Protein AF-A0A353QY64-F1 (afdb_monomer)

Solvent-accessible surface area (backbone atoms only — not comparable to full-atom values): 55752 Å² total; per-residue (Å²): 138,82,87,84,78,82,83,72,85,74,93,68,88,76,78,74,86,56,83,43,78,52,89,60,92,92,46,88,51,84,48,79,62,87,59,56,50,66,66,60,53,34,72,76,70,43,79,57,80,44,74,59,90,57,35,34,22,31,54,32,68,67,40,39,77,72,70,68,36,85,78,39,51,41,18,36,34,32,67,84,78,31,47,64,44,31,80,84,44,67,67,52,21,54,54,58,52,48,51,54,30,56,75,71,75,42,77,84,68,63,76,81,60,52,72,64,75,77,50,70,67,60,49,53,49,20,29,48,45,40,74,55,93,32,64,69,60,54,48,49,41,32,75,76,61,65,50,51,73,66,49,43,62,75,63,50,46,18,33,48,81,53,101,89,47,50,35,37,38,35,64,35,22,20,81,85,69,44,78,62,36,39,42,34,23,32,49,68,51,102,91,43,63,68,35,84,71,55,63,54,44,79,43,88,84,45,52,60,55,33,34,24,41,78,45,77,24,86,71,32,49,32,33,40,40,23,39,32,68,71,36,38,52,46,50,50,47,51,25,54,78,69,76,40,46,47,45,33,24,33,28,24,22,81,74,32,44,86,42,33,50,60,15,50,59,59,35,46,77,66,55,68,71,32,85,38,46,29,38,45,52,33,74,47,76,62,26,49,52,27,51,53,49,30,25,58,64,66,76,48,78,28,29,32,53,58,80,76,89,69,81,61,98,76,76,76,81,59,56,41,63,42,48,41,53,51,52,27,59,78,60,68,62,79,76,81,56,76,74,83,34,59,39,72,42,60,58,15,53,54,49,77,76,53,91,65,75,72,59,72,70,43,82,39,84,42,82,52,63,75,88,60,51,87,67,57,73,68,44,78,43,85,45,79,39,13,31,28,41,38,37,76,41,79,41,102,78,82,48,40,27,40,37,40,25,32,45,44,71,39,39,82,44,49,66,28,38,30,39,39,33,40,69,84,73,75,48,74,74,44,60,28,33,34,34,32,39,31,46,68,94,43,71,49,82,70,47,78,44,44,54,71,42,60,73,34,63,68,55,34,32,61,58,38,42,78,73,78,40,82,82,83,61,70,51,72,69,62,50,46,54,52,50,57,51,38,57,72,66,34,70,33,34,35,40,35,26,45,54,53,31,69,44,77,54,97,87,39,52,31,37,43,32,40,42,26,35,37,35,38,84,80,69,43,76,42,55,42,80,54,98,41,32,25,66,78,53,102,42,34,34,36,34,60,59,58,55,92,92,61,88,71,29,42,55,56,83,79,91,65,56,70,69,62,48,33,72,75,35,58,60,56,37,55,41,49,66,75,42,54,90,34,41,69,53,95,78,73,48,72,47,20,49,51,36,41,40,53,52,50,42,46,37,62,15,31,64,33,52,40,50,67,47,36,52,50,5,45,46,67,43,16,78,44,40,71,63,46,26,72,75,73,69,35,53,57,28,39,37,38,29,29,52,85,78,18,46,64,61,60,56,51,38,48,51,31,13,31,67,19,31,57,70,85,68,53,37,68,21,68,50,46,71,68,56,52,45,50,46,26,35,51,38,32,29,39,57,46,42,27,60,36,68,30,75,55,30,53,75,44,41,62,63,49,54,51,34,53,29,61,43,55,58,49,77,41,78,34,79,95,72,78,39,74,48,72,41,50,53,46,32,44,44,36,39,24,29,71,59,90,78,81,88,48,59,80,49,45,46,48,41,47,82,25,83,33,44,42,91,38,34,38,66,80,53,40,54,70,45,47,65,53,42,78,60,48,34,23,47,46,44,53,66,56,53,43,40,67,79,46,50,63,62,58,52,55,45,30,55,51,38,33,52,60,57,60,73,67,73,63,82,58,56,74,58,39,47,48,36,54,13,47,13,48,32,21,37,52,49,46,47,57,55,23,37,50,34,62,80,65,48,53,68,39,68,62,45,47,45,28,55,50,38,42,54,50,48,58,54,52,49,35,61,67,54,56,74,76,56,39,30,60,58,45,52,57,47,48,46,52,35,52,78,70,61,76,58,47,81,49,73,39,30,42,73,46,100,81,64,22,43,34,32,33,55,80,81,41,46,69,57,49,58,52,53,45,60,72,78,40,64,96,85,63,86,77,68,48,74,66,50,27,36,62,43,29,48,81,50,72,28,42,57,65,43,81,44,72,37,86,92,40,78,39,65,13,37,32,39,48,73,86,29,56,71,68,58,43,71,69,41,48,66,58,50,54,52,52,48,56,37,44,77,69,73,49,66,94,67,81,77,85,69,77,82,54,69,66,59,58,48,48,53,52,50,52,53,63,72,74,106

Radius of gyration: 41.6 Å; Cα contacts (8 Å, |Δi|>4): 1707; chains: 1; bounding box: 108×82×108 Å

pLDDT: mean 80.92, std 15.85, range [22.19, 98.19]

Structure (mmCIF, N/CA/C/O backbone):
data_AF-A0A353QY64-F1
#
_entry.id   AF-A0A353QY64-F1
#
loop_
_atom_site.group_PDB
_atom_site.id
_atom_site.type_symbol
_atom_site.label_atom_id
_atom_site.label_alt_id
_atom_site.label_comp_id
_atom_site.label_asym_id
_atom_site.label_entity_id
_atom_site.label_seq_id
_atom_site.pdbx_PDB_ins_code
_atom_site.Cartn_x
_atom_site.Cartn_y
_atom_site.Cartn_z
_atom_site.occupancy
_atom_site.B_iso_or_equiv
_atom_site.auth_seq_id
_atom_site.auth_comp_id
_atom_site.auth_asym_id
_atom_site.auth_atom_id
_atom_site.pdbx_PDB_model_num
ATOM 1 N N . MET A 1 1 ? 24.182 -14.076 32.925 1.00 23.61 1 MET A N 1
ATOM 2 C CA . MET A 1 1 ? 24.830 -12.828 33.378 1.00 23.61 1 MET A CA 1
ATOM 3 C C . MET A 1 1 ? 24.824 -11.885 32.187 1.00 23.61 1 MET A C 1
ATOM 5 O O . MET A 1 1 ? 25.570 -12.108 31.253 1.00 23.61 1 MET A O 1
ATOM 9 N N . GLU A 1 2 ? 23.695 -11.225 31.944 1.00 22.70 2 GLU A N 1
ATOM 10 C CA . GLU A 1 2 ? 23.252 -9.924 32.497 1.00 22.70 2 GLU A CA 1
ATOM 11 C C . GLU A 1 2 ? 23.595 -8.782 31.527 1.00 22.70 2 GLU A C 1
ATOM 13 O O . GLU A 1 2 ? 24.746 -8.446 31.307 1.00 22.70 2 GLU A O 1
ATOM 18 N N . ARG A 1 3 ? 22.579 -8.357 30.765 1.00 24.39 3 ARG A N 1
ATOM 19 C CA . ARG A 1 3 ? 21.923 -7.036 30.875 1.00 24.39 3 ARG A CA 1
ATOM 20 C C . ARG A 1 3 ? 22.715 -5.901 30.212 1.00 24.39 3 ARG A C 1
ATOM 22 O O . ARG A 1 3 ? 23.413 -5.146 30.867 1.00 24.39 3 ARG A O 1
ATOM 29 N N . ALA A 1 4 ? 22.442 -5.694 28.927 1.00 22.22 4 ALA A N 1
ATOM 30 C CA . ALA A 1 4 ? 22.497 -4.372 28.306 1.00 22.22 4 ALA A CA 1
ATOM 31 C C . ALA A 1 4 ? 21.216 -4.191 27.479 1.00 22.22 4 ALA A C 1
ATOM 33 O O . ALA A 1 4 ? 21.189 -4.364 26.264 1.00 22.22 4 ALA A O 1
ATOM 34 N N . GLY A 1 5 ? 20.112 -3.955 28.192 1.00 23.14 5 GLY A N 1
ATOM 35 C CA . GLY A 1 5 ? 18.845 -3.557 27.596 1.00 23.14 5 GLY A CA 1
ATOM 36 C C . GLY A 1 5 ? 18.969 -2.133 27.072 1.00 23.14 5 GLY A C 1
ATOM 37 O O . GLY A 1 5 ? 19.214 -1.204 27.838 1.00 23.14 5 GLY A O 1
ATOM 38 N N . ILE A 1 6 ? 18.808 -1.981 25.762 1.00 23.39 6 ILE A N 1
ATOM 39 C CA . ILE A 1 6 ? 18.611 -0.694 25.105 1.00 23.39 6 ILE A CA 1
ATOM 40 C C . ILE A 1 6 ? 17.250 -0.172 25.585 1.00 23.39 6 ILE A C 1
ATOM 42 O O . ILE A 1 6 ? 16.200 -0.642 25.154 1.00 23.39 6 ILE A O 1
ATOM 46 N N . TYR A 1 7 ? 17.276 0.750 26.546 1.00 22.19 7 TYR A N 1
ATOM 47 C CA . TYR A 1 7 ? 16.110 1.506 26.989 1.00 22.19 7 TYR A CA 1
ATOM 48 C C . TYR A 1 7 ? 15.723 2.512 25.896 1.00 22.19 7 TYR A C 1
ATOM 50 O O . TYR A 1 7 ? 16.225 3.633 25.857 1.00 22.19 7 TYR A O 1
ATOM 58 N N . THR A 1 8 ? 14.831 2.110 24.993 1.00 23.72 8 THR A N 1
ATOM 59 C CA . THR A 1 8 ? 14.014 3.032 24.190 1.00 23.72 8 THR A CA 1
ATOM 60 C C . THR A 1 8 ? 12.891 3.592 25.074 1.00 23.72 8 THR A C 1
ATOM 62 O O . THR A 1 8 ? 12.173 2.797 25.686 1.00 23.72 8 THR A O 1
ATOM 65 N N . PRO A 1 9 ? 12.720 4.924 25.185 1.00 25.86 9 PRO A N 1
ATOM 66 C CA . PRO A 1 9 ? 11.669 5.518 26.005 1.00 25.86 9 PRO A CA 1
ATOM 67 C C . PRO A 1 9 ? 10.285 5.103 25.502 1.00 25.86 9 PRO A C 1
ATOM 69 O O . PRO A 1 9 ? 9.979 5.192 24.314 1.00 25.86 9 PRO A O 1
ATOM 72 N N . PHE A 1 10 ? 9.459 4.632 26.430 1.00 23.78 10 PHE A N 1
ATOM 73 C CA . PHE A 1 10 ? 8.066 4.270 26.214 1.00 23.78 10 PHE A CA 1
ATOM 74 C C . PHE A 1 10 ? 7.241 5.458 25.698 1.00 23.78 10 PHE A C 1
ATOM 76 O O . PHE A 1 10 ? 7.383 6.582 26.175 1.00 23.78 10 PHE A O 1
ATOM 83 N N . LEU A 1 11 ? 6.306 5.169 24.786 1.00 23.94 11 LEU A N 1
ATOM 84 C CA . LEU A 1 11 ? 5.192 6.044 24.419 1.00 23.94 11 LEU A CA 1
ATOM 85 C C . LEU A 1 11 ? 4.490 6.614 25.667 1.00 23.94 11 LEU A C 1
ATOM 87 O O . LEU A 1 11 ? 3.808 5.897 26.408 1.00 23.94 11 LEU A O 1
ATOM 91 N N . ILE A 1 12 ? 4.566 7.931 25.843 1.00 25.56 12 ILE A N 1
ATOM 92 C CA . ILE A 1 12 ? 3.687 8.696 26.726 1.00 25.56 12 ILE A CA 1
ATOM 93 C C . ILE A 1 12 ? 2.808 9.571 25.829 1.00 25.56 12 ILE A C 1
ATOM 95 O O . ILE A 1 12 ? 3.312 10.302 24.983 1.00 25.56 12 ILE A O 1
ATOM 99 N N . GLN A 1 13 ? 1.485 9.439 25.991 1.00 24.08 13 GLN A N 1
ATOM 100 C CA . GLN A 1 13 ? 0.478 10.327 25.409 1.00 24.08 13 GLN A CA 1
ATOM 101 C C . GLN A 1 13 ? 0.916 11.782 25.582 1.00 24.08 13 GLN A C 1
ATOM 103 O O . GLN A 1 13 ? 1.056 12.268 26.702 1.00 24.08 13 GLN A O 1
ATOM 108 N N . ILE A 1 14 ? 1.134 12.439 24.452 1.00 27.98 14 ILE A N 1
ATOM 109 C CA . ILE A 1 14 ? 1.484 13.847 24.352 1.00 27.98 14 ILE A CA 1
ATOM 110 C C . ILE A 1 14 ? 0.303 14.647 24.915 1.00 27.98 14 ILE A C 1
ATOM 112 O O . ILE A 1 14 ? -0.800 14.581 24.370 1.00 27.98 14 ILE A O 1
ATOM 116 N N . LEU A 1 15 ? 0.510 15.391 26.005 1.00 27.17 15 LEU A N 1
ATOM 117 C CA . LEU A 1 15 ? -0.389 16.497 26.336 1.00 27.17 15 LEU A CA 1
ATOM 118 C C . LEU A 1 15 ? -0.279 17.510 25.183 1.00 27.17 15 LEU A C 1
ATOM 120 O O . LEU A 1 15 ? 0.837 17.935 24.874 1.00 27.17 15 LEU A O 1
ATOM 124 N N . PRO A 1 16 ? -1.377 17.873 24.498 1.00 24.55 16 PRO A N 1
ATOM 125 C CA . PRO A 1 16 ? -1.306 18.861 23.433 1.00 24.55 16 PRO A CA 1
ATOM 126 C C . PRO A 1 16 ? -0.834 20.208 24.007 1.00 24.55 16 PRO A C 1
ATOM 128 O O . PRO A 1 16 ? -1.214 20.557 25.128 1.00 24.55 16 PRO A O 1
ATOM 131 N N . PRO A 1 17 ? -0.036 20.992 23.260 1.00 28.47 17 PRO A N 1
ATOM 132 C CA . PRO A 1 17 ? 0.297 22.351 23.664 1.00 28.47 17 PRO A CA 1
ATOM 133 C C . PRO A 1 17 ? -0.987 23.179 23.779 1.00 28.47 17 PRO A C 1
ATOM 135 O O . PRO A 1 17 ? -1.775 23.258 22.831 1.00 28.47 17 PRO A O 1
ATOM 138 N N . LEU A 1 18 ? -1.195 23.772 24.953 1.00 32.03 18 LEU A N 1
ATOM 139 C CA . LEU A 1 18 ? -2.377 24.564 25.282 1.00 32.03 18 LEU A CA 1
ATOM 140 C C . LEU A 1 18 ? -2.396 25.865 24.462 1.00 32.03 18 LEU A C 1
ATOM 142 O O . LEU A 1 18 ? -1.377 26.542 24.342 1.00 32.03 18 LEU A O 1
ATOM 146 N N . LYS A 1 19 ? -3.551 26.196 23.868 1.00 29.16 19 LYS A N 1
ATOM 147 C CA . LYS A 1 19 ? -3.792 27.484 23.196 1.00 29.16 19 LYS A CA 1
ATOM 148 C C . LYS A 1 19 ? -4.112 28.556 24.248 1.00 29.16 19 LYS A C 1
ATOM 150 O O . LYS A 1 19 ? -4.885 28.284 25.170 1.00 29.16 19 LYS A O 1
ATOM 155 N N . ASN A 1 20 ? -3.546 29.752 24.084 1.00 29.27 20 ASN A N 1
ATOM 156 C CA . ASN A 1 20 ? -3.871 30.933 24.881 1.00 29.27 20 ASN A CA 1
ATOM 157 C C . ASN A 1 20 ? -4.871 31.822 24.125 1.00 29.27 20 ASN A C 1
ATOM 159 O O . ASN A 1 20 ? -4.786 31.974 22.905 1.00 29.27 20 ASN A O 1
ATOM 163 N N . TYR A 1 21 ? -5.803 32.413 24.870 1.00 32.12 21 TYR A N 1
ATOM 164 C CA . TYR A 1 21 ? -6.725 33.449 24.413 1.00 32.12 21 TYR A CA 1
ATOM 165 C C . TYR A 1 21 ? -6.574 34.642 25.361 1.00 32.12 21 TYR A C 1
ATOM 167 O O . TYR A 1 21 ? -6.599 34.449 26.577 1.00 32.12 21 TYR A O 1
ATOM 175 N N . SER A 1 22 ? -6.418 35.854 24.830 1.00 26.77 22 SER A N 1
ATOM 176 C CA . SER A 1 22 ? -6.457 37.089 25.624 1.00 26.77 22 SER A CA 1
ATOM 177 C C . SER A 1 22 ? -7.625 37.961 25.179 1.00 26.77 22 SER A C 1
ATOM 179 O O . SER A 1 22 ? -7.769 38.214 23.984 1.00 26.77 22 SER A O 1
ATOM 181 N N . LEU A 1 23 ? -8.416 38.445 26.139 1.00 25.20 23 LEU A N 1
ATOM 182 C CA . LEU A 1 23 ? -9.429 39.474 25.916 1.00 25.20 23 LEU A CA 1
ATOM 183 C C . LEU A 1 23 ? -8.749 40.840 25.782 1.00 25.20 23 LEU A C 1
ATOM 185 O O . LEU A 1 23 ? -8.156 41.325 26.739 1.00 25.20 23 LEU A O 1
ATOM 189 N N . ASN A 1 24 ? -8.888 41.469 24.620 1.00 27.77 24 ASN A N 1
ATOM 190 C CA . ASN A 1 24 ? -8.770 42.917 24.475 1.00 27.77 24 ASN A CA 1
ATOM 191 C C . ASN A 1 24 ? -9.960 43.377 23.628 1.00 27.77 24 ASN A C 1
ATOM 193 O O . ASN A 1 24 ? -10.096 42.958 22.484 1.00 27.77 24 ASN A O 1
ATOM 197 N N . ASN A 1 25 ? -10.825 44.216 24.201 1.00 28.62 25 ASN A N 1
ATOM 198 C CA . ASN A 1 25 ? -11.959 44.858 23.522 1.00 28.62 25 ASN A CA 1
ATOM 199 C C . ASN A 1 25 ? -12.979 43.918 22.841 1.00 28.62 25 ASN A C 1
ATOM 201 O O . ASN A 1 25 ? -13.506 44.251 21.787 1.00 28.62 25 ASN A O 1
ATOM 205 N N . GLY A 1 26 ? -13.297 42.768 23.445 1.00 31.59 26 GLY A N 1
ATOM 206 C CA . GLY A 1 26 ? -14.442 41.948 23.015 1.00 31.59 26 GLY A CA 1
ATOM 207 C C . GLY A 1 26 ? -14.228 41.064 21.778 1.00 31.59 26 GLY A C 1
ATOM 208 O O . GLY A 1 26 ? -15.143 40.335 21.415 1.00 31.59 26 GLY A O 1
ATOM 209 N N . GLU A 1 27 ? -13.030 41.037 21.186 1.00 24.86 27 GLU A N 1
ATOM 210 C CA . GLU A 1 27 ? -12.662 40.100 20.111 1.00 24.86 27 GLU A CA 1
ATOM 211 C C . GLU A 1 27 ? -11.549 39.133 20.553 1.00 24.86 27 GLU A C 1
ATOM 213 O O . GLU A 1 27 ? -10.572 39.520 21.202 1.00 24.86 27 GLU A O 1
ATOM 218 N N . TYR A 1 28 ? -11.667 37.855 20.179 1.00 30.48 28 TYR A N 1
ATOM 219 C CA . TYR A 1 28 ? -10.633 36.848 20.425 1.00 30.48 28 TYR A CA 1
ATOM 220 C C . TYR A 1 28 ? -9.536 36.913 19.353 1.00 30.48 28 TYR A C 1
ATOM 222 O O . TYR A 1 28 ? -9.736 36.465 18.227 1.00 30.48 28 TYR A O 1
ATOM 230 N N . LYS A 1 29 ? -8.327 37.356 19.721 1.00 28.67 29 LYS A N 1
ATOM 231 C CA . LYS A 1 29 ? -7.102 37.064 18.950 1.00 28.67 29 LYS A CA 1
ATOM 232 C C . LYS A 1 29 ? -6.308 35.940 19.614 1.00 28.67 29 LYS A C 1
ATOM 234 O O . LYS A 1 29 ? -6.060 35.965 20.819 1.00 28.67 29 LYS A O 1
ATOM 239 N N . MET A 1 30 ? -5.898 34.947 18.820 1.00 27.95 30 MET A N 1
ATOM 240 C CA . MET A 1 30 ? -4.969 33.902 19.258 1.00 27.95 30 MET A CA 1
ATOM 241 C C . MET A 1 30 ? -3.600 34.512 19.590 1.00 27.95 30 MET A C 1
ATOM 243 O O . MET A 1 30 ? -3.003 35.168 18.739 1.00 27.95 30 MET A O 1
ATOM 247 N N . THR A 1 31 ? -3.074 34.242 20.785 1.00 34.56 31 THR A N 1
ATOM 248 C CA . THR A 1 31 ? -1.691 34.574 21.168 1.00 34.56 31 THR A CA 1
ATOM 249 C C . THR A 1 31 ? -0.875 33.299 21.426 1.00 34.56 31 THR A C 1
ATOM 251 O O . THR A 1 31 ? -1.424 32.228 21.696 1.00 34.56 31 THR A O 1
ATOM 254 N N . GLU A 1 32 ? 0.444 33.387 21.228 1.00 38.22 32 GLU A N 1
ATOM 255 C CA . GLU A 1 32 ? 1.383 32.259 21.113 1.00 38.22 32 GLU A CA 1
ATOM 256 C C . GLU A 1 32 ? 1.359 31.252 22.289 1.00 38.22 32 GLU A C 1
ATOM 258 O O . GLU A 1 32 ? 1.069 31.577 23.444 1.00 38.22 32 GLU A O 1
ATOM 263 N N . LYS A 1 33 ? 1.679 29.985 21.975 1.00 52.47 33 LYS A N 1
ATOM 264 C CA . LYS A 1 33 ? 1.750 28.848 22.915 1.00 52.47 33 LYS A CA 1
ATOM 265 C C . LYS A 1 33 ? 2.865 29.059 23.948 1.00 52.47 33 LYS A C 1
ATOM 267 O O . LYS A 1 33 ? 4.018 29.231 23.562 1.00 52.47 33 LYS A O 1
ATOM 272 N N . PHE A 1 34 ? 2.560 28.936 25.245 1.00 58.25 34 PHE A N 1
ATOM 273 C CA . PHE A 1 34 ? 3.597 28.926 26.285 1.00 58.25 34 PHE A CA 1
ATOM 274 C C . PHE A 1 34 ? 4.484 27.680 26.157 1.00 58.25 34 PHE A C 1
ATOM 276 O O . PHE A 1 34 ? 3.990 26.549 26.145 1.00 58.25 34 PHE A O 1
ATOM 283 N N . LYS A 1 35 ? 5.797 27.894 26.067 1.00 67.69 35 LYS A N 1
ATOM 284 C CA . LYS A 1 35 ? 6.817 26.858 25.897 1.00 67.69 35 LYS A CA 1
ATOM 285 C C . LYS A 1 35 ? 7.879 27.052 26.975 1.00 67.69 35 LYS A C 1
ATOM 287 O O . LYS A 1 35 ? 8.391 28.159 27.114 1.00 67.69 35 LYS A O 1
ATOM 292 N N . LEU A 1 36 ? 8.215 25.994 27.719 1.00 74.81 36 LEU A N 1
ATOM 293 C CA . LEU A 1 36 ? 9.355 26.044 28.639 1.00 74.81 36 LEU A CA 1
ATOM 294 C C . LEU A 1 36 ? 10.616 26.349 27.836 1.00 74.81 36 LEU A C 1
ATOM 296 O O . LEU A 1 36 ? 10.848 25.711 26.806 1.00 74.81 36 LEU A O 1
ATOM 300 N N . THR A 1 37 ? 11.413 27.311 28.294 1.00 82.44 37 THR A N 1
ATOM 301 C CA . THR A 1 37 ? 12.740 27.562 27.733 1.00 82.44 37 THR A CA 1
ATOM 302 C C . THR A 1 37 ? 13.801 26.830 28.543 1.00 82.44 37 THR A C 1
ATOM 304 O O . THR A 1 37 ? 13.586 26.406 29.681 1.00 82.44 37 THR A O 1
ATOM 307 N N . LYS A 1 38 ? 14.976 26.652 27.937 1.00 83.50 38 LYS A N 1
ATOM 308 C CA . LYS A 1 38 ? 16.109 25.988 28.586 1.00 83.50 38 LYS A CA 1
ATOM 309 C C . LYS A 1 38 ? 16.546 26.733 29.849 1.00 83.50 38 LYS A C 1
ATOM 311 O O . LYS A 1 38 ? 16.889 26.099 30.840 1.00 83.50 38 LYS A O 1
ATOM 316 N N . GLU A 1 39 ? 16.501 28.057 29.814 1.00 86.06 39 GLU A N 1
ATOM 317 C CA . GLU A 1 39 ? 16.908 28.943 30.901 1.00 86.06 39 GLU A CA 1
ATOM 318 C C . GLU A 1 39 ? 16.009 28.745 32.124 1.00 86.06 39 GLU A C 1
ATOM 320 O O . GLU A 1 39 ? 16.523 28.576 33.223 1.00 86.06 39 GLU A O 1
ATOM 325 N N . MET A 1 40 ? 14.690 28.643 31.920 1.00 83.06 40 MET A N 1
ATOM 326 C CA . MET A 1 40 ? 13.716 28.403 32.996 1.00 83.06 40 MET A CA 1
ATOM 327 C C . MET A 1 40 ? 13.978 27.067 33.700 1.00 83.06 40 MET A C 1
ATOM 329 O O . MET A 1 40 ? 13.959 26.979 34.924 1.00 83.06 40 MET A O 1
ATOM 333 N N . VAL A 1 41 ? 14.258 26.012 32.929 1.00 85.56 41 VAL A N 1
ATOM 334 C CA . VAL A 1 41 ? 14.528 24.673 33.477 1.00 85.56 41 VAL A CA 1
ATOM 335 C C . VAL A 1 41 ? 15.865 24.635 34.226 1.00 85.56 41 VAL A C 1
ATOM 337 O O . VAL A 1 41 ? 15.965 23.967 35.255 1.00 85.56 41 VAL A O 1
ATOM 340 N N . ILE A 1 42 ? 16.878 25.367 33.749 1.00 85.62 42 ILE A N 1
ATOM 341 C CA . ILE A 1 42 ? 18.163 25.511 34.450 1.00 85.62 42 ILE A CA 1
ATOM 342 C C . ILE A 1 42 ? 18.007 26.317 35.742 1.00 85.62 42 ILE A C 1
ATOM 344 O O . ILE A 1 42 ? 18.644 25.988 36.737 1.00 85.62 42 ILE A O 1
ATOM 348 N N . GLU A 1 43 ? 17.162 27.346 35.751 1.00 87.31 43 GLU A N 1
ATOM 349 C CA . GLU A 1 43 ? 16.880 28.141 36.948 1.00 87.31 43 GLU A CA 1
ATOM 350 C C . GLU A 1 43 ? 16.266 27.285 38.068 1.00 87.31 43 GLU A C 1
ATOM 352 O O . GLU A 1 43 ? 16.619 27.445 39.233 1.00 87.31 43 GLU A O 1
ATOM 357 N N . GLU A 1 44 ? 15.378 26.351 37.718 1.00 86.81 44 GLU A N 1
ATOM 358 C CA . GLU A 1 44 ? 14.665 25.517 38.693 1.00 86.81 44 GLU A CA 1
ATOM 359 C C . GLU A 1 44 ? 15.464 24.286 39.152 1.00 86.81 44 GLU A C 1
ATOM 361 O O . GLU A 1 44 ? 15.458 23.947 40.333 1.00 86.81 44 GLU A O 1
ATOM 366 N N . TYR A 1 45 ? 16.155 23.602 38.233 1.00 85.56 45 TYR A N 1
ATOM 367 C CA . TYR A 1 45 ? 16.826 22.324 38.524 1.00 85.56 45 TYR A CA 1
ATOM 368 C C . TYR A 1 45 ? 18.359 22.380 38.438 1.00 85.56 45 TYR A C 1
ATOM 370 O O . TYR A 1 45 ? 19.022 21.360 38.638 1.00 85.56 45 TYR A O 1
ATOM 378 N N . GLY A 1 46 ? 18.944 23.542 38.136 1.00 84.19 46 GLY A N 1
ATOM 379 C CA . GLY A 1 46 ? 20.383 23.717 37.940 1.00 84.19 46 GLY A CA 1
ATOM 380 C C . GLY A 1 46 ? 20.889 23.213 36.583 1.00 84.19 46 GLY A C 1
ATOM 381 O O . GLY A 1 46 ? 20.142 23.042 35.619 1.00 84.19 46 GLY A O 1
ATOM 382 N N . LEU A 1 47 ? 22.199 22.976 36.472 1.00 85.00 47 LEU A N 1
ATOM 383 C CA . LEU A 1 47 ? 22.783 22.381 35.265 1.00 85.00 47 LEU A CA 1
ATOM 384 C C . LEU A 1 47 ? 22.386 20.904 35.153 1.00 85.00 47 LEU A C 1
ATOM 386 O O . LEU A 1 47 ? 22.454 20.154 36.125 1.00 85.00 47 LEU A O 1
ATOM 390 N N . SER A 1 48 ? 22.006 20.469 33.948 1.00 84.25 48 SER A N 1
ATOM 391 C CA . SER A 1 48 ? 21.635 19.070 33.718 1.00 84.25 48 SER A CA 1
ATOM 392 C C . SER A 1 48 ? 22.787 18.128 34.034 1.00 84.25 48 SER A C 1
ATOM 394 O O . SER A 1 48 ? 23.923 18.378 33.626 1.00 84.25 48 SER A O 1
ATOM 396 N N . ARG A 1 49 ? 22.475 16.979 34.632 1.00 78.81 49 ARG A N 1
ATOM 397 C CA . ARG A 1 49 ? 23.464 15.936 34.925 1.00 78.81 49 ARG A CA 1
ATOM 398 C C . ARG A 1 49 ? 24.051 15.330 33.650 1.00 78.81 49 ARG A C 1
ATOM 400 O O . ARG A 1 49 ? 25.214 14.935 33.616 1.00 78.81 49 ARG A O 1
ATOM 407 N N . LYS A 1 50 ? 23.231 15.234 32.602 1.00 79.75 50 LYS A N 1
ATOM 408 C CA . LYS A 1 50 ? 23.621 14.706 31.294 1.00 79.75 50 LYS A CA 1
ATOM 409 C C . LYS A 1 50 ? 22.816 15.383 30.195 1.00 79.75 50 LYS A C 1
ATOM 411 O O . LYS A 1 50 ? 21.590 15.434 30.275 1.00 79.75 50 LYS A O 1
ATOM 416 N N . GLN A 1 51 ? 23.503 15.839 29.153 1.00 83.31 51 GLN A N 1
ATOM 417 C CA . GLN A 1 51 ? 22.884 16.332 27.928 1.00 83.31 51 GLN A CA 1
ATOM 418 C C . GLN A 1 51 ? 23.184 15.360 26.781 1.00 83.31 51 GLN A C 1
ATOM 420 O O . GLN A 1 51 ? 24.307 14.879 26.632 1.00 83.31 51 GLN A O 1
ATOM 425 N N . THR A 1 52 ? 22.178 15.004 25.987 1.00 74.69 52 THR A N 1
ATOM 426 C CA . THR A 1 52 ? 22.330 14.123 24.820 1.00 74.69 52 THR A CA 1
ATOM 427 C C . THR A 1 52 ? 21.435 14.636 23.698 1.00 74.69 52 THR A C 1
ATOM 429 O O . THR A 1 52 ? 20.213 14.505 23.755 1.00 74.69 52 THR A O 1
ATOM 432 N N . GLY A 1 53 ? 22.043 15.268 22.691 1.00 80.44 53 GLY A N 1
ATOM 433 C CA . GLY A 1 53 ? 21.308 15.982 21.646 1.00 80.44 53 GLY A CA 1
ATOM 434 C C . GLY A 1 53 ? 20.445 17.102 22.237 1.00 80.44 53 GLY A C 1
ATOM 435 O O . GLY A 1 53 ? 20.945 17.946 22.984 1.00 80.44 53 GLY A O 1
ATOM 436 N N . TYR A 1 54 ? 19.146 17.074 21.930 1.00 77.62 54 TYR A N 1
ATOM 437 C CA . TYR A 1 54 ? 18.167 18.036 22.442 1.00 77.62 54 TYR A CA 1
ATOM 438 C C . TYR A 1 54 ? 17.667 17.716 23.862 1.00 77.62 54 TYR A C 1
ATOM 440 O O . TYR A 1 54 ? 16.935 18.526 24.425 1.00 77.62 54 TYR A O 1
ATOM 448 N N . TYR A 1 55 ? 18.064 16.587 24.460 1.00 80.12 55 TYR A N 1
ATOM 449 C CA . TYR A 1 55 ? 17.580 16.142 25.769 1.00 80.12 55 TYR A CA 1
ATOM 450 C C . TYR A 1 55 ? 18.533 16.510 26.909 1.00 80.12 55 TYR A C 1
ATOM 452 O O . TYR A 1 55 ? 19.731 16.230 26.841 1.00 80.12 55 TYR A O 1
ATOM 460 N N . MET A 1 56 ? 17.989 17.067 27.989 1.00 87.31 56 MET A N 1
ATOM 461 C CA . MET A 1 56 ? 18.683 17.398 29.237 1.00 87.31 56 MET A CA 1
ATOM 462 C C . MET A 1 56 ? 18.083 16.584 30.389 1.00 87.31 56 MET A C 1
ATOM 464 O O . MET A 1 56 ? 16.869 16.602 30.575 1.00 87.31 56 MET A O 1
ATOM 468 N N . ARG A 1 57 ? 18.907 15.849 31.146 1.00 88.25 57 ARG A N 1
ATOM 469 C CA . ARG A 1 57 ? 18.457 14.997 32.263 1.00 88.25 57 ARG A CA 1
ATOM 470 C C . ARG A 1 57 ? 18.685 15.630 33.632 1.00 88.25 57 ARG A C 1
ATOM 472 O O . ARG A 1 57 ? 19.753 16.190 33.890 1.00 88.25 57 ARG A O 1
ATOM 479 N N . TYR A 1 58 ? 17.701 15.443 34.502 1.00 89.00 58 TYR A N 1
ATOM 480 C CA . TYR A 1 58 ? 17.605 15.951 35.866 1.00 89.00 58 TYR A CA 1
ATOM 481 C C . TYR A 1 58 ? 17.047 14.869 36.798 1.00 89.00 58 TYR A C 1
ATOM 483 O O . TYR A 1 58 ? 16.385 13.928 36.349 1.00 89.00 58 TYR A O 1
ATOM 491 N N . GLY A 1 59 ? 17.261 15.034 38.103 1.00 87.81 59 GLY A N 1
ATOM 492 C CA . GLY A 1 59 ? 16.559 14.235 39.103 1.00 87.81 59 GLY A CA 1
ATOM 493 C C . GLY A 1 59 ? 15.098 14.663 39.192 1.00 87.81 59 GLY A C 1
ATOM 494 O O . GLY A 1 59 ? 14.802 15.855 39.228 1.00 87.81 59 GLY A O 1
ATOM 495 N N . CYS A 1 60 ? 14.172 13.708 39.217 1.00 88.94 60 CYS A N 1
ATOM 496 C CA . CYS A 1 60 ? 12.762 13.978 39.460 1.00 88.94 60 CYS A CA 1
ATOM 497 C C . CYS A 1 60 ? 12.521 14.125 40.972 1.00 88.94 60 CYS A C 1
ATOM 499 O O . CYS A 1 60 ? 12.644 13.127 41.689 1.00 88.94 60 CYS A O 1
ATOM 501 N N . PRO A 1 61 ? 12.095 15.303 41.472 1.00 85.06 61 PRO A N 1
ATOM 502 C CA . PRO A 1 61 ? 11.888 15.516 42.908 1.00 85.06 61 PRO A CA 1
ATOM 503 C C . PRO A 1 61 ? 10.883 14.536 43.526 1.00 85.06 61 PRO A C 1
ATOM 505 O O . PRO A 1 61 ? 11.088 14.053 44.637 1.00 85.06 61 PRO A O 1
ATOM 508 N N . GLN A 1 62 ? 9.829 14.188 42.779 1.00 86.44 62 GLN A N 1
ATOM 509 C CA . GLN A 1 62 ? 8.794 13.253 43.230 1.00 86.44 62 GLN A CA 1
ATOM 510 C C . GLN A 1 62 ? 9.331 11.822 43.360 1.00 86.44 62 GLN A C 1
ATOM 512 O O . GLN A 1 62 ? 9.113 11.165 44.373 1.00 86.44 62 GLN A O 1
ATOM 517 N N . CYS A 1 63 ? 10.083 11.344 42.362 1.00 82.19 63 CYS A N 1
ATOM 518 C CA . CYS A 1 63 ? 10.695 10.015 42.407 1.00 82.19 63 CYS A CA 1
ATOM 519 C C . CYS A 1 63 ? 11.798 9.923 43.465 1.00 82.19 63 CYS A C 1
ATOM 521 O O . CYS A 1 63 ? 11.978 8.866 44.070 1.00 82.19 63 CYS A O 1
ATOM 523 N N . HIS A 1 64 ? 12.533 11.012 43.691 1.00 84.31 64 HIS A N 1
ATOM 524 C CA . HIS A 1 64 ? 13.566 11.073 44.717 1.00 84.31 64 HIS A CA 1
ATOM 525 C C . HIS A 1 64 ? 12.954 10.998 46.125 1.00 84.31 64 HIS A C 1
ATOM 527 O O . HIS A 1 64 ? 13.430 10.229 46.956 1.00 84.31 64 HIS A O 1
ATOM 533 N N . ALA A 1 65 ? 11.831 11.692 46.361 1.00 80.50 65 ALA A N 1
ATOM 534 C CA . ALA A 1 65 ? 11.110 11.671 47.638 1.00 80.50 65 ALA A CA 1
ATOM 535 C C . ALA A 1 65 ? 10.605 10.271 48.044 1.00 80.50 65 ALA A C 1
ATOM 537 O O . ALA A 1 65 ? 10.527 9.968 49.232 1.00 80.50 65 ALA A O 1
ATOM 538 N N . ILE A 1 66 ? 10.306 9.402 47.072 1.00 77.00 66 ILE A N 1
ATOM 539 C CA . ILE A 1 66 ? 9.893 8.003 47.303 1.00 77.00 66 ILE A CA 1
ATOM 540 C C . ILE A 1 66 ? 11.043 6.992 47.139 1.00 77.00 66 ILE A C 1
ATOM 542 O O . ILE A 1 66 ? 10.807 5.786 47.071 1.00 77.00 66 ILE A O 1
ATOM 546 N N . GLY A 1 67 ? 12.293 7.463 47.044 1.00 78.56 67 GLY A N 1
ATOM 547 C CA . GLY A 1 67 ? 13.493 6.622 46.948 1.00 78.56 67 GLY A CA 1
ATOM 548 C C . GLY A 1 67 ? 13.648 5.848 45.632 1.00 78.56 67 GLY A C 1
ATOM 549 O O . GLY A 1 67 ? 14.432 4.896 45.568 1.00 78.56 67 GLY A O 1
ATOM 550 N N . MET A 1 68 ? 12.904 6.226 44.588 1.00 75.31 68 MET A N 1
ATOM 551 C CA . MET A 1 68 ? 12.921 5.563 43.281 1.00 75.31 68 MET A CA 1
ATOM 552 C C . MET A 1 68 ? 13.933 6.157 42.299 1.00 75.31 68 MET A C 1
ATOM 554 O O . MET A 1 68 ? 14.382 5.431 41.422 1.00 75.31 68 MET A O 1
ATOM 558 N N . ASP A 1 69 ? 14.324 7.426 42.445 1.00 80.94 69 ASP A N 1
ATOM 559 C CA . ASP A 1 69 ? 15.326 8.082 41.585 1.00 80.94 69 ASP A CA 1
ATOM 560 C C . ASP A 1 69 ? 16.693 8.152 42.275 1.00 80.94 69 ASP A C 1
ATOM 562 O O . ASP A 1 69 ? 17.084 9.177 42.836 1.00 80.94 69 ASP A O 1
ATOM 566 N N . LYS A 1 70 ? 17.395 7.013 42.287 1.00 76.75 70 LYS A N 1
ATOM 567 C CA . LYS A 1 70 ? 18.741 6.890 42.876 1.00 76.75 70 LYS A CA 1
ATOM 568 C C . LYS A 1 70 ? 19.822 7.505 41.985 1.00 76.75 70 LYS A C 1
ATOM 570 O O . LYS A 1 70 ? 20.836 7.984 42.487 1.00 76.75 70 LYS A O 1
ATOM 575 N N . ASP A 1 71 ? 19.576 7.518 40.677 1.00 78.88 71 ASP A N 1
ATOM 576 C CA . ASP A 1 71 ? 20.512 7.971 39.651 1.00 78.88 71 ASP A CA 1
ATOM 577 C C . ASP A 1 71 ? 20.236 9.413 39.186 1.00 78.88 71 ASP A C 1
ATOM 579 O O . ASP A 1 71 ? 20.893 9.892 38.260 1.00 78.88 71 ASP A O 1
ATOM 583 N N . ASN A 1 72 ? 19.340 10.149 39.859 1.00 79.31 72 ASN A N 1
ATOM 584 C CA . ASN A 1 72 ? 18.967 11.545 39.581 1.00 79.31 72 ASN A CA 1
ATOM 585 C C . ASN A 1 72 ? 18.843 11.854 38.076 1.00 79.31 72 ASN A C 1
ATOM 587 O O . ASN A 1 72 ? 19.400 12.845 37.590 1.00 79.31 72 ASN A O 1
ATOM 591 N N . ASP A 1 73 ? 18.173 10.982 37.327 1.00 83.06 73 ASP A N 1
ATOM 592 C CA . ASP A 1 73 ? 18.037 11.109 35.871 1.00 83.06 73 ASP A CA 1
ATOM 593 C C . ASP A 1 73 ? 16.635 10.768 35.345 1.00 83.06 73 ASP A C 1
ATOM 595 O O . ASP A 1 73 ? 16.409 10.728 34.130 1.00 83.06 73 ASP A O 1
ATOM 599 N N . HIS A 1 74 ? 15.672 10.577 36.252 1.00 86.25 74 HIS A N 1
ATOM 600 C CA . HIS A 1 74 ? 14.308 10.206 35.894 1.00 86.25 74 HIS A CA 1
ATOM 601 C C . HIS A 1 74 ? 13.525 11.328 35.210 1.00 86.25 74 HIS A C 1
ATOM 603 O O . HIS A 1 74 ? 12.486 11.035 34.619 1.00 86.25 74 HIS A O 1
ATOM 609 N N . LEU A 1 75 ? 13.971 12.586 35.278 1.00 87.56 75 LEU A N 1
ATOM 610 C CA . LEU A 1 75 ? 13.326 13.733 34.641 1.00 87.56 75 LEU A CA 1
ATOM 611 C C . LEU A 1 75 ? 14.127 14.171 33.411 1.00 87.56 75 LEU A C 1
ATOM 613 O O . LEU A 1 75 ? 15.334 14.374 33.474 1.00 87.56 75 LEU A O 1
ATOM 617 N N . THR A 1 76 ? 13.476 14.316 32.264 1.00 88.06 76 THR A N 1
ATOM 618 C CA . THR A 1 76 ? 14.113 14.748 31.016 1.00 88.06 76 THR A CA 1
ATOM 619 C C . THR A 1 76 ? 13.382 15.934 30.422 1.00 88.06 76 THR A C 1
ATOM 621 O O . THR A 1 76 ? 12.162 15.917 30.292 1.00 88.06 76 THR A O 1
ATOM 624 N N . TYR A 1 77 ? 14.146 16.942 30.025 1.00 86.12 77 TYR A N 1
ATOM 625 C CA . TYR A 1 77 ? 13.683 18.111 29.303 1.00 86.12 77 TYR A CA 1
ATOM 626 C C . TYR A 1 77 ? 14.132 18.048 27.841 1.00 86.12 77 TYR A C 1
ATOM 628 O O . TYR A 1 77 ? 15.311 17.826 27.566 1.00 86.12 77 TYR A O 1
ATOM 636 N N . ASP A 1 78 ? 13.209 18.248 26.904 1.00 80.56 78 ASP A N 1
ATOM 637 C CA . ASP A 1 78 ? 13.508 18.376 25.476 1.00 80.56 78 ASP A CA 1
ATOM 638 C C . ASP A 1 78 ? 13.593 19.860 25.089 1.00 80.56 78 ASP A C 1
ATOM 640 O O . ASP A 1 78 ? 12.589 20.573 25.060 1.00 80.56 78 ASP A O 1
ATOM 644 N N . THR A 1 79 ? 14.800 20.319 24.758 1.00 78.00 79 THR A N 1
ATOM 645 C CA . THR A 1 79 ? 15.096 21.714 24.396 1.00 78.00 79 THR A CA 1
ATOM 646 C C . THR A 1 79 ? 14.481 22.140 23.056 1.00 78.00 79 THR A C 1
ATOM 648 O O . THR A 1 79 ? 14.291 23.334 22.833 1.00 78.00 79 THR A O 1
ATOM 651 N N . LYS A 1 80 ? 14.126 21.200 22.164 1.00 70.31 80 LYS A N 1
ATOM 652 C CA . LYS A 1 80 ? 13.528 21.494 20.850 1.00 70.31 80 LYS A CA 1
ATOM 653 C C . LYS A 1 80 ? 12.039 21.802 20.970 1.00 70.31 80 LYS A C 1
ATOM 655 O O . LYS A 1 80 ? 11.551 22.726 20.315 1.00 70.31 80 LYS A O 1
ATOM 660 N N . ILE A 1 81 ? 11.314 21.060 21.805 1.00 61.38 81 ILE A N 1
ATOM 661 C CA . ILE A 1 81 ? 9.849 21.180 21.946 1.00 61.38 81 ILE A CA 1
ATOM 662 C C . ILE A 1 81 ? 9.395 21.786 23.280 1.00 61.38 81 ILE A C 1
ATOM 664 O O . ILE A 1 81 ? 8.239 22.184 23.377 1.00 61.38 81 ILE A O 1
ATOM 668 N N . GLY A 1 82 ? 10.289 21.957 24.257 1.00 70.38 82 GLY A N 1
ATOM 669 C CA . GLY A 1 82 ? 9.998 22.634 25.524 1.00 70.38 82 GLY A CA 1
ATOM 670 C C . GLY A 1 82 ? 9.156 21.796 26.490 1.00 70.38 82 GLY A C 1
ATOM 671 O O . GLY A 1 82 ? 8.254 22.329 27.132 1.00 70.38 82 GLY A O 1
ATOM 672 N N . ILE A 1 83 ? 9.398 20.480 26.558 1.00 74.25 83 ILE A N 1
ATOM 673 C CA . ILE A 1 83 ? 8.600 19.532 27.358 1.00 74.25 83 ILE A CA 1
ATOM 674 C C . ILE A 1 83 ? 9.456 18.877 28.441 1.00 74.25 83 ILE A C 1
ATOM 676 O O . ILE A 1 83 ? 10.570 18.433 28.167 1.00 74.25 83 ILE A O 1
ATOM 680 N N . LEU A 1 84 ? 8.893 18.778 29.649 1.00 79.75 84 LEU A N 1
ATOM 681 C CA . LEU A 1 84 ? 9.444 18.054 30.794 1.00 79.75 84 LEU A CA 1
ATOM 682 C C . LEU A 1 84 ? 8.739 16.694 30.939 1.00 79.75 84 LEU A C 1
ATOM 684 O O . LEU A 1 84 ? 7.510 16.632 30.964 1.00 79.75 84 LEU A O 1
ATOM 688 N N . CYS A 1 85 ? 9.496 15.606 31.049 1.00 79.75 85 CYS A N 1
ATOM 689 C CA . CYS A 1 85 ? 8.963 14.249 31.118 1.00 79.75 85 CYS A CA 1
ATOM 690 C C . CYS A 1 85 ? 9.685 13.426 32.184 1.00 79.75 85 CYS A C 1
ATOM 692 O O . CYS A 1 85 ? 10.904 13.273 32.140 1.00 79.75 85 CYS A O 1
ATOM 694 N N . CYS A 1 86 ? 8.930 12.860 33.122 1.00 82.44 86 CYS A N 1
ATOM 695 C CA . CYS A 1 86 ? 9.416 11.837 34.031 1.00 82.44 86 CYS A CA 1
ATOM 696 C C . CYS A 1 86 ? 9.226 10.450 33.405 1.00 82.44 86 CYS A C 1
ATOM 698 O O . CYS A 1 86 ? 8.112 10.078 33.038 1.00 82.44 86 CYS A O 1
ATOM 700 N N . HIS A 1 87 ? 10.301 9.668 33.307 1.00 77.62 87 HIS A N 1
ATOM 701 C CA . HIS A 1 87 ? 10.262 8.322 32.713 1.00 77.62 87 HIS A CA 1
ATOM 702 C C . HIS A 1 87 ? 9.692 7.252 33.650 1.00 77.62 87 HIS A C 1
ATOM 704 O O . HIS A 1 87 ? 9.382 6.154 33.195 1.00 77.62 87 HIS A O 1
ATOM 710 N N . ALA A 1 88 ? 9.564 7.557 34.945 1.00 73.12 88 ALA A N 1
ATOM 711 C CA . ALA A 1 88 ? 9.089 6.615 35.956 1.00 73.12 88 ALA A CA 1
ATOM 712 C C . ALA A 1 88 ? 7.570 6.696 36.203 1.00 73.12 88 ALA A C 1
ATOM 714 O O . ALA A 1 88 ? 6.932 5.657 36.337 1.00 73.12 88 ALA A O 1
ATOM 715 N N . GLU A 1 89 ? 6.979 7.899 36.241 1.00 75.50 89 GLU A N 1
ATOM 716 C CA . GLU A 1 89 ? 5.536 8.100 36.458 1.00 75.50 89 GLU A CA 1
ATOM 717 C C . GLU A 1 89 ? 5.042 9.360 35.726 1.00 75.50 89 GLU A C 1
ATOM 719 O O . GLU A 1 89 ? 5.624 10.444 35.830 1.00 75.50 89 GLU A O 1
ATOM 724 N N . LYS A 1 90 ? 3.939 9.232 34.982 1.00 69.19 90 LYS A N 1
ATOM 725 C CA . LYS A 1 90 ? 3.392 10.297 34.127 1.00 69.19 90 LYS A CA 1
ATOM 726 C C . LYS A 1 90 ? 2.884 11.477 34.941 1.00 69.19 90 LYS A C 1
ATOM 728 O O . LYS A 1 90 ? 3.116 12.621 34.548 1.00 69.19 90 LYS A O 1
ATOM 733 N N . GLU A 1 91 ? 2.243 11.214 36.078 1.00 68.50 91 GLU A N 1
ATOM 734 C CA . GLU A 1 91 ? 1.730 12.273 36.955 1.00 68.50 91 GLU A CA 1
ATOM 735 C C . GLU A 1 91 ? 2.843 13.186 37.478 1.00 68.50 91 GLU A C 1
ATOM 737 O O . GLU A 1 91 ? 2.625 14.386 37.631 1.00 68.50 91 GLU A O 1
ATOM 742 N N . HIS A 1 92 ? 4.066 12.677 37.647 1.00 78.06 92 HIS A N 1
ATOM 743 C CA . HIS A 1 92 ? 5.199 13.507 38.060 1.00 78.06 92 HIS A CA 1
ATOM 744 C C . HIS A 1 92 ? 5.557 14.549 36.995 1.00 78.06 92 HIS A C 1
ATOM 746 O O . HIS A 1 92 ? 5.849 15.690 37.338 1.00 78.06 92 HIS A O 1
ATOM 752 N N . SER A 1 93 ? 5.456 14.202 35.707 1.00 76.25 93 SER A N 1
ATOM 753 C CA . SER A 1 93 ? 5.650 15.162 34.606 1.00 76.25 93 SER A CA 1
ATOM 754 C C . SER A 1 93 ? 4.654 16.318 34.700 1.00 76.25 93 SER A C 1
ATOM 756 O O . SER A 1 93 ? 5.025 17.477 34.537 1.00 76.25 93 SER A O 1
ATOM 758 N N . ARG A 1 94 ? 3.388 16.005 35.013 1.00 68.88 94 ARG A N 1
ATOM 759 C CA . ARG A 1 94 ? 2.319 16.997 35.174 1.00 68.88 94 ARG A CA 1
ATOM 760 C C . ARG A 1 94 ? 2.548 17.883 36.398 1.00 68.88 94 ARG A C 1
ATOM 762 O O . ARG A 1 94 ? 2.394 19.095 36.298 1.00 68.88 94 ARG A O 1
ATOM 769 N N . ILE A 1 95 ? 2.923 17.294 37.534 1.00 75.38 95 ILE A N 1
ATOM 770 C CA . ILE A 1 95 ? 3.218 18.024 38.778 1.00 75.38 95 ILE A CA 1
ATOM 771 C C . ILE A 1 95 ? 4.383 18.993 38.568 1.00 75.38 95 ILE A C 1
ATOM 773 O O . ILE A 1 95 ? 4.260 20.169 38.899 1.00 75.38 95 ILE A O 1
ATOM 777 N N . GLU A 1 96 ? 5.485 18.524 37.981 1.00 81.62 96 GLU A N 1
ATOM 778 C CA . GLU A 1 96 ? 6.663 19.358 37.741 1.00 81.62 96 GLU A CA 1
ATOM 779 C C . GLU A 1 96 ? 6.380 20.460 36.708 1.00 81.62 96 GLU A C 1
ATOM 781 O O . GLU A 1 96 ? 6.731 21.611 36.941 1.00 81.62 96 GLU A O 1
ATOM 786 N N . PHE A 1 97 ? 5.642 20.175 35.629 1.00 74.94 97 PHE A N 1
ATOM 787 C CA . PHE A 1 97 ? 5.220 21.206 34.670 1.00 74.94 97 PHE A CA 1
ATOM 788 C C . PHE A 1 97 ? 4.291 22.261 35.303 1.00 74.94 97 PHE A C 1
ATOM 790 O O . PHE A 1 97 ? 4.429 23.456 35.039 1.00 74.94 97 PHE A O 1
ATOM 797 N N . ASN A 1 98 ? 3.379 21.848 36.191 1.00 69.25 98 ASN A N 1
ATOM 798 C CA . ASN A 1 98 ? 2.479 22.762 36.900 1.00 69.25 98 ASN A CA 1
ATOM 799 C C . ASN A 1 98 ? 3.218 23.733 37.832 1.00 69.25 98 ASN A C 1
ATOM 801 O O . ASN A 1 98 ? 2.731 24.846 38.026 1.00 69.25 98 ASN A O 1
ATOM 805 N N . LYS A 1 99 ? 4.381 23.352 38.380 1.00 78.38 99 LYS A N 1
ATOM 806 C CA . LYS A 1 99 ? 5.212 24.264 39.185 1.00 78.38 99 LYS A CA 1
ATOM 807 C C . LYS A 1 99 ? 5.695 25.452 38.363 1.00 78.38 99 LYS A C 1
ATOM 809 O O . LYS A 1 99 ? 5.584 26.583 38.821 1.00 78.38 99 LYS A O 1
ATOM 814 N N . PHE A 1 100 ? 6.153 25.213 37.132 1.00 76.31 100 PHE A N 1
ATOM 815 C CA . PHE A 1 100 ? 6.536 26.295 36.224 1.00 76.31 100 PHE A CA 1
ATOM 816 C C . PHE A 1 100 ? 5.344 27.187 35.900 1.00 76.31 100 PHE A C 1
ATOM 818 O O . PHE A 1 100 ? 5.444 28.405 35.985 1.00 76.31 100 PHE A O 1
ATOM 825 N N . LEU A 1 101 ? 4.187 26.599 35.601 1.00 67.75 101 LEU A N 1
ATOM 826 C CA . LEU A 1 101 ? 2.988 27.385 35.328 1.00 67.75 101 LEU A CA 1
ATOM 827 C C . LEU A 1 101 ? 2.614 28.285 36.517 1.00 67.75 101 LEU A C 1
ATOM 829 O O . LEU A 1 101 ? 2.421 29.481 36.326 1.00 67.75 101 LEU A O 1
ATOM 833 N N . GLN A 1 102 ? 2.632 27.763 37.748 1.00 71.00 102 GLN A N 1
ATOM 834 C CA . GLN A 1 102 ? 2.405 28.570 38.953 1.00 71.00 102 GLN A CA 1
ATOM 835 C C . GLN A 1 102 ? 3.464 29.665 39.148 1.00 71.00 102 GLN A C 1
ATOM 837 O O . GLN A 1 102 ? 3.101 30.807 39.423 1.00 71.00 102 GLN A O 1
ATOM 842 N N . LYS A 1 103 ? 4.753 29.345 38.968 1.00 76.31 103 LYS A N 1
ATOM 843 C CA . LYS A 1 103 ? 5.876 30.285 39.133 1.00 76.31 103 LYS A CA 1
ATOM 844 C C . LYS A 1 103 ? 5.798 31.469 38.165 1.00 76.31 103 LYS A C 1
ATOM 846 O O . LYS A 1 103 ? 6.114 32.588 38.553 1.00 76.31 103 LYS A O 1
ATOM 851 N N . TYR A 1 104 ? 5.329 31.240 36.938 1.00 71.06 104 TYR A N 1
ATOM 852 C CA . TYR A 1 104 ? 5.181 32.280 35.910 1.00 71.06 104 TYR A CA 1
ATOM 853 C C . TYR A 1 104 ? 3.752 32.844 35.804 1.00 71.06 104 TYR A C 1
ATOM 855 O O . TYR A 1 104 ? 3.428 33.517 34.829 1.00 71.06 104 TYR A O 1
ATOM 863 N N . GLY A 1 105 ? 2.885 32.590 36.795 1.00 55.12 105 GLY A N 1
ATOM 864 C CA . GLY A 1 105 ? 1.529 33.154 36.847 1.00 55.12 105 GLY A CA 1
ATOM 865 C C . GLY A 1 105 ? 0.566 32.624 35.775 1.00 55.12 105 GLY A C 1
ATOM 866 O O . GLY A 1 105 ? -0.472 33.232 35.517 1.00 55.12 105 GLY A O 1
ATOM 867 N N . LEU A 1 106 ? 0.889 31.492 35.150 1.00 58.12 106 LEU A N 1
ATOM 868 C CA . LEU A 1 106 ? 0.104 30.853 34.100 1.00 58.12 106 LEU A CA 1
ATOM 869 C C . LEU A 1 106 ? -0.799 29.775 34.700 1.00 58.12 106 LEU A C 1
ATOM 871 O O . LEU A 1 106 ? -0.376 28.936 35.494 1.00 58.12 106 LEU A O 1
ATOM 875 N N . LYS A 1 107 ? -2.071 29.763 34.306 1.00 49.91 107 LYS A N 1
ATOM 876 C CA . LYS A 1 107 ? -3.009 28.705 34.698 1.00 49.91 107 LYS A CA 1
ATOM 877 C C . LYS A 1 107 ? -3.000 27.606 33.635 1.00 49.91 107 LYS A C 1
ATOM 879 O O . LYS A 1 107 ? -2.995 27.895 32.441 1.00 49.91 107 LYS A O 1
ATOM 884 N N . THR A 1 108 ? -3.009 26.337 34.047 1.00 40.66 108 THR A N 1
ATOM 885 C CA . THR A 1 108 ? -3.273 25.223 33.130 1.00 40.66 108 THR A CA 1
ATOM 886 C C . THR A 1 108 ? -4.669 25.381 32.541 1.00 40.66 108 THR A C 1
ATOM 888 O O . THR A 1 108 ? -5.670 25.203 33.233 1.00 40.66 108 THR A O 1
ATOM 891 N N . ASN A 1 109 ? -4.756 25.650 31.240 1.00 36.25 109 ASN A N 1
ATOM 892 C CA . ASN A 1 109 ? -5.991 25.414 30.511 1.00 36.25 109 ASN A CA 1
ATOM 893 C C . ASN A 1 109 ? -6.227 23.892 30.422 1.00 36.25 109 ASN A C 1
ATOM 895 O O . ASN A 1 109 ? -5.907 23.245 29.433 1.00 36.25 109 ASN A O 1
ATOM 899 N N . ASN A 1 110 ? -6.923 23.314 31.406 1.00 34.38 110 ASN A N 1
ATOM 900 C CA . ASN A 1 110 ? -8.083 22.507 31.010 1.00 34.38 110 ASN A CA 1
ATOM 901 C C . ASN A 1 110 ? -8.830 23.347 29.965 1.00 34.38 110 ASN A C 1
ATOM 903 O O . ASN A 1 110 ? -8.939 24.549 30.212 1.00 34.38 110 ASN A O 1
ATOM 907 N N . LYS A 1 111 ? -9.246 22.773 28.813 1.00 31.08 111 LYS A N 1
ATOM 908 C CA . LYS A 1 111 ? -10.060 23.466 27.780 1.00 31.08 111 LYS A CA 1
ATOM 909 C C . LYS A 1 111 ? -10.833 24.596 28.455 1.00 31.08 111 LYS A C 1
ATOM 911 O O . LYS A 1 111 ? -11.524 24.228 29.411 1.00 31.08 111 LYS A O 1
ATOM 916 N N . PRO A 1 112 ? -10.663 25.881 28.069 1.00 31.73 112 PRO A N 1
ATOM 917 C CA . PRO A 1 112 ? -11.260 26.983 28.804 1.00 31.73 112 PRO A CA 1
ATOM 918 C C . PRO A 1 112 ? -12.707 26.605 29.040 1.00 31.73 112 PRO A C 1
ATOM 920 O O . PRO A 1 112 ? -13.490 26.400 28.112 1.00 31.73 112 PRO A O 1
ATOM 923 N N . LYS A 1 113 ? -12.979 26.330 30.310 1.00 37.28 113 LYS A N 1
ATOM 924 C CA . LYS A 1 113 ? -14.291 26.016 30.801 1.00 37.28 113 LYS A CA 1
ATOM 925 C C . LYS A 1 113 ? -14.988 27.360 30.699 1.00 37.28 113 LYS A C 1
ATOM 927 O O . LYS A 1 113 ? -14.864 28.169 31.610 1.00 37.28 113 LYS A O 1
ATOM 932 N N . ILE A 1 114 ? -15.583 27.656 29.542 1.00 37.91 114 ILE A N 1
ATOM 933 C CA . ILE A 1 114 ? -16.435 28.830 29.413 1.00 37.91 114 ILE A CA 1
ATOM 934 C C . ILE A 1 114 ? -17.529 28.576 30.441 1.00 37.91 114 ILE A C 1
ATOM 936 O O . ILE A 1 114 ? -18.321 27.636 30.281 1.00 37.91 114 ILE A O 1
ATOM 940 N N . GLN A 1 115 ? -17.494 29.297 31.561 1.00 39.97 115 GLN A N 1
ATOM 941 C CA . GLN A 1 115 ? -18.670 29.456 32.401 1.00 39.97 115 GLN A CA 1
ATOM 942 C C . GLN A 1 115 ? -19.659 30.202 31.514 1.00 39.97 115 GLN A C 1
ATOM 944 O O . GLN A 1 115 ? -19.688 31.422 31.488 1.00 39.97 115 GLN A O 1
ATOM 949 N N . ILE A 1 116 ? -20.351 29.447 30.664 1.00 48.78 116 ILE A N 1
ATOM 950 C CA . ILE A 1 116 ? -21.539 29.929 29.992 1.00 48.78 116 ILE A CA 1
ATOM 951 C C . ILE A 1 116 ? -22.538 29.969 31.128 1.00 48.78 116 ILE A C 1
ATOM 953 O O . ILE A 1 116 ? -22.904 28.915 31.663 1.00 48.78 116 ILE A O 1
ATOM 957 N N . GLU A 1 117 ? -22.829 31.180 31.586 1.00 54.50 117 GLU A N 1
ATOM 958 C CA . GLU A 1 117 ? -23.966 31.412 32.455 1.00 54.50 117 GLU A CA 1
ATOM 959 C C . GLU A 1 117 ? -25.176 30.850 31.713 1.00 54.50 117 GLU A C 1
ATOM 961 O O . GLU A 1 117 ? -25.375 31.100 30.526 1.00 54.50 117 GLU A O 1
ATOM 966 N N . VAL A 1 118 ? -25.880 29.934 32.363 1.00 66.62 118 VAL A N 1
ATOM 967 C CA . VAL A 1 118 ? -27.029 29.286 31.752 1.00 66.62 118 VAL A CA 1
ATOM 968 C C . VAL A 1 118 ? -28.130 30.334 31.673 1.00 66.62 118 VAL A C 1
ATOM 970 O O . VAL A 1 118 ? -28.712 30.677 32.697 1.00 66.62 118 VAL A O 1
ATOM 973 N N . ASP A 1 119 ? -28.380 30.849 30.473 1.00 75.56 119 ASP A N 1
ATOM 974 C CA . ASP A 1 119 ? -29.426 31.837 30.225 1.00 75.56 119 ASP A CA 1
ATOM 975 C C . ASP A 1 119 ? -30.637 31.195 29.526 1.00 75.56 119 ASP A C 1
ATOM 977 O O . ASP A 1 119 ? -30.559 30.723 28.388 1.00 75.56 119 ASP A O 1
ATOM 981 N N . GLU A 1 120 ? -31.775 31.163 30.224 1.00 77.50 120 GLU A N 1
ATOM 982 C CA . GLU A 1 120 ? -33.036 30.661 29.674 1.00 77.50 120 GLU A CA 1
ATOM 983 C C . GLU A 1 120 ? -33.603 31.557 28.561 1.00 77.50 120 GLU A C 1
ATOM 985 O O . GLU A 1 120 ? -34.324 31.059 27.690 1.00 77.50 120 GLU A O 1
ATOM 990 N N . GLU A 1 121 ? -33.313 32.861 28.567 1.00 79.81 121 GLU A N 1
ATOM 991 C CA . GLU A 1 121 ? -33.741 33.775 27.503 1.00 79.81 121 GLU A CA 1
ATOM 992 C C . GLU A 1 121 ? -32.948 33.522 26.218 1.00 79.81 121 GLU A C 1
ATOM 994 O O . GLU A 1 121 ? -33.544 33.420 25.142 1.00 79.81 121 GLU A O 1
ATOM 999 N N . GLU A 1 122 ? -31.635 33.309 26.328 1.00 78.81 122 GLU A N 1
ATOM 1000 C CA . GLU A 1 122 ? -30.779 32.903 25.206 1.00 78.81 122 GLU A CA 1
ATOM 1001 C C . GLU A 1 122 ? -31.220 31.550 24.620 1.00 78.81 122 GLU A C 1
ATOM 1003 O O . GLU A 1 122 ? -31.314 31.383 23.397 1.00 78.81 122 GLU A O 1
ATOM 1008 N N . LEU A 1 123 ? -31.576 30.583 25.472 1.00 83.31 123 LEU A N 1
ATOM 1009 C CA . LEU A 1 123 ? -32.115 29.300 25.016 1.00 83.31 123 LEU A CA 1
ATOM 1010 C C . LEU A 1 123 ? -33.422 29.487 24.227 1.00 83.31 123 LEU A C 1
ATOM 1012 O O . LEU A 1 123 ? -33.553 28.953 23.125 1.00 83.31 123 LEU A O 1
ATOM 1016 N N . LYS A 1 124 ? -34.370 30.285 24.732 1.00 86.62 124 LYS A N 1
ATOM 1017 C CA . LYS A 1 124 ? -35.621 30.589 24.010 1.00 86.62 124 LYS A CA 1
ATOM 1018 C C . LYS A 1 124 ? -35.357 31.295 22.683 1.00 86.62 124 LYS A C 1
ATOM 1020 O O . LYS A 1 124 ? -36.008 30.992 21.682 1.00 86.62 124 LYS A O 1
ATOM 1025 N N . PHE A 1 125 ? -34.396 32.217 22.650 1.00 84.75 125 PHE A N 1
ATOM 1026 C CA . PHE A 1 125 ? -33.996 32.895 21.422 1.00 84.75 125 PHE A CA 1
ATOM 1027 C C . PHE A 1 125 ? -33.472 31.898 20.381 1.00 84.75 125 PHE A C 1
ATOM 1029 O O . PHE A 1 125 ? -33.967 31.869 19.256 1.00 84.75 125 PHE A O 1
ATOM 1036 N N . THR A 1 126 ? -32.537 31.026 20.757 1.00 88.38 126 THR A N 1
ATOM 1037 C CA . THR A 1 126 ? -31.952 30.034 19.835 1.00 88.38 126 THR A CA 1
ATOM 1038 C C . THR A 1 126 ? -32.968 28.981 19.375 1.00 88.38 126 THR A C 1
ATOM 1040 O O . THR A 1 126 ? -32.918 28.535 18.226 1.00 88.38 126 THR A O 1
ATOM 1043 N N . GLN A 1 127 ? -33.941 28.617 20.213 1.00 88.62 127 GLN A N 1
ATOM 1044 C CA . GLN A 1 127 ? -35.090 27.789 19.818 1.00 88.62 127 GLN A CA 1
ATOM 1045 C C . GLN A 1 127 ? -35.956 28.493 18.763 1.00 88.62 127 GLN A C 1
ATOM 1047 O O . GLN A 1 127 ? -36.291 27.902 17.734 1.00 88.62 127 GLN A O 1
ATOM 1052 N N . ASN A 1 128 ? -36.262 29.778 18.961 1.00 86.31 128 ASN A N 1
ATOM 1053 C CA . ASN A 1 128 ? -37.009 30.569 17.980 1.00 86.31 128 ASN A CA 1
ATOM 1054 C C . ASN A 1 128 ? -36.255 30.704 16.651 1.00 86.31 128 ASN A C 1
ATOM 1056 O O . ASN A 1 128 ? -36.880 30.615 15.593 1.00 86.31 128 ASN A O 1
ATOM 1060 N N . VAL A 1 129 ? -34.927 30.865 16.687 1.00 86.56 129 VAL A N 1
ATOM 1061 C CA . VAL A 1 129 ? -34.077 30.897 15.484 1.00 86.56 129 VAL A CA 1
ATOM 1062 C C . VAL A 1 129 ? -34.219 29.602 14.686 1.00 86.56 129 VAL A C 1
ATOM 1064 O O . VAL A 1 129 ? -34.430 29.663 13.476 1.00 86.56 129 VAL A O 1
ATOM 1067 N N . LEU A 1 130 ? -34.179 28.432 15.335 1.00 87.56 130 LEU A N 1
ATOM 1068 C CA . LEU A 1 130 ? -34.351 27.150 14.642 1.00 87.56 130 LEU A CA 1
ATOM 1069 C C . LEU A 1 130 ? -35.725 27.037 13.958 1.00 87.56 130 LEU A C 1
ATOM 1071 O O . LEU A 1 130 ? -35.821 26.512 12.849 1.00 87.56 130 LEU A O 1
ATOM 1075 N N . HIS A 1 131 ? -36.782 27.539 14.601 1.00 83.62 131 HIS A N 1
ATOM 1076 C CA . HIS A 1 131 ? -38.158 27.419 14.110 1.00 83.62 131 HIS A CA 1
ATOM 1077 C C . HIS A 1 131 ? -38.599 28.525 13.137 1.00 83.62 131 HIS A C 1
ATOM 1079 O O . HIS A 1 131 ? -39.621 28.359 12.472 1.00 83.62 131 HIS A O 1
ATOM 1085 N N . THR A 1 132 ? -37.846 29.622 13.006 1.00 81.56 132 THR A N 1
ATOM 1086 C CA . THR A 1 132 ? -38.221 30.774 12.165 1.00 81.56 132 THR A CA 1
ATOM 1087 C C . THR A 1 132 ? -37.292 30.885 10.956 1.00 81.56 132 THR A C 1
ATOM 1089 O O . THR A 1 132 ? -36.165 31.354 11.074 1.00 81.56 132 THR A O 1
ATOM 1092 N N . GLY A 1 133 ? -37.760 30.470 9.773 1.00 68.06 133 GLY A N 1
ATOM 1093 C CA . GLY A 1 133 ? -37.046 30.681 8.501 1.00 68.06 133 GLY A CA 1
ATOM 1094 C C . GLY A 1 133 ? -35.823 29.784 8.249 1.00 68.06 133 GLY A C 1
ATOM 1095 O O . GLY A 1 133 ? -35.109 30.004 7.277 1.00 68.06 133 GLY A O 1
ATOM 1096 N N . ASN A 1 134 ? -35.591 28.763 9.083 1.00 83.25 134 ASN A N 1
ATOM 1097 C CA . ASN A 1 134 ? -34.406 27.892 9.052 1.00 83.25 134 ASN A CA 1
ATOM 1098 C C . ASN A 1 134 ? -34.743 26.408 8.781 1.00 83.25 134 ASN A C 1
ATOM 1100 O O . ASN A 1 134 ? -34.113 25.499 9.325 1.00 83.25 134 ASN A O 1
ATOM 1104 N N . GLU A 1 135 ? -35.718 26.141 7.901 1.00 85.56 135 GLU A N 1
ATOM 1105 C CA . GLU A 1 135 ? -36.226 24.786 7.598 1.00 85.56 135 GLU A CA 1
ATOM 1106 C C . GLU A 1 135 ? -35.137 23.790 7.168 1.00 85.56 135 GLU A C 1
ATOM 1108 O O . GLU A 1 135 ? -35.215 22.610 7.515 1.00 85.56 135 GLU A O 1
ATOM 1113 N N . LYS A 1 136 ? -34.074 24.258 6.491 1.00 87.56 136 LYS A N 1
ATOM 1114 C CA . LYS A 1 136 ? -32.912 23.425 6.128 1.00 87.56 136 LYS A CA 1
ATOM 1115 C C . LYS A 1 136 ? -32.333 22.704 7.353 1.00 87.56 136 LYS A C 1
ATOM 1117 O O . LYS A 1 136 ? -32.023 21.518 7.277 1.00 87.56 136 LYS A O 1
ATOM 1122 N N . PHE A 1 137 ? -32.204 23.388 8.491 1.00 87.12 137 PHE A N 1
ATOM 1123 C CA . PHE A 1 137 ? -31.606 22.821 9.704 1.00 87.12 137 PHE A CA 1
ATOM 1124 C C . PHE A 1 137 ? -32.527 21.814 10.397 1.00 87.12 137 PHE A C 1
ATOM 1126 O O . PHE A 1 137 ? -32.052 20.811 10.931 1.00 87.12 137 PHE A O 1
ATOM 1133 N N . ILE A 1 138 ? -33.843 22.013 10.315 1.00 87.88 138 ILE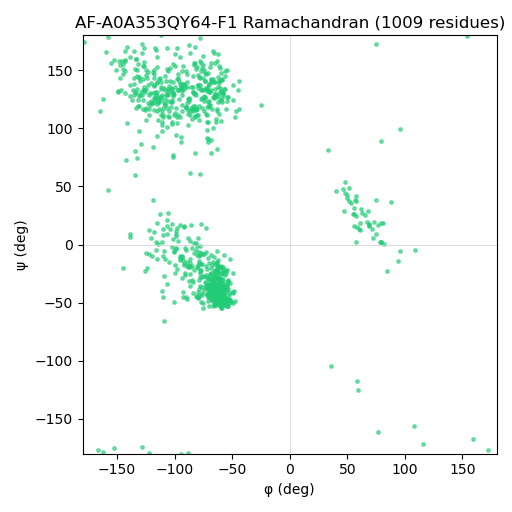 A N 1
ATOM 1134 C CA . ILE A 1 138 ? -34.825 20.997 10.714 1.00 87.88 138 ILE A CA 1
ATOM 1135 C C . ILE A 1 138 ? -34.702 19.764 9.802 1.00 87.88 138 ILE A C 1
ATOM 1137 O O . ILE A 1 138 ? -34.720 18.634 10.293 1.00 87.88 138 ILE A O 1
ATOM 1141 N N . GLY A 1 139 ? -34.501 19.968 8.495 1.00 87.69 139 GLY A N 1
ATOM 1142 C CA . GLY A 1 139 ? -34.179 18.909 7.533 1.00 87.69 139 GLY A CA 1
ATOM 1143 C C . GLY A 1 139 ? -32.940 18.103 7.936 1.00 87.69 139 GLY A C 1
ATOM 1144 O O . GLY A 1 139 ? -33.002 16.877 7.992 1.00 87.69 139 GLY A O 1
ATOM 1145 N N . ILE A 1 140 ? -31.857 18.777 8.347 1.00 87.88 140 ILE A N 1
ATOM 1146 C CA . ILE A 1 140 ? -30.638 18.120 8.852 1.00 87.88 140 ILE A CA 1
ATOM 1147 C C . ILE A 1 140 ? -30.955 17.211 10.048 1.00 87.88 140 ILE A C 1
ATOM 1149 O O . ILE A 1 140 ? -30.471 16.079 10.076 1.00 87.88 140 ILE A O 1
ATOM 1153 N N . LEU A 1 141 ? -31.765 17.660 11.016 1.00 89.31 141 LEU A N 1
ATOM 1154 C CA . LEU A 1 141 ? -32.152 16.853 12.186 1.00 89.31 141 LEU A CA 1
ATOM 1155 C C . LEU A 1 141 ? -32.996 15.629 11.796 1.00 89.31 141 LEU A C 1
ATOM 1157 O O . LEU A 1 141 ? -32.734 14.524 12.289 1.00 89.31 141 LEU A O 1
ATOM 1161 N N . LYS A 1 142 ? -33.960 15.804 10.882 1.00 88.88 142 LYS A N 1
ATOM 1162 C CA . LYS A 1 142 ? -34.795 14.722 10.334 1.00 88.88 142 LYS A CA 1
ATOM 1163 C C . LYS A 1 142 ? -33.938 13.664 9.639 1.00 88.88 142 LYS A C 1
ATOM 1165 O O . LYS A 1 142 ? -33.969 12.496 10.019 1.00 88.88 142 LYS A O 1
ATOM 1170 N N . GLU A 1 143 ? -33.106 14.074 8.687 1.00 83.94 143 GLU A N 1
ATOM 1171 C CA . GLU A 1 143 ? -32.287 13.163 7.883 1.00 83.94 143 GLU A CA 1
ATOM 1172 C C . GLU A 1 143 ? -31.178 12.492 8.710 1.00 83.94 143 GLU A C 1
ATOM 1174 O O . GLU A 1 143 ? -30.972 11.279 8.623 1.00 83.94 143 GLU A O 1
ATOM 1179 N N . ASN A 1 144 ? -30.479 13.231 9.580 1.00 79.38 144 ASN A N 1
ATOM 1180 C CA . ASN A 1 144 ? -29.300 12.712 10.290 1.00 79.38 144 ASN A CA 1
ATOM 1181 C C . ASN A 1 144 ? -29.604 11.990 11.593 1.00 79.38 144 ASN A C 1
ATOM 1183 O O . ASN A 1 144 ? -28.889 11.044 11.941 1.00 79.38 144 ASN A O 1
ATOM 1187 N N . ALA A 1 145 ? -30.654 12.378 12.305 1.00 73.25 145 ALA A N 1
ATOM 1188 C CA . ALA A 1 145 ? -30.967 11.797 13.603 1.00 73.25 145 ALA A CA 1
ATOM 1189 C C . ALA A 1 145 ? -32.386 11.222 13.703 1.00 73.25 145 ALA A C 1
ATOM 1191 O O . ALA A 1 145 ? -32.633 10.484 14.643 1.00 73.25 145 ALA A O 1
ATOM 1192 N N . GLY A 1 146 ? -33.256 11.419 12.705 1.00 85.44 146 GLY A N 1
ATOM 1193 C CA . GLY A 1 146 ? -34.590 10.804 12.679 1.00 85.44 146 GLY A CA 1
ATOM 1194 C C . GLY A 1 146 ? -35.621 11.521 13.551 1.00 85.44 146 GLY A C 1
ATOM 1195 O O . GLY A 1 146 ? -36.634 10.923 13.909 1.00 85.44 146 GLY A O 1
ATOM 1196 N N . TYR A 1 147 ? -35.361 12.780 13.913 1.00 91.50 147 TYR A N 1
ATOM 1197 C CA . TYR A 1 147 ? -36.282 13.582 14.716 1.00 91.50 147 TYR A CA 1
ATOM 1198 C C . TYR A 1 147 ? -37.562 13.926 13.950 1.00 91.50 147 TYR A C 1
ATOM 1200 O O . TYR A 1 147 ? -37.509 14.299 12.779 1.00 91.50 147 TYR A O 1
ATOM 1208 N N . THR A 1 148 ? -38.698 13.916 14.639 1.00 91.50 148 THR A N 1
ATOM 1209 C CA . THR A 1 148 ? -39.912 14.623 14.213 1.00 91.50 148 THR A CA 1
ATOM 1210 C C . THR A 1 148 ? -39.844 16.092 14.630 1.00 91.50 148 THR A C 1
ATOM 1212 O O . THR A 1 148 ? -39.156 16.447 15.586 1.00 91.50 148 THR A O 1
ATOM 1215 N N . GLU A 1 149 ? -40.580 16.970 13.942 1.00 89.06 149 GLU A N 1
ATOM 1216 C CA . GLU A 1 149 ? -40.659 18.389 14.334 1.00 89.06 149 GLU A CA 1
ATOM 1217 C C . GLU A 1 149 ? -41.209 18.584 15.746 1.00 89.06 149 GLU A C 1
ATOM 1219 O O . GLU A 1 149 ? -40.769 19.482 16.461 1.00 89.06 149 GLU A O 1
ATOM 1224 N N . GLU A 1 150 ? -42.152 17.735 16.149 1.00 90.81 150 GLU A N 1
ATOM 1225 C CA . GLU A 1 150 ? -42.714 17.741 17.494 1.00 90.81 150 GLU A CA 1
ATOM 1226 C C . GLU A 1 150 ? -41.639 17.413 18.535 1.00 90.81 150 GLU A C 1
ATOM 1228 O O . GLU A 1 150 ? -41.461 18.164 19.489 1.00 90.81 150 GLU A O 1
ATOM 1233 N N . THR A 1 151 ? -40.836 16.370 18.305 1.00 91.62 151 THR A N 1
ATOM 1234 C CA . THR A 1 151 ? -39.722 16.024 19.198 1.00 91.62 151 THR A CA 1
ATOM 1235 C C . THR A 1 151 ? -38.667 17.127 19.255 1.00 91.62 151 THR A C 1
ATOM 1237 O O . THR A 1 151 ? -38.155 17.404 20.337 1.00 91.62 151 THR A O 1
ATOM 1240 N N . VAL A 1 152 ? -38.350 17.801 18.142 1.00 90.88 152 VAL A N 1
ATOM 1241 C CA . VAL A 1 152 ? -37.422 18.954 18.155 1.00 90.88 152 VAL A CA 1
ATOM 1242 C C . VAL A 1 152 ? -37.938 20.061 19.079 1.00 90.88 152 VAL A C 1
ATOM 1244 O O . VAL A 1 152 ? -37.168 20.568 19.894 1.00 90.88 152 VAL A O 1
ATOM 1247 N N . LYS A 1 153 ? -39.235 20.389 18.993 1.00 89.31 153 LYS A N 1
ATOM 1248 C CA . LYS A 1 153 ? -39.873 21.405 19.846 1.00 89.31 153 LYS A CA 1
ATOM 1249 C C . LYS A 1 153 ? -39.858 21.004 21.319 1.00 89.31 153 LYS A C 1
ATOM 1251 O O . LYS A 1 153 ? -39.478 21.802 22.167 1.00 89.31 153 LYS A O 1
ATOM 1256 N N . GLU A 1 154 ? -40.245 19.770 21.626 1.00 90.00 154 GLU A N 1
ATOM 1257 C CA . GLU A 1 154 ? -40.363 19.287 23.008 1.00 90.00 154 GLU A CA 1
ATOM 1258 C C . GLU A 1 154 ? -39.015 19.088 23.702 1.00 90.00 154 GLU A C 1
ATOM 1260 O O . GLU A 1 154 ? -38.891 19.347 24.894 1.00 90.00 154 GLU A O 1
ATOM 1265 N N . THR A 1 155 ? -37.992 18.656 22.962 1.00 89.56 155 THR A N 1
ATOM 1266 C CA . THR A 1 155 ? -36.628 18.499 23.502 1.00 89.56 155 THR A CA 1
ATOM 1267 C C . THR A 1 155 ? -35.880 19.828 23.612 1.00 89.56 155 THR A C 1
ATOM 1269 O O . THR A 1 155 ? -34.783 19.877 24.169 1.00 89.56 155 THR A O 1
ATOM 1272 N N . GLY A 1 156 ? -36.466 20.915 23.099 1.00 89.94 156 GLY A N 1
ATOM 1273 C CA . GLY A 1 156 ? -35.951 22.270 23.254 1.00 89.94 156 GLY A CA 1
ATOM 1274 C C . GLY A 1 156 ? -34.641 22.529 22.511 1.00 89.94 156 GLY A C 1
ATOM 1275 O O . GLY A 1 156 ? -33.844 23.348 22.970 1.00 89.94 156 GLY A O 1
ATOM 1276 N N . ILE A 1 157 ? -34.390 21.837 21.394 1.00 92.81 157 ILE A N 1
ATOM 1277 C CA . ILE A 1 157 ? -33.176 22.044 20.592 1.00 92.81 157 ILE A CA 1
ATOM 1278 C C . ILE A 1 157 ? -33.196 23.460 19.999 1.00 92.81 157 ILE A C 1
ATOM 1280 O O . ILE A 1 157 ? -34.167 23.862 19.364 1.00 92.81 157 ILE A O 1
ATOM 1284 N N . GLY A 1 158 ? -32.102 24.198 20.180 1.00 91.50 158 GLY A N 1
ATOM 1285 C CA . GLY A 1 158 ? -31.883 25.521 19.597 1.00 91.50 158 GLY A CA 1
ATOM 1286 C C . GLY A 1 158 ? -30.868 25.514 18.455 1.00 91.50 158 GLY A C 1
ATOM 1287 O O . GLY A 1 158 ? -30.146 24.536 18.236 1.00 91.50 158 GLY A O 1
ATOM 1288 N N . LEU A 1 159 ? -30.791 26.635 17.740 1.00 89.88 159 LEU A N 1
ATOM 1289 C CA . LEU A 1 159 ? -29.811 26.902 16.691 1.00 89.88 159 LEU A CA 1
ATOM 1290 C C . LEU A 1 159 ? -29.136 28.252 16.936 1.00 89.88 159 LEU A C 1
ATOM 1292 O O . LEU A 1 159 ? -29.805 29.263 17.140 1.00 89.88 159 LEU A O 1
ATOM 1296 N N . SER A 1 160 ? -27.809 28.259 16.867 1.00 84.69 160 SER A N 1
ATOM 1297 C CA . SER A 1 160 ? -26.992 29.468 16.828 1.00 84.69 160 SER A CA 1
ATOM 1298 C C . SER A 1 160 ? -26.270 29.557 15.486 1.00 84.69 160 SER A C 1
ATOM 1300 O O . SER A 1 160 ? -25.685 28.576 15.012 1.00 84.69 160 SER A O 1
ATOM 1302 N N . LEU A 1 161 ? -26.357 30.733 14.863 1.00 80.50 161 LEU A N 1
ATOM 1303 C CA . LEU A 1 161 ? -25.777 31.046 13.562 1.00 80.50 161 LEU A CA 1
ATOM 1304 C C . LEU A 1 161 ? -24.755 32.173 13.733 1.00 80.50 161 LEU A C 1
ATOM 1306 O O . LEU A 1 161 ? -25.107 33.262 14.184 1.00 80.50 161 LEU A O 1
ATOM 1310 N N . SER A 1 162 ? -23.508 31.927 13.340 1.00 70.62 162 SER A N 1
ATOM 1311 C CA . SER A 1 162 ? -22.491 32.959 13.130 1.00 70.62 162 SER A CA 1
ATOM 1312 C C . SER A 1 162 ? -21.845 32.800 11.752 1.00 70.62 162 SER A C 1
ATOM 1314 O O . SER A 1 162 ? -22.000 31.756 11.116 1.00 70.62 162 SER A O 1
ATOM 1316 N N . GLU A 1 163 ? -21.131 33.831 11.281 1.00 52.50 163 GLU A N 1
ATOM 1317 C CA . GLU A 1 163 ? -20.477 33.840 9.957 1.00 52.50 163 GLU A CA 1
ATOM 1318 C C . GLU A 1 163 ? -19.557 32.625 9.738 1.00 52.50 163 GLU A C 1
ATOM 1320 O O . GLU A 1 163 ? -19.477 32.112 8.624 1.00 52.50 163 GLU A O 1
ATOM 1325 N N . ASP A 1 164 ? -18.959 32.106 10.817 1.00 53.91 164 ASP A N 1
ATOM 1326 C CA . ASP A 1 164 ? -18.007 30.993 10.779 1.00 53.91 164 ASP A CA 1
ATOM 1327 C C . ASP A 1 164 ? -18.547 29.666 11.342 1.00 53.91 164 ASP A C 1
ATOM 1329 O O . ASP A 1 164 ? -17.897 28.636 11.168 1.00 53.91 164 ASP A O 1
ATOM 1333 N N . ASN A 1 165 ? -19.693 29.644 12.043 1.00 67.25 165 ASN A N 1
ATOM 1334 C CA . ASN A 1 165 ? -20.179 28.440 12.733 1.00 67.25 165 ASN A CA 1
ATOM 1335 C C . ASN A 1 165 ? -21.712 28.314 12.754 1.00 67.25 165 ASN A C 1
ATOM 1337 O O . ASN A 1 165 ? -22.438 29.223 13.148 1.00 67.25 165 ASN A O 1
ATOM 1341 N N . GLN A 1 166 ? -22.202 27.118 12.418 1.00 85.62 166 GLN A N 1
ATOM 1342 C CA . GLN A 1 166 ? -23.615 26.733 12.504 1.00 85.62 166 GLN A CA 1
ATOM 1343 C C . GLN A 1 166 ? -23.758 25.631 13.558 1.00 85.62 166 GLN A C 1
ATOM 1345 O O . GLN A 1 166 ? -23.312 24.499 13.339 1.00 85.62 166 GLN A O 1
ATOM 1350 N N . ILE A 1 167 ? -24.332 25.956 14.719 1.00 88.31 167 ILE A N 1
ATOM 1351 C CA . ILE A 1 167 ? -24.292 25.085 15.901 1.00 88.31 167 ILE A CA 1
ATOM 1352 C C . ILE A 1 167 ? -25.698 24.844 16.449 1.00 88.31 167 ILE A C 1
ATOM 1354 O O . ILE A 1 167 ? -26.413 25.771 16.818 1.00 88.31 167 ILE A O 1
ATOM 1358 N N . PHE A 1 168 ? -26.064 23.572 16.573 1.00 91.38 168 PHE A N 1
ATOM 1359 C CA . PHE A 1 168 ? -27.206 23.126 17.357 1.00 91.38 168 PHE A CA 1
ATOM 1360 C C . PHE A 1 168 ? -26.866 23.106 18.845 1.00 91.38 168 PHE A C 1
ATOM 1362 O O . PHE A 1 168 ? -25.803 22.619 19.246 1.00 91.38 168 PHE A O 1
ATOM 1369 N N . ILE A 1 169 ? -27.805 23.581 19.656 1.00 90.25 169 ILE A N 1
ATOM 1370 C CA . ILE A 1 169 ? -27.687 23.682 21.109 1.00 90.25 169 ILE A CA 1
ATOM 1371 C C . ILE A 1 169 ? -28.727 22.758 21.733 1.00 90.25 169 ILE A C 1
ATOM 1373 O O . ILE A 1 169 ? -29.921 22.896 21.485 1.00 90.25 169 ILE A O 1
ATOM 1377 N N . ILE A 1 170 ? -28.274 21.795 22.530 1.00 92.06 170 ILE A N 1
ATOM 1378 C CA . ILE A 1 170 ? -29.132 20.851 23.246 1.00 92.06 170 ILE A CA 1
ATOM 1379 C C . ILE A 1 170 ? -29.131 21.231 24.730 1.00 92.06 170 ILE A C 1
ATOM 1381 O O . ILE A 1 170 ? -28.063 21.164 25.349 1.00 92.06 170 ILE A O 1
ATOM 1385 N N . PRO A 1 171 ? -30.276 21.606 25.323 1.00 91.25 171 PRO A N 1
ATOM 1386 C CA . PRO A 1 171 ? -30.349 21.919 26.744 1.00 91.25 171 PRO A CA 1
ATOM 1387 C C . PRO A 1 171 ? -30.154 20.669 27.610 1.00 91.25 171 PRO A C 1
ATOM 1389 O O . PRO A 1 171 ? -30.599 19.571 27.279 1.00 91.25 171 PRO A O 1
ATOM 1392 N N . MET A 1 172 ? -29.466 20.833 28.738 1.00 89.56 172 MET A N 1
ATOM 1393 C CA . MET A 1 172 ? -29.194 19.770 29.703 1.00 89.56 172 MET A CA 1
ATOM 1394 C C . MET A 1 172 ? -29.900 20.081 31.021 1.00 89.56 172 MET A C 1
ATOM 1396 O O . MET A 1 172 ? -29.522 21.027 31.712 1.00 89.56 172 MET A O 1
ATOM 1400 N N . TYR A 1 173 ? -30.868 19.253 31.405 1.00 90.00 173 TYR A N 1
ATOM 1401 C CA . TYR A 1 173 ? -31.579 19.379 32.679 1.00 90.00 173 TYR A CA 1
ATOM 1402 C C . TYR A 1 173 ? -31.090 18.335 33.682 1.00 90.00 173 TYR A C 1
ATOM 1404 O O . TYR A 1 173 ? -30.799 17.205 33.292 1.00 90.00 173 TYR A O 1
ATOM 1412 N N . ASN A 1 174 ? -30.946 18.681 34.964 1.00 89.69 174 ASN A N 1
ATOM 1413 C CA . ASN A 1 174 ? -30.636 17.694 36.008 1.00 89.69 174 ASN A CA 1
ATOM 1414 C C . ASN A 1 174 ? -31.904 16.909 36.393 1.00 89.69 174 ASN A C 1
ATOM 1416 O O . ASN A 1 174 ? -32.999 17.172 35.899 1.00 89.69 174 ASN A O 1
ATOM 1420 N N . ILE A 1 175 ? -31.776 15.945 37.306 1.00 90.31 175 ILE A N 1
ATOM 1421 C CA . ILE A 1 175 ? -32.921 15.161 37.804 1.00 90.31 175 ILE A CA 1
ATOM 1422 C C . ILE A 1 175 ? -33.984 15.992 38.549 1.00 90.31 175 ILE A C 1
ATOM 1424 O O . ILE A 1 175 ? -35.116 15.536 38.702 1.00 90.31 175 ILE A O 1
ATOM 1428 N N . GLU A 1 176 ? -33.638 17.202 38.996 1.00 87.56 176 GLU A N 1
ATOM 1429 C CA . GLU A 1 176 ? -34.557 18.174 39.607 1.00 87.56 176 GLU A CA 1
ATOM 1430 C C . GLU A 1 176 ? -35.221 19.082 38.557 1.00 87.56 176 GLU A C 1
ATOM 1432 O O . GLU A 1 176 ? -35.968 19.991 38.911 1.00 87.56 176 GLU A O 1
ATOM 1437 N N . ASN A 1 177 ? -34.989 18.809 37.267 1.00 88.62 177 ASN A N 1
ATOM 1438 C CA . ASN A 1 177 ? -35.483 19.570 36.122 1.00 88.62 177 ASN A CA 1
ATOM 1439 C C . ASN A 1 177 ? -34.964 21.019 36.055 1.00 88.62 177 ASN A C 1
ATOM 1441 O O . ASN A 1 177 ? -35.621 21.897 35.502 1.00 88.62 177 ASN A O 1
ATOM 1445 N N . GLN A 1 178 ? -33.782 21.278 36.612 1.00 88.12 178 GLN A N 1
ATOM 1446 C CA . GLN A 1 178 ? -33.091 22.562 36.497 1.00 88.12 178 GLN A CA 1
ATOM 1447 C C . GLN A 1 178 ? -32.170 22.536 35.280 1.00 88.12 178 GLN A C 1
ATOM 1449 O O . GLN A 1 178 ? -31.457 21.549 35.077 1.00 88.12 178 GLN A O 1
ATOM 1454 N N . LEU A 1 179 ? -32.161 23.608 34.486 1.00 87.06 179 LEU A N 1
ATOM 1455 C CA . LEU A 1 179 ? -31.232 23.760 33.369 1.00 87.06 179 LEU A CA 1
ATOM 1456 C C . LEU A 1 179 ? -29.815 23.966 33.923 1.00 87.06 179 LEU A C 1
ATOM 1458 O O . LEU A 1 179 ? -29.560 24.907 34.668 1.00 87.06 179 LEU A O 1
ATOM 1462 N N . ILE A 1 180 ? -28.887 23.072 33.579 1.00 82.81 180 ILE A N 1
ATOM 1463 C CA . ILE A 1 180 ? -27.511 23.085 34.111 1.00 82.81 180 ILE A CA 1
ATOM 1464 C C . ILE A 1 180 ? -26.447 23.331 33.040 1.00 82.81 180 ILE A C 1
ATOM 1466 O O . ILE A 1 180 ? -25.255 23.392 33.352 1.00 82.81 180 ILE A O 1
ATOM 1470 N N . GLY A 1 181 ? -26.841 23.399 31.768 1.00 86.00 181 GLY A N 1
ATOM 1471 C CA . GLY A 1 181 ? -25.904 23.596 30.674 1.00 86.00 181 GLY A CA 1
ATOM 1472 C C . GLY A 1 181 ? -26.412 23.162 29.308 1.00 86.00 181 GLY A C 1
ATOM 1473 O O . GLY A 1 181 ? -27.590 22.867 29.131 1.00 86.00 181 GLY A O 1
ATOM 1474 N N . TYR A 1 182 ? -25.476 23.090 28.361 1.00 87.00 182 TYR A N 1
ATOM 1475 C CA . TYR A 1 182 ? -25.736 22.813 26.953 1.00 87.00 182 TYR A CA 1
ATOM 1476 C C . TYR A 1 182 ? -24.754 21.784 26.363 1.00 87.00 182 TYR A C 1
ATOM 1478 O O . TYR A 1 182 ? -23.560 21.794 26.687 1.00 87.00 182 TYR A O 1
ATOM 1486 N N . GLU A 1 183 ? -25.237 20.920 25.465 1.00 89.12 183 GLU A N 1
ATOM 1487 C CA . GLU A 1 183 ? -24.425 20.149 24.513 1.00 89.12 183 GLU A CA 1
ATOM 1488 C C . GLU A 1 183 ? -24.485 20.810 23.130 1.00 89.12 183 GLU A C 1
ATOM 1490 O O . GLU A 1 183 ? -25.561 21.077 22.604 1.00 89.12 183 GLU A O 1
ATOM 1495 N N . TYR A 1 184 ? -23.319 21.037 22.528 1.00 87.75 184 TYR A N 1
ATOM 1496 C CA . TYR A 1 184 ? -23.179 21.712 21.243 1.00 87.75 184 TYR A CA 1
ATOM 1497 C C . TYR A 1 184 ? -22.847 20.720 20.133 1.00 87.75 184 TYR A C 1
ATOM 1499 O O . TYR A 1 184 ? -21.937 19.888 20.275 1.00 87.75 184 TYR A O 1
ATOM 1507 N N . ARG A 1 185 ? -23.550 20.834 19.003 1.00 90.06 185 ARG A N 1
ATOM 1508 C CA . ARG A 1 185 ? -23.317 20.020 17.805 1.00 90.06 185 ARG A CA 1
ATOM 1509 C C . ARG A 1 185 ? -23.219 20.880 16.554 1.00 90.06 185 ARG A C 1
ATOM 1511 O O . ARG A 1 185 ? -24.116 21.657 16.269 1.00 90.06 185 ARG A O 1
ATOM 1518 N N . GLU A 1 186 ? -22.157 20.706 15.784 1.00 88.81 186 GLU A N 1
ATOM 1519 C CA . GLU A 1 186 ? -21.957 21.395 14.508 1.00 88.81 186 GLU A CA 1
ATOM 1520 C C . GLU A 1 186 ? -22.890 20.820 13.438 1.00 88.81 186 GLU A C 1
ATOM 1522 O O . GLU A 1 186 ? -23.037 19.596 13.317 1.00 88.81 186 GLU A O 1
ATOM 1527 N N . ALA A 1 187 ? -23.536 21.701 12.673 1.00 85.25 187 ALA A N 1
ATOM 1528 C CA . ALA A 1 187 ? -24.497 21.313 11.648 1.00 85.25 187 ALA A CA 1
ATOM 1529 C C . ALA A 1 187 ? -23.829 20.565 10.487 1.00 85.25 187 ALA A C 1
ATOM 1531 O O . ALA A 1 187 ? -24.315 19.500 10.108 1.00 85.25 187 ALA A O 1
ATOM 1532 N N . GLU A 1 188 ? -22.693 21.066 9.995 1.00 82.06 188 GLU A N 1
ATOM 1533 C CA . GLU A 1 188 ? -21.885 20.493 8.911 1.00 82.06 188 GLU A CA 1
ATOM 1534 C C . GLU A 1 188 ? -20.387 20.601 9.254 1.00 82.06 188 GLU A C 1
ATOM 1536 O O . GLU A 1 188 ? -19.925 21.625 9.747 1.00 82.06 188 GLU A O 1
ATOM 1541 N N . THR A 1 189 ? -19.625 19.534 8.999 1.00 69.56 189 THR A N 1
ATOM 1542 C CA . THR A 1 189 ? -18.162 19.461 9.174 1.00 69.56 189 THR A CA 1
ATOM 1543 C C . THR A 1 189 ? -17.554 18.615 8.052 1.00 69.56 189 THR A C 1
ATOM 1545 O O . THR A 1 189 ? -18.265 17.821 7.434 1.00 69.56 189 THR A O 1
ATOM 1548 N N . GLU A 1 190 ? -16.228 18.645 7.863 1.00 67.12 190 GLU A N 1
ATOM 1549 C CA . GLU A 1 190 ? -15.521 17.704 6.963 1.00 67.12 190 GLU A CA 1
ATOM 1550 C C . GLU A 1 190 ? -15.791 16.221 7.295 1.00 67.12 190 GLU A C 1
ATOM 1552 O O . GLU A 1 190 ? -15.618 15.337 6.460 1.00 67.12 190 GLU A O 1
ATOM 1557 N N . LYS A 1 191 ? -16.214 15.929 8.532 1.00 57.69 191 LYS A N 1
ATOM 1558 C CA . LYS A 1 191 ? -16.495 14.574 9.032 1.00 57.69 191 LYS A CA 1
ATOM 1559 C C . LYS A 1 191 ? -17.981 14.205 8.963 1.00 57.69 191 LYS A C 1
ATOM 1561 O O . LYS A 1 191 ? -18.357 13.125 9.431 1.00 57.69 191 LYS A O 1
ATOM 1566 N N . GLY A 1 192 ? -18.820 15.090 8.427 1.00 75.31 192 GLY A N 1
ATOM 1567 C CA . GLY A 1 192 ? -20.261 14.918 8.255 1.00 75.31 192 GLY A CA 1
ATOM 1568 C C . GLY A 1 192 ? -21.106 15.902 9.065 1.00 75.31 192 GLY A C 1
ATOM 1569 O O . GLY A 1 192 ? -20.601 16.836 9.686 1.00 75.31 192 GLY A O 1
ATOM 1570 N N . THR A 1 193 ? -22.408 15.653 9.063 1.00 84.62 193 THR A N 1
ATOM 1571 C CA . THR A 1 193 ? -23.473 16.498 9.618 1.00 84.62 193 THR A CA 1
ATOM 1572 C C . THR A 1 193 ? -23.833 16.145 11.068 1.00 84.62 193 THR A C 1
ATOM 1574 O O . THR A 1 193 ? -23.656 15.004 11.507 1.00 84.62 193 THR A O 1
ATOM 1577 N N . TYR A 1 194 ? -24.344 17.127 11.819 1.00 87.25 194 TYR A N 1
ATOM 1578 C CA . TYR A 1 194 ? -24.825 17.002 13.208 1.00 87.25 194 TYR A CA 1
ATOM 1579 C C . TYR A 1 194 ? -23.816 16.338 14.172 1.00 87.25 194 TYR A C 1
ATOM 1581 O O . TYR A 1 194 ? -24.128 15.396 14.917 1.00 87.25 194 TYR A O 1
ATOM 1589 N N . LYS A 1 195 ? -22.563 16.806 14.139 1.00 85.44 195 LYS A N 1
ATOM 1590 C CA . LYS A 1 195 ? -21.443 16.223 14.894 1.00 85.44 195 LYS A CA 1
ATOM 1591 C C . LYS A 1 195 ? -21.258 16.891 16.247 1.00 85.44 195 LYS A C 1
ATOM 1593 O O . LYS A 1 195 ? -21.316 18.105 16.365 1.00 85.44 195 LYS A O 1
ATOM 1598 N N . PHE A 1 196 ? -20.993 16.088 17.276 1.00 85.50 196 PHE A N 1
ATOM 1599 C CA . PHE A 1 196 ? -20.656 16.599 18.605 1.00 85.50 196 PHE A CA 1
ATOM 1600 C C . PHE A 1 196 ? -19.424 17.514 18.560 1.00 85.50 196 PHE A C 1
ATOM 1602 O O . PHE A 1 196 ? -18.388 17.112 18.030 1.00 85.50 196 PHE A O 1
ATOM 1609 N N . SER A 1 197 ? -19.536 18.695 19.171 1.00 81.88 197 SER A N 1
ATOM 1610 C CA . SER A 1 197 ? -18.460 19.684 19.264 1.00 81.88 197 SER A CA 1
ATOM 1611 C C . SER A 1 197 ? -17.922 19.774 20.697 1.00 81.88 197 SER A C 1
ATOM 1613 O O . SER A 1 197 ? -16.780 19.392 20.983 1.00 81.88 197 SER A O 1
ATOM 1615 N N . HIS A 1 198 ? -18.751 20.236 21.637 1.00 80.56 198 HIS A N 1
ATOM 1616 C CA . HIS A 1 198 ? -18.364 20.457 23.033 1.00 80.56 198 HIS A CA 1
ATOM 1617 C C . HIS A 1 198 ? -19.588 20.564 23.965 1.00 80.56 198 HIS A C 1
ATOM 1619 O O . HIS A 1 198 ? -20.725 20.404 23.532 1.00 80.56 198 HIS A O 1
ATOM 1625 N N . LYS A 1 199 ? -19.356 20.796 25.265 1.00 80.06 199 LYS A N 1
ATOM 1626 C CA . LYS A 1 199 ? -20.394 21.035 26.287 1.00 80.06 199 LYS A CA 1
ATOM 1627 C C . LYS A 1 199 ? -20.035 22.254 27.130 1.00 80.06 199 LYS A C 1
ATOM 1629 O O . LYS A 1 199 ? -18.846 22.567 27.253 1.00 80.06 199 LYS A O 1
ATOM 1634 N N . SER A 1 200 ? -21.031 22.907 27.725 1.00 74.81 200 SER A N 1
ATOM 1635 C CA . SER A 1 200 ? -20.790 23.964 28.713 1.00 74.81 200 SER A CA 1
ATOM 1636 C C . SER A 1 200 ? -20.116 23.398 29.973 1.00 74.81 200 SER A C 1
ATOM 1638 O O . SER A 1 200 ? -20.146 22.197 30.252 1.00 74.81 200 SER A O 1
ATOM 1640 N N . SER A 1 201 ? -19.416 24.258 30.712 1.00 52.72 201 SER A N 1
ATOM 1641 C CA . SER A 1 201 ? -18.368 23.811 31.632 1.00 52.72 201 SER A CA 1
ATOM 1642 C C . SER A 1 201 ? -18.726 23.736 33.120 1.00 52.72 201 SER A C 1
ATOM 1644 O O . SER A 1 201 ? -17.922 23.245 33.919 1.00 52.72 201 SER A O 1
ATOM 1646 N N . GLY A 1 202 ? -19.922 24.184 33.499 1.00 50.81 202 GLY A N 1
ATOM 1647 C CA . GLY A 1 202 ? -20.314 24.459 34.886 1.00 50.81 202 GLY A CA 1
ATOM 1648 C C . GLY A 1 202 ? -20.549 23.248 35.795 1.00 50.81 202 GLY A C 1
ATOM 1649 O O . GLY A 1 202 ? -21.150 23.399 36.848 1.00 50.81 202 GLY A O 1
ATOM 1650 N N . TYR A 1 203 ? -20.129 22.043 35.409 1.00 56.88 203 TYR A N 1
ATOM 1651 C CA . TYR A 1 203 ? -20.801 20.846 35.912 1.00 56.88 203 TYR A CA 1
ATOM 1652 C C . TYR A 1 203 ? -19.918 19.621 36.176 1.00 56.88 203 TYR A C 1
ATOM 1654 O O . TYR A 1 203 ? -20.293 18.736 36.942 1.00 56.88 203 TYR A O 1
ATOM 1662 N N . THR A 1 204 ? -18.719 19.534 35.594 1.00 51.69 204 THR A N 1
ATOM 1663 C CA . THR A 1 204 ? -17.844 18.360 35.806 1.00 51.69 204 THR A CA 1
ATOM 1664 C C . THR A 1 204 ? -17.423 18.171 37.268 1.00 51.69 204 THR A C 1
ATOM 1666 O O . THR A 1 204 ? -16.896 17.112 37.615 1.00 51.69 204 THR A O 1
ATOM 1669 N N . ASP A 1 205 ? -17.640 19.189 38.101 1.00 52.56 205 ASP A N 1
ATOM 1670 C CA . ASP A 1 205 ? -17.136 19.265 39.466 1.00 52.56 205 ASP A CA 1
ATOM 1671 C C . ASP A 1 205 ? -18.207 18.871 40.504 1.00 52.56 205 ASP A C 1
ATOM 1673 O O . ASP A 1 205 ? -17.826 18.457 41.597 1.00 52.56 205 ASP A O 1
ATOM 1677 N N . ASP A 1 206 ? -19.507 18.867 40.147 1.00 69.12 206 ASP A N 1
ATOM 1678 C CA . ASP A 1 206 ? -20.576 18.271 40.968 1.00 69.12 206 ASP A CA 1
ATOM 1679 C C . ASP A 1 206 ? -21.158 17.001 40.313 1.00 69.12 206 ASP A C 1
ATOM 1681 O O . ASP A 1 206 ? -22.052 17.059 39.461 1.00 69.12 206 ASP A O 1
ATOM 1685 N N . PRO A 1 207 ? -20.691 15.813 40.737 1.00 67.25 207 PRO A N 1
ATOM 1686 C CA . PRO A 1 207 ? -21.206 14.533 40.282 1.00 67.25 207 PRO A CA 1
ATOM 1687 C C . PRO A 1 207 ? -22.719 14.335 40.444 1.00 67.25 207 PRO A C 1
ATOM 1689 O O . PRO A 1 207 ? -23.271 13.487 39.744 1.00 67.25 207 PRO A O 1
ATOM 1692 N N . LYS A 1 208 ? -23.411 15.066 41.327 1.00 73.44 208 LYS A N 1
ATOM 1693 C CA . LYS A 1 208 ? -24.871 14.930 41.487 1.00 73.44 208 LYS A CA 1
ATOM 1694 C C . LYS A 1 208 ? -25.617 15.402 40.260 1.00 73.44 208 LYS A C 1
ATOM 1696 O O . LYS A 1 208 ? -26.546 14.738 39.815 1.00 73.44 208 LYS A O 1
ATOM 1701 N N . ASN A 1 209 ? -25.138 16.473 39.644 1.00 80.81 209 ASN A N 1
ATOM 1702 C CA . ASN A 1 209 ? -25.803 16.993 38.474 1.00 80.81 209 ASN A CA 1
ATOM 1703 C C . ASN A 1 209 ? -25.577 16.061 37.264 1.00 80.81 209 ASN A C 1
ATOM 1705 O O . ASN A 1 209 ? -26.434 16.085 36.389 1.00 80.81 209 ASN A O 1
ATOM 1709 N N . THR A 1 210 ? -24.530 15.190 37.254 1.00 82.38 210 THR A N 1
ATOM 1710 C CA . THR A 1 210 ? -24.039 14.303 36.140 1.00 82.38 210 THR A CA 1
ATOM 1711 C C . THR A 1 210 ? -25.034 13.378 35.435 1.00 82.38 210 THR A C 1
ATOM 1713 O O . THR A 1 210 ? -24.719 12.851 34.360 1.00 82.38 210 THR A O 1
ATOM 1716 N N . LEU A 1 211 ? -26.226 13.203 36.001 1.00 91.00 211 LEU A N 1
ATOM 1717 C CA . LEU A 1 211 ? -27.326 12.455 35.406 1.00 91.00 211 LEU A CA 1
ATOM 1718 C C . LEU A 1 211 ? -28.377 13.444 34.895 1.00 91.00 211 LEU A C 1
ATOM 1720 O O . LEU A 1 211 ? -29.046 14.101 35.691 1.00 91.00 211 LEU A O 1
ATOM 1724 N N . CYS A 1 212 ? -28.496 13.561 33.576 1.00 92.25 212 CYS A N 1
ATOM 1725 C CA . CYS A 1 212 ? -29.404 14.508 32.949 1.00 92.25 212 CYS A CA 1
ATOM 1726 C C . CYS A 1 212 ? -30.763 13.877 32.670 1.00 92.25 212 CYS A C 1
ATOM 1728 O O . CYS A 1 212 ? -30.829 12.776 32.122 1.00 92.25 212 CYS A O 1
ATOM 1730 N N . LEU A 1 213 ? -31.823 14.600 33.019 1.00 94.56 213 LEU A N 1
ATOM 1731 C CA . LEU A 1 213 ? -33.205 14.274 32.708 1.00 94.56 213 LEU A CA 1
ATOM 1732 C C . LEU A 1 213 ? -33.533 14.744 31.291 1.00 94.56 213 LEU A C 1
ATOM 1734 O O . LEU A 1 213 ? -33.254 15.884 30.931 1.00 94.56 213 LEU A O 1
ATOM 1738 N N . VAL A 1 214 ? -34.118 13.849 30.501 1.00 94.81 214 VAL A N 1
ATOM 1739 C CA . VAL A 1 214 ? -34.634 14.153 29.159 1.00 94.81 214 VAL A CA 1
ATOM 1740 C C . VAL A 1 214 ? -36.152 14.091 29.148 1.00 94.81 214 VAL A C 1
ATOM 1742 O O . VAL A 1 214 ? -36.798 14.934 28.542 1.00 94.81 214 VAL A O 1
ATOM 1745 N N . HIS A 1 215 ? -36.723 13.112 29.849 1.00 94.81 215 HIS A N 1
ATOM 1746 C CA . HIS A 1 215 ? -38.166 12.972 29.993 1.00 94.81 215 HIS A CA 1
ATOM 1747 C C . HIS A 1 215 ? -38.519 12.385 31.357 1.00 94.81 215 HIS A C 1
ATOM 1749 O O . HIS A 1 215 ? -37.824 11.489 31.843 1.00 94.81 215 HIS A O 1
ATOM 1755 N N . LYS A 1 216 ? -39.617 12.854 31.952 1.00 93.69 216 LYS A N 1
ATOM 1756 C CA . LYS A 1 216 ? -40.157 12.367 33.224 1.00 93.69 216 LYS A CA 1
ATOM 1757 C C . LYS A 1 216 ? -41.612 11.944 33.034 1.00 93.69 216 LYS A C 1
ATOM 1759 O O . LYS A 1 216 ? -42.481 12.802 32.922 1.00 93.69 216 LYS A O 1
ATOM 1764 N N . GLY A 1 217 ? -41.869 10.637 33.034 1.00 90.38 217 GLY A N 1
ATOM 1765 C CA . GLY A 1 217 ? -43.235 10.106 33.085 1.00 90.38 217 GLY A CA 1
ATOM 1766 C C . GLY A 1 217 ? -43.952 10.479 34.389 1.00 90.38 217 GLY A C 1
ATOM 1767 O O . GLY A 1 217 ? -43.303 10.780 35.398 1.00 90.38 217 GLY A O 1
ATOM 1768 N N . GLN A 1 218 ? -45.287 10.457 34.386 1.00 86.75 218 GLN A N 1
ATOM 1769 C CA . GLN A 1 218 ? -46.090 10.778 35.572 1.00 86.75 218 GLN A CA 1
ATOM 1770 C C . GLN A 1 218 ? -45.997 9.711 36.671 1.00 86.75 218 GLN A C 1
ATOM 1772 O O . GLN A 1 218 ? -45.848 10.067 37.838 1.00 86.75 218 GLN A O 1
ATOM 1777 N N . ASN A 1 219 ? -46.048 8.422 36.312 1.00 84.25 219 ASN A N 1
ATOM 1778 C CA . ASN A 1 219 ? -45.963 7.293 37.253 1.00 84.25 219 ASN A CA 1
ATOM 1779 C C . ASN A 1 219 ? -44.997 6.203 36.750 1.00 84.25 219 ASN A C 1
ATOM 1781 O O . ASN A 1 219 ? -45.400 5.057 36.536 1.00 84.25 219 ASN A O 1
ATOM 1785 N N . PRO A 1 220 ? -43.718 6.545 36.537 1.00 89.38 220 PRO A N 1
ATOM 1786 C CA . PRO A 1 220 ? -42.794 5.671 35.844 1.00 89.38 220 PRO A CA 1
ATOM 1787 C C . PRO A 1 220 ? -42.377 4.500 36.734 1.00 89.38 220 PRO A C 1
ATOM 1789 O O . PRO A 1 220 ? -41.848 4.698 37.829 1.00 89.38 220 PRO A O 1
ATOM 1792 N N . LYS A 1 221 ? -42.547 3.271 36.239 1.00 88.12 221 LYS A N 1
ATOM 1793 C CA . LYS A 1 221 ? -41.972 2.082 36.893 1.00 88.12 221 LYS A CA 1
ATOM 1794 C C . LYS A 1 221 ? -40.489 1.933 36.583 1.00 88.12 221 LYS A C 1
ATOM 1796 O O . LYS A 1 221 ? -39.720 1.455 37.420 1.00 88.12 221 LYS A O 1
ATOM 1801 N N . ASP A 1 222 ? -40.084 2.392 35.404 1.00 94.31 222 ASP A N 1
ATOM 1802 C CA . ASP A 1 222 ? -38.755 2.163 34.863 1.00 94.31 222 ASP A CA 1
ATOM 1803 C C . ASP A 1 222 ? -38.034 3.465 34.533 1.00 94.31 222 ASP A C 1
ATOM 1805 O O . ASP A 1 222 ? -38.626 4.453 34.085 1.00 94.31 222 ASP A O 1
ATOM 1809 N N . ILE A 1 223 ? -36.713 3.425 34.680 1.00 96.81 223 ILE A N 1
ATOM 1810 C CA . ILE A 1 223 ? -35.816 4.467 34.195 1.00 96.81 223 ILE A CA 1
ATOM 1811 C C . ILE A 1 223 ? -34.916 3.918 33.086 1.00 96.81 223 ILE A C 1
ATOM 1813 O O . ILE A 1 223 ? -34.195 2.937 33.279 1.00 96.81 223 ILE A O 1
ATOM 1817 N N . LEU A 1 224 ? -34.947 4.572 31.926 1.00 97.75 224 LEU A N 1
ATOM 1818 C CA . LEU A 1 224 ? -34.114 4.294 30.760 1.00 97.75 224 LEU A CA 1
ATOM 1819 C C . LEU A 1 224 ? -32.868 5.183 30.793 1.00 97.75 224 LEU A C 1
ATOM 1821 O O . LEU A 1 224 ? -32.967 6.408 30.780 1.00 97.75 224 LEU A O 1
ATOM 1825 N N . VAL A 1 225 ? -31.692 4.561 30.820 1.00 97.12 225 VAL A N 1
ATOM 1826 C CA . VAL A 1 225 ? -30.385 5.227 30.800 1.00 97.12 225 VAL A CA 1
ATOM 1827 C C . VAL A 1 225 ? -29.755 5.048 29.421 1.00 97.12 225 VAL A C 1
ATOM 1829 O O . VAL A 1 225 ? -29.346 3.941 29.056 1.00 97.12 225 VAL A O 1
ATOM 1832 N N . MET A 1 226 ? -29.666 6.143 28.672 1.00 96.12 226 MET A N 1
ATOM 1833 C CA . MET A 1 226 ? -29.238 6.165 27.270 1.00 96.12 226 MET A CA 1
ATOM 1834 C C . MET A 1 226 ? -27.783 6.630 27.117 1.00 96.12 226 MET A C 1
ATOM 1836 O O . MET A 1 226 ? -27.277 7.376 27.961 1.00 96.12 226 MET A O 1
ATOM 1840 N N . ALA A 1 227 ? -27.121 6.237 26.022 1.00 91.62 227 ALA A N 1
ATOM 1841 C CA . ALA A 1 227 ? -25.708 6.547 25.756 1.00 91.62 227 ALA A CA 1
ATOM 1842 C C . ALA A 1 227 ? -25.401 8.055 25.663 1.00 91.62 227 ALA A C 1
ATOM 1844 O O . ALA A 1 227 ? -24.367 8.521 26.152 1.00 91.62 227 ALA A O 1
ATOM 1845 N N . GLY A 1 228 ? -26.316 8.827 25.071 1.00 92.44 228 GLY A N 1
ATOM 1846 C CA . GLY A 1 228 ? -26.188 10.269 24.867 1.00 92.44 228 GLY A CA 1
ATOM 1847 C C . GLY A 1 228 ? -27.541 10.959 24.683 1.00 92.44 228 GLY A C 1
ATOM 1848 O O . GLY A 1 228 ? -28.583 10.305 24.657 1.00 92.44 228 GLY A O 1
ATOM 1849 N N . PHE A 1 229 ? -27.527 12.287 24.522 1.00 92.75 229 PHE A N 1
ATOM 1850 C CA . PHE A 1 229 ? -28.753 13.076 24.334 1.00 92.75 229 PHE A CA 1
ATOM 1851 C C . PHE A 1 229 ? -29.496 12.718 23.047 1.00 92.75 229 PHE A C 1
ATOM 1853 O O . PHE A 1 229 ? -30.713 12.592 23.064 1.00 92.75 229 PHE A O 1
ATOM 1860 N N . LYS A 1 230 ? -28.764 12.477 21.951 1.00 92.38 230 LYS A N 1
ATOM 1861 C CA . LYS A 1 230 ? -29.348 12.036 20.676 1.00 92.38 230 LYS A CA 1
ATOM 1862 C C . LYS A 1 230 ? -30.204 10.774 20.869 1.00 92.38 230 LYS A C 1
ATOM 1864 O O . LYS A 1 230 ? -31.377 10.789 20.522 1.00 92.38 230 LYS A O 1
ATOM 1869 N N . ASP A 1 231 ? -29.661 9.728 21.491 1.00 94.25 231 ASP A N 1
ATOM 1870 C CA . ASP A 1 231 ? -30.410 8.489 21.746 1.00 94.25 231 ASP A CA 1
ATOM 1871 C C . ASP A 1 231 ? -31.555 8.686 22.737 1.00 94.25 231 ASP A C 1
ATOM 1873 O O . ASP A 1 231 ? -32.620 8.098 22.568 1.00 94.25 231 ASP A O 1
ATOM 1877 N N . ALA A 1 232 ? -31.355 9.536 23.747 1.00 95.38 232 ALA A N 1
ATOM 1878 C CA . ALA A 1 232 ? -32.378 9.876 24.728 1.00 95.38 232 ALA A CA 1
ATOM 1879 C C . ALA A 1 232 ? -33.587 10.593 24.114 1.00 95.38 232 ALA A C 1
ATOM 1881 O O . ALA A 1 232 ? -34.727 10.307 24.476 1.00 95.38 232 ALA A O 1
ATOM 1882 N N . HIS A 1 233 ? -33.366 11.482 23.150 1.00 95.81 233 HIS A N 1
ATOM 1883 C CA . HIS A 1 233 ? -34.464 12.131 22.445 1.00 95.81 233 HIS A CA 1
ATOM 1884 C C . HIS A 1 233 ? -35.210 11.160 21.527 1.00 95.81 233 HIS A C 1
ATOM 1886 O O . HIS A 1 233 ? -36.437 11.175 21.476 1.00 95.81 233 HIS A O 1
ATOM 1892 N N . ILE A 1 234 ? -34.483 10.287 20.824 1.00 95.88 234 ILE A N 1
ATOM 1893 C CA . ILE A 1 234 ? -35.097 9.335 19.893 1.00 95.88 234 ILE A CA 1
ATOM 1894 C C . ILE A 1 234 ? -35.861 8.231 20.634 1.00 95.88 234 ILE A C 1
ATOM 1896 O O . ILE A 1 234 ? -36.935 7.842 20.181 1.00 95.88 234 ILE A O 1
ATOM 1900 N N . ILE A 1 235 ? -35.398 7.767 21.804 1.00 95.88 235 ILE A N 1
ATOM 1901 C CA . ILE A 1 235 ? -36.212 6.858 22.631 1.00 95.88 235 ILE A CA 1
ATOM 1902 C C . ILE A 1 235 ? -37.456 7.564 23.174 1.00 95.88 235 ILE A C 1
ATOM 1904 O O . ILE A 1 235 ? -38.514 6.953 23.205 1.00 95.88 235 ILE A O 1
ATOM 1908 N N . TYR A 1 236 ? -37.378 8.847 23.538 1.00 96.00 236 TYR A N 1
ATOM 1909 C CA . TYR A 1 236 ? -38.556 9.611 23.954 1.00 96.00 236 TYR A CA 1
ATOM 1910 C C . TYR A 1 236 ? -39.590 9.725 22.821 1.00 96.00 236 TYR A C 1
ATOM 1912 O O . TYR A 1 236 ? -40.767 9.431 23.031 1.00 96.00 236 TYR A O 1
ATOM 1920 N N . GLN A 1 237 ? -39.146 10.034 21.599 1.00 95.62 237 GLN A N 1
ATOM 1921 C CA . GLN A 1 237 ? -39.998 9.998 20.407 1.00 95.62 237 GLN A CA 1
ATOM 1922 C C . GLN A 1 237 ? -40.635 8.615 20.208 1.00 95.62 237 GLN A C 1
ATOM 1924 O O . GLN A 1 237 ? -41.843 8.508 20.013 1.00 95.62 237 GLN A O 1
ATOM 1929 N N . TYR A 1 238 ? -39.843 7.547 20.326 1.00 95.19 238 TYR A N 1
ATOM 1930 C CA . TYR A 1 238 ? -40.335 6.174 20.223 1.00 95.19 238 TYR A CA 1
ATOM 1931 C C . TYR A 1 238 ? -41.384 5.839 21.295 1.00 95.19 238 TYR A C 1
ATOM 1933 O O . TYR A 1 238 ? -42.381 5.184 20.990 1.00 95.19 238 TYR A O 1
ATOM 1941 N N . LEU A 1 239 ? -41.195 6.295 22.538 1.00 94.69 239 LEU A N 1
ATOM 1942 C CA . LEU A 1 239 ? -42.171 6.109 23.613 1.00 94.69 239 LEU A CA 1
ATOM 1943 C C . LEU A 1 239 ? -43.499 6.786 23.268 1.00 94.69 239 LEU A C 1
ATOM 1945 O O . LEU A 1 239 ? -44.540 6.154 23.424 1.00 94.69 239 LEU A O 1
ATOM 1949 N N . LYS A 1 240 ? -43.475 8.015 22.738 1.00 93.31 240 LYS A N 1
ATOM 1950 C CA . LYS A 1 240 ? -44.691 8.715 22.293 1.00 93.31 240 LYS A CA 1
ATOM 1951 C C . LYS A 1 240 ? -45.408 7.985 21.165 1.00 93.31 240 LYS A C 1
ATOM 1953 O O . LYS A 1 240 ? -46.613 7.779 21.242 1.00 93.31 240 LYS A O 1
ATOM 1958 N N . GLU A 1 241 ? -44.667 7.541 20.152 1.00 92.94 241 GLU A N 1
ATOM 1959 C CA . GLU A 1 241 ? -45.225 6.782 19.024 1.00 92.94 241 GLU A CA 1
ATOM 1960 C C . GLU A 1 241 ? -45.939 5.492 19.461 1.00 92.94 241 GLU A C 1
ATOM 1962 O O . GLU A 1 241 ? -46.821 5.012 18.752 1.00 92.94 241 GLU A O 1
ATOM 1967 N N . ASN A 1 242 ? -45.575 4.944 20.624 1.00 93.19 242 ASN A N 1
ATOM 1968 C CA . ASN A 1 242 ? -46.146 3.718 21.181 1.00 93.19 242 ASN A CA 1
ATOM 1969 C C . ASN A 1 242 ? -47.029 3.955 22.424 1.00 93.19 242 ASN A C 1
ATOM 1971 O O . ASN A 1 242 ? -47.463 2.984 23.037 1.00 93.19 242 ASN A O 1
ATOM 1975 N N . ASN A 1 243 ? -47.331 5.210 22.786 1.00 92.94 243 ASN A N 1
ATOM 1976 C CA . ASN A 1 243 ? -48.104 5.594 23.980 1.00 92.94 243 ASN A CA 1
ATOM 1977 C C . ASN A 1 243 ? -47.518 5.097 25.321 1.00 92.94 243 ASN A C 1
ATOM 1979 O O . ASN A 1 243 ? -48.261 4.713 26.220 1.00 92.94 243 ASN A O 1
ATOM 1983 N N . LEU A 1 244 ? -46.190 5.097 25.456 1.00 93.50 244 LEU A N 1
ATOM 1984 C CA . LEU A 1 244 ? -45.455 4.621 26.638 1.00 93.50 244 LEU A CA 1
ATOM 1985 C C . LEU A 1 244 ? -44.761 5.745 27.422 1.00 93.50 244 LEU A C 1
ATOM 1987 O O . LEU A 1 244 ? -44.049 5.484 28.388 1.00 93.50 244 LEU A O 1
ATOM 1991 N N . GLN A 1 245 ? -44.911 7.008 27.024 1.00 91.81 245 GLN A N 1
ATOM 1992 C CA . GLN A 1 245 ? -44.192 8.123 27.647 1.00 91.81 245 GLN A CA 1
ATOM 1993 C C . GLN A 1 245 ? -44.503 8.282 29.145 1.00 91.81 245 GLN A C 1
ATOM 1995 O O . GLN A 1 245 ? -43.642 8.715 29.900 1.00 91.81 245 GLN A O 1
ATOM 2000 N N . GLU A 1 246 ? -45.688 7.894 29.614 1.00 92.50 246 GLU A N 1
ATOM 2001 C CA . GLU A 1 246 ? -46.042 8.025 31.035 1.00 92.50 246 GLU A CA 1
ATOM 2002 C C . GLU A 1 246 ? -45.404 6.954 31.934 1.00 92.50 246 GLU A C 1
ATOM 2004 O O . GLU A 1 246 ? -45.221 7.180 33.135 1.00 92.50 246 GLU A O 1
ATOM 2009 N N . ASP A 1 247 ? -45.003 5.822 31.348 1.00 91.56 247 ASP A N 1
ATOM 2010 C CA . ASP A 1 247 ? -44.504 4.643 32.066 1.00 91.56 247 ASP A CA 1
ATOM 2011 C C . ASP A 1 247 ? -42.986 4.673 32.308 1.00 91.56 247 ASP A C 1
ATOM 2013 O O . ASP A 1 247 ? -42.464 3.914 33.135 1.00 91.56 247 ASP A O 1
ATOM 2017 N N . PHE A 1 248 ? -42.267 5.554 31.604 1.00 95.81 248 PHE A N 1
ATOM 2018 C CA . PHE A 1 248 ? -40.807 5.602 31.602 1.00 95.81 248 PHE A CA 1
ATOM 2019 C C . PHE A 1 248 ? -40.265 6.995 31.932 1.00 95.81 248 PHE A C 1
ATOM 2021 O O . PHE A 1 248 ? -40.761 8.025 31.482 1.00 95.81 248 PHE A O 1
ATOM 2028 N N . THR A 1 249 ? -39.168 7.025 32.684 1.00 97.00 249 THR A N 1
ATOM 2029 C CA . THR A 1 249 ? -38.292 8.201 32.798 1.00 97.00 249 THR A CA 1
ATOM 2030 C C . THR A 1 249 ? -37.048 7.981 31.950 1.00 97.00 249 THR A C 1
ATOM 2032 O O . THR A 1 249 ? -36.452 6.909 32.009 1.00 97.00 249 THR A O 1
ATOM 2035 N N . VAL A 1 250 ? -36.625 8.982 31.178 1.00 97.56 250 VAL A N 1
ATOM 2036 C CA . VAL A 1 250 ? -35.453 8.894 30.295 1.00 97.56 250 VAL A CA 1
ATOM 2037 C C . VAL A 1 250 ? -34.352 9.813 30.806 1.00 97.56 250 VAL A C 1
ATOM 2039 O O . VAL A 1 250 ? -34.565 11.011 31.006 1.00 97.56 250 VAL A O 1
ATOM 2042 N N . VAL A 1 251 ? -33.159 9.249 30.988 1.00 96.25 251 VAL A N 1
ATOM 2043 C CA . VAL A 1 251 ? -31.963 9.968 31.431 1.00 96.25 251 VAL A CA 1
ATOM 2044 C C . VAL A 1 251 ? -30.737 9.612 30.592 1.00 96.25 251 VAL A C 1
ATOM 2046 O O . VAL A 1 251 ? -30.661 8.559 29.957 1.00 96.25 251 VAL A O 1
ATOM 2049 N N . THR A 1 252 ? -29.729 10.476 30.623 1.00 94.44 252 THR A N 1
ATOM 2050 C CA . THR A 1 252 ? -28.424 10.249 29.983 1.00 94.44 252 THR A CA 1
ATOM 2051 C C . THR A 1 252 ? -27.299 10.857 30.822 1.00 94.44 252 THR A C 1
ATOM 2053 O O . THR A 1 252 ? -27.525 11.773 31.614 1.00 94.44 252 THR A O 1
ATOM 2056 N N . CYS A 1 253 ? -26.072 10.347 30.696 1.00 90.31 253 CYS A N 1
ATOM 2057 C CA . CYS A 1 253 ? -24.920 10.943 31.372 1.00 90.31 253 CYS A CA 1
ATOM 2058 C C . CYS A 1 253 ? -24.268 11.999 30.479 1.00 90.31 253 CYS A C 1
ATOM 2060 O O . CYS A 1 253 ? -23.705 11.699 29.425 1.00 90.31 253 CYS A O 1
ATOM 2062 N N . SER A 1 254 ? -24.245 13.244 30.939 1.00 85.00 254 SER A N 1
ATOM 2063 C CA . SER A 1 254 ? -23.626 14.350 30.198 1.00 85.00 254 SER A CA 1
ATOM 2064 C C . SER A 1 254 ? -22.109 14.195 30.022 1.00 85.00 254 SER A C 1
ATOM 2066 O O . SER A 1 254 ? -21.557 14.702 29.051 1.00 85.00 254 SER A O 1
ATOM 2068 N N . ASN A 1 255 ? -21.420 13.429 30.871 1.00 81.62 255 ASN A N 1
ATOM 2069 C CA . ASN A 1 255 ? -19.984 13.147 30.728 1.00 81.62 255 ASN A CA 1
ATOM 2070 C C . ASN A 1 255 ? -19.685 11.865 29.925 1.00 81.62 255 ASN A C 1
ATOM 2072 O O . ASN A 1 255 ? -18.567 11.340 29.986 1.00 81.62 255 ASN A O 1
ATOM 2076 N N . GLY A 1 256 ? -20.679 11.361 29.190 1.00 80.56 256 GLY A N 1
ATOM 2077 C CA . GLY A 1 256 ? -20.582 10.174 28.350 1.00 80.56 256 GLY A CA 1
ATOM 2078 C C . GLY A 1 256 ? -20.578 8.858 29.129 1.00 80.56 256 GLY A C 1
ATOM 2079 O O . GLY A 1 256 ? -20.474 8.804 30.360 1.00 80.56 256 GLY A O 1
ATOM 2080 N N . GLU A 1 257 ? -20.650 7.761 28.380 1.00 84.12 257 GLU A N 1
ATOM 2081 C CA . GLU A 1 257 ? -20.807 6.402 28.908 1.00 84.12 257 GLU A CA 1
ATOM 2082 C C . GLU A 1 257 ? -19.772 6.004 29.981 1.00 84.12 257 GLU A C 1
ATOM 2084 O O . GLU A 1 257 ? -20.179 5.458 31.013 1.00 84.12 257 GLU A O 1
ATOM 2089 N N . PRO A 1 258 ? -18.461 6.326 29.859 1.00 81.44 258 PRO A N 1
ATOM 2090 C CA . PRO A 1 258 ? -17.469 5.934 30.865 1.00 81.44 258 PRO A CA 1
ATOM 2091 C C . PRO A 1 258 ? -17.744 6.480 32.274 1.00 81.44 258 PRO A C 1
ATOM 2093 O O . PRO A 1 258 ? -17.292 5.885 33.255 1.00 81.44 258 PRO A O 1
ATOM 2096 N N . ASN A 1 259 ? -18.480 7.592 32.379 1.00 85.56 259 ASN A N 1
ATOM 2097 C CA . ASN A 1 259 ? -18.808 8.260 33.639 1.00 85.56 259 ASN A CA 1
ATOM 2098 C C . ASN A 1 259 ? -20.209 7.921 34.167 1.00 85.56 259 ASN A C 1
ATOM 2100 O O . ASN A 1 259 ? -20.550 8.312 35.284 1.00 85.56 259 ASN A O 1
ATOM 2104 N N . THR A 1 260 ? -21.000 7.149 33.419 1.00 90.31 260 THR A N 1
ATOM 2105 C CA . THR A 1 260 ? -22.409 6.875 33.746 1.00 90.31 260 THR A CA 1
ATOM 2106 C C . THR A 1 260 ? -22.567 6.169 35.094 1.00 90.31 260 THR A C 1
ATOM 2108 O O . THR A 1 260 ? -23.435 6.537 35.879 1.00 90.31 260 THR A O 1
ATOM 2111 N N . LEU A 1 261 ? -21.679 5.227 35.443 1.00 91.25 261 LEU A N 1
ATOM 2112 C CA . LEU A 1 261 ? -21.704 4.590 36.768 1.00 91.25 261 LEU A CA 1
ATOM 2113 C C . LEU A 1 261 ? -21.573 5.620 37.902 1.00 91.25 261 LEU A C 1
ATOM 2115 O O . LEU A 1 261 ? -22.308 5.540 38.884 1.00 91.25 261 LEU A O 1
ATOM 2119 N N . LYS A 1 262 ? -20.651 6.582 37.770 1.00 88.69 262 LYS A N 1
ATOM 2120 C CA . LYS A 1 262 ? -20.436 7.621 38.786 1.00 88.69 262 LYS A CA 1
ATOM 2121 C C . LYS A 1 262 ? -21.691 8.485 38.929 1.00 88.69 262 LYS A C 1
ATOM 2123 O O . LYS A 1 262 ? -22.113 8.730 40.054 1.00 88.69 262 LYS A O 1
ATOM 2128 N N . ALA A 1 263 ? -22.312 8.870 37.814 1.00 89.25 263 ALA A N 1
ATOM 2129 C CA . ALA A 1 263 ? -23.553 9.644 37.804 1.00 89.25 263 ALA A CA 1
ATOM 2130 C C . ALA A 1 263 ? -24.712 8.916 38.499 1.00 89.25 263 ALA A C 1
ATOM 2132 O O . ALA A 1 263 ? -25.382 9.482 39.364 1.00 89.25 263 ALA A O 1
ATOM 2133 N N . LEU A 1 264 ? -24.903 7.633 38.185 1.00 92.38 264 LEU A N 1
ATOM 2134 C CA . LEU A 1 264 ? -25.933 6.798 38.806 1.00 92.38 264 LEU A CA 1
ATOM 2135 C C . LEU A 1 264 ? -25.678 6.586 40.307 1.00 92.38 264 LEU A C 1
ATOM 2137 O O . LEU A 1 264 ? -26.602 6.651 41.113 1.00 92.38 264 LEU A O 1
ATOM 2141 N N . GLN A 1 265 ? -24.422 6.371 40.714 1.00 91.06 265 GLN A N 1
ATOM 2142 C CA . GLN A 1 265 ? -24.065 6.184 42.125 1.00 91.06 265 GLN A CA 1
ATOM 2143 C C . GLN A 1 265 ? -24.331 7.423 42.987 1.00 91.06 265 GLN A C 1
ATOM 2145 O O . GLN A 1 265 ? -24.682 7.281 44.158 1.00 91.06 265 GLN A O 1
ATOM 2150 N N . GLN A 1 266 ? -24.167 8.616 42.422 1.00 89.56 266 GLN A N 1
ATOM 2151 C CA . GLN A 1 266 ? -24.383 9.887 43.120 1.00 89.56 266 GLN A CA 1
ATOM 2152 C C . GLN A 1 266 ? -25.871 10.232 43.238 1.00 89.56 266 GLN A C 1
ATOM 2154 O O . GLN A 1 266 ? -26.272 10.901 44.184 1.00 89.56 266 GLN A O 1
ATOM 2159 N N . ASN A 1 267 ? -26.695 9.670 42.350 1.00 90.12 267 ASN A N 1
ATOM 2160 C CA . ASN A 1 267 ? -28.146 9.842 42.312 1.00 90.12 267 ASN A CA 1
ATOM 2161 C C . ASN A 1 267 ? -28.909 8.597 42.803 1.00 90.12 267 ASN A C 1
ATOM 2163 O O . ASN A 1 267 ? -30.052 8.358 42.421 1.00 90.12 267 ASN A O 1
ATOM 2167 N N . LYS A 1 268 ? -28.306 7.784 43.683 1.00 89.62 268 LYS A N 1
ATOM 2168 C CA . LYS A 1 268 ? -28.926 6.544 44.192 1.00 89.62 268 LYS A CA 1
ATOM 2169 C C . LYS A 1 268 ? -30.280 6.750 44.866 1.00 89.62 268 LYS A C 1
ATOM 2171 O O . LYS A 1 268 ? -31.118 5.862 44.775 1.00 89.62 268 LYS A O 1
ATOM 2176 N N . SER A 1 269 ? -30.486 7.862 45.573 1.00 88.88 269 SER A N 1
ATOM 2177 C CA . SER A 1 269 ? -31.774 8.181 46.207 1.00 88.88 269 SER A CA 1
ATOM 2178 C C . SER A 1 269 ? -32.886 8.318 45.172 1.00 88.88 269 SER A C 1
ATOM 2180 O O . SER A 1 269 ? -33.951 7.748 45.364 1.00 88.88 269 SER A O 1
ATOM 2182 N N . PHE A 1 270 ? -32.607 8.995 44.058 1.00 91.38 270 PHE A N 1
ATOM 2183 C CA . PHE A 1 270 ? -33.526 9.129 42.932 1.00 91.38 270 PHE A CA 1
ATOM 2184 C C . PHE A 1 270 ? -33.816 7.777 42.270 1.00 91.38 270 PHE A C 1
ATOM 2186 O O . PHE A 1 270 ? -34.972 7.443 42.029 1.00 91.38 270 PHE A O 1
ATOM 2193 N N . LEU A 1 271 ? -32.786 6.949 42.063 1.00 91.75 271 LEU A N 1
ATOM 2194 C CA . LEU A 1 271 ? -32.946 5.626 41.447 1.00 91.75 271 LEU A CA 1
ATOM 2195 C C . LEU A 1 271 ? -33.819 4.658 42.265 1.00 91.75 271 LEU A C 1
ATOM 2197 O O . LEU A 1 271 ? -34.390 3.741 41.688 1.00 91.75 271 LEU A O 1
ATOM 2201 N N . LYS A 1 272 ? -33.948 4.849 43.587 1.00 89.00 272 LYS A N 1
ATOM 2202 C CA . LYS A 1 272 ? -34.807 4.008 44.446 1.00 89.00 272 LYS A CA 1
ATOM 2203 C C . LYS A 1 272 ? -36.301 4.156 44.156 1.00 89.00 272 LYS A C 1
ATOM 2205 O O . LYS A 1 272 ? -37.068 3.316 44.612 1.00 89.00 272 LYS A O 1
ATOM 2210 N N . ASN A 1 273 ? -36.699 5.200 43.432 1.00 90.00 273 ASN A N 1
ATOM 2211 C CA . ASN A 1 273 ? -38.093 5.428 43.061 1.00 90.00 273 ASN A CA 1
ATOM 2212 C C . ASN A 1 273 ? -38.552 4.538 41.895 1.00 90.00 273 ASN A C 1
ATOM 2214 O O . ASN A 1 273 ? -39.739 4.513 41.600 1.00 90.00 273 ASN A O 1
ATOM 2218 N N . PHE A 1 274 ? -37.629 3.824 41.242 1.00 92.94 274 PHE A N 1
ATOM 2219 C CA . PHE A 1 274 ? -37.907 2.986 40.078 1.00 92.94 274 PHE A CA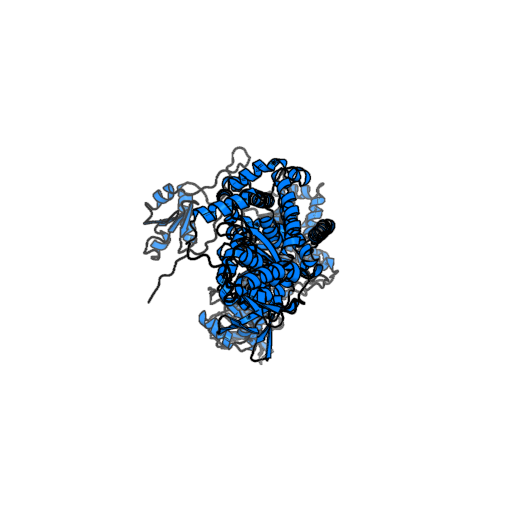 1
ATOM 2220 C C . PHE A 1 274 ? -37.714 1.507 40.419 1.00 92.94 274 PHE A C 1
ATOM 2222 O O . PHE A 1 274 ? -36.780 1.135 41.133 1.00 92.94 274 PHE A O 1
ATOM 2229 N N . GLU A 1 275 ? -38.564 0.646 39.862 1.00 89.31 275 GLU A N 1
ATOM 2230 C CA . GLU A 1 275 ? -38.446 -0.810 39.987 1.00 89.31 275 GLU A CA 1
ATOM 2231 C C . GLU A 1 275 ? -37.277 -1.345 39.148 1.00 89.31 275 GLU A C 1
ATOM 2233 O O . GLU A 1 275 ? -36.557 -2.260 39.572 1.00 89.31 275 GLU A O 1
ATOM 2238 N N . ARG A 1 276 ? -37.061 -0.766 37.955 1.00 91.38 276 ARG A N 1
ATOM 2239 C CA . ARG A 1 276 ? -36.010 -1.190 37.021 1.00 91.38 276 ARG A CA 1
ATOM 2240 C C . ARG A 1 276 ? -35.167 -0.017 36.534 1.00 91.38 276 ARG A C 1
ATOM 2242 O O . ARG A 1 276 ? -35.673 0.958 35.990 1.00 91.38 276 ARG A O 1
ATOM 2249 N N . VAL A 1 277 ? -33.847 -0.174 36.656 1.00 95.31 277 VAL A N 1
ATOM 2250 C CA . VAL A 1 277 ? -32.854 0.657 35.961 1.00 95.31 277 VAL A CA 1
ATOM 2251 C C . VAL A 1 277 ? -32.445 -0.065 34.681 1.00 95.31 277 VAL A C 1
ATOM 2253 O O . VAL A 1 277 ? -31.782 -1.103 34.747 1.00 95.31 277 VAL A O 1
ATOM 2256 N N . VAL A 1 278 ? -32.852 0.465 33.531 1.00 96.75 278 VAL A N 1
ATOM 2257 C CA . VAL A 1 278 ? -32.712 -0.161 32.211 1.00 96.75 278 VAL A CA 1
ATOM 2258 C C . VAL A 1 278 ? -31.663 0.588 31.394 1.00 96.75 278 VAL A C 1
ATOM 2260 O O . VAL A 1 278 ? -31.786 1.783 31.155 1.00 96.75 278 VAL A O 1
ATOM 2263 N N . LEU A 1 279 ? -30.616 -0.107 30.954 1.00 96.50 279 LEU A N 1
ATOM 2264 C CA . LEU A 1 279 ? -29.537 0.462 30.148 1.00 96.50 279 LEU A CA 1
ATOM 2265 C C . LEU A 1 279 ? -29.791 0.244 28.652 1.00 96.50 279 LEU A C 1
ATOM 2267 O O . LEU A 1 279 ? -30.094 -0.874 28.235 1.00 96.50 279 LEU A O 1
ATOM 2271 N N . CYS A 1 280 ? -29.568 1.280 27.846 1.00 95.25 280 CYS A N 1
ATOM 2272 C CA . CYS A 1 280 ? -29.460 1.193 26.390 1.00 95.25 280 CYS A CA 1
ATOM 2273 C C . CYS A 1 280 ? -28.245 2.022 25.938 1.00 95.25 280 CYS A C 1
ATOM 2275 O O . CYS A 1 280 ? -28.360 3.188 25.561 1.00 95.25 280 CYS A O 1
ATOM 2277 N N . LEU A 1 281 ? -27.066 1.409 26.069 1.00 93.44 281 LEU A N 1
ATOM 2278 C CA . LEU A 1 281 ? -25.758 1.990 25.750 1.00 93.44 281 LEU A CA 1
ATOM 2279 C C . LEU A 1 281 ? -25.276 1.553 24.356 1.00 93.44 281 LEU A C 1
ATOM 2281 O O . LEU A 1 281 ? -25.841 0.623 23.772 1.00 93.44 281 LEU A O 1
ATOM 2285 N N . ASP A 1 282 ? -24.217 2.180 23.845 1.00 89.25 282 ASP A N 1
ATOM 2286 C CA . ASP A 1 282 ? -23.651 1.872 22.531 1.00 89.25 282 ASP A CA 1
ATOM 2287 C C . ASP A 1 282 ? -23.204 0.405 22.449 1.00 89.25 282 ASP A C 1
ATOM 2289 O O . ASP A 1 282 ? -22.592 -0.155 23.367 1.00 89.25 282 ASP A O 1
ATOM 2293 N N . LYS A 1 283 ? -23.425 -0.225 21.290 1.00 81.56 283 LYS A N 1
ATOM 2294 C CA . LYS A 1 283 ? -22.956 -1.591 20.993 1.00 81.56 283 LYS A CA 1
ATOM 2295 C C . LYS A 1 283 ? -21.461 -1.659 20.651 1.00 81.56 283 LYS A C 1
ATOM 2297 O O . LYS A 1 283 ? -21.001 -2.644 20.071 1.00 81.56 283 LYS A O 1
ATOM 2302 N N . ASP A 1 284 ? -20.692 -0.630 21.000 1.00 77.44 284 ASP A N 1
ATOM 2303 C CA . ASP A 1 284 ? -19.244 -0.596 20.821 1.00 77.44 284 ASP A CA 1
ATOM 2304 C C . ASP A 1 284 ? -18.483 -1.039 22.087 1.00 77.44 284 ASP A C 1
ATOM 2306 O O . ASP A 1 284 ? -19.053 -1.426 23.112 1.00 77.44 284 ASP A O 1
ATOM 2310 N N . ALA A 1 285 ? -17.150 -1.035 22.012 1.00 68.69 285 ALA A N 1
ATOM 2311 C CA . ALA A 1 285 ? -16.307 -1.464 23.124 1.00 68.69 285 ALA A CA 1
ATOM 2312 C C . ALA A 1 285 ? -16.446 -0.566 24.371 1.00 68.69 285 ALA A C 1
ATOM 2314 O O . ALA A 1 285 ? -16.286 -1.057 25.496 1.00 68.69 285 ALA A O 1
ATOM 2315 N N . ALA A 1 286 ? -16.725 0.730 24.193 1.00 72.62 286 ALA A N 1
ATOM 2316 C CA . ALA A 1 286 ? -16.861 1.686 25.284 1.00 72.62 286 ALA A CA 1
ATOM 2317 C C . ALA A 1 286 ? -18.205 1.502 26.000 1.00 72.62 286 ALA A C 1
ATOM 2319 O O . ALA A 1 286 ? -18.197 1.298 27.220 1.00 72.62 286 ALA A O 1
ATOM 2320 N N . GLY A 1 287 ? -19.312 1.453 25.254 1.00 81.25 287 GLY A N 1
ATOM 2321 C CA . GLY A 1 287 ? -20.655 1.236 25.796 1.00 81.25 287 GLY A CA 1
ATOM 2322 C C . GLY A 1 287 ? -20.784 -0.114 26.496 1.00 81.25 287 GLY A C 1
ATOM 2323 O O . GLY A 1 287 ? -21.245 -0.194 27.640 1.00 81.25 287 GLY A O 1
ATOM 2324 N N . LYS A 1 288 ? -20.216 -1.181 25.916 1.00 79.50 288 LYS A N 1
ATOM 2325 C CA . LYS A 1 288 ? -20.146 -2.497 26.575 1.00 79.50 288 LYS A CA 1
ATOM 2326 C C . LYS A 1 288 ? -19.365 -2.458 27.893 1.00 79.50 288 LYS A C 1
ATOM 2328 O O . LYS A 1 288 ? -19.825 -3.004 28.899 1.00 79.50 288 LYS A O 1
ATOM 2333 N N . THR A 1 289 ? -18.201 -1.807 27.904 1.00 77.88 289 THR A N 1
ATOM 2334 C CA . THR A 1 289 ? -17.382 -1.662 29.120 1.00 77.88 289 THR A CA 1
ATOM 2335 C C . THR A 1 289 ? -18.126 -0.861 30.190 1.00 77.88 289 THR A C 1
ATOM 2337 O O . THR A 1 289 ? -18.064 -1.201 31.373 1.00 77.88 289 THR A O 1
ATOM 2340 N N . ALA A 1 290 ? -18.833 0.200 29.796 1.00 84.69 290 ALA A N 1
ATOM 2341 C CA . ALA A 1 290 ? -19.654 1.001 30.695 1.00 84.69 290 ALA A CA 1
ATOM 2342 C C . ALA A 1 290 ? -20.806 0.172 31.281 1.00 84.69 290 ALA A C 1
ATOM 2344 O O . ALA A 1 290 ? -20.961 0.140 32.501 1.00 84.69 290 ALA A O 1
ATOM 2345 N N . ARG A 1 291 ? -21.536 -0.581 30.450 1.00 89.56 291 ARG A N 1
ATOM 2346 C CA . ARG A 1 291 ? -22.615 -1.491 30.868 1.00 89.56 291 ARG A CA 1
ATOM 2347 C C . ARG A 1 291 ? -22.148 -2.493 31.923 1.00 89.56 291 ARG A C 1
ATOM 2349 O O . ARG A 1 291 ? -22.784 -2.631 32.965 1.00 89.56 291 ARG A O 1
ATOM 2356 N N . GLU A 1 292 ? -21.022 -3.165 31.688 1.00 83.69 292 GLU A N 1
ATOM 2357 C CA . GLU A 1 292 ? -20.451 -4.126 32.644 1.00 83.69 292 GLU A CA 1
ATOM 2358 C C . GLU A 1 292 ? -20.037 -3.452 33.956 1.00 83.69 292 GLU A C 1
ATOM 2360 O O . GLU A 1 292 ? -20.353 -3.951 35.037 1.00 83.69 292 GLU A O 1
ATOM 2365 N N . LYS A 1 293 ? -19.388 -2.282 33.884 1.00 85.00 293 LYS A N 1
ATOM 2366 C CA . LYS A 1 293 ? -19.045 -1.493 35.075 1.00 85.00 293 LYS A CA 1
ATOM 2367 C C . LYS A 1 293 ? -20.284 -1.085 35.867 1.00 85.00 293 LYS A C 1
ATOM 2369 O O . LYS A 1 293 ? -20.253 -1.167 37.091 1.00 85.00 293 LYS A O 1
ATOM 2374 N N . ILE A 1 294 ? -21.358 -0.662 35.198 1.00 90.31 294 ILE A N 1
ATOM 2375 C CA . ILE A 1 294 ? -22.615 -0.275 35.851 1.00 90.31 294 ILE A CA 1
ATOM 2376 C C . ILE A 1 294 ? -23.243 -1.481 36.541 1.00 90.31 294 ILE A C 1
ATOM 2378 O O . ILE A 1 294 ? -23.540 -1.398 37.733 1.00 90.31 294 ILE A O 1
ATOM 2382 N N . ALA A 1 295 ? -23.368 -2.608 35.834 1.00 87.19 295 ALA A N 1
ATOM 2383 C CA . ALA A 1 295 ? -23.900 -3.844 36.398 1.00 87.19 295 ALA A CA 1
ATOM 2384 C C . ALA A 1 295 ? -23.133 -4.251 37.667 1.00 87.19 295 ALA A C 1
ATOM 2386 O O . ALA A 1 295 ? -23.742 -4.516 38.696 1.00 87.19 295 ALA A O 1
ATOM 2387 N N . LEU A 1 296 ? -21.798 -4.221 37.640 1.00 82.81 296 LEU A N 1
ATOM 2388 C CA . LEU A 1 296 ? -20.978 -4.578 38.802 1.00 82.81 296 LEU A CA 1
ATOM 2389 C C . LEU A 1 296 ? -21.009 -3.516 39.920 1.00 82.81 296 LEU A C 1
ATOM 2391 O O . LEU A 1 296 ? -20.940 -3.863 41.098 1.00 82.81 296 LEU A O 1
ATOM 2395 N N . GLY A 1 297 ? -21.065 -2.228 39.575 1.00 84.44 297 GLY A N 1
ATOM 2396 C CA . GLY A 1 297 ? -20.793 -1.125 40.501 1.00 84.44 297 GLY A CA 1
ATOM 2397 C C . GLY A 1 297 ? -22.016 -0.452 41.127 1.00 84.44 297 GLY A C 1
ATOM 2398 O O . GLY A 1 297 ? -21.870 0.212 42.157 1.00 84.44 297 GLY A O 1
ATOM 2399 N N . LEU A 1 298 ? -23.211 -0.572 40.539 1.00 87.62 298 LEU A N 1
ATOM 2400 C CA . LEU A 1 298 ? -24.379 0.186 41.006 1.00 87.62 298 LEU A CA 1
ATOM 2401 C C . LEU A 1 298 ? -24.882 -0.304 42.376 1.00 87.62 298 LEU A C 1
ATOM 2403 O O . LEU A 1 298 ? -25.206 0.514 43.244 1.00 87.62 298 LEU A O 1
ATOM 2407 N N . GLY A 1 299 ? -24.850 -1.622 42.601 1.00 76.56 299 GLY A N 1
ATOM 2408 C CA . GLY A 1 299 ? -25.260 -2.259 43.858 1.00 76.56 299 GLY A CA 1
ATOM 2409 C C . GLY A 1 299 ? -26.751 -2.610 43.935 1.00 76.56 299 GLY A C 1
ATOM 2410 O O . GLY A 1 299 ? -27.341 -2.483 45.003 1.00 76.56 299 GLY A O 1
ATOM 2411 N N . GLY A 1 300 ? -27.354 -3.029 42.818 1.00 80.50 300 GLY A N 1
ATOM 2412 C CA . GLY A 1 300 ? -28.755 -3.452 42.703 1.00 80.50 300 GLY A CA 1
ATOM 2413 C C . GLY A 1 300 ? -29.014 -4.182 41.378 1.00 80.50 300 GLY A C 1
ATOM 2414 O O . GLY A 1 300 ? -28.079 -4.383 40.603 1.00 80.50 300 GLY A O 1
ATOM 2415 N N . LYS A 1 301 ? -30.270 -4.574 41.113 1.00 85.94 301 LYS A N 1
ATOM 2416 C CA . LYS A 1 301 ? -30.663 -5.185 39.830 1.00 85.94 301 LYS A CA 1
ATOM 2417 C C . LYS A 1 301 ? -30.544 -4.149 38.709 1.00 85.94 301 LYS A C 1
ATOM 2419 O O . LYS A 1 301 ? -31.111 -3.065 38.813 1.00 85.94 301 LYS A O 1
ATOM 2424 N N . VAL A 1 302 ? -29.821 -4.493 37.648 1.00 91.00 302 VAL A N 1
ATOM 2425 C CA . VAL A 1 302 ? -29.683 -3.664 36.443 1.00 91.00 302 VAL A CA 1
ATOM 2426 C C . VAL A 1 302 ? -30.206 -4.453 35.254 1.00 91.00 302 VAL A C 1
ATOM 2428 O O . VAL A 1 302 ? -29.934 -5.649 35.142 1.00 91.00 302 VAL A O 1
ATOM 2431 N N . TYR A 1 303 ? -30.933 -3.788 34.370 1.00 92.50 303 TYR A N 1
ATOM 2432 C CA . TYR A 1 303 ? -31.537 -4.369 33.180 1.00 92.50 303 TYR A CA 1
ATOM 2433 C C . TYR A 1 303 ? -30.921 -3.754 31.919 1.00 92.50 303 TYR A C 1
ATOM 2435 O O . TYR A 1 303 ? -30.296 -2.697 31.968 1.00 92.50 303 TYR A O 1
ATOM 2443 N N . GLU A 1 304 ? -31.082 -4.418 30.786 1.00 92.56 304 GLU A N 1
ATOM 2444 C CA . GLU A 1 304 ? -30.653 -3.971 29.465 1.00 92.56 304 GLU A CA 1
ATOM 2445 C C . GLU A 1 304 ? -31.836 -4.055 28.502 1.00 92.56 304 GLU A C 1
ATOM 2447 O O . GLU A 1 304 ? -32.521 -5.079 28.446 1.00 92.56 304 GLU A O 1
ATOM 2452 N N . LEU A 1 305 ? -32.047 -2.993 27.728 1.00 94.12 305 LEU A N 1
ATOM 2453 C CA . LEU A 1 305 ? -32.946 -3.021 26.582 1.00 94.12 305 LEU A CA 1
ATOM 2454 C C . LEU A 1 305 ? -32.225 -3.699 25.413 1.00 94.12 305 LEU A C 1
ATOM 2456 O O . LEU A 1 305 ? -31.312 -3.129 24.812 1.00 94.12 305 LEU A O 1
ATOM 2460 N N . LYS A 1 306 ? -32.618 -4.930 25.075 1.00 87.12 306 LYS A N 1
ATOM 2461 C CA . LYS A 1 306 ? -32.025 -5.645 23.939 1.00 87.12 306 LYS A CA 1
ATOM 2462 C C . LYS A 1 306 ? -32.718 -5.261 22.638 1.00 87.12 306 LYS A C 1
ATOM 2464 O O . LYS A 1 306 ? -33.827 -5.703 22.343 1.00 87.12 306 LYS A O 1
ATOM 2469 N N . LEU A 1 307 ? -32.003 -4.495 21.822 1.00 89.06 307 LEU A N 1
ATOM 2470 C CA . LEU A 1 307 ? -32.458 -4.107 20.488 1.00 89.06 307 LEU A CA 1
ATOM 2471 C C . LEU A 1 307 ? -32.457 -5.321 19.539 1.00 89.06 307 LEU A C 1
ATOM 2473 O O . LEU A 1 307 ? -31.381 -5.911 19.345 1.00 89.06 307 LEU A O 1
ATOM 2477 N N . PRO A 1 308 ? -33.618 -5.698 18.965 1.00 85.62 308 PRO A N 1
ATOM 2478 C CA . PRO A 1 308 ? -33.740 -6.851 18.080 1.00 85.62 308 PRO A CA 1
ATOM 2479 C C . PRO A 1 308 ? -33.003 -6.626 16.757 1.00 85.62 308 PRO A C 1
ATOM 2481 O O . PRO A 1 308 ? -32.771 -5.492 16.334 1.00 85.62 308 PRO A O 1
ATOM 2484 N N . ILE A 1 309 ? -32.628 -7.724 16.101 1.00 81.12 309 ILE A N 1
ATOM 2485 C CA . ILE A 1 309 ? -32.057 -7.676 14.753 1.00 81.12 309 ILE A CA 1
ATOM 2486 C C . ILE A 1 309 ? -33.166 -7.262 13.783 1.00 81.12 309 ILE A C 1
ATOM 2488 O O . ILE A 1 309 ? -34.260 -7.819 13.824 1.00 81.12 309 ILE A O 1
ATOM 2492 N N . VAL A 1 310 ? -32.868 -6.284 12.929 1.00 77.69 310 VAL A N 1
ATOM 2493 C CA . VAL A 1 310 ? -33.737 -5.867 11.827 1.00 77.69 310 VAL A CA 1
ATOM 2494 C C . VAL A 1 310 ? -33.193 -6.519 10.560 1.00 77.69 310 VAL A C 1
ATOM 2496 O O . VAL A 1 310 ? -32.068 -6.216 10.150 1.00 77.69 310 VAL A O 1
ATOM 2499 N N . GLU A 1 311 ? -33.953 -7.450 9.982 1.00 72.56 311 GLU A N 1
ATOM 2500 C CA . GLU A 1 311 ? -33.618 -8.046 8.685 1.00 72.56 311 GLU A CA 1
ATOM 2501 C C . GLU A 1 311 ? -33.553 -6.943 7.625 1.00 72.56 311 GLU A C 1
ATOM 2503 O O . GLU A 1 311 ? -34.426 -6.081 7.561 1.00 72.56 311 GLU A O 1
ATOM 2508 N N . ASN A 1 312 ? -32.474 -6.930 6.844 1.00 72.31 312 ASN A N 1
ATOM 2509 C CA . ASN A 1 312 ? -32.258 -5.945 5.794 1.00 72.31 312 ASN A CA 1
ATOM 2510 C C . ASN A 1 312 ? -31.402 -6.546 4.671 1.00 72.31 312 ASN A C 1
ATOM 2512 O O . ASN A 1 312 ? -30.550 -7.397 4.923 1.00 72.31 312 ASN A O 1
ATOM 2516 N N . GLU A 1 313 ? -31.605 -6.084 3.437 1.00 52.62 313 GLU A N 1
ATOM 2517 C CA . GLU A 1 313 ? -30.958 -6.637 2.234 1.00 52.62 313 GLU A CA 1
ATOM 2518 C C . GLU A 1 313 ? -29.452 -6.321 2.124 1.00 52.62 313 GLU A C 1
ATOM 2520 O O . GLU A 1 313 ? -28.764 -6.885 1.277 1.00 52.62 313 GLU A O 1
ATOM 2525 N N . GLN A 1 314 ? -28.922 -5.418 2.959 1.00 53.62 314 GLN A N 1
ATOM 2526 C CA . GLN A 1 314 ? -27.568 -4.854 2.827 1.00 53.62 314 GLN A CA 1
ATOM 2527 C C . GLN A 1 314 ? -26.636 -5.173 4.012 1.00 53.62 314 GLN A C 1
ATOM 2529 O O . GLN A 1 314 ? -25.577 -4.560 4.134 1.00 53.62 314 GLN A O 1
ATOM 2534 N N . GLU A 1 315 ? -27.028 -6.082 4.913 1.00 59.19 315 GLU A N 1
ATOM 2535 C CA . GLU A 1 315 ? -26.325 -6.385 6.176 1.00 59.19 315 GLU A CA 1
ATOM 2536 C C . GLU A 1 315 ? -25.910 -5.139 6.999 1.00 59.19 315 GLU A C 1
ATOM 2538 O O . GLU A 1 315 ? -24.926 -5.160 7.751 1.00 59.19 315 GLU A O 1
ATOM 2543 N N . LYS A 1 316 ? -26.656 -4.028 6.895 1.00 68.69 316 LYS A N 1
ATOM 2544 C CA . LYS A 1 316 ? -26.391 -2.802 7.659 1.00 68.69 316 LYS A CA 1
ATOM 2545 C C . LYS A 1 316 ? -26.443 -3.116 9.155 1.00 68.69 316 LYS A C 1
ATOM 2547 O O . LYS A 1 316 ? -27.453 -3.590 9.678 1.00 68.69 316 LYS A O 1
ATOM 2552 N N . LYS A 1 317 ? -25.342 -2.831 9.853 1.00 76.19 317 LYS A N 1
ATOM 2553 C CA . LYS A 1 317 ? -25.238 -2.927 11.317 1.00 76.19 317 LYS A CA 1
ATOM 2554 C C . LYS A 1 317 ? -25.624 -1.593 11.948 1.00 76.19 317 LYS A C 1
ATOM 2556 O O . LYS A 1 317 ? -25.360 -0.542 11.376 1.00 76.19 317 LYS A O 1
ATOM 2561 N N . PHE A 1 318 ? -26.189 -1.643 13.148 1.00 83.69 318 PHE A N 1
ATOM 2562 C CA . PHE A 1 318 ? -26.531 -0.463 13.941 1.00 83.69 318 PHE A CA 1
ATOM 2563 C C . PHE A 1 318 ? -25.638 -0.375 15.182 1.00 83.69 318 PHE A C 1
ATOM 2565 O O . PHE A 1 318 ? -25.330 -1.403 15.801 1.00 83.69 318 PHE A O 1
ATOM 2572 N N . LYS A 1 319 ? -25.198 0.840 15.529 1.00 85.06 319 LYS A N 1
ATOM 2573 C CA . LYS A 1 319 ? -24.293 1.075 16.660 1.00 85.06 319 LYS A CA 1
ATOM 2574 C C . LYS A 1 319 ? -25.048 1.402 17.947 1.00 85.06 319 LYS A C 1
ATOM 2576 O O . LYS A 1 319 ? -24.715 0.854 18.996 1.00 85.06 319 LYS A O 1
ATOM 2581 N N . ASP A 1 320 ? -26.037 2.280 17.855 1.00 89.44 320 ASP A N 1
ATOM 2582 C CA . ASP A 1 320 ? -26.772 2.862 18.979 1.00 89.44 320 ASP A CA 1
ATOM 2583 C C . ASP A 1 320 ? -28.299 2.708 18.795 1.00 89.44 320 ASP A C 1
ATOM 2585 O O . ASP A 1 320 ? -28.765 1.998 17.892 1.00 89.44 320 ASP A O 1
ATOM 2589 N N . PHE A 1 321 ? -29.092 3.309 19.691 1.00 93.62 321 PHE A N 1
ATOM 2590 C CA . PHE A 1 321 ? -30.555 3.259 19.594 1.00 93.62 321 PHE A CA 1
ATOM 2591 C C . PHE A 1 321 ? -31.060 4.032 18.376 1.00 93.62 321 PHE A C 1
ATOM 2593 O O . PHE A 1 321 ? -31.991 3.586 17.705 1.00 93.62 321 PHE A O 1
ATOM 2600 N N . THR A 1 322 ? -30.442 5.172 18.071 1.00 92.75 322 THR A N 1
ATOM 2601 C CA . THR A 1 322 ? -30.865 6.009 16.948 1.00 92.75 322 THR A CA 1
ATOM 2602 C C . THR A 1 322 ? -30.682 5.299 15.605 1.00 92.75 322 THR A C 1
ATOM 2604 O O . THR A 1 322 ? -31.581 5.322 14.762 1.00 92.75 322 THR A O 1
ATOM 2607 N N . ASP A 1 323 ? -29.540 4.641 15.404 1.00 90.94 323 ASP A N 1
ATOM 2608 C CA . ASP A 1 323 ? -29.254 3.841 14.212 1.00 90.94 323 ASP A CA 1
ATOM 2609 C C . ASP A 1 323 ? -30.254 2.687 14.073 1.00 90.94 323 ASP A C 1
ATOM 2611 O O . ASP A 1 323 ? -30.760 2.427 12.979 1.00 90.94 323 ASP A O 1
ATOM 2615 N N . TRP A 1 324 ? -30.569 2.013 15.186 1.00 91.94 324 TRP A N 1
ATOM 2616 C CA . TRP A 1 324 ? -31.569 0.948 15.206 1.00 91.94 324 TRP A CA 1
ATOM 2617 C C . TRP A 1 324 ? -32.957 1.470 14.834 1.00 91.94 324 TRP A C 1
ATOM 2619 O O . TRP A 1 324 ? -33.619 0.878 13.985 1.00 91.94 324 TRP A O 1
ATOM 2629 N N . TYR A 1 325 ? -33.382 2.592 15.420 1.00 91.94 325 TYR A N 1
ATOM 2630 C CA . TYR A 1 325 ? -34.683 3.201 15.151 1.00 91.94 325 TYR A CA 1
ATOM 2631 C C . TYR A 1 325 ? -34.836 3.544 13.664 1.00 91.94 325 TYR A C 1
ATOM 2633 O O . TYR A 1 325 ? -35.829 3.167 13.043 1.00 91.94 325 TYR A O 1
ATOM 2641 N N . LYS A 1 326 ? -33.819 4.154 13.047 1.00 90.06 326 LYS A N 1
ATOM 2642 C CA . LYS A 1 326 ? -33.819 4.443 11.605 1.00 90.06 326 LYS A CA 1
ATOM 2643 C C . LYS A 1 326 ? -33.925 3.187 10.753 1.00 90.06 326 LYS A C 1
ATOM 2645 O O . LYS A 1 326 ? -34.807 3.101 9.903 1.00 90.06 326 LYS A O 1
ATOM 2650 N N . LEU A 1 327 ? -33.075 2.197 11.024 1.00 89.38 327 LEU A N 1
ATOM 2651 C CA . LEU A 1 327 ? -33.086 0.932 10.295 1.00 89.38 327 LEU A CA 1
ATOM 2652 C C . LEU A 1 327 ? -34.440 0.220 10.437 1.00 89.38 327 LEU A C 1
ATOM 2654 O O . LEU A 1 327 ? -34.947 -0.340 9.467 1.00 89.38 327 LEU A O 1
ATOM 2658 N N . SER A 1 328 ? -35.047 0.283 11.626 1.00 88.69 328 SER A N 1
ATOM 2659 C CA . SER A 1 328 ? -36.369 -0.283 11.901 1.00 88.69 328 SER A CA 1
ATOM 2660 C C . SER A 1 328 ? -37.459 0.373 11.045 1.00 88.69 328 SER A C 1
ATOM 2662 O O . SER A 1 328 ? -38.275 -0.335 10.459 1.00 88.69 328 SER A O 1
ATOM 2664 N N . LYS A 1 329 ? -37.428 1.705 10.883 1.00 88.25 329 LYS A N 1
ATOM 2665 C CA . LYS A 1 329 ? -38.372 2.448 10.033 1.00 88.25 329 LYS A CA 1
ATOM 2666 C C . LYS A 1 329 ? -38.151 2.164 8.547 1.00 88.25 329 LYS A C 1
ATOM 2668 O O . LYS A 1 329 ? -39.123 1.910 7.845 1.00 88.25 329 LYS A O 1
ATOM 2673 N N . GLU A 1 330 ? -36.898 2.153 8.088 1.00 88.00 330 GLU A N 1
ATOM 2674 C CA . GLU A 1 330 ? -36.536 1.853 6.690 1.00 88.00 330 GLU A CA 1
ATOM 2675 C C . GLU A 1 330 ? -37.031 0.469 6.238 1.00 88.00 330 GLU A C 1
ATOM 2677 O O . GLU A 1 330 ? -37.412 0.305 5.084 1.00 88.00 330 GLU A O 1
ATOM 2682 N N . ASN A 1 331 ? -37.059 -0.513 7.147 1.00 86.00 331 ASN A N 1
ATOM 2683 C CA . ASN A 1 331 ? -37.426 -1.903 6.847 1.00 86.00 331 ASN A CA 1
ATOM 2684 C C . ASN A 1 331 ? -38.819 -2.295 7.382 1.00 86.00 331 ASN A C 1
ATOM 2686 O O . ASN A 1 331 ? -39.132 -3.479 7.485 1.00 86.00 331 ASN A O 1
ATOM 2690 N N . GLY A 1 332 ? -39.663 -1.324 7.751 1.00 83.56 332 GLY A N 1
ATOM 2691 C CA . GLY A 1 332 ? -41.055 -1.580 8.143 1.00 83.56 332 GLY A CA 1
ATOM 2692 C C . GLY A 1 332 ? -41.241 -2.393 9.434 1.00 83.56 332 GLY A C 1
ATOM 2693 O O . GLY A 1 332 ? -42.275 -3.037 9.610 1.00 83.56 332 GLY A O 1
ATOM 2694 N N . PHE A 1 333 ? -40.272 -2.378 10.352 1.00 84.94 333 PHE A N 1
ATOM 2695 C CA . PHE A 1 333 ? -40.379 -3.061 11.642 1.00 84.94 333 PHE A CA 1
ATOM 2696 C C . PHE A 1 333 ? -41.371 -2.324 12.559 1.00 84.94 333 PHE A C 1
ATOM 2698 O O . PHE A 1 333 ? -41.107 -1.212 13.016 1.00 84.94 333 PHE A O 1
ATOM 2705 N N . SER A 1 334 ? -42.519 -2.947 12.837 1.00 78.06 334 SER A N 1
ATOM 2706 C CA . SER A 1 334 ? -43.655 -2.315 13.534 1.00 78.06 334 SER A CA 1
ATOM 2707 C C . SER A 1 334 ? -43.901 -2.810 14.963 1.00 78.06 334 SER A C 1
ATOM 2709 O O . SER A 1 334 ? -44.759 -2.272 15.660 1.00 78.06 334 SER A O 1
ATOM 2711 N N . LYS A 1 335 ? -43.172 -3.831 15.430 1.00 85.19 335 LYS A N 1
ATOM 2712 C CA . LYS A 1 335 ? -43.379 -4.405 16.766 1.00 85.19 335 LYS A CA 1
ATOM 2713 C C . LYS A 1 335 ? -42.816 -3.481 17.854 1.00 85.19 335 LYS A C 1
ATOM 2715 O O . LYS A 1 335 ? -41.634 -3.139 17.819 1.00 85.19 335 LYS A O 1
ATOM 2720 N N . CYS A 1 336 ? -43.628 -3.140 18.860 1.00 89.06 336 CYS A N 1
ATOM 2721 C CA . CYS A 1 336 ? -43.126 -2.455 20.052 1.00 89.06 336 CYS A CA 1
ATOM 2722 C C . CYS A 1 336 ? -42.155 -3.370 20.820 1.00 89.06 336 CYS A C 1
ATOM 2724 O O . CYS A 1 336 ? -42.477 -4.529 21.087 1.00 89.06 336 CYS A O 1
ATOM 2726 N N . ILE A 1 337 ? -40.961 -2.870 21.153 1.00 92.25 337 ILE A N 1
ATOM 2727 C CA . ILE A 1 337 ? -39.934 -3.636 21.885 1.00 92.25 337 ILE A CA 1
ATOM 2728 C C . ILE A 1 337 ? -40.002 -3.418 23.401 1.00 92.25 337 ILE A C 1
ATOM 2730 O O . ILE A 1 337 ? -39.326 -4.108 24.157 1.00 92.25 337 ILE A O 1
ATOM 2734 N N . LEU A 1 338 ? -40.794 -2.452 23.864 1.00 91.69 338 LEU A N 1
ATOM 2735 C CA . LEU A 1 338 ? -40.980 -2.159 25.281 1.00 91.69 338 LEU A CA 1
ATOM 2736 C C . LEU A 1 338 ? -42.373 -2.616 25.740 1.00 91.69 338 LEU A C 1
ATOM 2738 O O . LEU A 1 338 ? -43.336 -2.423 24.998 1.00 91.69 338 LEU A O 1
ATOM 2742 N N . PRO A 1 339 ? -42.497 -3.189 26.952 1.00 85.00 339 PRO A N 1
ATOM 2743 C CA . PRO A 1 339 ? -41.428 -3.515 27.908 1.00 85.00 339 PRO A CA 1
ATOM 2744 C C . PRO A 1 339 ? -40.749 -4.881 27.658 1.00 85.00 339 PRO A C 1
ATOM 2746 O O . PRO A 1 339 ? -39.812 -5.232 28.378 1.00 85.00 339 PRO A O 1
ATOM 2749 N N . ASP A 1 340 ? -41.209 -5.650 26.668 1.00 84.62 340 ASP A N 1
ATOM 2750 C CA . ASP A 1 340 ? -40.899 -7.080 26.502 1.00 84.62 340 ASP A CA 1
ATOM 2751 C C . ASP A 1 340 ? -39.415 -7.405 26.251 1.00 84.62 340 ASP A C 1
ATOM 2753 O O . ASP A 1 340 ? -38.945 -8.480 26.623 1.00 84.62 340 ASP A O 1
ATOM 2757 N N . ASN A 1 341 ? -38.647 -6.485 25.660 1.00 87.81 341 ASN A N 1
ATOM 2758 C CA . ASN A 1 341 ? -37.219 -6.676 25.379 1.00 87.81 341 ASN A CA 1
ATOM 2759 C C . ASN A 1 341 ? -36.297 -6.162 26.502 1.00 87.81 341 ASN A C 1
ATOM 2761 O O . ASN A 1 341 ? -35.092 -5.972 26.288 1.00 87.81 341 ASN A O 1
ATOM 2765 N N . ILE A 1 342 ? -36.831 -5.903 27.697 1.00 89.62 342 ILE A N 1
ATOM 2766 C CA . ILE A 1 342 ? -36.034 -5.552 28.875 1.00 89.62 342 ILE A CA 1
ATOM 2767 C C . ILE A 1 342 ? -35.574 -6.839 29.563 1.00 89.62 342 ILE A C 1
ATOM 2769 O O . ILE A 1 342 ? -36.377 -7.607 30.088 1.00 89.62 342 ILE A O 1
ATOM 2773 N N . HIS A 1 343 ? -34.260 -7.052 29.628 1.00 85.56 343 HIS A N 1
ATOM 2774 C CA . HIS A 1 343 ? -33.672 -8.244 30.238 1.00 85.56 343 HIS A CA 1
ATOM 2775 C C . HIS A 1 343 ? -32.793 -7.888 31.429 1.00 85.56 343 HIS A C 1
ATOM 2777 O O . HIS A 1 343 ? -31.980 -6.970 31.360 1.00 85.56 343 HIS A O 1
ATOM 2783 N N . LEU A 1 344 ? -32.900 -8.649 32.516 1.00 84.56 344 LEU A N 1
ATOM 2784 C CA . LEU A 1 344 ? -31.986 -8.527 33.648 1.00 84.56 344 LEU A CA 1
ATOM 2785 C C . LEU A 1 344 ? -30.547 -8.828 33.198 1.00 84.56 344 LEU A C 1
ATOM 2787 O O . LEU A 1 344 ? -30.306 -9.829 32.527 1.00 84.56 344 LEU A O 1
ATOM 2791 N N . LEU A 1 345 ? -29.580 -8.005 33.610 1.00 84.88 345 LEU A N 1
ATOM 2792 C CA . LEU A 1 345 ? -28.155 -8.295 33.457 1.00 84.88 345 LEU A CA 1
ATOM 2793 C C . LEU A 1 345 ? -27.701 -9.207 34.608 1.00 84.88 345 LEU A C 1
ATOM 2795 O O . LEU A 1 345 ? -27.566 -8.713 35.735 1.00 84.88 345 LEU A O 1
ATOM 2799 N N . PRO A 1 346 ? -27.382 -10.499 34.371 1.00 79.19 346 PRO A N 1
ATOM 2800 C CA . PRO A 1 346 ? -27.065 -11.440 35.454 1.00 79.19 346 PRO A CA 1
ATOM 2801 C C . PRO A 1 346 ? -25.871 -10.993 36.307 1.00 79.19 346 PRO A C 1
ATOM 2803 O O . PRO A 1 346 ? -25.857 -11.170 37.526 1.00 79.19 346 PRO A O 1
ATOM 2806 N N . LEU A 1 347 ? -24.895 -10.327 35.677 1.00 80.31 347 LEU A N 1
ATOM 2807 C CA . LEU A 1 347 ? -23.715 -9.741 36.327 1.00 80.31 347 LEU A CA 1
ATOM 2808 C C . LEU A 1 347 ? -24.066 -8.797 37.487 1.00 80.31 347 LEU A C 1
ATOM 2810 O O . LEU A 1 347 ? -23.309 -8.734 38.456 1.00 80.31 347 LEU A O 1
ATOM 2814 N N . SER A 1 348 ? -25.207 -8.101 37.409 1.00 83.38 348 SER A N 1
ATOM 2815 C CA . SER A 1 348 ? -25.640 -7.154 38.444 1.00 83.38 348 SER A CA 1
ATOM 2816 C C . SER A 1 348 ? -26.016 -7.824 39.763 1.00 83.38 348 SER A C 1
ATOM 2818 O O . SER A 1 348 ? -25.786 -7.271 40.837 1.00 83.38 348 SER A O 1
ATOM 2820 N N . ILE A 1 349 ? -26.509 -9.060 39.690 1.00 81.19 349 ILE A N 1
ATOM 2821 C CA . ILE A 1 349 ? -26.860 -9.864 40.859 1.00 81.19 349 ILE A CA 1
ATOM 2822 C C . ILE A 1 349 ? -25.651 -10.679 41.330 1.00 81.19 349 ILE A C 1
ATOM 2824 O O . ILE A 1 349 ? -25.318 -10.683 42.517 1.00 81.19 349 ILE A O 1
ATOM 2828 N N . LEU A 1 350 ? -24.954 -11.337 40.398 1.00 80.44 350 LEU A N 1
ATOM 2829 C CA . LEU A 1 350 ? -23.869 -12.270 40.716 1.00 80.44 350 LEU A CA 1
ATOM 2830 C C . LEU A 1 350 ? -22.707 -11.602 41.465 1.00 80.44 350 LEU A C 1
ATOM 2832 O O . LEU A 1 350 ? -22.090 -12.227 42.326 1.00 80.44 350 LEU A O 1
ATOM 2836 N N . ASN A 1 351 ? -22.428 -10.322 41.199 1.00 79.56 351 ASN A N 1
ATOM 2837 C CA . ASN A 1 351 ? -21.352 -9.596 41.876 1.00 79.56 351 ASN A CA 1
ATOM 2838 C C . ASN A 1 351 ? -21.559 -9.465 43.395 1.00 79.56 351 ASN A C 1
ATOM 2840 O O . ASN A 1 351 ? -20.585 -9.494 44.151 1.00 79.56 351 ASN A O 1
ATOM 2844 N N . GLY A 1 352 ? -22.814 -9.343 43.842 1.00 77.25 352 GLY A N 1
ATOM 2845 C CA . GLY A 1 352 ? -23.171 -9.293 45.263 1.00 77.25 352 GLY A CA 1
ATOM 2846 C C . GLY A 1 352 ? -23.126 -10.659 45.953 1.00 77.25 352 GLY A C 1
ATOM 2847 O O . GLY A 1 352 ? -23.067 -10.732 47.178 1.00 77.25 352 GLY A O 1
ATOM 2848 N N . MET A 1 353 ? -23.121 -11.748 45.182 1.00 82.62 353 MET A N 1
ATOM 2849 C CA . MET A 1 353 ? -23.186 -13.119 45.696 1.00 82.62 353 MET A CA 1
ATOM 2850 C C . MET A 1 353 ? -21.813 -13.731 46.006 1.00 82.62 353 MET A C 1
ATOM 2852 O O . MET A 1 353 ? -21.735 -14.699 46.772 1.00 82.62 353 MET A O 1
ATOM 2856 N N . VAL A 1 354 ? -20.740 -13.160 45.452 1.00 84.19 354 VAL A N 1
ATOM 2857 C CA . VAL A 1 354 ? -19.357 -13.644 45.598 1.00 84.19 354 VAL A CA 1
ATOM 2858 C C . VAL A 1 354 ? -18.463 -12.611 46.282 1.00 84.19 354 VAL A C 1
ATOM 2860 O O . VAL A 1 354 ? -18.650 -11.402 46.144 1.00 84.19 354 VAL A O 1
ATOM 2863 N N . LYS A 1 355 ? -17.443 -13.063 47.008 1.00 81.81 355 LYS A N 1
ATOM 2864 C CA . LYS A 1 355 ? -16.412 -12.235 47.647 1.00 81.81 355 LYS A CA 1
ATOM 2865 C C . LYS A 1 355 ? -15.290 -11.880 46.669 1.00 81.81 355 LYS A C 1
ATOM 2867 O O . LYS A 1 355 ? -14.797 -10.757 46.725 1.00 81.81 355 LYS A O 1
ATOM 2872 N N . GLY A 1 356 ? -14.969 -12.759 45.719 1.00 80.00 356 GLY A N 1
ATOM 2873 C CA . GLY A 1 356 ? -13.877 -12.622 44.746 1.00 80.00 356 GLY A CA 1
ATOM 2874 C C . GLY A 1 356 ? -12.581 -13.333 45.160 1.00 80.00 356 GLY A C 1
ATOM 2875 O O . GLY A 1 356 ? -11.630 -13.382 44.382 1.00 80.00 356 GLY A O 1
ATOM 2876 N N . ASN A 1 357 ? -12.534 -13.889 46.370 1.00 83.88 357 ASN A N 1
ATOM 2877 C CA . ASN A 1 357 ? -11.377 -14.580 46.940 1.00 83.88 357 ASN A CA 1
ATOM 2878 C C . ASN A 1 357 ? -11.687 -16.023 47.351 1.00 83.88 357 ASN A C 1
ATOM 2880 O O . ASN A 1 357 ? -10.892 -16.637 48.056 1.00 83.88 357 ASN A O 1
ATOM 2884 N N . GLU A 1 358 ? -12.827 -16.560 46.925 1.00 88.31 358 GLU A N 1
ATOM 2885 C CA . GLU A 1 358 ? -13.199 -17.933 47.223 1.00 88.31 358 GLU A CA 1
ATOM 2886 C C . GLU A 1 358 ? -12.188 -18.922 46.650 1.00 88.31 358 GLU A C 1
ATOM 2888 O O . GLU A 1 358 ? -11.502 -18.646 45.658 1.00 88.31 358 GLU A O 1
ATOM 2893 N N . GLU A 1 359 ? -12.085 -20.069 47.312 1.00 87.56 359 GLU A N 1
ATOM 2894 C CA . GLU A 1 359 ? -11.209 -21.143 46.875 1.00 87.56 359 GLU A CA 1
ATOM 2895 C C . GLU A 1 359 ? -11.618 -21.656 45.492 1.00 87.56 359 GLU A C 1
ATOM 2897 O O . GLU A 1 359 ? -12.801 -21.765 45.160 1.00 87.56 359 GLU A O 1
ATOM 2902 N N . LEU A 1 360 ? -10.607 -21.961 44.680 1.00 88.56 360 LEU A N 1
ATOM 2903 C CA . LEU A 1 360 ? -10.805 -22.491 43.341 1.00 88.56 360 LEU A CA 1
ATOM 2904 C C . LEU A 1 360 ? -11.468 -23.873 43.399 1.00 88.56 360 LEU A C 1
ATOM 2906 O O . LEU A 1 360 ? -11.141 -24.696 44.248 1.00 88.56 360 LEU A O 1
ATOM 2910 N N . ASP A 1 361 ? -12.393 -24.105 42.472 1.00 89.69 361 ASP A N 1
ATOM 2911 C CA . ASP A 1 361 ? -13.153 -25.344 42.271 1.00 89.69 361 ASP A CA 1
ATOM 2912 C C . ASP A 1 361 ? -14.029 -25.812 43.448 1.00 89.69 361 ASP A C 1
ATOM 2914 O O . ASP A 1 361 ? -14.555 -26.923 43.443 1.00 89.69 361 ASP A O 1
ATOM 2918 N N . LYS A 1 362 ? -14.259 -24.950 44.446 1.00 89.81 362 LYS A N 1
ATOM 2919 C CA . LYS A 1 362 ? -15.214 -25.219 45.528 1.00 89.81 362 LYS A CA 1
ATOM 2920 C C . LYS A 1 362 ? -16.588 -24.626 45.223 1.00 89.81 362 LYS A C 1
ATOM 2922 O O . LYS A 1 362 ? -16.705 -23.499 44.744 1.00 89.81 362 LYS A O 1
ATOM 2927 N N . SER A 1 363 ? -17.631 -25.402 45.523 1.00 90.06 363 SER A N 1
ATOM 2928 C CA . SER A 1 363 ? -19.025 -24.993 45.329 1.00 90.06 363 SER A CA 1
ATOM 2929 C C . SER A 1 363 ? -19.510 -24.077 46.443 1.00 90.06 363 SER A C 1
ATOM 2931 O O . SER A 1 363 ? -19.319 -24.353 47.627 1.00 90.06 363 SER A O 1
ATOM 2933 N N . ILE A 1 364 ? -20.183 -23.002 46.048 1.00 89.81 364 ILE A N 1
ATOM 2934 C CA . ILE A 1 364 ? -20.812 -22.030 46.933 1.00 89.81 364 ILE A CA 1
ATOM 2935 C C . ILE A 1 364 ? -22.297 -21.990 46.594 1.00 89.81 364 ILE A C 1
ATOM 2937 O O . ILE A 1 364 ? -22.663 -21.816 45.435 1.00 89.81 364 ILE A O 1
ATOM 2941 N N . PHE A 1 365 ? -23.149 -22.101 47.609 1.00 86.75 365 PHE A N 1
ATOM 2942 C CA . PHE A 1 365 ? -24.599 -22.074 47.441 1.00 86.75 365 PHE A CA 1
ATOM 2943 C C . PHE A 1 365 ? -25.152 -20.706 47.841 1.00 86.75 365 PHE A C 1
ATOM 2945 O O . PHE A 1 365 ? -24.765 -20.133 48.872 1.00 86.75 365 PHE A O 1
ATOM 2952 N N . ARG A 1 366 ? -26.036 -20.157 47.006 1.00 84.69 366 ARG A N 1
ATOM 2953 C CA . ARG A 1 366 ? -26.711 -18.876 47.241 1.00 84.69 366 ARG A CA 1
ATOM 2954 C C . ARG A 1 366 ? -28.187 -19.000 46.911 1.00 84.69 366 ARG A C 1
ATOM 2956 O O . ARG A 1 366 ? -28.538 -19.443 45.825 1.00 84.69 366 ARG A O 1
ATOM 2963 N N . ASN A 1 367 ? -29.037 -18.591 47.845 1.00 77.38 367 ASN A N 1
ATOM 2964 C CA . ASN A 1 367 ? -30.476 -18.529 47.614 1.00 77.38 367 ASN A CA 1
ATOM 2965 C C . ASN A 1 367 ? -30.795 -17.343 46.699 1.00 77.38 367 ASN A C 1
ATOM 2967 O O . ASN A 1 367 ? -30.197 -16.272 46.847 1.00 77.38 367 ASN A O 1
ATOM 2971 N N . VAL A 1 368 ? -31.742 -17.532 45.785 1.00 72.62 368 VAL A N 1
ATOM 2972 C CA . VAL A 1 368 ? -32.244 -16.484 44.890 1.00 72.62 368 VAL A CA 1
ATOM 2973 C C . VAL A 1 368 ? -33.771 -16.531 44.910 1.00 72.62 368 VAL A C 1
ATOM 2975 O O . VAL A 1 368 ? -34.343 -17.603 45.060 1.00 72.62 368 VAL A O 1
ATOM 2978 N N . ASN A 1 369 ? -34.431 -15.377 44.802 1.00 66.12 369 ASN A N 1
ATOM 2979 C CA . ASN A 1 369 ? -35.894 -15.318 44.731 1.00 66.12 369 ASN A CA 1
ATOM 2980 C C . ASN A 1 369 ? -36.392 -15.936 43.410 1.00 66.12 369 ASN A C 1
ATOM 2982 O O . ASN A 1 369 ? -35.786 -15.678 42.365 1.00 66.12 369 ASN A O 1
ATOM 2986 N N . ASP A 1 370 ? -37.506 -16.675 43.453 1.00 55.84 370 ASP A N 1
ATOM 2987 C CA . ASP A 1 370 ? -37.997 -17.529 42.355 1.00 55.84 370 ASP A CA 1
ATOM 2988 C C . ASP A 1 370 ? -38.175 -16.798 41.012 1.00 55.84 370 ASP A C 1
ATOM 2990 O O . ASP A 1 370 ? -37.769 -17.313 39.972 1.00 55.84 370 ASP A O 1
ATOM 2994 N N . GLU A 1 371 ? -38.652 -15.548 41.017 1.00 58.88 371 GLU A N 1
ATOM 2995 C CA . GLU A 1 371 ? -38.823 -14.742 39.794 1.00 58.88 371 GLU A CA 1
ATOM 2996 C C . GLU A 1 371 ? -37.509 -14.420 39.065 1.00 58.88 371 GLU A C 1
ATOM 2998 O O . GLU A 1 371 ? -37.520 -14.070 37.891 1.00 58.88 371 GLU A O 1
ATOM 3003 N N . SER A 1 372 ? -36.358 -14.491 39.743 1.00 57.59 372 SER A N 1
ATOM 3004 C CA . SER A 1 372 ? -35.066 -14.097 39.164 1.00 57.59 372 SER A CA 1
ATOM 3005 C C . SER A 1 372 ? -34.311 -15.264 38.514 1.00 57.59 372 SER A C 1
ATOM 3007 O O . SER A 1 372 ? -33.362 -15.010 37.779 1.00 57.59 372 SER A O 1
ATOM 3009 N N . ILE A 1 373 ? -34.707 -16.524 38.753 1.00 59.28 373 ILE A N 1
ATOM 3010 C CA . ILE A 1 373 ? -33.988 -17.710 38.249 1.00 59.28 373 ILE A CA 1
ATOM 3011 C C . ILE A 1 373 ? -34.138 -17.936 36.753 1.00 59.28 373 ILE A C 1
ATOM 3013 O O . ILE A 1 373 ? -33.166 -18.345 36.119 1.00 59.28 373 ILE A O 1
ATOM 3017 N N . SER A 1 374 ? -35.305 -17.639 36.181 1.00 59.66 374 SER A N 1
ATOM 3018 C CA . SER A 1 374 ? -35.547 -17.781 34.737 1.00 59.66 374 SER A CA 1
ATOM 3019 C C . SER A 1 374 ? -34.569 -16.961 33.885 1.00 59.66 374 SER A C 1
ATOM 3021 O O . SER A 1 374 ? -34.372 -17.263 32.713 1.00 59.66 374 SER A O 1
ATOM 3023 N N . TYR A 1 375 ? -33.914 -15.961 34.484 1.00 62.06 375 TYR A N 1
ATOM 3024 C CA . TYR A 1 375 ? -32.918 -15.103 33.846 1.00 62.06 375 TYR A CA 1
ATOM 3025 C C . TYR A 1 375 ? -31.469 -15.617 33.954 1.00 62.06 375 TYR A C 1
ATOM 3027 O O . TYR A 1 375 ? -30.568 -14.994 33.390 1.00 62.06 375 TYR A O 1
ATOM 3035 N N . PHE A 1 376 ? -31.208 -16.714 34.679 1.00 67.69 376 PHE A N 1
ATOM 3036 C CA . PHE A 1 376 ? -29.870 -17.304 34.797 1.00 67.69 376 PHE A CA 1
ATOM 3037 C C . PHE A 1 376 ? -29.734 -18.538 33.907 1.00 67.69 376 PHE A C 1
ATOM 3039 O O . PHE A 1 376 ? -30.166 -19.635 34.257 1.00 67.69 376 PHE A O 1
ATOM 3046 N N . GLU A 1 377 ? -29.040 -18.380 32.785 1.00 69.88 377 GLU A N 1
ATOM 3047 C CA . GLU A 1 377 ? -28.575 -19.519 31.997 1.00 69.88 377 GLU A CA 1
ATOM 3048 C C . GLU A 1 377 ? -27.351 -20.149 32.675 1.00 69.88 377 GLU A C 1
ATOM 3050 O O . GLU A 1 377 ? -26.417 -19.447 33.089 1.00 69.88 377 GLU A O 1
ATOM 3055 N N . GLY A 1 378 ? -27.343 -21.478 32.803 1.00 77.38 378 GLY A N 1
ATOM 3056 C CA . GLY A 1 378 ? -26.176 -22.205 33.297 1.00 77.38 378 GLY A CA 1
ATOM 3057 C C . GLY A 1 378 ? -24.959 -21.931 32.409 1.00 77.38 378 GLY A C 1
ATOM 3058 O O . GLY A 1 378 ? -25.030 -22.100 31.194 1.00 77.38 378 GLY A O 1
ATOM 3059 N N . GLY A 1 379 ? -23.841 -21.490 32.988 1.00 85.31 379 GLY A N 1
ATOM 3060 C CA . GLY A 1 379 ? -22.696 -21.061 32.185 1.00 85.31 379 GLY A CA 1
ATOM 3061 C C . GLY A 1 379 ? -21.565 -20.411 32.971 1.00 85.31 379 GLY A C 1
ATOM 3062 O O . GLY A 1 379 ? -21.598 -20.332 34.199 1.00 85.31 379 GLY A O 1
ATOM 3063 N N . THR A 1 380 ? -20.540 -19.947 32.250 1.00 86.69 380 THR A N 1
ATOM 3064 C CA . THR A 1 380 ? -19.370 -19.296 32.855 1.00 86.69 380 THR A CA 1
ATOM 3065 C C . THR A 1 380 ? -19.445 -17.778 32.727 1.00 86.69 380 THR A C 1
ATOM 3067 O O . THR A 1 380 ? -19.590 -17.241 31.629 1.00 86.69 380 THR A O 1
ATOM 3070 N N . TYR A 1 381 ? -19.291 -17.077 33.850 1.00 84.81 381 TYR A N 1
ATOM 3071 C CA . TYR A 1 381 ? -19.434 -15.626 33.945 1.00 84.81 381 TYR A CA 1
ATOM 3072 C C . TYR A 1 381 ? -18.160 -14.968 34.500 1.00 84.81 381 TYR A C 1
ATOM 3074 O O . TYR A 1 381 ? -17.593 -15.472 35.475 1.00 84.81 381 TYR A O 1
ATOM 3082 N N . PRO A 1 382 ? -17.701 -13.838 33.926 1.00 85.12 382 PRO A N 1
ATOM 3083 C CA . PRO A 1 382 ? -16.591 -13.063 34.474 1.00 85.12 382 PRO A CA 1
ATOM 3084 C C . PRO A 1 382 ? -17.070 -12.180 35.638 1.00 85.12 382 PRO A C 1
ATOM 3086 O O . PRO A 1 382 ? -17.812 -11.224 35.438 1.00 85.12 382 PRO A O 1
ATOM 3089 N N . ILE A 1 383 ? -16.642 -12.472 36.866 1.00 84.19 383 ILE A N 1
ATOM 3090 C CA . ILE A 1 383 ? -17.028 -11.742 38.083 1.00 84.19 383 ILE A CA 1
ATOM 3091 C C . ILE A 1 383 ? -15.773 -11.455 38.917 1.00 84.19 383 ILE A C 1
ATOM 3093 O O . ILE A 1 383 ? -14.978 -12.355 39.181 1.00 84.19 383 ILE A O 1
ATOM 3097 N N . LYS A 1 384 ? -15.577 -10.199 39.345 1.00 79.38 384 LYS A N 1
ATOM 3098 C CA . LYS A 1 384 ? -14.442 -9.764 40.194 1.00 79.38 384 LYS A CA 1
ATOM 3099 C C . LYS A 1 384 ? -13.061 -10.259 39.715 1.00 79.38 384 LYS A C 1
ATOM 3101 O O . LYS A 1 384 ? -12.251 -10.735 40.505 1.00 79.38 384 LYS A O 1
ATOM 3106 N N . GLY A 1 385 ? -12.788 -10.164 38.410 1.00 80.25 385 GLY A N 1
ATOM 3107 C CA . GLY A 1 385 ? -11.488 -10.555 37.843 1.00 80.25 385 GLY A CA 1
ATOM 3108 C C . GLY A 1 385 ? -11.254 -12.070 37.788 1.00 80.25 385 GLY A C 1
ATOM 3109 O O . GLY A 1 385 ? -10.114 -12.522 37.738 1.00 80.25 385 GLY A O 1
ATOM 3110 N N . SER A 1 386 ? -12.314 -12.872 37.859 1.00 87.38 386 SER A N 1
ATOM 3111 C CA . SER A 1 386 ? -12.273 -14.334 37.850 1.00 87.38 386 SER A CA 1
ATOM 3112 C C . SER A 1 386 ? -13.467 -14.885 37.072 1.00 87.38 386 SER A C 1
ATOM 3114 O O . SER A 1 386 ? -14.485 -14.216 36.932 1.00 87.38 386 SER A O 1
ATOM 3116 N N . TYR A 1 387 ? -13.366 -16.111 36.580 1.00 89.81 387 TYR A N 1
ATOM 3117 C CA . TYR A 1 387 ? -14.484 -16.824 35.979 1.00 89.81 387 TYR A CA 1
ATOM 3118 C C . TYR A 1 387 ? -15.178 -17.689 37.025 1.00 89.81 387 TYR A C 1
ATOM 3120 O O . TYR A 1 387 ? -14.519 -18.419 37.769 1.00 89.81 387 TYR A O 1
ATOM 3128 N N . TYR A 1 388 ? -16.505 -17.622 37.056 1.00 89.75 388 TYR A N 1
ATOM 3129 C CA . TYR A 1 388 ? -17.352 -18.471 37.885 1.00 89.75 388 TYR A CA 1
ATOM 3130 C C . TYR A 1 388 ? -18.279 -19.289 36.999 1.00 89.75 388 TYR A C 1
ATOM 3132 O O . TYR A 1 388 ? -18.964 -18.730 36.143 1.00 89.75 388 TYR A O 1
ATOM 3140 N N . LEU A 1 389 ? -18.325 -20.596 37.234 1.00 89.81 389 LEU A N 1
ATOM 3141 C CA . LEU A 1 389 ? -19.394 -21.444 36.725 1.00 89.81 389 LEU A CA 1
ATOM 3142 C C . LEU A 1 389 ? -20.630 -21.223 37.602 1.00 89.81 389 LEU A C 1
ATOM 3144 O O . LEU A 1 389 ? -20.553 -21.362 38.824 1.00 89.81 389 LEU A O 1
ATOM 3148 N N . VAL A 1 390 ? -21.744 -20.865 36.973 1.00 87.81 390 VAL A N 1
ATOM 3149 C CA . VAL A 1 390 ? -23.037 -20.609 37.611 1.00 87.81 390 VAL A CA 1
ATOM 3150 C C . VAL A 1 390 ? -24.010 -21.677 37.134 1.00 87.81 390 VAL A C 1
ATOM 3152 O O . VAL A 1 390 ? -24.193 -21.844 35.930 1.00 87.81 390 VAL A O 1
ATOM 3155 N N . MET A 1 391 ? -24.621 -22.407 38.064 1.00 86.75 391 MET A N 1
ATOM 3156 C CA . MET A 1 391 ? -25.621 -23.434 37.761 1.00 86.75 391 MET A CA 1
ATOM 3157 C C . MET A 1 391 ? -26.850 -23.241 38.654 1.00 86.75 391 MET A C 1
ATOM 3159 O O . MET A 1 391 ? -26.697 -23.236 39.879 1.00 86.75 391 MET A O 1
ATOM 3163 N N . PRO A 1 392 ? -28.059 -23.095 38.090 1.00 81.94 392 PRO A N 1
ATOM 3164 C CA . PRO A 1 392 ? -29.280 -23.142 38.882 1.00 81.94 392 PRO A CA 1
ATOM 3165 C C . PRO A 1 392 ? -29.536 -24.571 39.380 1.00 81.94 392 PRO A C 1
ATOM 3167 O O . PRO A 1 392 ? -29.341 -25.542 38.649 1.00 81.94 392 PRO A O 1
ATOM 3170 N N . LYS A 1 393 ? -29.961 -24.704 40.638 1.00 78.12 393 LYS A N 1
ATOM 3171 C CA . LYS A 1 393 ? -30.368 -25.965 41.265 1.00 78.12 393 LYS A CA 1
ATOM 3172 C C . LYS A 1 393 ? -31.616 -25.737 42.114 1.00 78.12 393 LYS A C 1
ATOM 3174 O O . LYS A 1 393 ? -31.613 -24.888 43.001 1.00 78.12 393 LYS A O 1
ATOM 3179 N N . THR A 1 394 ? -32.648 -26.541 41.902 1.00 65.25 394 THR A N 1
ATOM 3180 C CA . THR A 1 394 ? -33.804 -26.615 42.805 1.00 65.25 394 THR A CA 1
ATOM 3181 C C . THR A 1 394 ? -33.397 -27.388 44.062 1.00 65.25 394 THR A C 1
ATOM 3183 O O . THR A 1 394 ? -32.862 -28.494 43.952 1.00 65.25 394 THR A O 1
ATOM 3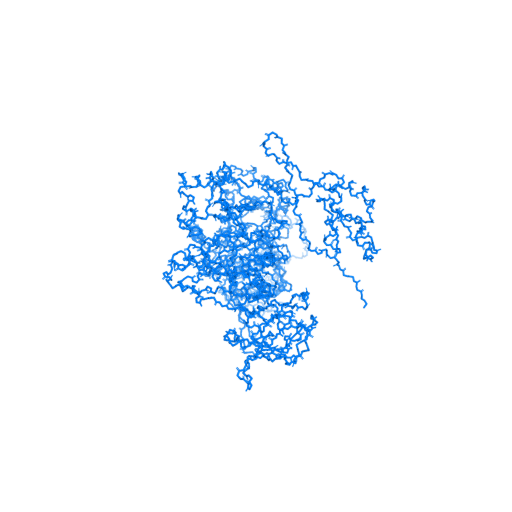186 N N . ALA A 1 395 ? -33.549 -26.793 45.248 1.00 62.00 395 ALA A N 1
ATOM 3187 C CA . ALA A 1 395 ? -33.293 -27.478 46.516 1.00 62.00 395 ALA A CA 1
ATOM 3188 C C . ALA A 1 395 ? -34.542 -28.241 46.990 1.00 62.00 395 ALA A C 1
ATOM 3190 O O . ALA A 1 395 ? -35.648 -27.952 46.543 1.00 62.00 395 ALA A O 1
ATOM 3191 N N . ASP A 1 396 ? -34.371 -29.157 47.948 1.00 60.56 396 ASP A N 1
ATOM 3192 C CA . ASP A 1 396 ? -35.413 -30.081 48.439 1.00 60.56 396 ASP A CA 1
ATOM 3193 C C . ASP A 1 396 ? -36.638 -29.402 49.108 1.00 60.56 396 ASP A C 1
ATOM 3195 O O . ASP A 1 396 ? -37.605 -30.075 49.442 1.00 60.56 396 ASP A O 1
ATOM 3199 N N . ASN A 1 397 ? -36.619 -28.073 49.287 1.00 59.75 397 ASN A N 1
ATOM 3200 C CA . ASN A 1 397 ? -37.678 -27.274 49.925 1.00 59.75 397 ASN A CA 1
ATOM 3201 C C . ASN A 1 397 ? -38.398 -26.324 48.939 1.00 59.75 397 ASN A C 1
ATOM 3203 O O . ASN A 1 397 ? -38.797 -25.233 49.349 1.00 59.75 397 ASN A O 1
ATOM 3207 N N . ASP A 1 398 ? -38.430 -26.641 47.641 1.00 60.56 398 ASP A N 1
ATOM 3208 C CA . ASP A 1 398 ? -38.915 -25.783 46.534 1.00 60.56 398 ASP A CA 1
ATOM 3209 C C . ASP A 1 398 ? -38.220 -24.413 46.395 1.00 60.56 398 ASP A C 1
ATOM 3211 O O . ASP A 1 398 ? -38.523 -23.634 45.498 1.00 60.56 398 ASP A O 1
ATOM 3215 N N . LYS A 1 399 ? -37.217 -24.121 47.232 1.00 61.44 399 LYS A N 1
ATOM 3216 C CA . LYS A 1 399 ? -36.371 -22.930 47.116 1.00 61.44 399 LYS A CA 1
ATOM 3217 C C . LYS A 1 399 ? -35.282 -23.169 46.086 1.00 61.44 399 LYS A C 1
ATOM 3219 O O . LYS A 1 399 ? -34.516 -24.130 46.187 1.00 61.44 399 LYS A O 1
ATOM 3224 N N . ILE A 1 400 ? -35.144 -22.257 45.137 1.00 68.06 400 ILE A N 1
ATOM 3225 C CA . ILE A 1 400 ? -34.125 -22.378 44.101 1.00 68.06 400 ILE A CA 1
ATOM 3226 C C . ILE A 1 400 ? -32.807 -21.714 44.551 1.00 68.06 400 ILE A C 1
ATOM 3228 O O . ILE A 1 400 ? -32.770 -20.611 45.106 1.00 68.06 400 ILE A O 1
ATOM 3232 N N . GLN A 1 401 ? -31.690 -22.406 44.320 1.00 82.00 401 GLN A N 1
ATOM 3233 C CA . GLN A 1 401 ? -30.334 -21.966 44.648 1.00 82.00 401 GLN A CA 1
ATOM 3234 C C . GLN A 1 401 ? -29.469 -21.831 43.394 1.00 82.00 401 GLN A C 1
ATOM 3236 O O . GLN A 1 401 ? -29.569 -22.619 42.458 1.00 82.00 401 GLN A O 1
ATOM 3241 N N . LEU A 1 402 ? -28.549 -20.869 43.401 1.00 85.31 402 LEU A N 1
ATOM 3242 C CA . LEU A 1 402 ? -27.427 -20.833 42.469 1.00 85.31 402 LEU A CA 1
ATOM 3243 C C . LEU A 1 402 ? -26.212 -21.509 43.103 1.00 85.31 402 LEU A C 1
ATOM 3245 O O . LEU A 1 402 ? -25.793 -21.160 44.212 1.00 85.31 402 LEU A O 1
ATOM 3249 N N . ILE A 1 403 ? -25.627 -22.447 42.365 1.00 88.50 403 ILE A N 1
ATOM 3250 C CA . ILE A 1 403 ? -24.301 -22.997 42.630 1.00 88.50 403 ILE A CA 1
ATOM 3251 C C . ILE A 1 403 ? -23.292 -22.134 41.882 1.00 88.50 403 ILE A C 1
ATOM 3253 O O . ILE A 1 403 ? -23.356 -22.006 40.660 1.00 88.50 403 ILE A O 1
ATOM 3257 N N . LEU A 1 404 ? -22.354 -21.557 42.624 1.00 89.56 404 LEU A N 1
ATOM 3258 C CA . LEU A 1 404 ? -21.267 -20.735 42.110 1.00 89.56 404 LEU A CA 1
ATOM 3259 C C . LEU A 1 404 ? -19.952 -21.468 42.375 1.00 89.56 404 LEU A C 1
ATOM 3261 O O . LEU A 1 404 ? -19.639 -21.772 43.526 1.00 89.56 404 LEU A O 1
ATOM 3265 N N . ILE A 1 405 ? -19.177 -21.748 41.330 1.00 90.62 405 ILE A N 1
ATOM 3266 C CA . ILE A 1 405 ? -17.864 -22.397 41.441 1.00 90.62 405 ILE A CA 1
ATOM 3267 C C . ILE A 1 405 ? -16.826 -21.481 40.814 1.00 90.62 405 ILE A C 1
ATOM 3269 O O . ILE A 1 405 ? -16.871 -21.224 39.611 1.00 90.62 405 ILE A O 1
ATOM 3273 N N . ARG A 1 406 ? -15.871 -20.992 41.608 1.00 91.12 406 ARG A N 1
ATOM 3274 C CA . ARG A 1 406 ? -14.777 -20.173 41.079 1.00 91.12 406 ARG A CA 1
ATOM 3275 C C . ARG A 1 406 ? -13.815 -21.050 40.281 1.00 91.12 406 ARG A C 1
ATOM 3277 O O . ARG A 1 406 ? -13.183 -21.941 40.840 1.00 91.12 406 ARG A O 1
ATOM 3284 N N . LYS A 1 407 ? -13.661 -20.775 38.989 1.00 91.00 407 LYS A N 1
ATOM 3285 C CA . LYS A 1 407 ? -12.801 -21.546 38.081 1.00 91.00 407 LYS A CA 1
ATOM 3286 C C . LYS A 1 407 ? -11.439 -20.896 37.824 1.00 91.00 407 LYS A C 1
ATOM 3288 O O . LYS A 1 407 ? -10.456 -21.576 37.540 1.00 91.00 407 LYS A O 1
ATOM 3293 N N . SER A 1 408 ? -11.310 -19.584 37.968 1.00 90.25 408 SER A N 1
ATOM 3294 C CA . SER A 1 408 ? -10.027 -18.920 37.713 1.00 90.25 408 SER A CA 1
ATOM 3295 C C . SER A 1 408 ? -9.719 -17.801 38.694 1.00 90.25 408 SER A C 1
ATOM 3297 O O . SER A 1 408 ? -10.563 -17.366 39.473 1.00 90.25 408 SER A O 1
ATOM 3299 N N . ASN A 1 409 ? -8.480 -17.323 38.624 1.00 88.19 409 ASN A N 1
ATOM 3300 C CA . ASN A 1 409 ? -8.011 -16.060 39.191 1.00 88.19 409 ASN A CA 1
ATOM 3301 C C . ASN A 1 409 ? -7.680 -15.023 38.097 1.00 88.19 409 ASN A C 1
ATOM 3303 O O . ASN A 1 409 ? -7.007 -14.030 38.374 1.00 88.19 409 ASN A O 1
ATOM 3307 N N . PHE A 1 410 ? -8.109 -15.284 36.860 1.00 88.81 410 PHE A N 1
ATOM 3308 C CA . PHE A 1 410 ? -7.844 -14.447 35.698 1.00 88.81 410 PHE A CA 1
ATOM 3309 C C . PHE A 1 410 ? -9.047 -14.401 34.752 1.00 88.81 410 PHE A C 1
ATOM 3311 O O . PHE A 1 410 ? -9.870 -15.318 34.735 1.00 88.81 410 PHE A O 1
ATOM 3318 N N . ILE A 1 411 ? -9.108 -13.371 33.914 1.00 88.31 411 ILE A N 1
ATOM 3319 C CA . ILE A 1 411 ? -10.020 -13.281 32.765 1.00 88.31 411 ILE A CA 1
ATOM 3320 C C . ILE A 1 411 ? -9.174 -13.264 31.493 1.00 88.31 411 ILE A C 1
ATOM 3322 O O . ILE A 1 411 ? -8.113 -12.645 31.475 1.00 88.31 411 ILE A O 1
ATOM 3326 N N . LEU A 1 412 ? -9.612 -13.959 30.448 1.00 87.88 412 LEU A N 1
ATOM 3327 C CA . LEU A 1 412 ? -8.968 -13.947 29.131 1.00 87.88 412 LEU A CA 1
ATOM 3328 C C . LEU A 1 412 ? -9.665 -12.918 28.246 1.00 87.88 412 LEU A C 1
ATOM 3330 O O . LEU A 1 412 ? -10.886 -12.850 28.279 1.00 87.88 412 LEU A O 1
ATOM 3334 N N . LYS A 1 413 ? -8.896 -12.150 27.474 1.00 85.19 413 LYS A N 1
ATOM 3335 C CA . LYS A 1 413 ? -9.405 -11.212 26.474 1.00 85.19 413 LYS A CA 1
ATOM 3336 C C . LYS A 1 413 ? -8.802 -11.498 25.113 1.00 85.19 413 LYS A C 1
ATOM 3338 O O . LYS A 1 413 ? -7.584 -11.632 24.994 1.00 85.19 413 LYS A O 1
ATOM 3343 N N . ILE A 1 414 ? -9.644 -11.517 24.087 1.00 83.44 414 ILE A N 1
ATOM 3344 C CA . ILE A 1 414 ? -9.205 -11.538 22.690 1.00 83.44 414 ILE A CA 1
ATOM 3345 C C . ILE A 1 414 ? -9.252 -10.103 22.167 1.00 83.44 414 ILE A C 1
ATOM 3347 O O . ILE A 1 414 ? -10.322 -9.524 22.009 1.00 83.44 414 ILE A O 1
ATOM 3351 N N . LYS A 1 415 ? -8.083 -9.501 21.930 1.00 78.31 415 LYS A N 1
ATOM 3352 C CA . LYS A 1 415 ? -7.982 -8.100 21.495 1.00 78.31 415 LYS A CA 1
ATOM 3353 C C . LYS A 1 415 ? -8.306 -7.944 20.020 1.00 78.31 415 LYS A C 1
ATOM 3355 O O . LYS A 1 415 ? -9.086 -7.066 19.651 1.00 78.31 415 LYS A O 1
ATOM 3360 N N . LYS A 1 416 ? -7.684 -8.779 19.188 1.00 77.31 416 LYS A N 1
ATOM 3361 C CA . LYS A 1 416 ? -7.767 -8.691 17.729 1.00 77.31 416 LYS A CA 1
ATOM 3362 C C . LYS A 1 416 ? -7.751 -10.074 17.097 1.00 77.31 416 LYS A C 1
ATOM 3364 O O . LYS A 1 416 ? -7.045 -10.970 17.566 1.00 77.31 416 LYS A O 1
ATOM 3369 N N . LYS A 1 417 ? -8.466 -10.213 15.985 1.00 81.75 417 LYS A N 1
ATOM 3370 C CA . LYS A 1 417 ? -8.250 -11.292 15.017 1.00 81.75 417 LYS A CA 1
ATOM 3371 C C . LYS A 1 417 ? -7.012 -10.950 14.201 1.00 81.75 417 LYS A C 1
ATOM 3373 O O . LYS A 1 417 ? -6.868 -9.814 13.785 1.00 81.75 417 LYS A O 1
ATOM 3378 N N . VAL A 1 418 ? -6.105 -11.889 13.992 1.00 79.00 418 VAL A N 1
ATOM 3379 C CA . VAL A 1 418 ? -4.884 -11.700 13.203 1.00 79.00 418 VAL A CA 1
ATOM 3380 C C . VAL A 1 418 ? -4.957 -12.650 12.015 1.00 79.00 418 VAL A C 1
ATOM 3382 O O . VAL A 1 418 ? -5.000 -13.861 12.200 1.00 79.00 418 VAL A O 1
ATOM 3385 N N . ILE A 1 419 ? -5.009 -12.117 10.801 1.00 78.75 419 ILE A N 1
ATOM 3386 C CA . ILE A 1 419 ? -5.150 -12.902 9.572 1.00 78.75 419 ILE A CA 1
ATOM 3387 C C . ILE A 1 419 ? -3.833 -12.833 8.815 1.00 78.75 419 ILE A C 1
ATOM 3389 O O . ILE A 1 419 ? -3.487 -11.789 8.259 1.00 78.75 419 ILE A O 1
ATOM 3393 N N . ASN A 1 420 ? -3.109 -13.949 8.766 1.00 77.25 420 ASN A N 1
ATOM 3394 C CA . ASN A 1 420 ? -1.892 -14.037 7.969 1.00 77.25 420 ASN A CA 1
ATOM 3395 C C . ASN A 1 420 ? -2.257 -14.306 6.508 1.00 77.25 420 ASN A C 1
ATOM 3397 O O . ASN A 1 420 ? -2.797 -15.360 6.160 1.00 77.25 420 ASN A O 1
ATOM 3401 N N . SER A 1 421 ? -1.938 -13.344 5.654 1.00 72.12 421 SER A N 1
ATOM 3402 C CA . SER A 1 421 ? -2.222 -13.360 4.227 1.00 72.12 421 SER A CA 1
ATOM 3403 C C . SER A 1 421 ? -0.924 -13.437 3.436 1.00 72.12 421 SER A C 1
ATOM 3405 O O . SER A 1 421 ? 0.087 -12.816 3.767 1.00 72.12 421 SER A O 1
ATOM 3407 N N . ASN A 1 422 ? -0.952 -14.192 2.344 1.00 68.56 422 ASN A N 1
ATOM 3408 C CA . ASN A 1 422 ? 0.079 -14.098 1.325 1.00 68.56 422 ASN A CA 1
ATOM 3409 C C . ASN A 1 422 ? -0.589 -13.746 -0.007 1.00 68.56 422 ASN A C 1
ATOM 3411 O O . ASN A 1 422 ? -1.523 -14.426 -0.432 1.00 68.56 422 ASN A O 1
ATOM 3415 N N . ILE A 1 423 ? -0.079 -12.709 -0.674 1.00 65.19 423 ILE A N 1
ATOM 3416 C CA . ILE A 1 423 ? -0.625 -12.196 -1.937 1.00 65.19 423 ILE A CA 1
ATOM 3417 C C . ILE A 1 423 ? -0.558 -13.250 -3.065 1.00 65.19 423 ILE A C 1
ATOM 3419 O O . ILE A 1 423 ? -1.313 -13.168 -4.026 1.00 65.19 423 ILE A O 1
ATOM 3423 N N . LYS A 1 424 ? 0.287 -14.287 -2.937 1.00 60.34 424 LYS A N 1
ATOM 3424 C CA . LYS A 1 424 ? 0.527 -15.346 -3.943 1.00 60.34 424 LYS A CA 1
ATOM 3425 C C . LYS A 1 424 ? -0.729 -15.983 -4.546 1.00 60.34 424 LYS A C 1
ATOM 3427 O O . LYS A 1 424 ? -0.722 -16.275 -5.736 1.00 60.34 424 LYS A O 1
ATOM 3432 N N . PHE A 1 425 ? -1.758 -16.238 -3.737 1.00 49.53 425 PHE A N 1
ATOM 3433 C CA . PHE A 1 425 ? -2.942 -17.005 -4.157 1.00 49.53 425 PHE A CA 1
ATOM 3434 C C . PHE A 1 425 ? -4.268 -16.429 -3.643 1.00 49.53 425 PHE A C 1
ATOM 3436 O O . PHE A 1 425 ? -5.297 -17.085 -3.762 1.00 49.53 425 PHE A O 1
ATOM 3443 N N . GLY A 1 426 ? -4.253 -15.251 -3.007 1.00 49.09 426 GLY A N 1
ATOM 3444 C CA . GLY A 1 426 ? -5.432 -14.737 -2.294 1.00 49.09 426 GLY A CA 1
ATOM 3445 C C . GLY A 1 426 ? -5.894 -15.636 -1.136 1.00 49.09 426 GLY A C 1
ATOM 3446 O O . GLY A 1 426 ? -6.993 -15.468 -0.624 1.00 49.09 426 GLY A O 1
ATOM 3447 N N . THR A 1 427 ? -5.074 -16.607 -0.723 1.00 47.16 427 THR A N 1
ATOM 3448 C CA . THR A 1 427 ? -5.401 -17.551 0.346 1.00 47.16 427 THR A CA 1
ATOM 3449 C C . THR A 1 427 ? -4.976 -16.979 1.693 1.00 47.16 427 THR A C 1
ATOM 3451 O O . THR A 1 427 ? -3.777 -16.814 1.953 1.00 47.16 427 THR A O 1
ATOM 3454 N N . GLU A 1 428 ? -5.952 -16.719 2.558 1.00 56.50 428 GLU A N 1
ATOM 3455 C CA . GLU A 1 428 ? -5.731 -16.517 3.990 1.00 56.50 428 GLU A CA 1
ATOM 3456 C C . GLU A 1 428 ? -5.179 -17.831 4.563 1.00 56.50 428 GLU A C 1
ATOM 3458 O O . GLU A 1 428 ? -5.821 -18.876 4.483 1.00 56.50 428 GLU A O 1
ATOM 3463 N N . LYS A 1 429 ? -3.933 -17.815 5.048 1.00 55.81 429 LYS A N 1
ATOM 3464 C CA . LYS A 1 429 ? -3.230 -19.047 5.441 1.00 55.81 429 LYS A CA 1
ATOM 3465 C C . LYS A 1 429 ? -3.551 -19.480 6.861 1.00 55.81 429 LYS A C 1
ATOM 3467 O O . LYS A 1 429 ? -3.450 -20.663 7.164 1.00 55.81 429 LYS A O 1
ATOM 3472 N N . GLU A 1 430 ? -3.832 -18.529 7.748 1.00 64.44 430 GLU A N 1
ATOM 3473 C CA . GLU A 1 430 ? -3.917 -18.834 9.170 1.00 64.44 430 GLU A CA 1
ATOM 3474 C C . GLU A 1 430 ? -4.665 -17.746 9.946 1.00 64.44 430 GLU A C 1
ATOM 3476 O O . GLU A 1 430 ? -4.274 -16.573 9.923 1.00 64.44 430 GLU A O 1
ATOM 3481 N N . TYR A 1 431 ? -5.704 -18.154 10.678 1.00 70.44 431 TYR A N 1
ATOM 3482 C CA . TYR A 1 431 ? -6.343 -17.324 11.692 1.00 70.44 431 TYR A CA 1
ATOM 3483 C C . TYR A 1 431 ? -5.565 -17.445 13.003 1.00 70.44 431 TYR A C 1
ATOM 3485 O O . TYR A 1 431 ? -5.461 -18.515 13.611 1.00 70.44 431 TYR A O 1
ATOM 3493 N N . LYS A 1 432 ? -5.021 -16.319 13.445 1.00 79.62 432 LYS A N 1
ATOM 3494 C CA . LYS A 1 432 ? -4.398 -16.129 14.751 1.00 79.62 432 LYS A CA 1
ATOM 3495 C C . LYS A 1 432 ? -5.195 -15.110 15.551 1.00 79.62 432 LYS A C 1
ATOM 3497 O O . LYS A 1 432 ? -6.065 -14.418 15.031 1.00 79.62 432 LYS A O 1
ATOM 3502 N N . LEU A 1 433 ? -4.918 -15.026 16.839 1.00 79.19 433 LEU A N 1
ATOM 3503 C CA . LEU A 1 433 ? -5.603 -14.140 17.767 1.00 79.19 433 LEU A CA 1
ATOM 3504 C C . LEU A 1 433 ? -4.566 -13.485 18.662 1.00 79.19 433 LEU A C 1
ATOM 3506 O O . LEU A 1 433 ? -3.694 -14.167 19.203 1.00 79.19 433 LEU A O 1
ATOM 3510 N N . GLU A 1 434 ? -4.668 -12.171 18.826 1.00 82.00 434 GLU A N 1
ATOM 3511 C CA . GLU A 1 434 ? -3.934 -11.464 19.867 1.00 82.00 434 GLU A CA 1
ATOM 3512 C C . GLU A 1 434 ? -4.731 -11.568 21.165 1.00 82.00 434 GLU A C 1
ATOM 3514 O O . GLU A 1 434 ? -5.846 -11.047 21.262 1.00 82.00 434 GLU A O 1
ATOM 3519 N N . ILE A 1 435 ? -4.164 -12.247 22.160 1.00 84.38 435 ILE A N 1
ATOM 3520 C CA . ILE A 1 435 ? -4.816 -12.483 23.445 1.00 84.38 435 ILE A CA 1
ATOM 3521 C C . ILE A 1 435 ? -4.025 -11.871 24.596 1.00 84.38 435 ILE A C 1
ATOM 3523 O O . ILE A 1 435 ? -2.796 -11.789 24.567 1.00 84.38 435 ILE A O 1
ATOM 3527 N N . SER A 1 436 ? -4.742 -11.450 25.630 1.00 86.50 436 SER A N 1
ATOM 3528 C CA . SER A 1 436 ? -4.196 -11.016 26.915 1.00 86.50 436 SER A CA 1
ATOM 3529 C C . SER A 1 436 ? -5.001 -11.627 28.058 1.00 86.50 436 SER A C 1
ATOM 3531 O O . SER A 1 436 ? -6.095 -12.165 27.873 1.00 86.50 436 SER A O 1
ATOM 3533 N N . THR A 1 437 ? -4.458 -11.555 29.267 1.00 88.44 437 THR A N 1
ATOM 3534 C CA . THR A 1 437 ? -5.165 -11.948 30.486 1.00 88.44 437 THR A CA 1
ATOM 3535 C C . THR A 1 437 ? -5.174 -10.817 31.497 1.00 88.44 437 THR A C 1
ATOM 3537 O O . THR A 1 437 ? -4.221 -10.051 31.604 1.00 88.44 437 THR A O 1
ATOM 3540 N N . ILE A 1 438 ? -6.253 -10.714 32.263 1.00 85.88 438 ILE A N 1
ATOM 3541 C CA . ILE A 1 438 ? -6.381 -9.789 33.386 1.00 85.88 438 ILE A CA 1
ATOM 3542 C C . ILE A 1 438 ? -6.268 -10.597 34.670 1.00 85.88 438 ILE A C 1
ATOM 3544 O O . ILE A 1 438 ? -7.047 -11.525 34.875 1.00 85.88 438 ILE A O 1
ATOM 3548 N N . ILE A 1 439 ? -5.321 -10.231 35.531 1.00 82.56 439 ILE A N 1
ATOM 3549 C CA . ILE A 1 439 ? -5.097 -10.839 36.845 1.00 82.56 439 ILE A CA 1
ATOM 3550 C C . ILE A 1 439 ? -5.220 -9.729 37.890 1.00 82.56 439 ILE A C 1
ATOM 3552 O O . ILE A 1 439 ? -4.399 -8.807 37.946 1.00 82.56 439 ILE A O 1
ATOM 3556 N N . GLY A 1 440 ? -6.276 -9.784 38.704 1.00 75.12 440 GLY A N 1
ATOM 3557 C CA . GLY A 1 440 ? -6.648 -8.663 39.570 1.00 75.12 440 GLY A CA 1
ATOM 3558 C C . GLY A 1 440 ? -6.905 -7.399 38.742 1.00 75.12 440 GLY A C 1
ATOM 3559 O O . GLY A 1 440 ? -7.782 -7.395 37.884 1.00 75.12 440 GLY A O 1
ATOM 3560 N N . ASN A 1 441 ? -6.105 -6.351 38.965 1.00 69.94 441 ASN A N 1
ATOM 3561 C CA . ASN A 1 441 ? -6.197 -5.078 38.233 1.00 69.94 441 ASN A CA 1
ATOM 3562 C C . ASN A 1 441 ? -5.128 -4.916 37.134 1.00 69.94 441 ASN A C 1
ATOM 3564 O O . ASN A 1 441 ? -5.018 -3.840 36.549 1.00 69.94 441 ASN A O 1
ATOM 3568 N N . LYS A 1 442 ? -4.304 -5.940 36.875 1.00 78.19 442 LYS A N 1
ATOM 3569 C CA . LYS A 1 442 ? -3.204 -5.874 35.902 1.00 78.19 442 LYS A CA 1
ATOM 3570 C C . LYS A 1 442 ? -3.526 -6.701 34.665 1.00 78.19 442 LYS A C 1
ATOM 3572 O O . LYS A 1 442 ? -3.930 -7.854 34.779 1.00 78.19 442 LYS A O 1
ATOM 3577 N N . GLU A 1 443 ? -3.306 -6.120 33.493 1.00 83.69 443 GLU A N 1
ATOM 3578 C CA . GLU A 1 443 ? -3.365 -6.831 32.218 1.00 83.69 443 GLU A CA 1
ATOM 3579 C C . GLU A 1 443 ? -1.964 -7.330 31.831 1.00 83.69 443 GLU A C 1
ATOM 3581 O O . GLU A 1 443 ? -0.978 -6.601 31.960 1.00 83.69 443 GLU A O 1
ATOM 3586 N N . THR A 1 444 ? -1.863 -8.579 31.383 1.00 83.25 444 THR A N 1
ATOM 3587 C CA . THR A 1 444 ? -0.616 -9.173 30.895 1.00 83.25 444 THR A CA 1
ATOM 3588 C C . THR A 1 444 ? -0.257 -8.656 29.503 1.00 83.25 444 THR A C 1
ATOM 3590 O O . THR A 1 444 ? -1.089 -8.104 28.776 1.00 83.25 444 THR A O 1
ATOM 3593 N N . LYS A 1 445 ? 1.014 -8.825 29.116 1.00 78.69 445 LYS A N 1
ATOM 3594 C CA . LYS A 1 445 ? 1.477 -8.445 27.780 1.00 78.69 445 LYS A CA 1
ATOM 3595 C C . LYS A 1 445 ? 0.724 -9.276 26.724 1.00 78.69 445 LYS A C 1
ATOM 3597 O O . LYS A 1 445 ? 0.737 -10.504 26.833 1.00 78.69 445 LYS A O 1
ATOM 3602 N N . PRO A 1 446 ? 0.102 -8.642 25.712 1.00 83.06 446 PRO A N 1
ATOM 3603 C CA . PRO A 1 446 ? -0.564 -9.373 24.644 1.00 83.06 446 PRO A CA 1
ATOM 3604 C C . PRO A 1 446 ? 0.407 -10.279 23.884 1.00 83.06 446 PRO A C 1
ATOM 3606 O O . PRO A 1 446 ? 1.588 -9.949 23.729 1.00 83.06 446 PRO A O 1
ATOM 3609 N N . PHE A 1 447 ? -0.091 -11.410 23.400 1.00 79.88 447 PHE A N 1
ATOM 3610 C CA . PHE A 1 447 ? 0.667 -12.338 22.566 1.00 79.88 447 PHE A CA 1
ATOM 3611 C C . PHE A 1 447 ? -0.234 -12.998 21.521 1.00 79.88 447 PHE A C 1
ATOM 3613 O O . PHE A 1 447 ? -1.451 -13.057 21.684 1.00 79.88 447 PHE A O 1
ATOM 3620 N N . ILE A 1 448 ? 0.374 -13.490 20.441 1.00 82.38 448 ILE A N 1
ATOM 3621 C CA . ILE A 1 448 ? -0.337 -14.077 19.303 1.00 82.38 448 ILE A CA 1
ATOM 3622 C C . ILE A 1 448 ? -0.377 -15.602 19.446 1.00 82.38 448 ILE A C 1
ATOM 3624 O O . ILE A 1 448 ? 0.649 -16.234 19.703 1.00 82.38 448 ILE A O 1
ATOM 3628 N N . ILE A 1 449 ? -1.554 -16.191 19.242 1.00 79.62 449 ILE A N 1
ATOM 3629 C CA . ILE A 1 449 ? -1.783 -17.641 19.241 1.00 79.62 449 ILE A CA 1
ATOM 3630 C C . ILE A 1 449 ? -2.619 -18.053 18.023 1.00 79.62 449 ILE A C 1
ATOM 3632 O O . ILE A 1 449 ? -3.416 -17.263 17.529 1.00 79.62 449 ILE A O 1
ATOM 3636 N N . THR A 1 450 ? -2.431 -19.271 17.515 1.00 79.75 450 THR A N 1
ATOM 3637 C CA . THR A 1 450 ? -3.236 -19.824 16.411 1.00 79.75 450 THR A CA 1
ATOM 3638 C C . THR A 1 450 ? -4.619 -20.244 16.905 1.00 79.75 450 THR A C 1
ATOM 3640 O O . THR A 1 450 ? -4.783 -20.547 18.089 1.00 79.75 450 THR A O 1
ATOM 3643 N N . LEU A 1 451 ? -5.613 -20.273 16.013 1.00 74.75 451 LEU A N 1
ATOM 3644 C CA . LEU A 1 451 ? -6.965 -20.718 16.363 1.00 74.75 451 LEU A CA 1
ATOM 3645 C C . LEU A 1 451 ? -6.961 -22.158 16.906 1.00 74.75 451 LEU A C 1
ATOM 3647 O O . LEU A 1 451 ? -7.547 -22.417 17.954 1.00 74.75 451 LEU A O 1
ATOM 3651 N N . ASP A 1 452 ? -6.216 -23.061 16.265 1.00 75.81 452 ASP A N 1
ATOM 3652 C CA . ASP A 1 452 ? -6.086 -24.459 16.697 1.00 75.81 452 ASP A CA 1
ATOM 3653 C C . ASP A 1 452 ? -5.497 -24.568 18.109 1.00 75.81 452 ASP A C 1
ATOM 3655 O O . ASP A 1 452 ? -6.037 -25.252 18.979 1.00 75.81 452 ASP A O 1
ATOM 3659 N N . ASN A 1 453 ? -4.424 -23.818 18.384 1.00 81.81 453 ASN A N 1
ATOM 3660 C CA . ASN A 1 453 ? -3.790 -23.821 19.701 1.00 81.81 453 ASN A CA 1
ATOM 3661 C C . ASN A 1 453 ? -4.662 -23.154 20.772 1.00 81.81 453 ASN A C 1
ATOM 3663 O O . ASN A 1 453 ? -4.499 -23.461 21.950 1.00 81.81 453 ASN A O 1
ATOM 3667 N N . LEU A 1 454 ? -5.561 -22.241 20.388 1.00 81.00 454 LEU A N 1
ATOM 3668 C CA . LEU A 1 454 ? -6.510 -21.614 21.306 1.00 81.00 454 LEU A CA 1
ATOM 3669 C C . LEU A 1 454 ? -7.561 -22.624 21.790 1.00 81.00 454 LEU A C 1
ATOM 3671 O O . LEU A 1 454 ? -7.872 -22.649 22.979 1.00 81.00 454 LEU A O 1
ATOM 3675 N N . PHE A 1 455 ? -8.103 -23.448 20.889 1.00 79.12 455 PHE A N 1
ATOM 3676 C CA . PHE A 1 455 ? -9.147 -24.425 21.224 1.00 79.12 455 PHE A CA 1
ATOM 3677 C C . PHE A 1 455 ? -8.611 -25.693 21.902 1.00 79.12 455 PHE A C 1
ATOM 3679 O O . PHE A 1 455 ? -9.374 -26.415 22.549 1.00 79.12 455 PHE A O 1
ATOM 3686 N N . GLU A 1 456 ? -7.306 -25.947 21.825 1.00 83.31 456 GLU A N 1
ATOM 3687 C CA . GLU A 1 456 ? -6.640 -27.007 22.577 1.00 83.31 456 GLU A CA 1
ATOM 3688 C C . GLU A 1 456 ? -6.168 -26.517 23.958 1.00 83.31 456 GLU A C 1
ATOM 3690 O O . GLU A 1 456 ? -5.121 -25.881 24.092 1.00 83.31 456 GLU A O 1
ATOM 3695 N N . LEU A 1 457 ? -6.909 -26.878 25.016 1.00 82.25 457 LEU A N 1
ATOM 3696 C CA . LEU A 1 457 ? -6.671 -26.423 26.398 1.00 82.25 457 LEU A CA 1
ATOM 3697 C C . LEU A 1 457 ? -5.210 -26.589 26.863 1.00 82.25 457 LEU A C 1
ATOM 3699 O O . LEU A 1 457 ? -4.677 -25.699 27.521 1.00 82.25 457 LEU A O 1
ATOM 3703 N N . GLY A 1 458 ? -4.556 -27.705 26.517 1.00 83.94 458 GLY A N 1
ATOM 3704 C CA . GLY A 1 458 ? -3.157 -27.965 26.880 1.00 83.94 458 GLY A CA 1
ATOM 3705 C C . GLY A 1 458 ? -2.173 -26.997 26.215 1.00 83.94 458 GLY A C 1
ATOM 3706 O O . GLY A 1 458 ? -1.330 -26.409 26.889 1.00 83.94 458 GLY A O 1
ATOM 3707 N N . LYS A 1 459 ? -2.328 -26.747 24.909 1.00 84.75 459 LYS A N 1
ATOM 3708 C CA . LYS A 1 459 ? -1.470 -25.808 24.170 1.00 84.75 459 LYS A CA 1
ATOM 3709 C C . LYS A 1 459 ? -1.699 -24.363 24.609 1.00 84.75 459 LYS A C 1
ATOM 3711 O O . LYS A 1 459 ? -0.741 -23.602 24.766 1.00 84.75 459 LYS A O 1
ATOM 3716 N N . LEU A 1 460 ? -2.953 -23.984 24.853 1.00 83.94 460 LEU A N 1
ATOM 3717 C CA . LEU A 1 460 ? -3.278 -22.673 25.404 1.00 83.94 460 LEU A CA 1
ATOM 3718 C C . LEU A 1 460 ? -2.700 -22.498 26.813 1.00 83.94 460 LEU A C 1
ATOM 3720 O O . LEU A 1 460 ? -2.155 -21.437 27.120 1.00 83.94 460 LEU A O 1
ATOM 3724 N N . HIS A 1 461 ? -2.791 -23.527 27.657 1.00 87.06 461 HIS A N 1
ATOM 3725 C CA . HIS A 1 461 ? -2.182 -23.525 28.983 1.00 87.06 461 HIS A CA 1
ATOM 3726 C C . HIS A 1 461 ? -0.680 -23.236 28.894 1.00 87.06 461 HIS A C 1
ATOM 3728 O O . HIS A 1 461 ? -0.197 -22.331 29.573 1.00 87.06 461 HIS A O 1
ATOM 3734 N N . ASP A 1 462 ? 0.048 -23.926 28.014 1.00 85.44 462 ASP A N 1
ATOM 3735 C CA . ASP A 1 462 ? 1.484 -23.702 27.817 1.00 85.44 462 ASP A CA 1
ATOM 3736 C C . ASP A 1 462 ? 1.804 -22.277 27.353 1.00 85.44 462 ASP A C 1
ATOM 3738 O O . ASP A 1 462 ? 2.808 -21.689 27.769 1.00 85.44 462 ASP A O 1
ATOM 3742 N N . ALA A 1 463 ? 0.949 -21.691 26.513 1.00 83.25 463 ALA A N 1
ATOM 3743 C CA . ALA A 1 463 ? 1.101 -20.314 26.059 1.00 83.25 463 ALA A CA 1
ATOM 3744 C C . ALA A 1 463 ? 0.850 -19.302 27.193 1.00 83.25 463 ALA A C 1
ATOM 3746 O O . ALA A 1 463 ? 1.647 -18.385 27.399 1.00 83.25 463 ALA A O 1
ATOM 3747 N N . LEU A 1 464 ? -0.215 -19.498 27.974 1.00 84.94 464 LEU A N 1
ATOM 3748 C CA . LEU A 1 464 ? -0.591 -18.644 29.105 1.00 84.94 464 LEU A CA 1
ATOM 3749 C C . LEU A 1 464 ? 0.383 -18.745 30.284 1.00 84.94 464 LEU A C 1
ATOM 3751 O O . LEU A 1 464 ? 0.645 -17.742 30.955 1.00 84.94 464 LEU A O 1
ATOM 3755 N N . LYS A 1 465 ? 0.992 -19.914 30.491 1.00 85.94 465 LYS A N 1
ATOM 3756 C CA . LYS A 1 465 ? 1.998 -20.154 31.533 1.00 85.94 465 LYS A CA 1
ATOM 3757 C C . LYS A 1 465 ? 3.221 -19.256 31.378 1.00 85.94 465 LYS A C 1
ATOM 3759 O O . LYS A 1 465 ? 3.764 -18.794 32.379 1.00 85.94 465 LYS A O 1
ATOM 3764 N N . ARG A 1 466 ? 3.605 -18.916 30.140 1.00 79.50 466 ARG A N 1
ATOM 3765 C CA . ARG A 1 466 ? 4.688 -17.949 29.854 1.00 79.50 466 ARG A CA 1
ATOM 3766 C C . ARG A 1 466 ? 4.383 -16.545 30.382 1.00 79.50 466 ARG A C 1
ATOM 3768 O O . ARG A 1 466 ? 5.307 -15.792 30.661 1.00 79.50 466 ARG A O 1
ATOM 3775 N N . ASN A 1 467 ? 3.102 -16.227 30.558 1.00 75.00 467 ASN A N 1
ATOM 3776 C CA . ASN A 1 467 ? 2.608 -14.977 31.134 1.00 75.00 467 ASN A CA 1
ATOM 3777 C C . ASN A 1 467 ? 2.150 -15.134 32.595 1.00 75.00 467 ASN A C 1
ATOM 3779 O O . ASN A 1 467 ? 1.427 -14.283 33.109 1.00 75.00 467 ASN A O 1
ATOM 3783 N N . GLY A 1 468 ? 2.559 -16.215 33.268 1.00 78.31 468 GLY A N 1
ATOM 3784 C CA . GLY A 1 468 ? 2.275 -16.448 34.685 1.00 78.31 468 GLY A CA 1
ATOM 3785 C C . GLY A 1 468 ? 0.848 -16.912 34.990 1.00 78.31 468 GLY A C 1
ATOM 3786 O O . GLY A 1 468 ? 0.427 -16.836 36.141 1.00 78.31 468 GLY A O 1
ATOM 3787 N N . VAL A 1 469 ? 0.096 -17.389 33.991 1.00 83.31 469 VAL A N 1
ATOM 3788 C CA . VAL A 1 469 ? -1.274 -17.898 34.169 1.00 83.31 469 VAL A CA 1
ATOM 3789 C C . VAL A 1 469 ? -1.305 -19.419 34.074 1.00 83.31 469 VAL A C 1
ATOM 3791 O O . VAL A 1 469 ? -0.776 -19.999 33.132 1.00 83.31 469 VAL A O 1
ATOM 3794 N N . HIS A 1 470 ? -1.977 -20.064 35.026 1.00 83.00 470 HIS A N 1
ATOM 3795 C CA . HIS A 1 470 ? -2.140 -21.514 35.067 1.00 83.00 470 HIS A CA 1
ATOM 3796 C C . HIS A 1 470 ? -3.627 -21.883 34.992 1.00 83.00 470 HIS A C 1
ATOM 3798 O O . HIS A 1 470 ? -4.418 -21.477 35.843 1.00 83.00 470 HIS A O 1
ATOM 3804 N N . ILE A 1 471 ? -4.011 -22.670 33.986 1.00 83.44 471 ILE A N 1
ATOM 3805 C CA . ILE A 1 471 ? -5.356 -23.258 33.883 1.00 83.44 471 ILE A CA 1
ATOM 3806 C C . ILE A 1 471 ? -5.360 -24.575 34.665 1.00 83.44 471 ILE A C 1
ATOM 3808 O O . ILE A 1 471 ? -4.644 -25.490 34.273 1.00 83.44 471 ILE A O 1
ATOM 3812 N N . SER A 1 472 ? -6.129 -24.675 35.756 1.00 78.88 472 SER A N 1
ATOM 3813 C CA . SER A 1 472 ? -6.185 -25.895 36.588 1.00 78.88 472 SER A CA 1
ATOM 3814 C C . SER A 1 472 ? -7.578 -26.485 36.823 1.00 78.88 472 SER A C 1
ATOM 3816 O O . SER A 1 472 ? -7.658 -27.667 37.127 1.00 78.88 472 SER A O 1
ATOM 3818 N N . THR A 1 473 ? -8.664 -25.716 36.700 1.00 84.50 473 THR A N 1
ATOM 3819 C CA . THR A 1 473 ? -10.003 -26.174 37.148 1.00 84.50 473 THR A CA 1
ATOM 3820 C C . THR A 1 473 ? -11.062 -26.250 36.042 1.00 84.50 473 THR A C 1
ATOM 3822 O O . THR A 1 473 ? -12.173 -26.740 36.263 1.00 84.50 473 THR A O 1
ATOM 3825 N N . PHE A 1 474 ? -10.748 -25.721 34.858 1.00 86.38 474 PHE A N 1
ATOM 3826 C CA . PHE A 1 474 ? -11.687 -25.659 33.747 1.00 86.38 474 PHE A CA 1
ATOM 3827 C C . PHE A 1 474 ? -11.788 -26.991 33.021 1.00 86.38 474 PHE A C 1
ATOM 3829 O O . PHE A 1 474 ? -10.773 -27.602 32.684 1.00 86.38 474 PHE A O 1
ATOM 3836 N N . LYS A 1 475 ? -13.016 -27.380 32.676 1.00 85.06 475 LYS A N 1
ATOM 3837 C CA . LYS A 1 475 ? -13.253 -28.427 31.676 1.00 85.06 475 LYS A CA 1
ATOM 3838 C C . LYS A 1 475 ? -13.140 -27.845 30.266 1.00 85.06 475 LYS A C 1
ATOM 3840 O O . LYS A 1 475 ? -13.458 -26.677 30.044 1.00 85.06 475 LYS A O 1
ATOM 3845 N N . SER A 1 476 ? -12.773 -28.674 29.287 1.00 79.19 476 SER A N 1
ATOM 3846 C CA . SER A 1 476 ? -12.612 -28.237 27.890 1.00 79.19 476 SER A CA 1
ATOM 3847 C C . SER A 1 476 ? -13.867 -27.562 27.322 1.00 79.19 476 SER A C 1
ATOM 3849 O O . SER A 1 476 ? -13.753 -26.546 26.646 1.00 79.19 476 SER A O 1
ATOM 3851 N N . ALA A 1 477 ? -15.065 -28.071 27.635 1.00 81.56 477 ALA A N 1
ATOM 3852 C CA . ALA A 1 477 ? -16.329 -27.486 27.176 1.00 81.56 477 ALA A CA 1
ATOM 3853 C C . ALA A 1 477 ? -16.615 -26.104 27.797 1.00 81.56 477 ALA A C 1
ATOM 3855 O O . ALA A 1 477 ? -17.027 -25.184 27.093 1.00 81.56 477 ALA A O 1
ATOM 3856 N N . GLU A 1 478 ? -16.347 -25.941 29.099 1.00 83.38 478 GLU A N 1
ATOM 3857 C CA . GLU A 1 478 ? -16.523 -24.670 29.816 1.00 83.38 478 GLU A CA 1
ATOM 3858 C C . GLU A 1 478 ? -15.612 -23.594 29.219 1.00 83.38 478 GLU A C 1
ATOM 3860 O O . GLU A 1 478 ? -16.053 -22.489 28.908 1.00 83.38 478 GLU A O 1
ATOM 3865 N N . PHE A 1 479 ? -14.342 -23.942 28.997 1.00 83.44 479 PHE A N 1
ATOM 3866 C CA . PHE A 1 479 ? -13.365 -23.013 28.445 1.00 83.44 479 PHE A CA 1
ATOM 3867 C C . PHE A 1 479 ? -13.635 -22.694 26.970 1.00 83.44 479 PHE A C 1
ATOM 3869 O O . PHE A 1 479 ? -13.508 -21.543 26.557 1.00 83.44 479 PHE A O 1
ATOM 3876 N N . LYS A 1 480 ? -14.076 -23.680 26.178 1.00 82.00 480 LYS A N 1
ATOM 3877 C CA . LYS A 1 480 ? -14.482 -23.467 24.783 1.00 82.00 480 LYS A CA 1
ATOM 3878 C C . LYS A 1 480 ? -15.621 -22.451 24.677 1.00 82.00 480 LYS A C 1
ATOM 3880 O O . LYS A 1 480 ? -15.545 -21.555 23.844 1.00 82.00 480 LYS A O 1
ATOM 3885 N N . SER A 1 481 ? -16.616 -22.525 25.562 1.00 80.38 481 SER A N 1
ATOM 3886 C CA . SER A 1 481 ? -17.716 -21.551 25.617 1.00 80.38 481 SER A CA 1
ATOM 3887 C C . SER A 1 481 ? -17.223 -20.121 25.901 1.00 80.38 481 SER A C 1
ATOM 3889 O O . SER A 1 481 ? -17.671 -19.173 25.252 1.00 80.38 481 SER A O 1
ATOM 3891 N N . ILE A 1 482 ? -16.244 -19.958 26.804 1.00 83.69 482 ILE A N 1
ATOM 3892 C CA . ILE A 1 482 ? -15.592 -18.661 27.065 1.00 83.69 482 ILE A CA 1
ATOM 3893 C C . ILE A 1 482 ? -14.902 -18.147 25.799 1.00 83.69 482 ILE A C 1
ATOM 3895 O O . ILE A 1 482 ? -15.101 -16.997 25.415 1.00 83.69 482 ILE A O 1
ATOM 3899 N N . LEU A 1 483 ? -14.117 -18.999 25.136 1.00 82.56 483 LEU A N 1
ATOM 3900 C CA . LEU A 1 483 ? -13.394 -18.632 23.919 1.00 82.56 483 LEU A CA 1
ATOM 3901 C C . LEU A 1 483 ? -14.341 -18.234 22.787 1.00 82.56 483 LEU A C 1
ATOM 3903 O O . LEU A 1 483 ? -14.111 -17.221 22.138 1.00 82.56 483 LEU A O 1
ATOM 3907 N N . GLU A 1 484 ? -15.422 -18.982 22.567 1.00 78.38 484 GLU A N 1
ATOM 3908 C CA . GLU A 1 484 ? -16.444 -18.656 21.565 1.00 78.38 484 GLU A CA 1
ATOM 3909 C C . GLU A 1 484 ? -17.138 -17.322 21.858 1.00 78.38 484 GLU A C 1
ATOM 3911 O O . GLU A 1 484 ? -17.483 -16.576 20.939 1.00 78.38 484 GLU A O 1
ATOM 3916 N N . LYS A 1 485 ? -17.360 -17.003 23.137 1.00 77.00 485 LYS A N 1
ATOM 3917 C CA . LYS A 1 485 ? -17.901 -15.706 23.546 1.00 77.00 485 LYS A CA 1
ATOM 3918 C C . LYS A 1 485 ? -16.913 -14.576 23.248 1.00 77.00 485 LYS A C 1
ATOM 3920 O O . LYS A 1 485 ? -17.277 -13.651 22.532 1.00 77.00 485 LYS A O 1
ATOM 3925 N N . GLU A 1 486 ? -15.667 -14.687 23.699 1.00 80.50 486 GLU A N 1
ATOM 3926 C CA . GLU A 1 486 ? -14.624 -13.679 23.443 1.00 80.50 486 GLU A CA 1
ATOM 3927 C C . GLU A 1 486 ? -14.335 -13.510 21.935 1.00 80.50 486 GLU A C 1
ATOM 3929 O O . GLU A 1 486 ? -14.128 -12.399 21.451 1.00 80.50 486 GLU A O 1
ATOM 3934 N N . LEU A 1 487 ? -14.388 -14.592 21.149 1.00 73.44 487 LEU A N 1
ATOM 3935 C CA . LEU A 1 487 ? -14.190 -14.571 19.692 1.00 73.44 487 LEU A CA 1
ATOM 3936 C C . LEU A 1 487 ? -15.291 -13.814 18.948 1.00 73.44 487 LEU A C 1
ATOM 3938 O O . LEU A 1 487 ? -15.006 -13.109 17.973 1.00 73.44 487 LEU A O 1
ATOM 3942 N N . ARG A 1 488 ? -16.545 -13.971 19.389 1.00 69.50 488 ARG A N 1
ATOM 3943 C CA . ARG A 1 488 ? -17.690 -13.210 18.863 1.00 69.50 488 ARG A CA 1
ATOM 3944 C C . ARG A 1 488 ? -17.570 -11.723 19.180 1.00 69.50 488 ARG A C 1
ATOM 3946 O O . ARG A 1 488 ? -18.054 -10.897 18.415 1.00 69.50 488 ARG A O 1
ATOM 3953 N N . GLU A 1 489 ? -16.906 -11.393 20.279 1.00 68.19 489 GLU A N 1
ATOM 3954 C CA . GLU A 1 489 ? -16.748 -10.027 20.773 1.00 68.19 489 GLU A CA 1
ATOM 3955 C C . GLU A 1 489 ? -15.523 -9.306 20.181 1.00 68.19 489 GLU A C 1
ATOM 3957 O O . GLU A 1 489 ? -15.481 -8.076 20.177 1.00 68.19 489 GLU A O 1
ATOM 3962 N N . ALA A 1 490 ? -14.555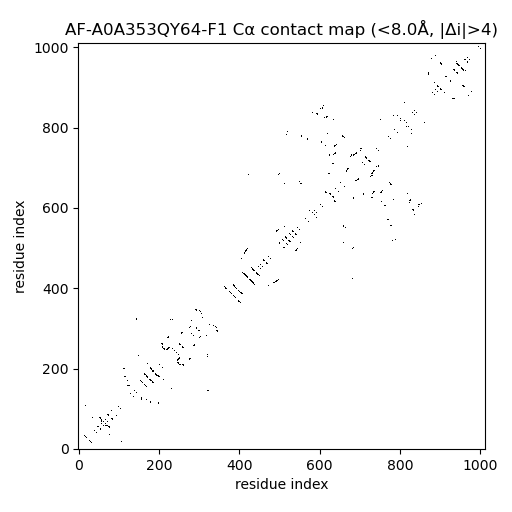 -10.039 19.621 1.00 68.88 490 ALA A N 1
ATOM 3963 C CA . ALA A 1 490 ? -13.424 -9.470 18.893 1.00 68.88 490 ALA A CA 1
ATOM 3964 C C . ALA A 1 490 ? -13.867 -8.904 17.525 1.00 68.88 490 ALA A C 1
ATOM 3966 O O . ALA A 1 490 ? -14.014 -9.635 16.537 1.00 68.88 490 ALA A O 1
ATOM 3967 N N . THR A 1 491 ? -14.068 -7.584 17.471 1.00 66.50 491 THR A N 1
ATOM 3968 C CA . THR A 1 491 ? -14.507 -6.847 16.269 1.00 66.50 491 THR A CA 1
ATOM 3969 C C . THR A 1 491 ? -13.364 -6.313 15.412 1.00 66.50 491 THR A C 1
ATOM 3971 O O . THR A 1 491 ? -13.587 -5.988 14.249 1.00 66.50 491 THR A O 1
ATOM 3974 N N . SER A 1 492 ? -12.150 -6.222 15.964 1.00 74.38 492 SER A N 1
ATOM 3975 C CA . SER A 1 492 ? -10.989 -5.705 15.239 1.00 74.38 492 SER A CA 1
ATOM 3976 C C . SER A 1 492 ? -10.130 -6.821 14.645 1.00 74.38 492 SER A C 1
ATOM 3978 O O . SER A 1 492 ? -9.947 -7.882 15.248 1.00 74.38 492 SER A O 1
ATOM 3980 N N . THR A 1 493 ? -9.599 -6.561 13.458 1.00 81.88 493 THR A N 1
ATOM 3981 C CA . THR A 1 493 ? -8.819 -7.480 12.636 1.00 81.88 493 THR A CA 1
ATOM 3982 C C . THR A 1 493 ? -7.492 -6.823 12.273 1.00 81.88 493 THR A C 1
ATOM 3984 O O . THR A 1 493 ? -7.456 -5.661 11.896 1.00 81.88 493 THR A O 1
ATOM 3987 N N . LEU A 1 494 ? -6.397 -7.562 12.376 1.00 84.12 494 LEU A N 1
ATOM 3988 C CA . LEU A 1 494 ? -5.073 -7.215 11.888 1.00 84.12 494 LEU A CA 1
ATOM 3989 C C . LEU A 1 494 ? -4.741 -8.163 10.734 1.00 84.12 494 LEU A C 1
ATOM 3991 O O . LEU A 1 494 ? -4.554 -9.357 10.958 1.00 84.12 494 LEU A O 1
ATOM 3995 N N . ARG A 1 495 ? -4.662 -7.662 9.505 1.00 85.56 495 ARG A N 1
ATOM 3996 C CA . ARG A 1 495 ? -4.206 -8.447 8.351 1.00 85.56 495 ARG A CA 1
ATOM 3997 C C . ARG A 1 495 ? -2.692 -8.305 8.212 1.00 85.56 495 ARG A C 1
ATOM 3999 O O . ARG A 1 495 ? -2.193 -7.204 8.003 1.00 85.56 495 ARG A O 1
ATOM 4006 N N . VAL A 1 496 ? -1.961 -9.408 8.331 1.00 86.44 496 VAL A N 1
ATOM 4007 C CA . VAL A 1 496 ? -0.498 -9.436 8.197 1.00 86.44 496 VAL A CA 1
ATOM 4008 C C . VAL A 1 496 ? -0.139 -10.005 6.832 1.00 86.44 496 VAL A C 1
ATOM 4010 O O . VAL A 1 496 ? -0.462 -11.155 6.545 1.00 86.44 496 VAL A O 1
ATOM 4013 N N . PHE A 1 497 ? 0.524 -9.217 5.992 1.00 87.25 497 PHE A N 1
ATOM 4014 C CA . PHE A 1 497 ? 0.972 -9.627 4.665 1.00 87.25 497 PHE A CA 1
ATOM 4015 C C . PHE A 1 497 ? 2.452 -10.006 4.681 1.00 87.25 497 PHE A C 1
ATOM 4017 O O . PHE A 1 497 ? 3.278 -9.291 5.241 1.00 87.25 497 PHE A O 1
ATOM 4024 N N . GLU A 1 498 ? 2.793 -11.119 4.029 1.00 87.69 498 GLU A N 1
ATOM 4025 C CA . GLU A 1 498 ? 4.190 -11.560 3.881 1.00 87.69 498 GLU A CA 1
ATOM 4026 C C . GLU A 1 498 ? 4.943 -10.812 2.767 1.00 87.69 498 GLU A C 1
ATOM 4028 O O . GLU A 1 498 ? 6.164 -10.886 2.712 1.00 87.69 498 GLU A O 1
ATOM 4033 N N . ASN A 1 499 ? 4.250 -10.152 1.836 1.00 88.75 499 ASN A N 1
ATOM 4034 C CA . ASN A 1 499 ? 4.854 -9.498 0.675 1.00 88.75 499 ASN A CA 1
ATOM 4035 C C . ASN A 1 499 ? 4.079 -8.243 0.251 1.00 88.75 499 ASN A C 1
ATOM 4037 O O . ASN A 1 499 ? 2.898 -8.109 0.553 1.00 88.75 499 ASN A O 1
ATOM 4041 N N . ALA A 1 500 ? 4.780 -7.313 -0.401 1.00 92.12 500 ALA A N 1
ATOM 4042 C CA . ALA A 1 500 ? 4.247 -6.039 -0.884 1.00 92.12 500 ALA A CA 1
ATOM 4043 C C . ALA A 1 500 ? 3.641 -6.167 -2.294 1.00 92.12 500 ALA A C 1
ATOM 4045 O O . ALA A 1 500 ? 3.821 -7.192 -2.958 1.00 92.12 500 ALA A O 1
ATOM 4046 N N . GLY A 1 501 ? 2.980 -5.106 -2.766 1.00 92.38 501 GLY A N 1
ATOM 4047 C CA . GLY A 1 501 ? 2.370 -5.051 -4.097 1.00 92.38 501 GLY A CA 1
ATOM 4048 C C . GLY A 1 501 ? 0.838 -5.122 -4.066 1.00 92.38 501 GLY A C 1
ATOM 4049 O O . GLY A 1 501 ? 0.236 -4.739 -3.060 1.00 92.38 501 GLY A O 1
ATOM 4050 N N . PRO A 1 502 ? 0.189 -5.566 -5.158 1.00 91.88 502 PRO A N 1
ATOM 4051 C CA . PRO A 1 502 ? -1.263 -5.514 -5.281 1.00 91.88 502 PRO A CA 1
ATOM 4052 C C . PRO A 1 502 ? -1.946 -6.521 -4.347 1.00 91.88 502 PRO A C 1
ATOM 4054 O O . PRO A 1 502 ? -1.584 -7.695 -4.339 1.00 91.88 502 PRO A O 1
ATOM 4057 N N . ALA A 1 503 ? -2.954 -6.082 -3.596 1.00 89.56 503 ALA A N 1
ATOM 4058 C CA . ALA A 1 503 ? -3.745 -6.909 -2.687 1.00 89.56 503 ALA A CA 1
ATOM 4059 C C . ALA A 1 503 ? -5.216 -6.476 -2.699 1.00 89.56 503 ALA A C 1
ATOM 4061 O O . ALA A 1 503 ? -5.505 -5.291 -2.842 1.00 89.56 503 ALA A O 1
ATOM 4062 N N . THR A 1 504 ? -6.139 -7.412 -2.480 1.00 86.81 504 THR A N 1
ATOM 4063 C CA . THR A 1 504 ? -7.564 -7.096 -2.305 1.00 86.81 504 THR A CA 1
ATOM 4064 C C . THR A 1 504 ? -7.920 -7.184 -0.824 1.00 86.81 504 THR A C 1
ATOM 4066 O O . THR A 1 504 ? -7.702 -8.219 -0.191 1.00 86.81 504 THR A O 1
ATOM 4069 N N . ILE A 1 505 ? -8.435 -6.096 -0.253 1.00 83.88 505 ILE A N 1
ATOM 4070 C CA . ILE A 1 505 ? -8.731 -5.971 1.179 1.00 83.88 505 ILE A CA 1
ATOM 4071 C C . ILE A 1 505 ? -10.144 -5.436 1.346 1.00 83.88 505 ILE A C 1
ATOM 4073 O O . ILE A 1 505 ? -10.449 -4.342 0.887 1.00 83.88 505 ILE A O 1
ATOM 4077 N N . ASP A 1 506 ? -11.003 -6.217 2.000 1.00 78.81 506 ASP A N 1
ATOM 4078 C CA . ASP A 1 506 ? -12.416 -5.885 2.224 1.00 78.81 506 ASP A CA 1
ATOM 4079 C C . ASP A 1 506 ? -13.129 -5.452 0.915 1.00 78.81 506 ASP A C 1
ATOM 4081 O O . ASP A 1 506 ? -13.940 -4.532 0.903 1.00 78.81 506 ASP A O 1
ATOM 4085 N N . SER A 1 507 ? -12.815 -6.138 -0.195 1.00 81.69 507 SER A N 1
ATOM 4086 C CA . SER A 1 507 ? -13.282 -5.873 -1.576 1.00 81.69 507 SER A CA 1
ATOM 4087 C C . SER A 1 507 ? -12.691 -4.644 -2.283 1.00 81.69 507 SER A C 1
ATOM 4089 O O . SER A 1 507 ? -13.089 -4.348 -3.407 1.00 81.69 507 SER A O 1
ATOM 4091 N N . PHE A 1 508 ? -11.723 -3.954 -1.679 1.00 82.69 508 PHE A N 1
ATOM 4092 C CA . PHE A 1 508 ? -10.980 -2.869 -2.325 1.00 82.69 508 PHE A CA 1
ATOM 4093 C C . PHE A 1 508 ? -9.667 -3.375 -2.903 1.00 82.69 508 PHE A C 1
ATOM 4095 O O . PHE A 1 508 ? -8.956 -4.145 -2.254 1.00 82.69 508 PHE A O 1
ATOM 4102 N N . ASP A 1 509 ? -9.305 -2.883 -4.083 1.00 89.31 509 ASP A N 1
ATOM 4103 C CA . ASP A 1 509 ? -7.989 -3.128 -4.650 1.00 89.31 509 ASP A CA 1
ATOM 4104 C C . ASP A 1 509 ? -7.008 -2.126 -4.064 1.00 89.31 509 ASP A C 1
ATOM 4106 O O . ASP A 1 509 ? -7.227 -0.913 -4.025 1.00 89.31 509 ASP A O 1
ATOM 4110 N N . THR A 1 510 ? -5.904 -2.655 -3.570 1.00 92.56 510 THR A N 1
ATOM 4111 C CA . THR A 1 510 ? -4.909 -1.891 -2.836 1.00 92.56 510 THR A CA 1
ATOM 4112 C C . THR A 1 510 ? -3.515 -2.217 -3.333 1.00 92.56 510 THR A C 1
ATOM 4114 O O . THR A 1 510 ? -3.277 -3.267 -3.931 1.00 92.56 510 THR A O 1
ATOM 4117 N N . TRP A 1 511 ? -2.575 -1.317 -3.069 1.00 94.19 511 TRP A N 1
ATOM 4118 C CA . TRP A 1 511 ? -1.153 -1.567 -3.243 1.00 94.19 511 TRP A CA 1
ATOM 4119 C C . TRP A 1 511 ? -0.420 -1.339 -1.927 1.00 94.19 511 TRP A C 1
ATOM 4121 O O . TRP A 1 511 ? -0.488 -0.252 -1.350 1.00 94.19 511 TRP A O 1
ATOM 4131 N N . LEU A 1 512 ? 0.268 -2.374 -1.450 1.00 94.31 512 LEU A N 1
ATOM 4132 C CA . LEU A 1 512 ? 0.910 -2.391 -0.141 1.00 94.31 512 LEU A CA 1
ATOM 4133 C C . LEU A 1 512 ? 2.374 -1.956 -0.217 1.00 94.31 512 LEU A C 1
ATOM 4135 O O . LEU A 1 512 ? 3.154 -2.500 -1.002 1.00 94.31 512 LEU A O 1
ATOM 4139 N N . TYR A 1 513 ? 2.742 -1.048 0.680 1.00 94.81 513 TYR A N 1
ATOM 4140 C CA . TYR A 1 513 ? 4.104 -0.686 1.061 1.00 94.81 513 TYR A CA 1
ATOM 4141 C C . TYR A 1 513 ? 4.320 -1.022 2.539 1.00 94.81 513 TYR A C 1
ATOM 4143 O O . TYR A 1 513 ? 3.381 -1.318 3.278 1.00 94.81 513 TYR A O 1
ATOM 4151 N N . ARG A 1 514 ? 5.570 -0.961 3.003 1.00 92.31 514 ARG A N 1
ATOM 4152 C CA . ARG A 1 514 ? 5.908 -1.203 4.413 1.00 92.31 514 ARG A CA 1
ATOM 4153 C C . ARG A 1 514 ? 5.235 -0.214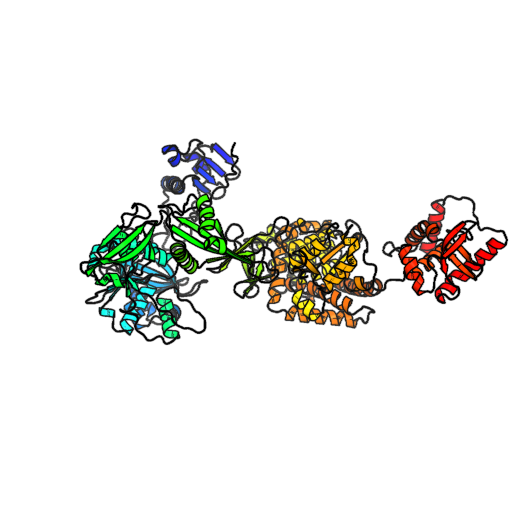 5.368 1.00 92.31 514 ARG A C 1
ATOM 4155 O O . ARG A 1 514 ? 4.878 -0.594 6.475 1.00 92.31 514 ARG A O 1
ATOM 4162 N N . ASN A 1 515 ? 5.121 1.041 4.950 1.00 92.81 515 ASN A N 1
ATOM 4163 C CA . ASN A 1 515 ? 4.631 2.167 5.747 1.00 92.81 515 ASN A CA 1
ATOM 4164 C C . ASN A 1 515 ? 3.393 2.837 5.131 1.00 92.81 515 ASN A C 1
ATOM 4166 O O . ASN A 1 515 ? 2.972 3.890 5.597 1.00 92.81 515 ASN A O 1
ATOM 4170 N N . GLY A 1 516 ? 2.842 2.275 4.054 1.00 93.25 516 GLY A N 1
ATOM 4171 C CA . GLY A 1 516 ? 1.760 2.910 3.318 1.00 93.25 516 GLY A CA 1
ATOM 4172 C C . GLY A 1 516 ? 0.897 1.926 2.542 1.00 93.25 516 GLY A C 1
ATOM 4173 O O . GLY A 1 516 ? 1.329 0.827 2.199 1.00 93.25 516 GLY A O 1
ATOM 4174 N N . ILE A 1 517 ? -0.336 2.325 2.266 1.00 93.94 517 ILE A N 1
ATOM 4175 C CA . ILE A 1 517 ? -1.281 1.603 1.419 1.00 93.94 517 ILE A CA 1
ATOM 4176 C C . ILE A 1 517 ? -1.916 2.597 0.473 1.00 93.94 517 ILE A C 1
ATOM 4178 O O . ILE A 1 517 ? -2.419 3.634 0.898 1.00 93.94 517 ILE A O 1
ATOM 4182 N N . ILE A 1 518 ? -1.934 2.244 -0.803 1.00 94.31 518 ILE A N 1
ATOM 4183 C CA . ILE A 1 518 ? -2.661 2.985 -1.825 1.00 94.31 518 ILE A CA 1
ATOM 4184 C C . ILE A 1 518 ? -3.981 2.259 -2.055 1.00 94.31 518 ILE A C 1
ATOM 4186 O O . ILE A 1 518 ? -3.972 1.101 -2.464 1.00 94.31 518 ILE A O 1
ATOM 4190 N N . ASN A 1 519 ? -5.106 2.916 -1.787 1.00 91.62 519 ASN A N 1
ATOM 4191 C CA . ASN A 1 519 ? -6.423 2.439 -2.198 1.00 91.62 519 ASN A CA 1
ATOM 4192 C C . ASN A 1 519 ? -6.663 2.889 -3.642 1.00 91.62 519 ASN A C 1
ATOM 4194 O O . ASN A 1 519 ? -6.699 4.089 -3.927 1.00 91.62 519 ASN A O 1
ATOM 4198 N N . VAL A 1 520 ? -6.789 1.923 -4.552 1.00 90.75 520 VAL A N 1
ATOM 4199 C CA . VAL A 1 520 ? -6.895 2.194 -5.986 1.00 90.75 520 VAL A CA 1
ATOM 4200 C C . VAL A 1 520 ? -8.200 2.930 -6.272 1.00 90.75 520 VAL A C 1
ATOM 4202 O O . VAL A 1 520 ? -8.160 4.004 -6.869 1.00 90.75 520 VAL A O 1
ATOM 4205 N N . GLN A 1 521 ? -9.335 2.417 -5.790 1.00 86.06 521 GLN A N 1
ATOM 4206 C CA . GLN A 1 521 ? -10.663 2.965 -6.075 1.00 86.06 521 GLN A CA 1
ATOM 4207 C C . GLN A 1 521 ? -10.858 4.375 -5.510 1.00 86.06 521 GLN A C 1
ATOM 4209 O O . GLN A 1 521 ? -11.289 5.273 -6.233 1.00 86.06 521 GLN A O 1
ATOM 4214 N N . SER A 1 522 ? -10.536 4.596 -4.231 1.00 85.88 522 SER A N 1
ATOM 4215 C CA . SER A 1 522 ? -10.742 5.904 -3.589 1.00 85.88 522 SER A CA 1
ATOM 4216 C C . SER A 1 522 ? -9.647 6.921 -3.910 1.00 85.88 522 SER A C 1
ATOM 4218 O O . SER A 1 522 ? -9.783 8.092 -3.559 1.00 85.88 522 SER A O 1
ATOM 4220 N N . LYS A 1 523 ? -8.559 6.484 -4.559 1.00 88.00 523 LYS A N 1
ATOM 4221 C CA . LYS A 1 523 ? -7.340 7.267 -4.802 1.00 88.00 523 LYS A CA 1
ATOM 4222 C C . LYS A 1 523 ? -6.712 7.847 -3.529 1.00 88.00 523 LYS A C 1
ATOM 4224 O O . LYS A 1 523 ? -6.034 8.872 -3.570 1.00 88.00 523 LYS A O 1
ATOM 4229 N N . GLN A 1 524 ? -6.938 7.200 -2.388 1.00 87.69 524 GLN A N 1
ATOM 4230 C CA . GLN A 1 524 ? -6.392 7.625 -1.103 1.00 87.69 524 GLN A CA 1
ATOM 4231 C C . GLN A 1 524 ? -5.125 6.853 -0.756 1.00 87.69 524 GLN A C 1
ATOM 4233 O O . GLN A 1 524 ? -5.000 5.663 -1.047 1.00 87.69 524 GLN A O 1
ATOM 4238 N N . VAL A 1 525 ? -4.213 7.537 -0.071 1.00 90.31 525 VAL A N 1
ATOM 4239 C CA . VAL A 1 525 ? -3.023 6.932 0.523 1.00 90.31 525 VAL A CA 1
ATOM 4240 C C . VAL A 1 525 ? -3.167 6.961 2.035 1.00 90.31 525 VAL A C 1
ATOM 4242 O O . VAL A 1 525 ? -3.455 8.001 2.623 1.00 90.31 525 VAL A O 1
ATOM 4245 N N . LEU A 1 526 ? -2.977 5.805 2.657 1.00 90.44 526 LEU A N 1
ATOM 4246 C CA . LEU A 1 526 ? -3.005 5.624 4.101 1.00 90.44 526 LEU A CA 1
ATOM 4247 C C . LEU A 1 526 ? -1.592 5.297 4.566 1.00 90.44 526 LEU A C 1
ATOM 4249 O O . LEU A 1 526 ? -0.994 4.358 4.051 1.00 90.44 526 LEU A O 1
ATOM 4253 N N . TYR A 1 527 ? -1.075 6.041 5.538 1.00 91.50 527 TYR A N 1
ATOM 4254 C CA . TYR A 1 527 ? 0.242 5.801 6.129 1.00 91.50 527 TYR A CA 1
ATOM 4255 C C . TYR A 1 527 ? 0.129 5.055 7.458 1.00 91.50 527 TYR A C 1
ATOM 4257 O O . TYR A 1 527 ? -0.953 4.961 8.055 1.00 91.50 527 TYR A O 1
ATOM 4265 N N . ASP A 1 528 ? 1.240 4.491 7.921 1.00 85.75 528 ASP A N 1
ATOM 4266 C CA . ASP A 1 528 ? 1.277 3.825 9.212 1.00 85.75 528 ASP A CA 1
ATOM 4267 C C . ASP A 1 528 ? 1.058 4.818 10.357 1.00 85.75 528 ASP A C 1
ATOM 4269 O O . ASP A 1 528 ? 1.528 5.953 10.357 1.00 85.75 528 ASP A O 1
ATOM 4273 N N . TYR A 1 529 ? 0.291 4.387 11.354 1.00 77.62 529 TYR A N 1
ATOM 4274 C CA . TYR A 1 529 ? -0.001 5.208 12.531 1.00 77.62 529 TYR A CA 1
ATOM 4275 C C . TYR A 1 529 ? 0.788 4.750 13.759 1.00 77.62 529 TYR A C 1
ATOM 4277 O O . TYR A 1 529 ? 0.816 5.453 14.774 1.00 77.62 529 TYR A O 1
ATOM 4285 N N . LYS A 1 530 ? 1.365 3.542 13.707 1.00 68.69 530 LYS A N 1
ATOM 4286 C CA . LYS A 1 530 ? 2.085 2.922 14.819 1.00 68.69 530 LYS A CA 1
ATOM 4287 C C . LYS A 1 530 ? 2.932 1.738 14.350 1.00 68.69 530 LYS A C 1
ATOM 4289 O O . LYS A 1 530 ? 2.371 0.706 13.998 1.00 68.69 530 LYS A O 1
ATOM 4294 N N . ASP A 1 531 ? 4.254 1.849 14.454 1.00 72.94 531 ASP A N 1
ATOM 4295 C CA . ASP A 1 531 ? 5.205 0.738 14.278 1.00 72.94 531 ASP A CA 1
ATOM 4296 C C . ASP A 1 531 ? 4.973 -0.091 12.989 1.00 72.94 531 ASP A C 1
ATOM 4298 O O . ASP A 1 531 ? 5.004 -1.322 13.026 1.00 72.94 531 ASP A O 1
ATOM 4302 N N . GLY A 1 532 ? 4.692 0.558 11.848 1.00 75.81 532 GLY A N 1
ATOM 4303 C CA . GLY A 1 532 ? 4.407 -0.122 10.574 1.00 75.81 532 GLY A CA 1
ATOM 4304 C C . GLY A 1 532 ? 2.992 -0.703 10.437 1.00 75.81 532 GLY A C 1
ATOM 4305 O O . GLY A 1 532 ? 2.681 -1.310 9.414 1.00 75.81 532 GLY A O 1
ATOM 4306 N N . CYS A 1 533 ? 2.119 -0.525 11.436 1.00 81.50 533 CYS A N 1
ATOM 4307 C CA . CYS A 1 533 ? 0.695 -0.842 11.325 1.00 81.50 533 CYS A CA 1
ATOM 4308 C C . CYS A 1 533 ? -0.080 0.317 10.688 1.00 81.50 533 CYS A C 1
ATOM 4310 O O . CYS A 1 533 ? -0.000 1.466 11.132 1.00 81.50 533 CYS A O 1
ATOM 4312 N N . ILE A 1 534 ? -0.904 -0.014 9.700 1.00 88.19 534 ILE A N 1
ATOM 4313 C CA . ILE A 1 534 ? -1.678 0.920 8.883 1.00 88.19 534 ILE A CA 1
ATOM 4314 C C . ILE A 1 534 ? -3.156 0.676 9.160 1.00 88.19 534 ILE A C 1
ATOM 4316 O O . ILE A 1 534 ? -3.625 -0.459 9.088 1.00 88.19 534 ILE A O 1
ATOM 4320 N N . ARG A 1 535 ? -3.908 1.724 9.504 1.00 85.38 535 ARG A N 1
ATOM 4321 C CA . ARG A 1 535 ? -5.346 1.592 9.753 1.00 85.38 535 ARG A CA 1
ATOM 4322 C C . ARG A 1 535 ? -6.089 1.726 8.436 1.00 85.38 535 ARG A C 1
ATOM 4324 O O . ARG A 1 535 ? -6.131 2.816 7.879 1.00 85.38 535 ARG A O 1
ATOM 4331 N N . PHE A 1 536 ? -6.687 0.637 7.971 1.00 83.69 536 PHE A N 1
ATOM 4332 C CA . PHE A 1 536 ? -7.477 0.638 6.744 1.00 83.69 536 PHE A CA 1
ATOM 4333 C C . PHE A 1 536 ? -8.891 1.169 6.984 1.00 83.69 536 PHE A C 1
ATOM 4335 O O . PHE A 1 536 ? -9.390 1.996 6.230 1.00 83.69 536 PHE A O 1
ATOM 4342 N N . ASN A 1 537 ? -9.526 0.723 8.071 1.00 80.50 537 ASN A N 1
ATOM 4343 C CA . ASN A 1 537 ? -10.827 1.213 8.524 1.00 80.50 537 ASN A CA 1
ATOM 4344 C C . ASN A 1 537 ? -10.962 1.049 10.052 1.00 80.50 537 ASN A C 1
ATOM 4346 O O . ASN A 1 537 ? -10.016 0.655 10.733 1.00 80.50 537 ASN A O 1
ATOM 4350 N N . ASN A 1 538 ? -12.134 1.359 10.614 1.00 71.25 538 ASN A N 1
ATOM 4351 C CA . ASN A 1 538 ? -12.367 1.304 12.066 1.00 71.25 538 ASN A CA 1
ATOM 4352 C C . ASN A 1 538 ? -12.193 -0.098 12.679 1.00 71.25 538 ASN A C 1
ATOM 4354 O O . ASN A 1 538 ? -11.992 -0.212 13.888 1.00 71.25 538 ASN A O 1
ATOM 4358 N N . SER A 1 539 ? -12.274 -1.150 11.865 1.00 77.06 539 SER A N 1
ATOM 4359 C CA . SER A 1 539 ? -12.172 -2.548 12.286 1.00 77.06 539 SER A CA 1
ATOM 4360 C C . SER A 1 539 ? -10.950 -3.281 11.735 1.00 77.06 539 SER A C 1
ATOM 4362 O O . SER A 1 539 ? -10.659 -4.361 12.232 1.00 77.06 539 SER A O 1
ATOM 4364 N N . THR A 1 540 ? -10.225 -2.731 10.761 1.00 81.94 540 THR A N 1
ATOM 4365 C CA . THR A 1 540 ? -9.144 -3.429 10.053 1.00 81.94 540 THR A CA 1
ATOM 4366 C C . THR A 1 540 ? -7.847 -2.621 10.117 1.00 81.94 540 THR A C 1
ATOM 4368 O O . THR A 1 540 ? -7.744 -1.528 9.560 1.00 81.94 540 THR A O 1
ATOM 4371 N N . ASP A 1 541 ? -6.838 -3.192 10.771 1.00 85.50 541 ASP A N 1
ATOM 4372 C CA . ASP A 1 541 ? -5.438 -2.782 10.704 1.00 85.50 541 ASP A CA 1
ATOM 4373 C C . ASP A 1 541 ? -4.676 -3.714 9.744 1.00 85.50 541 ASP A C 1
ATOM 4375 O O . ASP A 1 541 ? -5.041 -4.878 9.559 1.00 85.50 541 ASP A O 1
ATOM 4379 N N . ILE A 1 542 ? -3.593 -3.223 9.150 1.00 88.19 542 ILE A N 1
ATOM 4380 C CA . ILE A 1 542 ? -2.749 -3.956 8.205 1.00 88.19 542 ILE A CA 1
ATOM 4381 C C . ILE A 1 542 ? -1.288 -3.824 8.626 1.00 88.19 542 ILE A C 1
ATOM 4383 O O . ILE A 1 542 ? -0.860 -2.755 9.054 1.00 88.19 542 ILE A O 1
ATOM 4387 N N . LEU A 1 543 ? -0.524 -4.904 8.495 1.00 89.38 543 LEU A N 1
ATOM 4388 C CA . LEU A 1 543 ? 0.914 -4.943 8.744 1.00 89.38 543 LEU A CA 1
ATOM 4389 C C . LEU A 1 543 ? 1.609 -5.704 7.615 1.00 89.38 543 LEU A C 1
ATOM 4391 O O . LEU A 1 543 ? 1.133 -6.756 7.195 1.00 89.38 543 LEU A O 1
ATOM 4395 N N . LEU A 1 544 ? 2.756 -5.206 7.160 1.00 88.69 544 LEU A N 1
ATOM 4396 C CA . LEU A 1 544 ? 3.640 -5.942 6.260 1.00 88.69 544 LEU A CA 1
ATOM 4397 C C . LEU A 1 544 ? 4.801 -6.551 7.063 1.00 88.69 544 LEU A C 1
ATOM 4399 O O . LEU A 1 544 ? 5.670 -5.822 7.538 1.00 88.69 544 LEU A O 1
ATOM 4403 N N . ASP A 1 545 ? 4.826 -7.878 7.188 1.00 87.00 545 ASP A N 1
ATOM 4404 C CA . ASP A 1 545 ? 5.859 -8.635 7.909 1.00 87.00 545 ASP A CA 1
ATOM 4405 C C . ASP A 1 545 ? 6.590 -9.579 6.946 1.00 87.00 545 ASP A C 1
ATOM 4407 O O . ASP A 1 545 ? 6.238 -10.747 6.757 1.00 87.00 545 ASP A O 1
ATOM 4411 N N . ALA A 1 546 ? 7.588 -9.026 6.257 1.00 87.31 546 ALA A N 1
ATOM 4412 C CA . ALA A 1 546 ? 8.326 -9.749 5.235 1.00 87.31 546 ALA A CA 1
ATOM 4413 C C . ALA A 1 546 ? 9.291 -10.794 5.833 1.00 87.31 546 ALA A C 1
ATOM 4415 O O . ALA A 1 546 ? 10.002 -10.503 6.800 1.00 87.31 546 ALA A O 1
ATOM 4416 N N . PRO A 1 547 ? 9.417 -11.988 5.218 1.00 86.25 547 PRO A N 1
ATOM 4417 C CA . PRO A 1 547 ? 10.405 -12.983 5.615 1.00 86.25 547 PRO A CA 1
ATOM 4418 C C . PRO A 1 547 ? 11.839 -12.444 5.589 1.00 86.25 547 PRO A C 1
ATOM 4420 O O . PRO A 1 547 ? 12.215 -11.628 4.744 1.00 86.25 547 PRO A O 1
ATOM 4423 N N . ARG A 1 548 ? 12.689 -12.977 6.473 1.00 83.06 548 ARG A N 1
ATOM 4424 C CA . ARG A 1 548 ? 14.103 -12.589 6.558 1.00 83.06 548 ARG A CA 1
ATOM 4425 C C . ARG A 1 548 ? 14.800 -12.724 5.198 1.00 83.06 548 ARG A C 1
ATOM 4427 O O . ARG A 1 548 ? 14.800 -13.796 4.602 1.00 83.06 548 ARG A O 1
ATOM 4434 N N . GLY A 1 549 ? 15.450 -11.646 4.762 1.00 84.25 549 GLY A N 1
ATOM 4435 C CA . GLY A 1 549 ? 16.180 -11.580 3.491 1.00 84.25 549 GLY A CA 1
ATOM 4436 C C . GLY A 1 549 ? 15.365 -11.018 2.323 1.00 84.25 549 GLY A C 1
ATOM 4437 O O . GLY A 1 549 ? 15.966 -10.613 1.332 1.00 84.25 549 GLY A O 1
ATOM 4438 N N . MET A 1 550 ? 14.038 -10.917 2.450 1.00 89.81 550 MET A N 1
ATOM 4439 C CA . MET A 1 550 ? 13.199 -10.228 1.471 1.00 89.81 550 MET A CA 1
ATOM 4440 C C . MET A 1 550 ? 13.166 -8.722 1.732 1.00 89.81 550 MET A C 1
ATOM 4442 O O . MET A 1 550 ? 13.208 -8.269 2.876 1.00 89.81 550 MET A O 1
ATOM 4446 N N . LYS A 1 551 ? 13.101 -7.938 0.657 1.00 92.06 551 LYS A N 1
ATOM 4447 C CA . LYS A 1 551 ? 13.055 -6.476 0.704 1.00 92.06 551 LYS A CA 1
ATOM 4448 C C . LYS A 1 551 ? 11.609 -5.996 0.690 1.00 92.06 551 LYS A C 1
ATOM 4450 O O . LYS A 1 551 ? 10.739 -6.613 0.078 1.00 92.06 551 LYS A O 1
ATOM 4455 N N . THR A 1 552 ? 11.358 -4.865 1.333 1.00 91.88 552 THR A N 1
ATOM 4456 C CA . THR A 1 552 ? 10.034 -4.236 1.396 1.00 91.88 552 THR A CA 1
ATOM 4457 C C . THR A 1 552 ? 10.131 -2.792 0.930 1.00 91.88 552 THR A C 1
ATOM 4459 O O . THR A 1 552 ? 11.021 -2.094 1.423 1.00 91.88 552 THR A O 1
ATOM 4462 N N . PRO A 1 553 ? 9.235 -2.336 0.045 1.00 95.50 553 PRO A N 1
ATOM 4463 C CA . PRO A 1 553 ? 9.268 -0.974 -0.448 1.00 95.50 553 PRO A CA 1
ATOM 4464 C C . PRO A 1 553 ? 8.721 -0.003 0.601 1.00 95.50 553 PRO A C 1
ATOM 4466 O O . PRO A 1 553 ? 7.864 -0.367 1.414 1.00 95.50 553 PRO A O 1
ATOM 4469 N N . VAL A 1 554 ? 9.200 1.234 0.565 1.00 94.38 554 VAL A N 1
ATOM 4470 C CA . VAL A 1 554 ? 8.770 2.343 1.421 1.00 94.38 554 VAL A CA 1
ATOM 4471 C C . VAL A 1 554 ? 8.172 3.432 0.534 1.00 94.38 554 VAL A C 1
ATOM 4473 O O . VAL A 1 554 ? 8.799 3.883 -0.425 1.00 94.38 554 VAL A O 1
ATOM 4476 N N . LEU A 1 555 ? 6.947 3.842 0.849 1.00 94.31 555 LEU A N 1
ATOM 4477 C CA . LEU A 1 555 ? 6.300 4.978 0.205 1.00 94.31 555 LEU A CA 1
ATOM 4478 C C . LEU A 1 555 ? 6.757 6.260 0.903 1.00 94.31 555 LEU A C 1
ATOM 4480 O O . LEU A 1 555 ? 6.752 6.328 2.131 1.00 94.31 555 LEU A O 1
ATOM 4484 N N . CYS A 1 556 ? 7.177 7.264 0.143 1.00 92.31 556 CYS A N 1
ATOM 4485 C CA . CYS A 1 556 ? 7.572 8.546 0.711 1.00 92.31 556 CYS A CA 1
ATOM 4486 C C . CYS A 1 556 ? 6.352 9.224 1.353 1.00 92.31 556 CYS A C 1
ATOM 4488 O O . CYS A 1 556 ? 5.286 9.267 0.749 1.00 92.31 556 CYS A O 1
ATOM 4490 N N . GLU A 1 557 ? 6.509 9.744 2.572 1.00 87.25 557 GLU A N 1
ATOM 4491 C CA . GLU A 1 557 ? 5.491 10.540 3.262 1.00 87.25 557 GLU A CA 1
ATOM 4492 C C . GLU A 1 557 ? 5.996 11.985 3.352 1.00 87.25 557 GLU A C 1
ATOM 4494 O O . GLU A 1 557 ? 6.983 12.266 4.036 1.00 87.25 557 GLU A O 1
ATOM 4499 N N . THR A 1 558 ? 5.319 12.914 2.677 1.00 82.19 558 THR A N 1
ATOM 4500 C CA . THR A 1 558 ? 5.643 14.345 2.741 1.00 82.19 558 THR A CA 1
ATOM 4501 C C . THR A 1 558 ? 4.549 15.092 3.495 1.00 82.19 558 THR A C 1
ATOM 4503 O O . THR A 1 558 ? 3.400 15.121 3.059 1.00 82.19 558 THR A O 1
ATOM 4506 N N . LYS A 1 559 ? 4.907 15.706 4.628 1.00 77.69 559 LYS A N 1
ATOM 4507 C CA . LYS A 1 559 ? 4.023 16.615 5.390 1.00 77.69 559 LYS A CA 1
ATOM 4508 C C . LYS A 1 559 ? 4.251 18.084 5.048 1.00 77.69 559 LYS A C 1
ATOM 4510 O O . LYS A 1 559 ? 3.449 18.928 5.435 1.00 77.69 559 LYS A O 1
ATOM 4515 N N . ASP A 1 560 ? 5.350 18.352 4.357 1.00 83.19 560 ASP A N 1
ATOM 4516 C CA . ASP A 1 560 ? 5.744 19.676 3.915 1.00 83.19 560 ASP A CA 1
ATOM 4517 C C . ASP A 1 560 ? 4.923 20.064 2.680 1.00 83.19 560 ASP A C 1
ATOM 4519 O O . ASP A 1 560 ? 4.622 19.222 1.828 1.00 83.19 560 ASP A O 1
ATOM 4523 N N . ASP A 1 561 ? 4.559 21.341 2.577 1.00 87.25 561 ASP A N 1
ATOM 4524 C CA . ASP A 1 561 ? 3.998 21.877 1.340 1.00 87.25 561 ASP A CA 1
ATOM 4525 C C . ASP A 1 561 ? 5.041 21.882 0.206 1.00 87.25 561 ASP A C 1
ATOM 4527 O O . ASP A 1 561 ? 6.248 21.719 0.414 1.00 87.25 561 ASP A O 1
ATOM 4531 N N . LEU A 1 562 ? 4.566 22.077 -1.027 1.00 88.94 562 LEU A N 1
ATOM 4532 C CA . LEU A 1 562 ? 5.426 22.066 -2.208 1.00 88.94 562 LEU A CA 1
ATOM 4533 C C . LEU A 1 562 ? 6.554 23.106 -2.113 1.00 88.94 562 LEU A C 1
ATOM 4535 O O . LEU A 1 562 ? 7.669 22.813 -2.532 1.00 88.94 562 LEU A O 1
ATOM 4539 N N . GLN A 1 563 ? 6.303 24.283 -1.536 1.00 89.81 563 GLN A N 1
ATOM 4540 C CA . GLN A 1 563 ? 7.298 25.352 -1.449 1.00 89.81 563 GLN A CA 1
ATOM 4541 C C . GLN A 1 563 ? 8.496 24.936 -0.586 1.00 89.81 563 GLN A C 1
ATOM 4543 O O . GLN A 1 563 ? 9.643 25.056 -1.017 1.00 89.81 563 GLN A O 1
ATOM 4548 N N . ASN A 1 564 ? 8.233 24.361 0.588 1.00 91.50 564 ASN A N 1
ATOM 4549 C CA . ASN A 1 564 ? 9.265 23.831 1.479 1.00 91.50 564 ASN A CA 1
ATOM 4550 C C . ASN A 1 564 ? 10.065 22.692 0.823 1.00 91.50 564 ASN A C 1
ATOM 4552 O O . ASN A 1 564 ? 11.285 22.590 0.986 1.00 91.50 564 ASN A O 1
ATOM 4556 N N . ILE A 1 565 ? 9.398 21.845 0.033 1.00 93.12 565 ILE A N 1
ATOM 4557 C CA . ILE A 1 565 ? 10.068 20.785 -0.731 1.00 93.12 565 ILE A CA 1
ATOM 4558 C C . ILE A 1 565 ? 11.011 21.397 -1.775 1.00 93.12 565 ILE A C 1
ATOM 4560 O O . ILE A 1 565 ? 12.170 20.996 -1.860 1.00 93.12 565 ILE A O 1
ATOM 4564 N N . LEU A 1 566 ? 10.573 22.402 -2.534 1.00 93.88 566 LEU A N 1
ATOM 4565 C CA . LEU A 1 566 ? 11.407 23.058 -3.550 1.00 93.88 566 LEU A CA 1
ATOM 4566 C C . LEU A 1 566 ? 12.666 23.702 -2.950 1.00 93.88 566 LEU A C 1
ATOM 4568 O O . LEU A 1 566 ? 13.733 23.651 -3.560 1.00 93.88 566 LEU A O 1
ATOM 4572 N N . GLU A 1 567 ? 12.578 24.243 -1.735 1.00 92.69 567 GLU A N 1
ATOM 4573 C CA . GLU A 1 567 ? 13.740 24.769 -1.007 1.00 92.69 567 GLU A CA 1
ATOM 4574 C C . GLU A 1 567 ? 14.725 23.665 -0.593 1.00 92.69 567 GLU A C 1
ATOM 4576 O O . GLU A 1 567 ? 15.943 23.844 -0.671 1.00 92.69 567 GLU A O 1
ATOM 4581 N N . LYS A 1 568 ? 14.219 22.490 -0.197 1.00 93.31 568 LYS A N 1
ATOM 4582 C CA . LYS A 1 568 ? 15.045 21.335 0.195 1.00 93.31 568 LYS A CA 1
ATOM 4583 C C . LYS A 1 568 ? 15.731 20.650 -0.997 1.00 93.31 568 LYS A C 1
ATOM 4585 O O . LYS A 1 568 ? 16.784 20.016 -0.811 1.00 93.31 568 LYS A O 1
ATOM 4590 N N . TYR A 1 569 ? 15.151 20.758 -2.195 1.00 95.25 569 TYR A N 1
ATOM 4591 C CA . TYR A 1 569 ? 15.616 20.095 -3.416 1.00 95.25 569 TYR A CA 1
ATOM 4592 C C . TYR A 1 569 ? 15.756 21.089 -4.588 1.00 95.25 569 TYR A C 1
ATOM 4594 O O . TYR A 1 569 ? 14.862 21.180 -5.431 1.00 95.25 569 TYR A O 1
ATOM 4602 N N . PRO A 1 570 ? 16.914 21.767 -4.718 1.00 94.44 570 PRO A N 1
ATOM 4603 C CA . PRO A 1 570 ? 17.140 22.775 -5.759 1.00 94.44 570 PRO A CA 1
ATOM 4604 C C . PRO A 1 570 ? 16.870 22.281 -7.187 1.00 94.44 570 PRO A C 1
ATOM 4606 O O . PRO A 1 570 ? 16.259 22.986 -7.974 1.00 94.44 570 PRO A O 1
ATOM 4609 N N . TYR A 1 571 ? 17.216 21.030 -7.506 1.00 96.00 571 TYR A N 1
ATOM 4610 C CA . TYR A 1 571 ? 16.990 20.473 -8.845 1.00 96.00 571 TYR A CA 1
ATOM 4611 C C . TYR A 1 571 ? 15.493 20.347 -9.217 1.00 96.00 571 TYR A C 1
ATOM 4613 O O . TYR A 1 571 ? 15.128 20.459 -10.390 1.00 96.00 571 TYR A O 1
ATOM 4621 N N . LEU A 1 572 ? 14.605 20.145 -8.229 1.00 95.81 572 LEU A N 1
ATOM 4622 C CA . LEU A 1 572 ? 13.152 20.189 -8.449 1.00 95.81 572 LEU A CA 1
ATOM 4623 C C . LEU A 1 572 ? 12.689 21.614 -8.753 1.00 95.81 572 LEU A C 1
ATOM 4625 O O . LEU A 1 572 ? 11.916 21.813 -9.689 1.00 95.81 572 LEU A O 1
ATOM 4629 N N . LYS A 1 573 ? 13.209 22.595 -8.009 1.00 95.06 573 LYS A N 1
ATOM 4630 C CA . LYS A 1 573 ? 12.949 24.019 -8.240 1.00 95.06 573 LYS A CA 1
ATOM 4631 C C . LYS A 1 573 ? 13.395 24.460 -9.632 1.00 95.06 573 LYS A C 1
ATOM 4633 O O . LYS A 1 573 ? 12.586 25.007 -10.374 1.00 95.06 573 LYS A O 1
ATOM 4638 N N . ASP A 1 574 ? 14.613 24.103 -10.032 1.00 95.75 574 ASP A N 1
ATOM 4639 C CA . ASP A 1 574 ? 15.141 24.394 -11.370 1.00 95.75 574 ASP A CA 1
ATOM 4640 C C . ASP A 1 574 ? 14.259 23.784 -12.470 1.00 95.75 574 ASP A C 1
ATOM 4642 O O . ASP A 1 574 ? 14.048 24.385 -13.520 1.00 95.75 574 ASP A O 1
ATOM 4646 N N . THR A 1 575 ? 13.721 22.578 -12.244 1.00 95.12 575 THR A N 1
ATOM 4647 C CA . THR A 1 575 ? 12.789 21.949 -13.194 1.00 95.12 575 THR A CA 1
ATOM 4648 C C . THR A 1 575 ? 11.474 22.720 -13.282 1.00 95.12 575 THR A C 1
ATOM 4650 O O . THR A 1 575 ? 10.962 22.924 -14.380 1.00 95.12 575 THR A O 1
ATOM 4653 N N . GLN A 1 576 ? 10.918 23.142 -12.145 1.00 94.44 576 GLN A N 1
ATOM 4654 C CA . GLN A 1 576 ? 9.660 23.884 -12.110 1.00 94.44 576 GLN A CA 1
ATOM 4655 C C . GLN A 1 576 ? 9.782 25.222 -12.845 1.00 94.44 576 GLN A C 1
ATOM 4657 O O . GLN A 1 576 ? 8.887 25.576 -13.608 1.00 94.44 576 GLN A O 1
ATOM 4662 N N . GLU A 1 577 ? 10.886 25.942 -12.638 1.00 93.69 577 GLU A N 1
ATOM 4663 C CA . GLU A 1 577 ? 11.156 27.218 -13.303 1.00 93.69 577 GLU A CA 1
ATOM 4664 C C . GLU A 1 577 ? 11.350 27.033 -14.813 1.00 93.69 577 GLU A C 1
ATOM 4666 O O . GLU A 1 577 ? 10.729 27.743 -15.601 1.00 93.69 577 GLU A O 1
ATOM 4671 N N . GLU A 1 578 ? 12.143 26.040 -15.229 1.00 92.50 578 GLU A N 1
ATOM 4672 C CA . GLU A 1 578 ? 12.401 25.772 -16.648 1.00 92.50 578 GLU A CA 1
ATOM 4673 C C . GLU A 1 578 ? 11.140 25.319 -17.399 1.00 92.50 578 GLU A C 1
ATOM 4675 O O . GLU A 1 578 ? 10.944 25.677 -18.561 1.00 92.50 578 GLU A O 1
ATOM 4680 N N . TYR A 1 579 ? 10.294 24.498 -16.766 1.00 92.12 579 TYR A N 1
ATOM 4681 C CA . TYR A 1 579 ? 9.123 23.896 -17.416 1.00 92.12 579 TYR A CA 1
ATOM 4682 C C . TYR A 1 579 ? 7.811 24.631 -17.132 1.00 92.12 579 TYR A C 1
ATOM 4684 O O . TYR A 1 579 ? 6.757 24.163 -17.562 1.00 92.12 579 TYR A O 1
ATOM 4692 N N . LYS A 1 580 ? 7.858 25.791 -16.467 1.00 90.88 580 LYS A N 1
ATOM 4693 C CA . LYS A 1 580 ? 6.682 26.556 -16.030 1.00 90.88 580 LYS A CA 1
ATOM 4694 C C . LYS A 1 580 ? 5.626 26.727 -17.129 1.00 90.88 580 LYS A C 1
ATOM 4696 O O . LYS A 1 580 ? 4.464 26.399 -16.910 1.00 90.88 580 LYS A O 1
ATOM 4701 N N . ASP A 1 581 ? 6.040 27.147 -18.322 1.00 89.25 581 ASP A N 1
ATOM 4702 C CA . ASP A 1 581 ? 5.125 27.431 -19.441 1.00 89.25 581 ASP A CA 1
ATOM 4703 C C . ASP A 1 581 ? 4.648 26.168 -20.181 1.00 89.25 581 ASP A C 1
ATOM 4705 O O . ASP A 1 581 ? 3.723 26.209 -20.998 1.00 89.25 581 ASP A O 1
ATOM 4709 N N . TYR A 1 582 ? 5.256 25.020 -19.878 1.00 89.75 582 TYR A N 1
ATOM 4710 C CA . TYR A 1 582 ? 4.948 23.740 -20.503 1.00 89.75 582 TYR A CA 1
ATOM 4711 C C . TYR A 1 582 ? 3.949 22.916 -19.697 1.00 89.75 582 TYR A C 1
ATOM 4713 O O . TYR A 1 582 ? 3.437 21.936 -20.227 1.00 89.75 582 TYR A O 1
ATOM 4721 N N . PHE A 1 583 ? 3.633 23.267 -18.449 1.00 91.50 583 PHE A N 1
ATOM 4722 C CA . PHE A 1 583 ? 2.628 22.535 -17.680 1.00 91.50 583 PHE A CA 1
ATOM 4723 C C . PHE A 1 583 ? 1.202 22.819 -18.172 1.00 91.50 583 PHE A C 1
ATOM 4725 O O . PHE A 1 583 ? 0.868 23.904 -18.654 1.00 91.50 583 PHE A O 1
ATOM 4732 N N . THR A 1 584 ? 0.347 21.802 -18.072 1.00 85.00 584 THR A N 1
ATOM 4733 C CA . THR A 1 584 ? -1.082 21.854 -18.423 1.00 85.00 584 THR A CA 1
ATOM 4734 C C . THR A 1 584 ? -1.884 22.715 -17.456 1.00 85.00 584 THR A C 1
ATOM 4736 O O . THR A 1 584 ? -2.772 23.434 -17.902 1.00 85.00 584 THR A O 1
ATOM 4739 N N . ASN A 1 585 ? -1.523 22.682 -16.173 1.00 79.81 585 ASN A N 1
ATOM 4740 C CA . ASN A 1 585 ? -2.165 23.421 -15.092 1.00 79.81 585 ASN A CA 1
ATOM 4741 C C . ASN A 1 585 ? -1.173 24.394 -14.448 1.00 79.81 585 ASN A C 1
ATOM 4743 O O . ASN A 1 585 ? -0.017 24.029 -14.235 1.00 79.81 585 ASN A O 1
ATOM 4747 N N . ASP A 1 586 ? -1.654 25.571 -14.047 1.00 75.62 586 ASP A N 1
ATOM 4748 C CA . ASP A 1 586 ? -0.843 26.561 -13.320 1.00 75.62 586 ASP A CA 1
ATOM 4749 C C . ASP A 1 586 ? -0.425 26.050 -11.926 1.00 75.62 586 ASP A C 1
ATOM 4751 O O . ASP A 1 586 ? 0.659 26.356 -11.433 1.00 75.62 586 ASP A O 1
ATOM 4755 N N . ASN A 1 587 ? -1.261 25.201 -11.316 1.00 81.19 587 ASN A N 1
ATOM 4756 C CA . ASN A 1 587 ? -0.984 24.536 -10.044 1.00 81.19 587 ASN A CA 1
ATOM 4757 C C . ASN A 1 587 ? -0.388 23.140 -10.278 1.00 81.19 587 ASN A C 1
ATOM 4759 O O . ASN A 1 587 ? -1.107 22.140 -10.356 1.00 81.19 587 ASN A O 1
ATOM 4763 N N . VAL A 1 588 ? 0.937 23.074 -10.394 1.00 88.38 588 VAL A N 1
ATOM 4764 C CA . VAL A 1 588 ? 1.685 21.820 -10.574 1.00 88.38 588 VAL A CA 1
ATOM 4765 C C . VAL A 1 588 ? 1.724 21.031 -9.263 1.00 88.38 588 VAL A C 1
ATOM 4767 O O . VAL A 1 588 ? 2.131 21.551 -8.227 1.00 88.38 588 VAL A O 1
ATOM 4770 N N . THR A 1 589 ? 1.324 19.758 -9.300 1.00 91.44 589 THR A N 1
ATOM 4771 C CA . THR A 1 589 ? 1.439 18.860 -8.139 1.00 91.44 589 THR A CA 1
ATOM 4772 C C . THR A 1 589 ? 2.874 18.357 -7.967 1.00 91.44 589 THR A C 1
ATOM 4774 O O . THR A 1 589 ? 3.637 18.296 -8.934 1.00 91.44 589 THR A O 1
ATOM 4777 N N . LEU A 1 590 ? 3.241 17.924 -6.756 1.00 93.50 590 LEU A N 1
ATOM 4778 C CA . LEU A 1 590 ? 4.556 17.325 -6.507 1.00 93.50 590 LEU A CA 1
ATOM 4779 C C . LEU A 1 590 ? 4.812 16.101 -7.401 1.00 93.50 590 LEU A C 1
ATOM 4781 O O . LEU A 1 590 ? 5.888 15.991 -7.981 1.00 93.50 590 LEU A O 1
ATOM 4785 N N . ASN A 1 591 ? 3.827 15.214 -7.559 1.00 93.44 591 ASN A N 1
ATOM 4786 C CA . ASN A 1 591 ? 3.961 14.015 -8.389 1.00 93.44 591 ASN A CA 1
ATOM 4787 C C . ASN A 1 591 ? 4.205 14.367 -9.863 1.00 93.44 591 ASN A C 1
ATOM 4789 O O . ASN A 1 591 ? 5.096 13.796 -10.498 1.00 93.44 591 ASN A O 1
ATOM 4793 N N . SER A 1 592 ? 3.464 15.348 -10.393 1.00 94.25 592 SER A N 1
ATOM 4794 C CA . SER A 1 592 ? 3.660 15.845 -11.759 1.00 94.25 592 SER A CA 1
ATOM 4795 C C . SER A 1 592 ? 5.043 16.465 -11.940 1.00 94.25 592 SER A C 1
ATOM 4797 O O . SER A 1 592 ? 5.731 16.165 -12.918 1.00 94.25 592 SER A O 1
ATOM 4799 N N . LEU A 1 593 ? 5.499 17.263 -10.971 1.00 96.12 593 LEU A N 1
ATOM 4800 C CA . LEU A 1 593 ? 6.837 17.841 -11.006 1.00 96.12 593 LEU A CA 1
ATOM 4801 C C . LEU A 1 593 ? 7.924 16.758 -10.941 1.00 96.12 593 LEU A C 1
ATOM 4803 O O . LEU A 1 593 ? 8.852 16.794 -11.740 1.00 96.12 593 LEU A O 1
ATOM 4807 N N . LEU A 1 594 ? 7.789 15.754 -10.069 1.00 97.19 594 LEU A N 1
ATOM 4808 C CA . LEU A 1 594 ? 8.728 14.630 -9.972 1.00 97.19 594 LEU A CA 1
ATOM 4809 C C . LEU A 1 594 ? 8.826 13.857 -11.291 1.00 97.19 594 LEU A C 1
ATOM 4811 O O . LEU A 1 594 ? 9.930 13.554 -11.745 1.00 97.19 594 LEU A O 1
ATOM 4815 N N . ALA A 1 595 ? 7.694 13.573 -11.937 1.00 97.12 595 ALA A N 1
ATOM 4816 C CA . ALA A 1 595 ? 7.673 12.908 -13.237 1.00 97.12 595 ALA A CA 1
ATOM 4817 C C . ALA A 1 595 ? 8.338 13.770 -14.329 1.00 97.12 595 ALA A C 1
ATOM 4819 O O . ALA A 1 595 ? 9.116 13.253 -15.134 1.00 97.12 595 ALA A O 1
ATOM 4820 N N . ALA A 1 596 ? 8.100 15.086 -14.326 1.00 96.06 596 ALA A N 1
ATOM 4821 C CA . ALA A 1 596 ? 8.775 16.029 -15.217 1.00 96.06 596 ALA A CA 1
ATOM 4822 C C . ALA A 1 596 ? 10.294 16.071 -14.968 1.00 96.06 596 ALA A C 1
ATOM 4824 O O . ALA A 1 596 ? 11.077 16.057 -15.917 1.00 96.06 596 ALA A O 1
ATOM 4825 N N . THR A 1 597 ? 10.722 16.044 -13.705 1.00 97.19 597 THR A N 1
ATOM 4826 C CA . THR A 1 597 ? 12.136 16.013 -13.312 1.00 97.19 597 THR A CA 1
ATOM 4827 C C . THR A 1 597 ? 12.813 14.704 -13.713 1.00 97.19 597 THR A C 1
ATOM 4829 O O . THR A 1 597 ? 13.951 14.745 -14.173 1.00 97.19 597 THR A O 1
ATOM 4832 N N . VAL A 1 598 ? 12.130 13.554 -13.630 1.00 97.56 598 VAL A N 1
ATOM 4833 C CA . VAL A 1 598 ? 12.644 12.284 -14.184 1.00 97.56 598 VAL A CA 1
ATOM 4834 C C . VAL A 1 598 ? 12.876 12.414 -15.687 1.00 97.56 598 VAL A C 1
ATOM 4836 O O . VAL A 1 598 ? 13.930 12.005 -16.175 1.00 97.56 598 VAL A O 1
ATOM 4839 N N . ILE A 1 599 ? 11.927 13.002 -16.426 1.00 95.81 599 ILE A N 1
ATOM 4840 C CA . ILE A 1 599 ? 12.071 13.224 -17.872 1.00 95.81 599 ILE A CA 1
ATOM 4841 C C . ILE A 1 599 ? 13.275 14.127 -18.147 1.00 95.81 599 ILE A C 1
ATOM 4843 O O . ILE A 1 599 ? 14.162 13.721 -18.896 1.00 95.81 599 ILE A O 1
ATOM 4847 N N . LYS A 1 600 ? 13.349 15.297 -17.500 1.00 95.25 600 LYS A N 1
ATOM 4848 C CA . LYS A 1 600 ? 14.463 16.247 -17.641 1.00 95.25 600 LYS A CA 1
ATOM 4849 C C . LYS A 1 600 ? 15.806 15.580 -17.358 1.00 95.25 600 LYS A C 1
ATOM 4851 O O . LYS A 1 600 ? 16.694 15.614 -18.205 1.00 95.25 600 LYS A O 1
ATOM 4856 N N . ASN A 1 601 ? 15.942 14.923 -16.206 1.00 96.50 601 ASN A N 1
ATOM 4857 C CA . ASN A 1 601 ? 17.194 14.282 -15.825 1.00 96.50 601 ASN A CA 1
ATOM 4858 C C . ASN A 1 601 ? 17.598 13.191 -16.813 1.00 96.50 601 ASN A C 1
ATOM 4860 O O . ASN A 1 601 ? 18.771 13.068 -17.144 1.00 96.50 601 ASN A O 1
ATOM 4864 N N . THR A 1 602 ? 16.632 12.427 -17.320 1.00 96.19 602 THR A N 1
ATOM 4865 C CA . THR A 1 602 ? 16.917 11.386 -18.307 1.00 96.19 602 THR A CA 1
ATOM 4866 C C . THR A 1 602 ? 17.392 11.996 -19.630 1.00 96.19 602 THR A C 1
ATOM 4868 O O . THR A 1 602 ? 18.350 11.488 -20.205 1.00 96.19 602 THR A O 1
ATOM 4871 N N . ILE A 1 603 ? 16.800 13.109 -20.087 1.00 94.50 603 ILE A N 1
ATOM 4872 C CA . ILE A 1 603 ? 17.273 13.851 -21.273 1.00 94.50 603 ILE A CA 1
ATOM 4873 C C . ILE A 1 603 ? 18.718 14.323 -21.065 1.00 94.50 603 ILE A C 1
ATOM 4875 O O . ILE A 1 603 ? 19.577 14.045 -21.901 1.00 94.50 603 ILE A O 1
ATOM 4879 N N . GLU A 1 604 ? 18.986 15.006 -19.950 1.00 94.25 604 GLU A N 1
ATOM 4880 C CA . GLU A 1 604 ? 20.283 15.629 -19.665 1.00 94.25 604 GLU A CA 1
ATOM 4881 C C . GLU A 1 604 ? 21.392 14.604 -19.410 1.00 94.25 604 GLU A C 1
ATOM 4883 O O . GLU A 1 604 ? 22.497 14.741 -19.928 1.00 94.25 604 GLU A O 1
ATOM 4888 N N . ALA A 1 605 ? 21.112 13.578 -18.604 1.00 95.88 605 ALA A N 1
ATOM 4889 C CA . ALA A 1 605 ? 22.102 12.587 -18.204 1.00 95.88 605 ALA A CA 1
ATOM 4890 C C . ALA A 1 605 ? 22.381 11.556 -19.296 1.00 95.88 605 ALA A C 1
ATOM 4892 O O . ALA A 1 605 ? 23.463 10.981 -19.286 1.00 95.88 605 ALA A O 1
ATOM 4893 N N . TYR A 1 606 ? 21.441 11.315 -20.217 1.00 95.19 606 TYR A N 1
ATOM 4894 C CA . TYR A 1 606 ? 21.588 10.322 -21.287 1.00 95.19 606 TYR A CA 1
ATOM 4895 C C . TYR A 1 606 ? 21.615 10.923 -22.698 1.00 95.19 606 TYR A C 1
ATOM 4897 O O . TYR A 1 606 ? 21.370 10.211 -23.677 1.00 95.19 606 TYR A O 1
ATOM 4905 N N . ASN A 1 607 ? 21.888 12.227 -22.807 1.00 91.94 607 ASN A N 1
ATOM 4906 C CA . ASN A 1 607 ? 22.078 12.949 -24.065 1.00 91.94 607 ASN A CA 1
ATOM 4907 C C . ASN A 1 607 ? 20.975 12.663 -25.107 1.00 91.94 607 ASN A C 1
ATOM 4909 O O . ASN A 1 607 ? 21.244 12.196 -26.214 1.00 91.94 607 ASN A O 1
ATOM 4913 N N . CYS A 1 608 ? 19.712 12.853 -24.709 1.00 90.88 608 CYS A N 1
ATOM 4914 C CA . CYS A 1 608 ? 18.525 12.645 -25.554 1.00 90.88 608 CYS A CA 1
ATOM 4915 C C . CYS A 1 608 ? 18.359 11.224 -26.142 1.00 90.88 608 CYS A C 1
ATOM 4917 O O . CYS A 1 608 ? 17.569 11.032 -27.075 1.00 90.88 608 CYS A O 1
ATOM 4919 N N . THR A 1 609 ? 19.071 10.206 -25.649 1.00 91.69 609 THR A N 1
ATOM 4920 C CA . THR A 1 609 ? 18.878 8.822 -26.116 1.00 91.69 609 THR A CA 1
ATOM 4921 C C . THR A 1 609 ? 17.549 8.247 -25.635 1.00 91.69 609 THR A C 1
ATOM 4923 O O . THR A 1 609 ? 17.047 8.588 -24.567 1.00 91.69 609 THR A O 1
ATOM 4926 N N . ILE A 1 610 ? 16.943 7.375 -26.446 1.00 94.25 610 ILE A N 1
ATOM 4927 C CA . ILE A 1 610 ? 15.604 6.836 -26.170 1.00 94.25 610 ILE A CA 1
ATOM 4928 C C . ILE A 1 610 ? 15.632 5.599 -25.263 1.00 94.25 610 ILE A C 1
ATOM 4930 O O . ILE A 1 610 ? 14.663 5.320 -24.558 1.00 94.25 610 ILE A O 1
ATOM 4934 N N . ASP A 1 611 ? 16.741 4.864 -25.265 1.00 94.19 611 ASP A N 1
ATOM 4935 C CA . ASP A 1 611 ? 16.925 3.592 -24.570 1.00 94.19 611 ASP A CA 1
ATOM 4936 C C . ASP A 1 611 ? 16.574 3.663 -23.065 1.00 94.19 611 ASP A C 1
ATOM 4938 O O . ASP A 1 611 ? 15.784 2.830 -22.610 1.00 94.19 611 ASP A O 1
ATOM 4942 N N . PRO A 1 612 ? 17.021 4.674 -22.287 1.00 95.81 612 PRO A N 1
ATOM 4943 C CA . PRO A 1 612 ? 16.647 4.798 -20.874 1.00 95.81 612 PRO A CA 1
ATOM 4944 C C . PRO A 1 612 ? 15.143 5.029 -20.662 1.00 95.81 612 PRO A C 1
ATOM 4946 O O . PRO A 1 612 ? 14.565 4.489 -19.719 1.00 95.81 612 PRO A O 1
ATOM 4949 N N . PHE A 1 613 ? 14.478 5.774 -21.554 1.00 96.19 613 PHE A N 1
ATOM 4950 C CA . PHE A 1 613 ? 13.030 6.007 -21.477 1.00 96.19 613 PHE A CA 1
ATOM 4951 C C . PHE A 1 613 ? 12.232 4.736 -21.737 1.00 96.19 613 PHE A C 1
ATOM 4953 O O . PHE A 1 613 ? 11.222 4.503 -21.077 1.00 96.19 613 PHE A O 1
ATOM 4960 N N . LEU A 1 614 ? 12.682 3.893 -22.671 1.00 96.56 614 LEU A N 1
ATOM 4961 C CA . LEU A 1 614 ? 12.066 2.587 -22.902 1.00 96.56 614 LEU A CA 1
ATOM 4962 C C . LEU A 1 614 ? 12.281 1.655 -21.700 1.00 96.56 614 LEU A C 1
ATOM 4964 O O . LEU A 1 614 ? 11.386 0.872 -21.375 1.00 96.56 614 LEU A O 1
ATOM 4968 N N . LEU A 1 615 ? 13.425 1.752 -21.009 1.00 96.44 615 LEU A N 1
ATOM 4969 C CA . LEU A 1 615 ? 13.686 0.984 -19.787 1.00 96.44 615 LEU A CA 1
ATOM 4970 C C . LEU A 1 615 ? 12.731 1.381 -18.660 1.00 96.44 615 LEU A C 1
ATOM 4972 O O . LEU A 1 615 ? 12.067 0.512 -18.089 1.00 96.44 615 LEU A O 1
ATOM 4976 N N . ILE A 1 616 ? 12.636 2.685 -18.382 1.00 97.50 616 ILE A N 1
ATOM 4977 C CA . ILE A 1 616 ? 11.722 3.249 -17.381 1.00 97.50 616 ILE A CA 1
ATOM 4978 C C . ILE A 1 616 ? 10.275 2.928 -17.757 1.00 97.50 616 ILE A C 1
ATOM 4980 O O . ILE A 1 616 ? 9.511 2.459 -16.918 1.00 97.50 616 ILE A O 1
ATOM 4984 N N . GLY A 1 617 ? 9.898 3.126 -19.022 1.00 97.38 617 GLY A N 1
ATOM 4985 C CA . GLY A 1 617 ? 8.543 2.881 -19.503 1.00 97.38 617 GLY A CA 1
ATOM 4986 C C . GLY A 1 617 ? 8.114 1.425 -19.328 1.00 97.38 617 GLY A C 1
ATOM 4987 O O . GLY A 1 617 ? 7.038 1.159 -18.794 1.00 97.38 617 GLY A O 1
ATOM 4988 N N . ASN A 1 618 ? 8.974 0.465 -19.681 1.00 97.56 618 ASN A N 1
ATOM 4989 C CA . ASN A 1 618 ? 8.669 -0.947 -19.452 1.00 97.56 618 ASN A CA 1
ATOM 4990 C C . ASN A 1 618 ? 8.501 -1.279 -17.955 1.00 97.56 618 ASN A C 1
ATOM 4992 O O . ASN A 1 618 ? 7.643 -2.084 -17.592 1.00 97.56 618 ASN A O 1
ATOM 4996 N N . ALA A 1 619 ? 9.291 -0.643 -17.084 1.00 97.19 619 ALA A N 1
ATOM 4997 C CA . ALA A 1 619 ? 9.203 -0.841 -15.640 1.00 97.19 619 ALA A CA 1
ATOM 4998 C C . ALA A 1 619 ? 7.922 -0.236 -15.045 1.00 97.19 619 ALA A C 1
ATOM 5000 O O . ALA A 1 619 ? 7.234 -0.901 -14.276 1.00 97.19 619 ALA A O 1
ATOM 5001 N N . ILE A 1 620 ? 7.566 0.994 -15.429 1.00 96.25 620 ILE A N 1
ATOM 5002 C CA . ILE A 1 620 ? 6.380 1.713 -14.934 1.00 96.25 620 ILE A CA 1
ATOM 5003 C C . ILE A 1 620 ? 5.081 0.974 -15.265 1.00 96.25 620 ILE A C 1
ATOM 5005 O O . ILE A 1 620 ? 4.133 1.052 -14.494 1.00 96.25 620 ILE A O 1
ATOM 5009 N N . LEU A 1 621 ? 5.025 0.217 -16.363 1.00 96.69 621 LEU A N 1
ATOM 5010 C CA . LEU A 1 621 ? 3.853 -0.601 -16.691 1.00 96.69 621 LEU A CA 1
ATOM 5011 C C . LEU A 1 621 ? 3.781 -1.941 -15.944 1.00 96.69 621 LEU A C 1
ATOM 5013 O O . LEU A 1 621 ? 2.793 -2.660 -16.089 1.00 96.69 621 LEU A O 1
ATOM 5017 N N . SER A 1 622 ? 4.763 -2.267 -15.100 1.00 95.75 622 SER A N 1
ATOM 5018 C CA . SER A 1 622 ? 4.771 -3.509 -14.320 1.00 95.75 622 SER A CA 1
ATOM 5019 C C . SER A 1 622 ? 3.507 -3.738 -13.458 1.00 95.75 622 SER A C 1
ATOM 5021 O O . SER A 1 622 ? 3.053 -4.884 -13.399 1.00 95.75 622 SER A O 1
ATOM 5023 N N . PRO A 1 623 ? 2.856 -2.711 -12.859 1.00 95.69 623 PRO A N 1
ATOM 5024 C CA . PRO A 1 623 ? 1.566 -2.864 -12.178 1.00 95.69 623 PRO A CA 1
ATOM 5025 C C . PRO A 1 623 ? 0.455 -3.475 -13.045 1.00 95.69 623 PRO A C 1
ATOM 5027 O O . PRO A 1 623 ? -0.474 -4.063 -12.493 1.00 95.69 623 PRO A O 1
ATOM 5030 N N . PHE A 1 624 ? 0.557 -3.351 -14.372 1.00 95.38 624 PHE A N 1
ATOM 5031 C CA . PHE A 1 624 ? -0.424 -3.790 -15.372 1.00 95.38 624 PHE A CA 1
ATOM 5032 C C . PHE A 1 624 ? -0.015 -5.073 -16.107 1.00 95.38 624 PHE A C 1
ATOM 5034 O O . PHE A 1 624 ? -0.559 -5.398 -17.166 1.00 95.38 624 PHE A O 1
ATOM 5041 N N . VAL A 1 625 ? 0.992 -5.793 -15.600 1.00 93.75 625 VAL A N 1
ATOM 5042 C CA . VAL A 1 625 ? 1.467 -7.047 -16.201 1.00 93.75 625 VAL A CA 1
ATOM 5043 C C . VAL A 1 625 ? 0.318 -8.034 -16.471 1.00 93.75 625 VAL A C 1
ATOM 5045 O O . VAL A 1 625 ? 0.255 -8.523 -17.603 1.00 93.75 625 VAL A O 1
ATOM 5048 N N . PRO A 1 626 ? -0.592 -8.337 -15.520 1.00 91.38 626 PRO A N 1
ATOM 5049 C CA . PRO A 1 626 ? -1.692 -9.275 -15.763 1.00 91.38 626 PRO A CA 1
ATOM 5050 C C . PRO A 1 626 ? -2.598 -8.868 -16.936 1.00 91.38 626 PRO A C 1
ATOM 5052 O O . PRO A 1 626 ? -2.931 -9.692 -17.794 1.00 91.38 626 PRO A O 1
ATOM 5055 N N . GLU A 1 627 ? -2.966 -7.592 -17.000 1.00 93.56 627 GLU A N 1
ATOM 5056 C CA . GLU A 1 627 ? -3.873 -7.016 -17.989 1.00 93.56 627 GLU A CA 1
ATOM 5057 C C . GLU A 1 627 ? -3.215 -6.964 -19.378 1.00 93.56 627 GLU A C 1
ATOM 5059 O O . GLU A 1 627 ? -3.799 -7.410 -20.371 1.00 93.56 627 GLU A O 1
ATOM 5064 N N . ILE A 1 628 ? -1.955 -6.522 -19.451 1.00 95.06 628 ILE A N 1
ATOM 5065 C CA . ILE A 1 628 ? -1.181 -6.457 -20.700 1.00 95.06 628 ILE A CA 1
ATOM 5066 C C . ILE A 1 628 ? -0.931 -7.862 -21.257 1.00 95.06 628 ILE A C 1
ATOM 5068 O O . ILE A 1 628 ? -1.169 -8.105 -22.442 1.00 95.06 628 ILE A O 1
ATOM 5072 N N . VAL A 1 629 ? -0.526 -8.822 -20.416 1.00 93.50 629 VAL A N 1
ATOM 5073 C CA . VAL A 1 629 ? -0.330 -10.223 -20.830 1.00 93.50 629 VAL A CA 1
ATOM 5074 C C . VAL A 1 629 ? -1.612 -10.800 -21.422 1.00 93.50 629 VAL A C 1
ATOM 5076 O O . VAL A 1 629 ? -1.560 -11.495 -22.440 1.00 93.50 629 VAL A O 1
ATOM 5079 N N . LYS A 1 630 ? -2.775 -10.513 -20.823 1.00 92.12 630 LYS A N 1
ATOM 5080 C CA . LYS A 1 630 ? -4.065 -10.996 -21.331 1.00 92.12 630 LYS A CA 1
ATOM 5081 C C . LYS A 1 630 ? -4.312 -10.528 -22.771 1.00 92.12 630 LYS A C 1
ATOM 5083 O O . LYS A 1 630 ? -4.776 -11.347 -23.576 1.00 92.12 630 LYS A O 1
ATOM 5088 N N . LYS A 1 631 ? -3.944 -9.276 -23.083 1.00 91.69 631 LYS A N 1
ATOM 5089 C CA . LYS A 1 631 ? -4.092 -8.626 -24.397 1.00 91.69 631 LYS A CA 1
ATOM 5090 C C . LYS A 1 631 ? -3.066 -9.109 -25.425 1.00 91.69 631 LYS A C 1
ATOM 5092 O O . LYS A 1 631 ? -3.458 -9.574 -26.491 1.00 91.69 631 LYS A O 1
ATOM 5097 N N . ILE A 1 632 ? -1.767 -9.047 -25.120 1.00 91.44 632 ILE A N 1
ATOM 5098 C CA . ILE A 1 632 ? -0.707 -9.293 -26.121 1.00 91.44 632 ILE A CA 1
ATOM 5099 C C . ILE A 1 632 ? -0.048 -10.680 -26.036 1.00 91.44 632 ILE A C 1
ATOM 5101 O O . ILE A 1 632 ? 0.786 -11.000 -26.882 1.00 91.44 632 ILE A O 1
ATOM 5105 N N . LYS A 1 633 ? -0.446 -11.516 -25.063 1.00 90.62 633 LYS A N 1
ATOM 5106 C CA . LYS A 1 633 ? 0.072 -12.879 -24.801 1.00 90.62 633 LYS A CA 1
ATOM 5107 C C . LYS A 1 633 ? 1.559 -12.942 -24.435 1.00 90.62 633 LYS A C 1
ATOM 5109 O O . LYS A 1 633 ? 2.227 -13.937 -24.697 1.00 90.62 633 LYS A O 1
ATOM 5114 N N . GLY A 1 634 ? 2.061 -11.890 -23.801 1.00 91.06 634 GLY A N 1
ATOM 5115 C CA . GLY A 1 634 ? 3.422 -11.814 -23.287 1.00 91.06 634 GLY A CA 1
ATOM 5116 C C . GLY A 1 634 ? 3.675 -10.489 -22.583 1.00 91.06 634 GLY A C 1
ATOM 5117 O O . GLY A 1 634 ? 2.816 -9.608 -22.586 1.00 91.06 634 GLY A O 1
ATOM 5118 N N . TYR A 1 635 ? 4.843 -10.345 -21.968 1.00 94.94 635 TYR A N 1
ATOM 5119 C CA . TYR A 1 635 ? 5.290 -9.062 -21.432 1.00 94.94 635 TYR A CA 1
ATOM 5120 C C . TYR A 1 635 ? 6.798 -8.916 -21.645 1.00 94.94 635 TYR A C 1
ATOM 5122 O O . TYR A 1 635 ? 7.539 -9.844 -21.308 1.00 94.94 635 TYR A O 1
ATOM 5130 N N . PRO A 1 636 ? 7.266 -7.785 -22.190 1.00 92.94 636 PRO A N 1
ATOM 5131 C CA . PRO A 1 636 ? 8.663 -7.626 -22.557 1.00 92.94 636 PRO A CA 1
ATOM 5132 C C . PRO A 1 636 ? 9.618 -7.616 -21.369 1.00 92.94 636 PRO A C 1
ATOM 5134 O O . PRO A 1 636 ? 9.367 -7.009 -20.326 1.00 92.94 636 PRO A O 1
ATOM 5137 N N . ILE A 1 637 ? 10.774 -8.229 -21.597 1.00 94.94 637 ILE A N 1
ATOM 5138 C CA . ILE A 1 637 ? 11.919 -8.212 -20.690 1.00 94.94 637 ILE A CA 1
ATOM 5139 C C . ILE A 1 637 ? 12.939 -7.225 -21.256 1.00 94.94 637 ILE A C 1
ATOM 5141 O O . ILE A 1 637 ? 13.264 -7.273 -22.443 1.00 94.94 637 ILE A O 1
ATOM 5145 N N . SER A 1 638 ? 13.454 -6.323 -20.430 1.00 94.69 638 SER A N 1
ATOM 5146 C CA . SER A 1 638 ? 14.447 -5.350 -20.888 1.00 94.69 638 SER A CA 1
ATOM 5147 C C . SER A 1 638 ? 15.866 -5.891 -20.749 1.00 94.69 638 SER A C 1
ATOM 5149 O O . SER A 1 638 ? 16.205 -6.518 -19.742 1.00 94.69 638 SER A O 1
ATOM 5151 N N . TYR A 1 639 ? 16.704 -5.609 -21.744 1.00 92.12 639 TYR A N 1
ATOM 5152 C CA . TYR A 1 639 ? 18.114 -5.978 -21.754 1.00 92.12 639 TYR A CA 1
ATOM 5153 C C . TYR A 1 639 ? 18.972 -4.769 -22.131 1.00 92.12 639 TYR A C 1
ATOM 5155 O O . TYR A 1 639 ? 19.136 -4.447 -23.308 1.00 92.12 639 TYR A O 1
ATOM 5163 N N . ALA A 1 640 ? 19.509 -4.101 -21.114 1.00 90.81 640 ALA A N 1
ATOM 5164 C CA . ALA A 1 640 ? 20.452 -3.008 -21.270 1.00 90.81 640 ALA A CA 1
ATOM 5165 C C . ALA A 1 640 ? 21.881 -3.554 -21.343 1.00 90.81 640 ALA A C 1
ATOM 5167 O O . ALA A 1 640 ? 22.341 -4.245 -20.433 1.00 90.81 640 ALA A O 1
ATOM 5168 N N . TYR A 1 641 ? 22.604 -3.236 -22.409 1.00 87.19 641 TYR A N 1
ATOM 5169 C CA . TYR A 1 641 ? 24.010 -3.596 -22.541 1.00 87.19 641 TYR A CA 1
ATOM 5170 C C . TYR A 1 641 ? 24.867 -2.373 -22.848 1.00 87.19 641 TYR A C 1
ATOM 5172 O O . TYR A 1 641 ? 24.366 -1.352 -23.309 1.00 87.19 641 TYR A O 1
ATOM 5180 N N . GLY A 1 642 ? 26.157 -2.467 -22.537 1.00 83.88 642 GLY A N 1
ATOM 5181 C CA . GLY A 1 642 ? 27.135 -1.439 -22.874 1.00 83.88 642 GLY A CA 1
ATOM 5182 C C . GLY A 1 642 ? 28.327 -1.434 -21.930 1.00 83.88 642 GLY A C 1
ATOM 5183 O O . GLY A 1 642 ? 28.383 -2.214 -20.983 1.00 83.88 642 GLY A O 1
ATOM 5184 N N . GLU A 1 643 ? 29.284 -0.547 -22.161 1.00 81.88 643 GLU A N 1
ATOM 5185 C CA . GLU A 1 643 ? 30.543 -0.503 -21.411 1.00 81.88 643 GLU A CA 1
ATOM 5186 C C . GLU A 1 643 ? 30.362 -0.142 -19.924 1.00 81.88 643 GLU A C 1
ATOM 5188 O O . GLU A 1 643 ? 29.325 0.363 -19.480 1.00 81.88 643 GLU A O 1
ATOM 5193 N N . ALA A 1 644 ? 31.395 -0.380 -19.113 1.00 83.12 644 ALA A N 1
ATOM 5194 C CA . ALA A 1 644 ? 31.424 0.148 -17.753 1.00 83.12 644 ALA A CA 1
ATOM 5195 C C . ALA A 1 644 ? 31.262 1.682 -17.772 1.00 83.12 644 ALA A C 1
ATOM 5197 O O . ALA A 1 644 ? 31.782 2.358 -18.656 1.00 83.12 644 ALA A O 1
ATOM 5198 N N . GLN A 1 645 ? 30.574 2.230 -16.765 1.00 85.38 645 GLN A N 1
ATOM 5199 C CA . GLN A 1 645 ? 30.272 3.666 -16.639 1.00 85.38 645 GLN A CA 1
ATOM 5200 C C . GLN A 1 645 ? 29.270 4.231 -17.663 1.00 85.38 645 GLN A C 1
ATOM 5202 O O . GLN A 1 645 ? 29.151 5.444 -17.772 1.00 85.38 645 GLN A O 1
ATOM 5207 N N . SER A 1 646 ? 28.491 3.397 -18.357 1.00 89.44 646 SER A N 1
ATOM 5208 C CA . SER A 1 646 ? 27.440 3.869 -19.272 1.00 89.44 646 SER A CA 1
ATOM 5209 C C . SER A 1 646 ? 26.072 4.163 -18.632 1.00 89.44 646 SER A C 1
ATOM 5211 O O . SER A 1 646 ? 25.054 4.218 -19.313 1.00 89.44 646 SER A O 1
ATOM 5213 N N . GLY A 1 647 ? 26.014 4.311 -17.304 1.00 91.31 647 GLY A N 1
ATOM 5214 C CA . GLY A 1 647 ? 24.774 4.644 -16.589 1.00 91.31 647 GLY A CA 1
ATOM 5215 C C . GLY A 1 647 ? 23.833 3.466 -16.288 1.00 91.31 647 GLY A C 1
ATOM 5216 O O . GLY A 1 647 ? 22.818 3.664 -15.628 1.00 91.31 647 GLY A O 1
ATOM 5217 N N . LYS A 1 648 ? 24.174 2.222 -16.664 1.00 91.81 648 LYS A N 1
ATOM 5218 C CA . LYS A 1 648 ? 23.329 1.024 -16.428 1.00 91.81 648 LYS A CA 1
ATOM 5219 C C . LYS A 1 648 ? 22.824 0.885 -14.984 1.00 91.81 648 LYS A C 1
ATOM 5221 O O . LYS A 1 648 ? 21.631 0.721 -14.760 1.00 91.81 648 LYS A O 1
ATOM 5226 N N . SER A 1 649 ? 23.711 0.977 -13.993 1.00 92.00 649 SER A N 1
ATOM 5227 C CA . SER A 1 649 ? 23.300 0.879 -12.585 1.00 92.00 649 SER A CA 1
ATOM 5228 C C . SER A 1 649 ? 22.464 2.082 -12.147 1.00 92.00 649 SER A C 1
ATOM 5230 O O . SER A 1 649 ? 21.494 1.906 -11.422 1.00 92.00 649 SER A O 1
ATOM 5232 N N . ASN A 1 650 ? 22.772 3.284 -12.649 1.00 94.25 650 ASN A N 1
ATOM 5233 C CA . ASN A 1 650 ? 22.049 4.511 -12.309 1.00 94.25 650 ASN A CA 1
ATOM 5234 C C . ASN A 1 650 ? 20.574 4.444 -12.728 1.00 94.25 650 ASN A C 1
ATOM 5236 O O . ASN A 1 650 ? 19.697 4.839 -11.963 1.00 94.25 650 ASN A O 1
ATOM 5240 N N . ILE A 1 651 ? 20.288 3.941 -13.934 1.00 95.50 651 ILE A N 1
ATOM 5241 C CA . ILE A 1 651 ? 18.907 3.808 -14.412 1.00 95.50 651 ILE A CA 1
ATOM 5242 C C . ILE A 1 651 ? 18.144 2.693 -13.678 1.00 95.50 651 ILE A C 1
ATOM 5244 O O . ILE A 1 651 ? 16.959 2.853 -13.393 1.00 95.50 651 ILE A O 1
ATOM 5248 N N . LEU A 1 652 ? 18.812 1.596 -13.299 1.00 96.25 652 LEU A N 1
ATOM 5249 C CA . LEU A 1 652 ? 18.197 0.551 -12.474 1.00 96.25 652 LEU A CA 1
ATOM 5250 C C . LEU A 1 652 ? 17.896 1.052 -11.053 1.00 96.25 652 LEU A C 1
ATOM 5252 O O . LEU A 1 652 ? 16.823 0.771 -10.530 1.00 96.25 652 LEU A O 1
ATOM 5256 N N . GLU A 1 653 ? 18.789 1.834 -10.442 1.00 96.31 653 GLU A N 1
ATOM 5257 C CA . GLU A 1 653 ? 18.535 2.490 -9.150 1.00 96.31 653 GLU A CA 1
ATOM 5258 C C . GLU A 1 653 ? 17.359 3.467 -9.225 1.00 96.31 653 GLU A C 1
ATOM 5260 O O . GLU A 1 653 ? 16.532 3.505 -8.317 1.00 96.31 653 GLU A O 1
ATOM 5265 N N . LEU A 1 654 ? 17.241 4.233 -10.314 1.00 97.31 654 LEU A N 1
ATOM 5266 C CA . LEU A 1 654 ? 16.091 5.109 -10.543 1.00 97.31 654 LEU A CA 1
ATOM 5267 C C . LEU A 1 654 ? 14.785 4.302 -10.563 1.00 97.31 654 LEU A C 1
ATOM 5269 O O . LEU A 1 654 ? 13.829 4.670 -9.882 1.00 97.31 654 LEU A O 1
ATOM 5273 N N . ILE A 1 655 ? 14.754 3.177 -11.285 1.00 97.88 655 ILE A N 1
ATOM 5274 C CA . ILE A 1 655 ? 13.578 2.296 -11.333 1.00 97.88 655 ILE A CA 1
ATOM 5275 C C . ILE A 1 655 ? 13.271 1.706 -9.952 1.00 97.88 655 ILE A C 1
ATOM 5277 O O . ILE A 1 655 ? 12.109 1.692 -9.556 1.00 97.88 655 ILE A O 1
ATOM 5281 N N . ALA A 1 656 ? 14.280 1.260 -9.197 1.00 97.75 656 ALA A N 1
ATOM 5282 C CA . ALA A 1 656 ? 14.084 0.755 -7.836 1.00 97.75 656 ALA A CA 1
ATOM 5283 C C . ALA A 1 656 ? 13.377 1.798 -6.951 1.00 97.75 656 ALA A C 1
ATOM 5285 O O . ALA A 1 656 ? 12.373 1.482 -6.309 1.00 97.75 656 ALA A O 1
ATOM 5286 N N . ASN A 1 657 ? 13.832 3.054 -7.007 1.00 97.75 657 ASN A N 1
ATOM 5287 C CA . ASN A 1 657 ? 13.282 4.149 -6.211 1.00 97.75 657 ASN A CA 1
ATOM 5288 C C . ASN A 1 657 ? 11.844 4.528 -6.602 1.00 97.75 657 ASN A C 1
ATOM 5290 O O . ASN A 1 657 ? 11.046 4.830 -5.716 1.00 97.75 657 ASN A O 1
ATOM 5294 N N . ILE A 1 658 ? 11.461 4.432 -7.884 1.00 97.81 658 ILE A N 1
ATOM 5295 C CA . ILE A 1 658 ? 10.052 4.596 -8.308 1.00 97.81 658 ILE A CA 1
ATOM 5296 C C . ILE A 1 658 ? 9.142 3.588 -7.589 1.00 97.81 658 ILE A C 1
ATOM 5298 O O . ILE A 1 658 ? 8.023 3.916 -7.208 1.00 97.81 658 ILE A O 1
ATOM 5302 N N . PHE A 1 659 ? 9.622 2.366 -7.356 1.00 97.12 659 PHE A N 1
ATOM 5303 C CA . PHE A 1 659 ? 8.876 1.334 -6.632 1.00 97.12 659 PHE A CA 1
ATOM 5304 C C . PHE A 1 659 ? 9.049 1.407 -5.105 1.00 97.12 659 PHE A C 1
ATOM 5306 O O . PHE A 1 659 ? 8.488 0.573 -4.397 1.00 97.12 659 PHE A O 1
ATOM 5313 N N . GLY A 1 660 ? 9.780 2.397 -4.580 1.00 96.56 660 GLY A N 1
ATOM 5314 C CA . GLY A 1 660 ? 10.041 2.564 -3.146 1.00 96.56 660 GLY A CA 1
ATOM 5315 C C . GLY A 1 660 ? 11.162 1.686 -2.595 1.00 96.56 660 GLY A C 1
ATOM 5316 O O . GLY A 1 660 ? 11.224 1.462 -1.387 1.00 96.56 660 GLY A O 1
ATOM 5317 N N . TYR A 1 661 ? 12.034 1.163 -3.454 1.00 96.69 661 TYR A N 1
ATOM 5318 C CA . TYR A 1 661 ? 13.223 0.416 -3.058 1.00 96.69 661 TYR A CA 1
ATOM 5319 C C . TYR A 1 661 ? 14.495 1.251 -3.209 1.00 96.69 661 TYR A C 1
ATOM 5321 O O . TYR A 1 661 ? 14.597 2.091 -4.095 1.00 96.69 661 TYR A O 1
ATOM 5329 N N . ASP A 1 662 ? 15.500 0.947 -2.392 1.00 94.19 662 ASP A N 1
ATOM 5330 C CA . ASP A 1 662 ? 16.852 1.480 -2.547 1.00 94.19 662 ASP A CA 1
ATOM 5331 C C . ASP A 1 662 ? 17.717 0.594 -3.473 1.00 94.19 662 ASP A C 1
ATOM 5333 O O . ASP A 1 662 ? 17.288 -0.448 -3.985 1.00 94.19 662 ASP A O 1
ATOM 5337 N N . SER A 1 663 ? 18.979 0.983 -3.666 1.00 91.56 663 SER A N 1
ATOM 5338 C CA . SER A 1 663 ? 19.948 0.243 -4.486 1.00 91.56 663 SER A CA 1
ATOM 5339 C C . SER A 1 663 ? 20.206 -1.194 -4.009 1.00 91.56 663 SER A C 1
ATOM 5341 O O . SER A 1 663 ? 20.664 -2.023 -4.795 1.00 91.56 663 SER A O 1
ATOM 5343 N N . SER A 1 664 ? 19.868 -1.543 -2.761 1.00 91.69 664 SER A N 1
ATOM 5344 C CA . SER A 1 664 ? 20.029 -2.902 -2.229 1.00 91.69 664 SER A CA 1
ATOM 5345 C C . SER A 1 664 ? 18.991 -3.899 -2.751 1.00 91.69 664 SER A C 1
ATOM 5347 O O . SER A 1 664 ? 19.102 -5.095 -2.471 1.00 91.69 664 SER A O 1
ATOM 5349 N N . PHE A 1 665 ? 17.976 -3.431 -3.484 1.00 93.75 665 PHE A N 1
ATOM 5350 C CA . PHE A 1 665 ? 17.023 -4.287 -4.194 1.00 93.75 665 PHE A CA 1
ATOM 5351 C C . PHE A 1 665 ? 17.595 -4.871 -5.492 1.00 93.75 665 PHE A C 1
ATOM 5353 O O . PHE A 1 665 ? 17.064 -5.848 -6.020 1.00 93.75 665 PHE A O 1
ATOM 5360 N N . LEU A 1 666 ? 18.688 -4.300 -6.000 1.00 92.06 666 LEU A N 1
ATOM 5361 C CA . LEU A 1 666 ? 19.309 -4.746 -7.237 1.00 92.06 666 LEU A CA 1
ATOM 5362 C C . LEU A 1 666 ? 19.973 -6.118 -7.047 1.00 92.06 666 LEU A C 1
ATOM 5364 O O . LEU A 1 666 ? 20.821 -6.314 -6.177 1.00 92.06 666 LEU A O 1
ATOM 5368 N N . GLY A 1 667 ? 19.561 -7.079 -7.871 1.00 84.44 667 GLY A N 1
ATOM 5369 C CA . GLY A 1 667 ? 20.034 -8.456 -7.847 1.00 84.44 667 GLY A CA 1
ATOM 5370 C C . GLY A 1 667 ? 21.436 -8.612 -8.435 1.00 84.44 667 GLY A C 1
ATOM 5371 O O . GLY A 1 667 ? 21.797 -7.966 -9.425 1.00 84.44 667 GLY A O 1
ATOM 5372 N N . GLY A 1 668 ? 22.210 -9.516 -7.832 1.00 75.44 668 GLY A N 1
ATOM 5373 C CA . GLY A 1 668 ? 23.516 -9.941 -8.331 1.00 75.44 668 GLY A CA 1
ATOM 5374 C C . GLY A 1 668 ? 23.408 -11.016 -9.416 1.00 75.44 668 GLY A C 1
ATOM 5375 O O . GLY A 1 668 ? 22.440 -11.773 -9.483 1.00 75.44 668 GLY A O 1
ATOM 5376 N N . GLY A 1 669 ? 24.431 -11.117 -10.265 1.00 67.56 669 GLY A N 1
ATOM 5377 C CA . GLY A 1 669 ? 24.417 -12.012 -11.426 1.00 67.56 669 GLY A CA 1
ATOM 5378 C C . GLY A 1 669 ? 24.554 -13.507 -11.134 1.00 67.56 669 GLY A C 1
ATOM 5379 O O . GLY A 1 669 ? 24.421 -14.300 -12.062 1.00 67.56 669 GLY A O 1
ATOM 5380 N N . SER A 1 670 ? 24.813 -13.912 -9.887 1.00 73.50 670 SER A N 1
ATOM 5381 C CA . SER A 1 670 ? 25.017 -15.315 -9.491 1.00 73.50 670 SER A CA 1
ATOM 5382 C C . SER A 1 670 ? 23.733 -16.039 -9.059 1.00 73.50 670 SER A C 1
ATOM 5384 O O . SER A 1 670 ? 23.763 -17.250 -8.810 1.00 73.50 670 SER A O 1
ATOM 5386 N N . ASP A 1 671 ? 22.600 -15.332 -9.026 1.00 78.88 671 ASP A N 1
ATOM 5387 C CA . ASP A 1 671 ? 21.296 -15.860 -8.631 1.00 78.88 671 ASP A CA 1
ATOM 5388 C C . ASP A 1 671 ? 20.863 -17.079 -9.456 1.00 78.88 671 ASP A C 1
ATOM 5390 O O . ASP A 1 671 ? 20.903 -17.095 -10.687 1.00 78.88 671 ASP A O 1
ATOM 5394 N N . THR A 1 672 ? 20.377 -18.115 -8.766 1.00 83.38 672 THR A N 1
ATOM 5395 C CA . THR A 1 672 ? 19.853 -19.310 -9.439 1.00 83.38 672 THR A CA 1
ATOM 5396 C C . THR A 1 672 ? 18.479 -19.040 -10.054 1.00 83.38 672 THR A C 1
ATOM 5398 O O . THR A 1 672 ? 17.652 -18.334 -9.477 1.00 83.38 672 THR A O 1
ATOM 5401 N N . SER A 1 673 ? 18.142 -19.720 -11.152 1.00 81.25 673 SER A N 1
ATOM 5402 C CA . SER A 1 673 ? 16.807 -19.621 -11.774 1.00 81.25 673 SER A CA 1
ATOM 5403 C C . SER A 1 673 ? 15.654 -20.004 -10.839 1.00 81.25 673 SER A C 1
ATOM 5405 O O . SER A 1 673 ? 14.516 -19.589 -11.038 1.00 81.25 673 SER A O 1
ATOM 5407 N N . LYS A 1 674 ? 15.921 -20.807 -9.796 1.00 82.19 674 LYS A N 1
ATOM 5408 C CA . LYS A 1 674 ? 14.927 -21.115 -8.756 1.00 82.19 674 LYS A CA 1
ATOM 5409 C C . LYS A 1 674 ? 14.652 -19.894 -7.873 1.00 82.19 674 LYS A C 1
ATOM 5411 O O . LYS A 1 674 ? 13.489 -19.640 -7.577 1.00 82.19 674 LYS A O 1
ATOM 5416 N N . ASN A 1 675 ? 15.695 -19.159 -7.482 1.00 84.69 675 ASN A N 1
ATOM 5417 C CA . ASN A 1 675 ? 15.557 -17.918 -6.717 1.00 84.69 675 ASN A CA 1
ATOM 5418 C C . ASN A 1 675 ? 14.852 -16.840 -7.543 1.00 84.69 675 ASN A C 1
ATOM 5420 O O . ASN A 1 675 ? 13.910 -16.215 -7.076 1.00 84.69 675 ASN A O 1
ATOM 5424 N N . LEU A 1 676 ? 15.237 -16.711 -8.812 1.00 87.69 676 LEU A N 1
ATOM 5425 C CA . LEU A 1 676 ? 14.641 -15.765 -9.751 1.00 87.69 676 LEU A CA 1
ATOM 5426 C C . LEU A 1 676 ? 13.120 -15.946 -9.870 1.00 87.69 676 LEU A C 1
ATOM 5428 O O . LEU A 1 676 ? 12.369 -14.989 -9.710 1.00 87.69 676 LEU A O 1
ATOM 5432 N N . LEU A 1 677 ? 12.647 -17.176 -10.097 1.00 85.62 677 LEU A N 1
ATOM 5433 C CA . LEU A 1 677 ? 11.207 -17.450 -10.190 1.00 85.62 677 LEU A CA 1
ATOM 5434 C C . LEU A 1 677 ? 10.489 -17.265 -8.849 1.00 85.62 677 LEU A C 1
ATOM 5436 O O . LEU A 1 677 ? 9.337 -16.845 -8.826 1.00 85.62 677 LEU A O 1
ATOM 5440 N N . HIS A 1 678 ? 11.158 -17.556 -7.730 1.00 86.94 678 HIS A N 1
ATOM 5441 C CA . HIS A 1 678 ? 10.611 -17.261 -6.409 1.00 86.94 678 HIS A CA 1
ATOM 5442 C C . HIS A 1 678 ? 10.418 -15.753 -6.200 1.00 86.94 678 HIS A C 1
ATOM 5444 O O . HIS A 1 678 ? 9.371 -15.343 -5.704 1.00 86.94 678 HIS A O 1
ATOM 5450 N N . ASN A 1 679 ? 11.384 -14.942 -6.632 1.00 89.94 679 ASN A N 1
ATOM 5451 C CA . ASN A 1 679 ? 11.315 -13.488 -6.556 1.00 89.94 679 ASN A CA 1
ATOM 5452 C C . ASN A 1 679 ? 10.241 -12.919 -7.496 1.00 89.94 679 ASN A C 1
ATOM 5454 O O . ASN A 1 679 ? 9.527 -12.013 -7.090 1.00 89.94 679 ASN A O 1
ATOM 5458 N N . LEU A 1 680 ? 10.054 -13.472 -8.701 1.00 88.88 680 LEU A N 1
ATOM 5459 C CA . LEU A 1 680 ? 8.988 -13.039 -9.625 1.00 88.88 680 LEU A CA 1
ATOM 5460 C C . LEU A 1 680 ? 7.574 -13.331 -9.110 1.00 88.88 680 LEU A C 1
ATOM 5462 O O . LEU A 1 680 ? 6.622 -12.660 -9.504 1.00 88.88 680 LEU A O 1
ATOM 5466 N N . GLU A 1 681 ? 7.432 -14.349 -8.266 1.00 86.62 681 GLU A N 1
ATOM 5467 C CA . GLU A 1 681 ? 6.193 -14.642 -7.548 1.00 86.62 681 GLU A CA 1
ATOM 5468 C C . GLU A 1 681 ? 6.024 -13.714 -6.333 1.00 86.62 681 GLU A C 1
ATOM 5470 O O . GLU A 1 681 ? 4.929 -13.219 -6.073 1.00 86.62 681 GLU A O 1
ATOM 5475 N N . TYR A 1 682 ? 7.100 -13.500 -5.569 1.00 88.88 682 TYR A N 1
ATOM 5476 C CA . TYR A 1 682 ? 7.075 -12.730 -4.325 1.00 88.88 682 TYR A CA 1
ATOM 5477 C C . TYR A 1 682 ? 6.872 -11.228 -4.568 1.00 88.88 682 TYR A C 1
ATOM 5479 O O . TYR A 1 682 ? 6.002 -10.618 -3.946 1.00 88.88 682 TYR A O 1
ATOM 5487 N N . TYR A 1 683 ? 7.642 -10.644 -5.487 1.00 91.69 683 TYR A N 1
ATOM 5488 C CA . TYR A 1 683 ? 7.558 -9.243 -5.903 1.00 91.69 683 TYR A CA 1
ATOM 5489 C C . TYR A 1 683 ? 6.510 -9.091 -7.015 1.00 91.69 683 TYR A C 1
ATOM 5491 O O . TYR A 1 683 ? 6.812 -8.752 -8.158 1.00 91.69 683 TYR A O 1
ATOM 5499 N N . ASN A 1 684 ? 5.263 -9.419 -6.675 1.00 89.50 684 ASN A N 1
ATOM 5500 C CA . ASN A 1 684 ? 4.138 -9.436 -7.603 1.00 89.50 684 ASN A CA 1
ATOM 5501 C C . ASN A 1 684 ? 3.935 -8.064 -8.270 1.00 89.50 684 ASN A C 1
ATOM 5503 O O . ASN A 1 684 ? 3.843 -7.054 -7.577 1.00 89.50 684 ASN A O 1
ATOM 5507 N N . CYS A 1 685 ? 3.844 -8.037 -9.604 1.00 93.06 685 CYS A N 1
ATOM 5508 C CA . CYS A 1 685 ? 3.710 -6.818 -10.410 1.00 93.06 685 CYS A CA 1
ATOM 5509 C C . CYS A 1 685 ? 4.822 -5.767 -10.190 1.00 93.06 685 CYS A C 1
ATOM 5511 O O . CYS A 1 685 ? 4.689 -4.630 -10.646 1.00 93.06 685 CYS A O 1
ATOM 5513 N N . THR A 1 686 ? 5.948 -6.145 -9.581 1.00 94.94 686 THR A N 1
ATOM 5514 C CA . THR A 1 686 ? 7.143 -5.308 -9.402 1.00 94.94 686 THR A CA 1
ATOM 5515 C C . THR A 1 686 ? 8.267 -5.836 -10.304 1.00 94.94 686 THR A C 1
ATOM 5517 O O . THR A 1 686 ? 8.484 -7.052 -10.363 1.00 94.94 686 THR A O 1
ATOM 5520 N N . PRO A 1 687 ? 8.994 -4.970 -11.031 1.00 95.44 687 PRO A N 1
ATOM 5521 C CA . PRO A 1 687 ? 10.078 -5.406 -11.899 1.00 95.44 687 PRO A CA 1
ATOM 5522 C C . PRO A 1 687 ? 11.276 -5.880 -11.070 1.00 95.44 687 PRO A C 1
ATOM 5524 O O . PRO A 1 687 ? 11.726 -5.183 -10.163 1.00 95.44 687 PRO A O 1
ATOM 5527 N N . LEU A 1 688 ? 11.840 -7.043 -11.406 1.00 94.88 688 LEU A N 1
ATOM 5528 C CA . LEU A 1 688 ? 13.132 -7.456 -10.859 1.00 94.88 688 LEU A CA 1
ATOM 5529 C C . LEU A 1 688 ? 14.271 -6.838 -11.662 1.00 94.88 688 LEU A C 1
ATOM 5531 O O . LEU A 1 688 ? 14.264 -6.868 -12.894 1.00 94.88 688 LEU A O 1
ATOM 5535 N N . LEU A 1 689 ? 15.272 -6.329 -10.955 1.00 95.44 689 LEU A N 1
ATOM 5536 C CA . LEU A 1 689 ? 16.351 -5.536 -11.531 1.00 95.44 689 LEU A CA 1
ATOM 5537 C C . LEU A 1 689 ? 17.684 -6.234 -11.263 1.00 95.44 689 LEU A C 1
ATOM 5539 O O . LEU A 1 689 ? 18.026 -6.470 -10.109 1.00 95.44 689 LEU A O 1
ATOM 5543 N N . PHE A 1 690 ? 18.435 -6.562 -12.311 1.00 91.75 690 PHE A N 1
ATOM 5544 C CA . PHE A 1 690 ? 19.720 -7.256 -12.211 1.00 91.75 690 PHE A CA 1
ATOM 5545 C C . PHE A 1 690 ? 20.819 -6.405 -12.834 1.00 91.75 690 PHE A C 1
ATOM 5547 O O . PHE A 1 690 ? 20.754 -6.092 -14.023 1.00 91.75 690 PHE A O 1
ATOM 5554 N N . GLN A 1 691 ? 21.827 -6.040 -12.040 1.00 86.44 691 GLN A N 1
ATOM 5555 C CA . GLN A 1 691 ? 22.920 -5.171 -12.498 1.00 86.44 691 GLN A CA 1
ATOM 5556 C C . GLN A 1 691 ? 23.884 -5.872 -13.457 1.00 86.44 691 GLN A C 1
ATOM 5558 O O . GLN A 1 691 ? 24.431 -5.230 -14.349 1.00 86.44 691 GLN A O 1
ATOM 5563 N N . GLU A 1 692 ? 24.089 -7.174 -13.273 1.00 82.69 692 GLU A N 1
ATOM 5564 C CA . GLU A 1 692 ? 24.939 -7.990 -14.134 1.00 82.69 692 GLU A CA 1
ATOM 5565 C C . GLU A 1 692 ? 24.361 -9.396 -14.283 1.00 82.69 692 GLU A C 1
ATOM 5567 O O . GLU A 1 692 ? 23.709 -9.915 -13.377 1.00 82.69 692 GLU A O 1
ATOM 5572 N N . VAL A 1 693 ? 24.631 -10.041 -15.418 1.00 80.69 693 VAL A N 1
ATOM 5573 C CA . VAL A 1 693 ? 24.264 -11.438 -15.675 1.00 80.69 693 VAL A CA 1
ATOM 5574 C C . VAL A 1 693 ? 25.532 -12.289 -15.692 1.00 80.69 693 VAL A C 1
ATOM 5576 O O . VAL A 1 693 ? 26.343 -12.189 -16.613 1.00 80.69 693 VAL A O 1
ATOM 5579 N N . GLN A 1 694 ? 25.703 -13.153 -14.687 1.00 77.81 694 GLN A N 1
ATOM 5580 C CA . GLN A 1 694 ? 26.910 -13.966 -14.499 1.00 77.81 694 GLN A CA 1
ATOM 5581 C C . GLN A 1 694 ? 26.581 -15.464 -14.323 1.00 77.81 694 GLN A C 1
ATOM 5583 O O . GLN A 1 694 ? 25.420 -15.874 -14.275 1.00 77.81 694 GLN A O 1
ATOM 5588 N N . ASP A 1 695 ? 27.620 -16.304 -14.307 1.00 78.25 695 ASP A N 1
ATOM 5589 C CA . ASP A 1 695 ? 27.610 -17.718 -13.904 1.00 78.25 695 ASP A CA 1
ATOM 5590 C C . ASP A 1 695 ? 26.356 -18.539 -14.261 1.00 78.25 695 ASP A C 1
ATOM 5592 O O . ASP A 1 695 ? 26.183 -18.998 -15.396 1.00 78.25 695 ASP A O 1
ATOM 5596 N N . SER A 1 696 ? 25.511 -18.804 -13.259 1.00 76.31 696 SER A N 1
ATOM 5597 C CA . SER A 1 696 ? 24.371 -19.713 -13.349 1.00 76.31 696 SER A CA 1
ATOM 5598 C C . SER A 1 696 ? 23.216 -19.098 -14.139 1.00 76.31 696 SER A C 1
ATOM 5600 O O . SER A 1 696 ? 22.611 -19.780 -14.973 1.00 76.31 696 SER A O 1
ATOM 5602 N N . LEU A 1 697 ? 22.980 -17.797 -13.952 1.00 80.50 697 LEU A N 1
ATOM 5603 C CA . LEU A 1 697 ? 21.966 -17.035 -14.663 1.00 80.50 697 LEU A CA 1
ATOM 5604 C C . LEU A 1 697 ? 22.313 -16.930 -16.149 1.00 80.50 697 LEU A C 1
ATOM 5606 O O . LEU A 1 697 ? 21.447 -17.161 -16.990 1.00 80.50 697 LEU A O 1
ATOM 5610 N N . ARG A 1 698 ? 23.592 -16.697 -16.485 1.00 83.50 698 ARG A N 1
ATOM 5611 C CA . ARG A 1 698 ? 24.074 -16.670 -17.878 1.00 83.50 698 ARG A CA 1
ATOM 5612 C C . ARG A 1 698 ? 23.825 -17.999 -18.596 1.00 83.50 698 ARG A C 1
ATOM 5614 O O . ARG A 1 698 ? 23.397 -17.999 -19.745 1.00 83.50 698 ARG A O 1
ATOM 5621 N N . LYS A 1 699 ? 24.043 -19.138 -17.925 1.00 82.75 699 LYS A N 1
ATOM 5622 C CA . LYS A 1 699 ? 23.823 -20.482 -18.504 1.00 82.75 699 LYS A CA 1
ATOM 5623 C C . LYS A 1 699 ? 22.352 -20.788 -18.793 1.00 82.75 699 LYS A C 1
ATOM 5625 O O . LYS A 1 699 ? 22.070 -21.533 -19.724 1.00 82.75 699 LYS A O 1
ATOM 5630 N N . GLN A 1 700 ? 21.431 -20.262 -17.988 1.00 85.06 700 GLN A N 1
ATOM 5631 C CA . GLN A 1 700 ? 19.991 -20.534 -18.102 1.00 85.06 700 GLN A CA 1
ATOM 5632 C C . GLN A 1 700 ? 19.196 -19.350 -18.670 1.00 85.06 700 GLN A C 1
ATOM 5634 O O . GLN A 1 700 ? 17.967 -19.390 -18.687 1.00 85.06 700 GLN A O 1
ATOM 5639 N N . PHE A 1 701 ? 19.890 -18.320 -19.162 1.00 86.50 701 PHE A N 1
ATOM 5640 C CA . PHE A 1 701 ? 19.308 -17.049 -19.582 1.00 86.50 701 PHE A CA 1
ATOM 5641 C C . PHE A 1 701 ? 18.179 -17.229 -20.604 1.00 86.50 701 PHE A C 1
ATOM 5643 O O . PHE A 1 701 ? 17.058 -16.793 -20.361 1.00 86.50 701 PHE A O 1
ATOM 5650 N N . GLU A 1 702 ? 18.435 -17.951 -21.698 1.00 86.25 702 GLU A N 1
ATOM 5651 C CA . GLU A 1 702 ? 17.455 -18.165 -22.775 1.00 86.25 702 GLU A CA 1
ATOM 5652 C C . GLU A 1 702 ? 16.192 -18.893 -22.281 1.00 86.25 702 GLU A C 1
ATOM 5654 O O . GLU A 1 702 ? 15.066 -18.492 -22.583 1.00 86.25 702 GLU A O 1
ATOM 5659 N N . SER A 1 703 ? 16.370 -19.934 -21.457 1.00 85.56 703 SER A N 1
ATOM 5660 C CA . SER A 1 703 ? 15.253 -20.681 -20.867 1.00 85.56 703 SER A CA 1
ATOM 5661 C C . SER A 1 703 ? 14.422 -19.807 -19.928 1.00 85.56 703 SER A C 1
ATOM 5663 O O . SER A 1 703 ? 13.192 -19.880 -19.949 1.00 85.56 703 SER A O 1
ATOM 5665 N N . ASN A 1 704 ? 15.082 -18.984 -19.108 1.00 88.88 704 ASN A N 1
ATOM 5666 C CA . ASN A 1 704 ? 14.412 -18.080 -18.180 1.00 88.88 704 ASN A CA 1
ATOM 5667 C C . ASN A 1 704 ? 13.612 -17.028 -18.950 1.00 88.88 704 ASN A C 1
ATOM 5669 O O . ASN A 1 704 ? 12.405 -16.932 -18.739 1.00 88.88 704 ASN A O 1
ATOM 5673 N N . VAL A 1 705 ? 14.238 -16.324 -19.900 1.00 91.19 705 VAL A N 1
ATOM 5674 C CA . VAL A 1 705 ? 13.586 -15.300 -20.736 1.00 91.19 705 VAL A CA 1
ATOM 5675 C C . VAL A 1 705 ? 12.321 -15.845 -21.393 1.00 91.19 705 VAL A C 1
ATOM 5677 O O . VAL A 1 705 ? 11.264 -15.224 -21.289 1.00 91.19 705 VAL A O 1
ATOM 5680 N N . LYS A 1 706 ? 12.393 -17.036 -22.001 1.00 89.31 706 LYS A N 1
ATOM 5681 C CA . LYS A 1 706 ? 11.224 -17.683 -22.608 1.00 89.31 706 LYS A CA 1
ATOM 5682 C C . LYS A 1 706 ? 10.115 -17.935 -21.589 1.00 89.31 706 LYS A C 1
ATOM 5684 O O . LYS A 1 706 ? 8.987 -17.505 -21.802 1.00 89.31 706 LYS A O 1
ATOM 5689 N N . SER A 1 707 ? 10.440 -18.590 -20.473 1.00 87.56 707 SER A N 1
ATOM 5690 C CA . SER A 1 707 ? 9.446 -18.941 -19.451 1.00 87.56 707 SER A CA 1
ATOM 5691 C C . SER A 1 707 ? 8.763 -17.721 -18.826 1.00 87.56 707 SER A C 1
ATOM 5693 O O . SER A 1 707 ? 7.572 -17.768 -18.535 1.00 87.56 707 SER A O 1
ATOM 5695 N N . ILE A 1 708 ? 9.499 -16.624 -18.655 1.00 91.56 708 ILE A N 1
ATOM 5696 C CA . ILE A 1 708 ? 9.023 -15.416 -17.979 1.00 91.56 708 ILE A CA 1
ATOM 5697 C C . ILE A 1 708 ? 8.156 -14.590 -18.920 1.00 91.56 708 ILE A C 1
ATOM 5699 O O . ILE A 1 708 ? 7.058 -14.191 -18.536 1.00 91.56 708 ILE A O 1
ATOM 5703 N N . TYR A 1 709 ? 8.611 -14.398 -20.161 1.00 93.12 709 TYR A N 1
ATOM 5704 C CA . TYR A 1 709 ? 7.838 -13.715 -21.196 1.00 93.12 709 TYR A CA 1
ATOM 5705 C C . TYR A 1 709 ? 6.506 -14.426 -21.450 1.00 93.12 709 TYR A C 1
ATOM 5707 O O . TYR A 1 709 ? 5.453 -13.793 -21.439 1.00 93.12 709 TYR A O 1
ATOM 5715 N N . ASP A 1 710 ? 6.562 -15.752 -21.628 1.00 88.56 710 ASP A N 1
ATOM 5716 C CA . ASP A 1 710 ? 5.402 -16.599 -21.925 1.00 88.56 710 ASP A CA 1
ATOM 5717 C C . ASP A 1 710 ? 4.560 -16.895 -20.662 1.00 88.56 710 ASP A C 1
ATOM 5719 O O . ASP A 1 710 ? 3.553 -17.596 -20.743 1.00 88.56 710 ASP A O 1
ATOM 5723 N N . ARG A 1 711 ? 4.972 -16.402 -19.481 1.00 88.69 711 ARG A N 1
ATOM 5724 C CA . ARG A 1 711 ? 4.298 -16.610 -18.183 1.00 88.69 711 ARG A CA 1
ATOM 5725 C C . ARG A 1 711 ? 4.095 -18.083 -17.829 1.00 88.69 711 ARG A C 1
ATOM 5727 O O . ARG A 1 711 ? 3.129 -18.449 -17.168 1.00 88.69 711 ARG A O 1
ATOM 5734 N N . THR A 1 712 ? 5.011 -18.942 -18.269 1.00 82.75 712 THR A N 1
ATOM 5735 C CA . THR A 1 712 ? 4.931 -20.385 -18.043 1.00 82.75 712 THR A CA 1
ATOM 5736 C C . THR A 1 712 ? 5.242 -20.691 -16.576 1.00 82.75 712 THR A C 1
ATOM 5738 O O . THR A 1 712 ? 6.390 -20.517 -16.154 1.00 82.75 712 THR A O 1
ATOM 5741 N N . PRO A 1 713 ? 4.264 -21.162 -15.780 1.00 77.00 713 PRO A N 1
ATOM 5742 C CA . PRO A 1 713 ? 4.495 -21.428 -14.372 1.00 77.00 713 PRO A CA 1
ATOM 5743 C C . PRO A 1 713 ? 5.406 -22.643 -14.205 1.00 77.00 713 PRO A C 1
ATOM 5745 O O . PRO A 1 713 ? 5.245 -23.672 -14.871 1.00 77.00 713 PRO A O 1
ATOM 5748 N N . ARG A 1 714 ? 6.358 -22.557 -13.274 1.00 73.56 714 ARG A N 1
ATOM 5749 C CA . ARG A 1 714 ? 7.241 -23.687 -12.969 1.00 73.56 714 ARG A CA 1
ATOM 5750 C C . ARG A 1 714 ? 6.594 -24.579 -11.925 1.00 73.56 714 ARG A C 1
ATOM 5752 O O . ARG A 1 714 ? 6.277 -24.132 -10.828 1.00 73.56 714 ARG A O 1
ATOM 5759 N N . LYS A 1 715 ? 6.470 -25.862 -12.248 1.00 79.56 715 LYS A N 1
ATOM 5760 C CA . LYS A 1 715 ? 5.951 -26.887 -11.344 1.00 79.56 715 LYS A CA 1
ATOM 5761 C C . LYS A 1 715 ? 7.112 -27.602 -10.651 1.00 79.56 715 LYS A C 1
ATOM 5763 O O . LYS A 1 715 ? 8.018 -28.096 -11.319 1.00 79.56 715 LYS A O 1
ATOM 5768 N N . ILE A 1 716 ? 7.109 -27.628 -9.322 1.00 73.00 716 ILE A N 1
ATOM 5769 C CA . ILE A 1 716 ? 8.141 -28.257 -8.490 1.00 73.00 716 ILE A CA 1
ATOM 5770 C C . ILE A 1 716 ? 7.474 -29.334 -7.643 1.00 73.00 716 ILE A C 1
ATOM 5772 O O . ILE A 1 716 ? 6.548 -29.045 -6.893 1.00 73.00 716 ILE A O 1
ATOM 5776 N N . MET A 1 717 ? 7.956 -30.569 -7.739 1.00 75.62 717 MET A N 1
ATOM 5777 C CA . MET A 1 717 ? 7.464 -31.663 -6.906 1.00 75.62 717 MET A CA 1
ATOM 5778 C C . MET A 1 717 ? 7.940 -31.477 -5.455 1.00 75.62 717 MET A C 1
ATOM 5780 O O . MET A 1 717 ? 9.117 -31.192 -5.219 1.00 75.62 717 MET A O 1
ATOM 5784 N N . GLN A 1 718 ? 7.031 -31.602 -4.493 1.00 71.25 718 GLN A N 1
ATOM 5785 C CA . GLN A 1 718 ? 7.283 -31.551 -3.052 1.00 71.25 718 GLN A CA 1
ATOM 5786 C C . GLN A 1 718 ? 6.714 -32.805 -2.368 1.00 71.25 718 GLN A C 1
ATOM 5788 O O . GLN A 1 718 ? 6.047 -33.625 -3.001 1.00 71.25 718 GLN A O 1
ATOM 5793 N N . GLY A 1 719 ? 7.065 -33.005 -1.092 1.00 63.75 719 GLY A N 1
ATOM 5794 C CA . GLY A 1 719 ? 6.525 -34.102 -0.281 1.00 63.75 719 GLY A CA 1
ATOM 5795 C C . GLY A 1 719 ? 6.758 -35.497 -0.873 1.00 63.75 719 GLY A C 1
ATOM 5796 O O . GLY A 1 719 ? 5.835 -36.301 -0.890 1.00 63.75 719 GLY A O 1
ATOM 5797 N N . TYR A 1 720 ? 7.952 -35.766 -1.419 1.00 70.12 720 TYR A N 1
ATOM 5798 C CA . TYR A 1 720 ? 8.300 -37.050 -2.054 1.00 70.12 720 TYR A CA 1
ATOM 5799 C C . TYR A 1 720 ? 7.363 -37.496 -3.198 1.00 70.12 720 TYR A C 1
ATOM 5801 O O . TYR A 1 720 ? 7.275 -38.684 -3.486 1.00 70.12 720 TYR A O 1
ATOM 5809 N N . GLY A 1 721 ? 6.698 -36.560 -3.885 1.00 67.31 721 GLY A N 1
ATOM 5810 C CA . GLY A 1 721 ? 5.808 -36.874 -5.013 1.00 67.31 721 GLY A CA 1
ATOM 5811 C C . GLY A 1 721 ? 4.323 -36.688 -4.733 1.00 67.31 721 GLY A C 1
ATOM 5812 O O . GLY A 1 721 ? 3.531 -36.791 -5.663 1.00 67.31 721 GLY A O 1
ATOM 5813 N N . ASN A 1 722 ? 3.951 -36.362 -3.495 1.00 63.41 722 ASN A N 1
ATOM 5814 C CA . A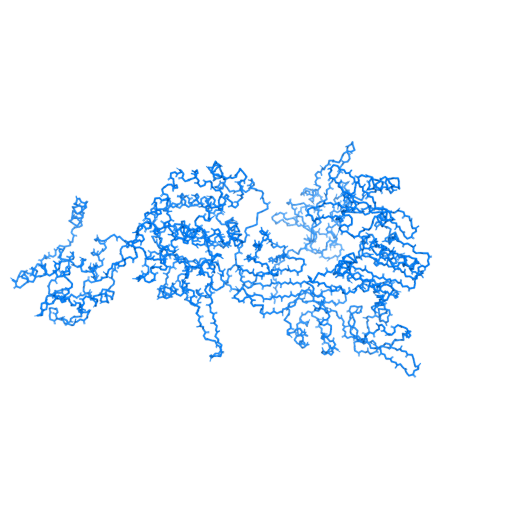SN A 1 722 ? 2.549 -36.217 -3.100 1.00 63.41 722 ASN A CA 1
ATOM 5815 C C . ASN A 1 722 ? 1.984 -34.815 -3.357 1.00 63.41 722 ASN A C 1
ATOM 5817 O O . ASN A 1 722 ? 0.771 -34.647 -3.429 1.00 63.41 722 ASN A O 1
ATOM 5821 N N . GLU A 1 723 ? 2.847 -33.806 -3.507 1.00 75.69 723 GLU A N 1
ATOM 5822 C CA . GLU A 1 723 ? 2.428 -32.416 -3.677 1.00 75.69 723 GLU A CA 1
ATOM 5823 C C . GLU A 1 723 ? 3.198 -31.730 -4.805 1.00 75.69 723 GLU A C 1
ATOM 5825 O O . GLU A 1 723 ? 4.354 -32.048 -5.103 1.00 75.69 723 GLU A O 1
ATOM 5830 N N . GLN A 1 724 ? 2.564 -30.746 -5.440 1.00 71.44 724 GLN A N 1
ATOM 5831 C CA . GLN A 1 724 ? 3.178 -29.938 -6.485 1.00 71.44 724 GLN A CA 1
ATOM 5832 C C . GLN A 1 724 ? 3.081 -28.458 -6.122 1.00 71.44 724 GLN A C 1
ATOM 5834 O O . GLN A 1 724 ? 2.001 -27.888 -6.028 1.00 71.44 724 GLN A O 1
ATOM 5839 N N . ASN A 1 725 ? 4.236 -27.823 -5.960 1.00 72.75 725 ASN A N 1
ATOM 5840 C CA . ASN A 1 725 ? 4.357 -26.391 -5.746 1.00 72.75 725 ASN A CA 1
ATOM 5841 C C . ASN A 1 725 ? 4.487 -25.691 -7.103 1.00 72.75 725 ASN A C 1
ATOM 5843 O O . ASN A 1 725 ? 5.435 -25.944 -7.852 1.00 72.75 725 ASN A O 1
ATOM 5847 N N . VAL A 1 726 ? 3.525 -24.836 -7.434 1.00 74.50 726 VAL A N 1
ATOM 5848 C CA . VAL A 1 726 ? 3.487 -24.093 -8.697 1.00 74.50 726 VAL A CA 1
ATOM 5849 C C . VAL A 1 726 ? 3.945 -22.662 -8.441 1.00 74.50 726 VAL A C 1
ATOM 5851 O O . VAL A 1 726 ? 3.352 -21.971 -7.622 1.00 74.50 726 VAL A O 1
ATOM 5854 N N . LYS A 1 727 ? 4.996 -22.223 -9.142 1.00 75.31 727 LYS A N 1
ATOM 5855 C CA . LYS A 1 727 ? 5.502 -20.845 -9.092 1.00 75.31 727 LYS A CA 1
ATOM 5856 C C . LYS A 1 727 ? 4.897 -20.005 -10.203 1.00 75.31 727 LYS A C 1
ATOM 5858 O O . LYS A 1 727 ? 5.160 -20.275 -11.378 1.00 75.31 727 LYS A O 1
ATOM 5863 N N . ALA A 1 728 ? 4.105 -19.007 -9.821 1.00 79.00 728 ALA A N 1
ATOM 5864 C CA . ALA A 1 728 ? 3.526 -18.037 -10.744 1.00 79.00 728 ALA A CA 1
ATOM 5865 C C . ALA A 1 728 ? 4.573 -16.998 -11.182 1.00 79.00 728 ALA A C 1
ATOM 5867 O O . ALA A 1 728 ? 5.499 -16.678 -10.439 1.00 79.00 728 ALA A O 1
ATOM 5868 N N . VAL A 1 729 ? 4.436 -16.473 -12.398 1.00 84.62 729 VAL A N 1
ATOM 5869 C CA . VAL A 1 729 ? 5.340 -15.455 -12.951 1.00 84.62 729 VAL A CA 1
ATOM 5870 C C . VAL A 1 729 ? 4.530 -14.181 -13.145 1.00 84.62 729 VAL A C 1
ATOM 5872 O O . VAL A 1 729 ? 3.922 -14.004 -14.197 1.00 84.62 729 VAL A O 1
ATOM 5875 N N . ASN A 1 730 ? 4.533 -13.290 -12.150 1.00 83.75 730 ASN A N 1
ATOM 5876 C CA . ASN A 1 730 ? 3.603 -12.152 -12.107 1.00 83.75 730 ASN A CA 1
ATOM 5877 C C . ASN A 1 730 ? 4.286 -10.769 -12.190 1.00 83.75 730 ASN A C 1
ATOM 5879 O O . ASN A 1 730 ? 3.609 -9.750 -12.127 1.00 83.75 730 ASN A O 1
ATOM 5883 N N . GLY A 1 731 ? 5.613 -10.714 -12.341 1.00 87.75 731 GLY A N 1
ATOM 5884 C CA . GLY A 1 731 ? 6.392 -9.476 -12.542 1.00 87.75 731 GLY A CA 1
ATOM 5885 C C . GLY A 1 731 ? 7.212 -9.496 -13.836 1.00 87.75 731 GLY A C 1
ATOM 5886 O O . GLY A 1 731 ? 7.164 -10.466 -14.586 1.00 87.75 731 GLY A O 1
ATOM 5887 N N . THR A 1 732 ? 7.975 -8.453 -14.143 1.00 92.62 732 THR A N 1
ATOM 5888 C CA . THR A 1 732 ? 8.904 -8.453 -15.294 1.00 92.62 732 THR A CA 1
ATOM 5889 C C . THR A 1 732 ? 10.367 -8.441 -14.844 1.00 92.62 732 THR A C 1
ATOM 5891 O O . THR A 1 732 ? 10.655 -8.464 -13.647 1.00 92.62 732 THR A O 1
ATOM 5894 N N . MET A 1 733 ? 11.301 -8.442 -15.795 1.00 93.25 733 MET A N 1
ATOM 5895 C CA . MET A 1 733 ? 12.735 -8.401 -15.538 1.00 93.25 733 MET A CA 1
ATOM 5896 C C . MET A 1 733 ? 13.450 -7.347 -16.373 1.00 93.25 733 MET A C 1
ATOM 5898 O O . MET A 1 733 ? 13.150 -7.146 -17.552 1.00 93.25 733 MET A O 1
ATOM 5902 N N . HIS A 1 734 ? 14.459 -6.745 -15.752 1.00 94.75 734 HIS A N 1
ATOM 5903 C CA . HIS A 1 734 ? 15.394 -5.825 -16.376 1.00 94.75 734 HIS A CA 1
ATOM 5904 C C . HIS A 1 734 ? 16.808 -6.311 -16.086 1.00 94.75 734 HIS A C 1
ATOM 5906 O O . HIS A 1 734 ? 17.232 -6.380 -14.931 1.00 94.75 734 HIS A O 1
ATOM 5912 N N . PHE A 1 735 ? 17.526 -6.661 -17.145 1.00 91.62 735 PHE A N 1
ATOM 5913 C CA . PHE A 1 735 ? 18.915 -7.079 -17.067 1.00 91.62 735 PHE A CA 1
ATOM 5914 C C . PHE A 1 735 ? 19.819 -5.960 -17.556 1.00 91.62 735 PHE A C 1
ATOM 5916 O O . PHE A 1 735 ? 19.559 -5.367 -18.602 1.00 91.62 735 PHE A O 1
ATOM 5923 N N . ALA A 1 736 ? 20.903 -5.730 -16.828 1.00 90.19 736 ALA A N 1
ATOM 5924 C CA . ALA A 1 736 ? 22.066 -5.014 -17.308 1.00 90.19 736 ALA A CA 1
ATOM 5925 C C . ALA A 1 736 ? 23.234 -5.993 -17.518 1.00 90.19 736 ALA A C 1
ATOM 5927 O O . ALA A 1 736 ? 23.382 -6.984 -16.802 1.00 90.19 736 ALA A O 1
ATOM 5928 N N . SER A 1 737 ? 24.049 -5.746 -18.542 1.00 87.06 737 SER A N 1
ATOM 5929 C CA . SER A 1 737 ? 25.246 -6.537 -18.840 1.00 87.06 737 SER A CA 1
ATOM 5930 C C . SER A 1 737 ? 26.293 -5.692 -19.566 1.00 87.06 737 SER A C 1
ATOM 5932 O O . SER A 1 737 ? 25.972 -4.673 -20.172 1.00 87.06 737 SER A O 1
ATOM 5934 N N . ASN A 1 738 ? 27.556 -6.116 -19.525 1.00 82.75 738 ASN A N 1
ATOM 5935 C CA . ASN A 1 738 ? 28.612 -5.517 -20.347 1.00 82.75 738 ASN A CA 1
ATOM 5936 C C . ASN A 1 738 ? 28.708 -6.156 -21.744 1.00 82.75 738 ASN A C 1
ATOM 5938 O O . ASN A 1 738 ? 29.304 -5.581 -22.644 1.00 82.75 738 ASN A O 1
ATOM 5942 N N . GLU A 1 739 ? 28.104 -7.331 -21.935 1.00 76.56 739 GLU A N 1
ATOM 5943 C CA . GLU A 1 739 ? 28.131 -8.087 -23.192 1.00 76.56 739 GLU A CA 1
ATOM 5944 C C . GLU A 1 739 ? 26.712 -8.442 -23.646 1.00 76.56 739 GLU A C 1
ATOM 5946 O O . GLU A 1 739 ? 25.815 -8.639 -22.818 1.00 76.56 739 GLU A O 1
ATOM 5951 N N . ILE A 1 740 ? 26.511 -8.620 -24.953 1.00 77.44 740 ILE A N 1
ATOM 5952 C CA . ILE A 1 740 ? 25.300 -9.250 -25.491 1.00 77.44 740 ILE A CA 1
ATOM 5953 C C . ILE A 1 740 ? 25.382 -10.762 -25.226 1.00 77.44 740 ILE A C 1
ATOM 5955 O O . ILE A 1 740 ? 26.264 -11.460 -25.723 1.00 77.44 740 ILE A O 1
ATOM 5959 N N . ILE A 1 741 ? 24.468 -11.267 -24.396 1.00 75.31 741 ILE A N 1
ATOM 5960 C CA . ILE A 1 741 ? 24.363 -12.684 -24.025 1.00 75.31 741 ILE A CA 1
ATOM 5961 C C . ILE A 1 741 ? 23.448 -13.501 -24.952 1.00 75.31 741 ILE A C 1
ATOM 5963 O O . ILE A 1 741 ? 23.850 -14.619 -25.279 1.00 75.31 741 ILE A O 1
ATOM 5967 N N . PRO A 1 742 ? 22.235 -13.043 -25.335 1.00 73.62 742 PRO A N 1
ATOM 5968 C CA . PRO A 1 742 ? 21.334 -13.855 -26.153 1.00 73.62 742 PRO A CA 1
ATOM 5969 C C . PRO A 1 742 ? 21.900 -14.069 -27.560 1.00 73.62 742 PRO A C 1
ATOM 5971 O O . PRO A 1 742 ? 22.467 -13.155 -28.152 1.00 73.62 742 PRO A O 1
ATOM 5974 N N . LYS A 1 743 ? 21.742 -15.290 -28.090 1.00 67.25 743 LYS A N 1
ATOM 5975 C CA . LYS A 1 743 ? 22.340 -15.699 -29.377 1.00 67.25 743 LYS A CA 1
ATOM 5976 C C . LYS A 1 743 ? 21.333 -16.179 -30.415 1.00 67.25 743 LYS A C 1
ATOM 5978 O O . LYS A 1 743 ? 21.715 -16.452 -31.547 1.00 67.25 743 LYS A O 1
ATOM 5983 N N . ASN A 1 744 ? 20.068 -16.336 -30.027 1.00 73.75 744 ASN A N 1
ATOM 5984 C CA . ASN A 1 744 ? 19.032 -16.898 -30.883 1.00 73.75 744 ASN A CA 1
ATOM 5985 C C . ASN A 1 744 ? 17.832 -15.956 -31.027 1.00 73.75 744 ASN A C 1
ATOM 5987 O O . ASN A 1 744 ? 17.403 -15.317 -30.065 1.00 73.75 744 ASN A O 1
ATOM 5991 N N . GLU A 1 745 ? 17.253 -15.933 -32.223 1.00 72.56 745 GLU A N 1
ATOM 5992 C CA . GLU A 1 745 ? 16.121 -15.080 -32.604 1.00 72.56 745 GLU A CA 1
ATOM 5993 C C . GLU A 1 745 ? 14.898 -15.231 -31.671 1.00 72.56 745 GLU A C 1
ATOM 5995 O O . GLU A 1 745 ? 14.211 -14.260 -31.342 1.00 72.56 745 GLU A O 1
ATOM 6000 N N . GLN A 1 746 ? 14.644 -16.441 -31.155 1.00 78.44 746 GLN A N 1
ATOM 6001 C CA . GLN A 1 746 ? 13.513 -16.696 -30.252 1.00 78.44 746 GLN A CA 1
ATOM 6002 C C . GLN A 1 746 ? 13.649 -15.966 -28.911 1.00 78.44 746 GLN A C 1
ATOM 6004 O O . GLN A 1 746 ? 12.645 -15.552 -28.325 1.00 78.44 746 GLN A O 1
ATOM 6009 N N . THR A 1 747 ? 14.876 -15.833 -28.415 1.00 84.94 747 THR A N 1
ATOM 6010 C CA . THR A 1 747 ? 15.196 -15.076 -27.202 1.00 84.94 747 THR A CA 1
ATOM 6011 C C . THR A 1 747 ? 15.221 -13.590 -27.524 1.00 84.94 747 THR A C 1
ATOM 6013 O O . THR A 1 747 ? 14.603 -12.817 -26.800 1.00 84.94 747 THR A O 1
ATOM 6016 N N . MET A 1 748 ? 15.854 -13.202 -28.637 1.00 81.94 748 MET A N 1
ATOM 6017 C CA . MET A 1 748 ? 15.960 -11.803 -29.069 1.00 81.94 748 MET A CA 1
ATOM 6018 C C . MET A 1 748 ? 14.578 -11.143 -29.213 1.00 81.94 748 MET A C 1
ATOM 6020 O O . MET A 1 748 ? 14.341 -10.092 -28.630 1.00 81.94 748 MET A O 1
ATOM 6024 N N . SER A 1 749 ? 13.620 -11.805 -29.869 1.00 85.75 749 SER A N 1
ATOM 6025 C CA . SER A 1 749 ? 12.250 -11.285 -30.067 1.00 85.75 749 SER A CA 1
ATOM 6026 C C . SER A 1 749 ? 11.419 -11.129 -28.779 1.00 85.75 749 SER A C 1
ATOM 6028 O O . SER A 1 749 ? 10.339 -10.540 -28.795 1.00 85.75 749 SER A O 1
ATOM 6030 N N . ARG A 1 750 ? 11.875 -11.664 -27.637 1.00 90.19 750 ARG A N 1
ATOM 6031 C CA . ARG A 1 750 ? 11.243 -11.484 -26.310 1.00 90.19 750 ARG A CA 1
ATOM 6032 C C . ARG A 1 750 ? 11.861 -10.341 -25.501 1.00 90.19 750 ARG A C 1
ATOM 6034 O O . ARG A 1 750 ? 11.327 -9.981 -24.450 1.00 90.19 750 ARG A O 1
ATOM 6041 N N . LEU A 1 751 ? 12.979 -9.796 -25.977 1.00 90.81 751 LEU A N 1
ATOM 6042 C CA . LEU A 1 751 ? 13.761 -8.776 -25.297 1.00 90.81 751 LEU A CA 1
ATOM 6043 C C . LEU A 1 751 ? 13.573 -7.405 -25.942 1.00 90.81 751 LEU A C 1
ATOM 6045 O O . LEU A 1 751 ? 13.411 -7.281 -27.152 1.00 90.81 751 LEU A O 1
ATOM 6049 N N . ILE A 1 752 ? 13.666 -6.356 -25.135 1.00 90.75 752 ILE A N 1
ATOM 6050 C CA . ILE A 1 752 ? 13.888 -4.993 -25.619 1.00 90.75 752 ILE A CA 1
ATOM 6051 C C . ILE A 1 752 ? 15.363 -4.674 -25.390 1.00 90.75 752 ILE A C 1
ATOM 6053 O O . ILE A 1 752 ? 15.779 -4.478 -24.247 1.00 90.75 752 ILE A O 1
ATOM 6057 N N . PHE A 1 753 ? 16.144 -4.669 -26.472 1.00 86.38 753 PHE A N 1
ATOM 6058 C CA . PHE A 1 753 ? 17.565 -4.324 -26.449 1.00 86.38 753 PHE A CA 1
ATOM 6059 C C . PHE A 1 753 ? 17.746 -2.833 -26.266 1.00 86.38 753 PHE A C 1
ATOM 6061 O O . PHE A 1 753 ? 17.075 -2.051 -26.933 1.00 86.38 753 PHE A O 1
ATOM 6068 N N . MET A 1 754 ? 18.643 -2.461 -25.367 1.00 87.75 754 MET A N 1
ATOM 6069 C CA . MET A 1 754 ? 18.964 -1.076 -25.063 1.00 87.75 754 MET A CA 1
ATOM 6070 C C . MET A 1 754 ? 20.476 -0.922 -25.066 1.00 87.75 754 MET A C 1
ATOM 6072 O O . MET A 1 754 ? 21.165 -1.599 -24.300 1.00 87.75 754 MET A O 1
ATOM 6076 N N . ASP A 1 755 ? 20.971 -0.064 -25.948 1.00 86.25 755 ASP A N 1
ATOM 6077 C CA . ASP A 1 755 ? 22.396 0.158 -26.165 1.00 86.25 755 ASP A CA 1
ATOM 6078 C C . ASP A 1 755 ? 22.841 1.405 -25.397 1.00 86.25 755 ASP A C 1
ATOM 6080 O O . ASP A 1 755 ? 22.684 2.545 -25.844 1.00 86.25 755 ASP A O 1
ATOM 6084 N N . LEU A 1 756 ? 23.346 1.186 -24.185 1.00 88.19 756 LEU A N 1
ATOM 6085 C CA . LEU A 1 756 ? 23.810 2.250 -23.307 1.00 88.19 756 LEU A CA 1
ATOM 6086 C C . LEU A 1 756 ? 25.315 2.426 -23.490 1.00 88.19 756 LEU A C 1
ATOM 6088 O O . LEU A 1 756 ? 26.121 1.778 -22.820 1.00 88.19 756 LEU A O 1
ATOM 6092 N N . LEU A 1 757 ? 25.689 3.333 -24.391 1.00 86.12 757 LEU A N 1
ATOM 6093 C CA . LEU A 1 757 ? 27.079 3.705 -24.642 1.00 86.12 757 LEU A CA 1
ATOM 6094 C C . LEU A 1 757 ? 27.597 4.672 -23.576 1.00 86.12 757 LEU A C 1
ATOM 6096 O O . LEU A 1 757 ? 26.889 5.580 -23.138 1.00 86.12 757 LEU A O 1
ATOM 6100 N N . LYS A 1 758 ? 28.876 4.538 -23.210 1.00 87.50 758 LYS A N 1
ATOM 6101 C CA . LYS A 1 758 ? 29.538 5.461 -22.276 1.00 87.50 758 LYS A CA 1
ATOM 6102 C C . LYS A 1 758 ? 29.524 6.910 -22.774 1.00 87.50 758 LYS A C 1
ATOM 6104 O O . LYS A 1 758 ? 29.394 7.820 -21.967 1.00 87.50 758 LYS A O 1
ATOM 6109 N N . SER A 1 759 ? 29.602 7.122 -24.089 1.00 87.00 759 SER A N 1
ATOM 6110 C CA . SER A 1 759 ? 29.521 8.452 -24.710 1.00 87.00 759 SER A CA 1
ATOM 6111 C C . SER A 1 759 ? 28.181 9.152 -24.499 1.00 87.00 759 SER A C 1
ATOM 6113 O O . SER A 1 759 ? 28.113 10.369 -24.624 1.00 87.00 759 SER A O 1
ATOM 6115 N N . ASN A 1 760 ? 27.122 8.395 -24.209 1.00 87.69 760 ASN A N 1
ATOM 6116 C CA . ASN A 1 760 ? 25.778 8.940 -24.074 1.00 87.69 760 ASN A CA 1
ATOM 6117 C C . ASN A 1 760 ? 25.444 9.294 -22.624 1.00 87.69 760 ASN A C 1
ATOM 6119 O O . ASN A 1 760 ? 24.429 9.938 -22.413 1.00 87.69 760 ASN A O 1
ATOM 6123 N N . PHE A 1 761 ? 26.261 8.890 -21.641 1.00 94.94 761 PHE A N 1
ATOM 6124 C CA . PHE A 1 761 ? 25.974 9.106 -20.225 1.00 94.94 761 PHE A CA 1
ATOM 6125 C C . PHE A 1 761 ? 26.880 10.170 -19.594 1.00 94.94 761 PHE A C 1
ATOM 6127 O O . PHE A 1 761 ? 28.097 9.994 -19.511 1.00 94.94 761 PHE A O 1
ATOM 6134 N N . ASP A 1 762 ? 26.277 11.234 -19.064 1.00 94.81 762 ASP A N 1
ATOM 6135 C CA . ASP A 1 762 ? 26.953 12.247 -18.253 1.00 94.81 762 ASP A CA 1
ATOM 6136 C C . ASP A 1 762 ? 26.571 12.110 -16.772 1.00 94.81 762 ASP A C 1
ATOM 6138 O O . ASP A 1 762 ? 25.534 12.584 -16.297 1.00 94.81 762 ASP A O 1
ATOM 6142 N N . TYR A 1 763 ? 27.471 11.498 -16.001 1.00 92.81 763 TYR A N 1
ATOM 6143 C CA . TYR A 1 763 ? 27.281 11.316 -14.564 1.00 92.81 763 TYR A CA 1
ATOM 6144 C C . TYR A 1 763 ? 27.182 12.647 -13.795 1.00 92.81 763 TYR A C 1
ATOM 6146 O O . TYR A 1 763 ? 26.540 12.694 -12.745 1.00 92.81 763 TYR A O 1
ATOM 6154 N N . LYS A 1 764 ? 27.783 13.740 -14.292 1.00 95.19 764 LYS A N 1
ATOM 6155 C CA . LYS A 1 764 ? 27.718 15.056 -13.634 1.00 95.19 764 LYS A CA 1
ATOM 6156 C C . LYS A 1 764 ? 26.325 15.663 -13.741 1.00 95.19 764 LYS A C 1
ATOM 6158 O O . LYS A 1 764 ? 25.920 16.385 -12.837 1.00 95.19 764 LYS A O 1
ATOM 6163 N N . LYS A 1 765 ? 25.593 15.345 -14.812 1.00 94.06 765 LYS A N 1
ATOM 6164 C CA . LYS A 1 765 ? 24.181 15.714 -14.991 1.00 94.06 765 LYS A CA 1
ATOM 6165 C C . LYS A 1 765 ? 23.241 14.811 -14.189 1.00 94.06 765 LYS A C 1
ATOM 6167 O O . LYS A 1 765 ? 22.192 15.267 -13.750 1.00 94.06 765 LYS A O 1
ATOM 6172 N N . ALA A 1 766 ? 23.634 13.564 -13.923 1.00 93.31 766 ALA A N 1
ATOM 6173 C CA . ALA A 1 766 ? 22.868 12.653 -13.070 1.00 93.31 766 ALA A CA 1
ATOM 6174 C C . ALA A 1 766 ? 22.915 13.037 -11.574 1.00 93.31 766 ALA A C 1
ATOM 6176 O O . ALA A 1 766 ? 21.884 13.032 -10.907 1.00 93.31 766 ALA A O 1
ATOM 6177 N N . ILE A 1 767 ? 24.090 13.413 -11.046 1.00 94.00 767 ILE A N 1
ATOM 6178 C CA . ILE A 1 767 ? 24.313 13.654 -9.602 1.00 94.00 767 ILE A CA 1
ATOM 6179 C C . ILE A 1 767 ? 23.305 14.619 -8.946 1.00 94.00 767 ILE A C 1
ATOM 6181 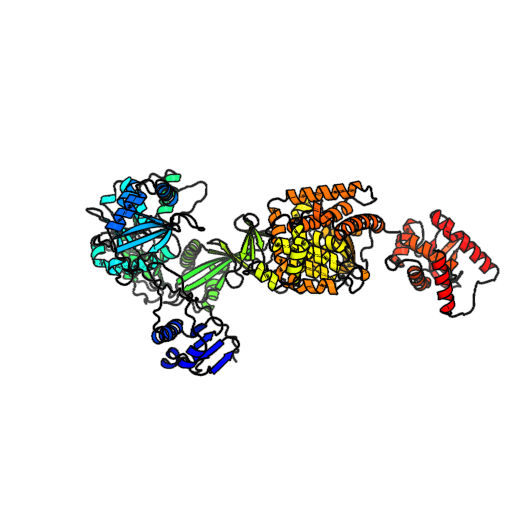O O . ILE A 1 767 ? 22.798 14.269 -7.876 1.00 94.00 767 ILE A O 1
ATOM 6185 N N . PRO A 1 768 ? 22.986 15.799 -9.520 1.00 93.81 768 PRO A N 1
ATOM 6186 C CA . PRO A 1 768 ? 22.052 16.750 -8.908 1.00 93.81 768 PRO A CA 1
ATOM 6187 C C . PRO A 1 768 ? 20.667 16.161 -8.610 1.00 93.81 768 PRO A C 1
ATOM 6189 O O . PRO A 1 768 ? 19.992 16.600 -7.679 1.00 93.81 768 PRO A O 1
ATOM 6192 N N . PHE A 1 769 ? 20.262 15.138 -9.364 1.00 95.38 769 PHE A N 1
ATOM 6193 C CA . PHE A 1 769 ? 18.983 14.461 -9.204 1.00 95.38 769 PHE A CA 1
ATOM 6194 C C . PHE A 1 769 ? 19.000 13.359 -8.135 1.00 95.38 769 PHE A C 1
ATOM 6196 O O . PHE A 1 769 ? 17.941 13.009 -7.624 1.00 95.38 769 PHE A O 1
ATOM 6203 N N . ASN A 1 770 ? 20.162 12.838 -7.723 1.00 93.38 770 ASN A N 1
ATOM 6204 C CA . ASN A 1 770 ? 20.246 11.665 -6.837 1.00 93.38 770 ASN A CA 1
ATOM 6205 C C . ASN A 1 770 ? 19.495 11.842 -5.510 1.00 93.38 770 ASN A C 1
ATOM 6207 O O . ASN A 1 770 ? 18.843 10.916 -5.044 1.00 93.38 770 ASN A O 1
ATOM 6211 N N . LYS A 1 771 ? 19.522 13.041 -4.918 1.00 93.06 771 LYS A N 1
ATOM 6212 C CA . LYS A 1 771 ? 18.795 13.298 -3.665 1.00 93.06 771 LYS A CA 1
ATOM 6213 C C . LYS A 1 771 ? 17.273 13.251 -3.854 1.00 93.06 771 LYS A C 1
ATOM 6215 O O . LYS A 1 771 ? 16.561 12.745 -2.997 1.00 93.06 771 LYS A O 1
ATOM 6220 N N . VAL A 1 772 ? 16.779 13.761 -4.985 1.00 95.75 772 VAL A N 1
ATOM 6221 C CA . VAL A 1 772 ? 15.361 13.649 -5.371 1.00 95.75 772 VAL A CA 1
ATOM 6222 C C . VAL A 1 772 ? 15.023 12.185 -5.643 1.00 95.75 772 VAL A C 1
ATOM 6224 O O . VAL A 1 772 ? 14.005 11.686 -5.164 1.00 95.75 772 VAL A O 1
ATOM 6227 N N . ARG A 1 773 ? 15.913 11.490 -6.363 1.00 95.19 773 ARG A N 1
ATOM 6228 C CA . ARG A 1 773 ? 15.799 10.074 -6.703 1.00 95.19 773 ARG A CA 1
ATOM 6229 C C . ARG A 1 773 ? 15.600 9.207 -5.463 1.00 95.19 773 ARG A C 1
ATOM 6231 O O . ARG A 1 773 ? 14.640 8.449 -5.416 1.00 95.19 773 ARG A O 1
ATOM 6238 N N . ASP A 1 774 ? 16.486 9.358 -4.485 1.00 93.25 774 ASP A N 1
ATOM 6239 C CA . ASP A 1 774 ? 16.591 8.467 -3.327 1.00 93.25 774 ASP A CA 1
ATOM 6240 C C . ASP A 1 774 ? 15.540 8.751 -2.239 1.00 93.25 774 ASP A C 1
ATOM 6242 O O . ASP A 1 774 ? 15.259 7.883 -1.416 1.00 93.25 774 ASP A O 1
ATOM 6246 N N . GLU A 1 775 ? 14.949 9.954 -2.215 1.00 93.12 775 GLU A N 1
ATOM 6247 C CA . GLU A 1 775 ? 14.003 10.352 -1.161 1.00 93.12 775 GLU A CA 1
ATOM 6248 C C . GLU A 1 775 ? 12.541 10.457 -1.631 1.00 93.12 775 GLU A C 1
ATOM 6250 O O . GLU A 1 775 ? 11.647 10.289 -0.802 1.00 93.12 775 GLU A O 1
ATOM 6255 N N . LEU A 1 776 ? 12.262 10.742 -2.914 1.00 95.56 776 LEU A N 1
ATOM 6256 C CA . LEU A 1 776 ? 10.922 11.187 -3.344 1.00 95.56 776 LEU A CA 1
ATOM 6257 C C . LEU A 1 776 ? 10.248 10.348 -4.442 1.00 95.56 776 LEU A C 1
ATOM 6259 O O . LEU A 1 776 ? 9.030 10.430 -4.594 1.00 95.56 776 LEU A O 1
ATOM 6263 N N . LEU A 1 777 ? 10.980 9.550 -5.230 1.00 95.75 777 LEU A N 1
ATOM 6264 C CA . LEU A 1 777 ? 10.413 8.974 -6.466 1.00 95.75 777 LEU A CA 1
ATOM 6265 C C . LEU A 1 777 ? 9.307 7.943 -6.272 1.00 95.75 777 LEU A C 1
ATOM 6267 O O . LEU A 1 777 ? 8.548 7.708 -7.214 1.00 95.75 777 LEU A O 1
ATOM 6271 N N . SER A 1 778 ? 9.167 7.368 -5.079 1.00 94.75 778 SER A N 1
ATOM 6272 C CA . SER A 1 778 ? 8.087 6.418 -4.804 1.00 94.75 778 SER A CA 1
ATOM 6273 C C . SER A 1 778 ? 6.690 7.033 -4.942 1.00 94.75 778 SER A C 1
ATOM 6275 O O . SER A 1 778 ? 5.728 6.301 -5.170 1.00 94.75 778 SER A O 1
ATOM 6277 N N . LEU A 1 779 ? 6.582 8.367 -4.906 1.00 94.12 779 LEU A N 1
ATOM 6278 C CA . LEU A 1 779 ? 5.340 9.103 -5.156 1.00 94.12 779 LEU A CA 1
ATOM 6279 C C . LEU A 1 779 ? 4.859 9.019 -6.613 1.00 94.12 779 LEU A C 1
ATOM 6281 O O . LEU A 1 779 ? 3.664 9.135 -6.865 1.00 94.12 779 LEU A O 1
ATOM 6285 N N . ILE A 1 780 ? 5.744 8.769 -7.587 1.00 94.75 780 ILE A N 1
ATOM 6286 C CA . ILE A 1 780 ? 5.351 8.685 -9.007 1.00 94.75 780 ILE A CA 1
ATOM 6287 C C . ILE A 1 780 ? 4.460 7.466 -9.256 1.00 94.75 780 ILE A C 1
ATOM 6289 O O . ILE A 1 780 ? 3.489 7.541 -10.012 1.00 94.75 780 ILE A O 1
ATOM 6293 N N . LEU A 1 781 ? 4.777 6.328 -8.628 1.00 95.31 781 LEU A N 1
ATOM 6294 C CA . LEU A 1 781 ? 4.061 5.077 -8.879 1.00 95.31 781 LEU A CA 1
ATOM 6295 C C . LEU A 1 781 ? 2.598 5.142 -8.414 1.00 95.31 781 LEU A C 1
ATOM 6297 O O . LEU A 1 781 ? 1.762 4.422 -8.953 1.00 95.31 781 LEU A O 1
ATOM 6301 N N . GLN A 1 782 ? 2.267 6.029 -7.475 1.00 93.25 782 GLN A N 1
ATOM 6302 C CA . GLN A 1 782 ? 0.898 6.243 -7.014 1.00 93.25 782 GLN A CA 1
ATOM 6303 C C . GLN A 1 782 ? -0.048 6.607 -8.168 1.00 93.25 782 GLN A C 1
ATOM 6305 O O . GLN A 1 782 ? -1.062 5.935 -8.369 1.00 93.25 782 GLN A O 1
ATOM 6310 N N . ASP A 1 783 ? 0.305 7.613 -8.970 1.00 93.12 783 ASP A N 1
ATOM 6311 C CA . ASP A 1 783 ? -0.544 8.067 -10.079 1.00 93.12 783 ASP A CA 1
ATOM 6312 C C . ASP A 1 783 ? -0.599 7.046 -11.216 1.00 93.12 783 ASP A C 1
ATOM 6314 O O . ASP A 1 783 ? -1.624 6.906 -11.886 1.00 93.12 783 ASP A O 1
ATOM 6318 N N . VAL A 1 784 ? 0.475 6.270 -11.390 1.00 95.88 784 VAL A N 1
ATOM 6319 C CA . VAL A 1 784 ? 0.493 5.114 -12.293 1.00 95.88 784 VAL A CA 1
ATOM 6320 C C . VAL A 1 784 ? -0.523 4.071 -11.829 1.00 95.88 784 VAL A C 1
ATOM 6322 O O . VAL A 1 784 ? -1.338 3.616 -12.626 1.00 95.88 784 VAL A O 1
ATOM 6325 N N . ILE A 1 785 ? -0.511 3.702 -10.545 1.00 95.56 785 ILE A N 1
ATOM 6326 C CA . ILE A 1 785 ? -1.420 2.705 -9.965 1.00 95.56 785 ILE A CA 1
ATOM 6327 C C . ILE A 1 785 ? -2.880 3.157 -10.087 1.00 95.56 785 ILE A C 1
ATOM 6329 O O . ILE A 1 785 ? -3.743 2.332 -10.383 1.00 95.56 785 ILE A O 1
ATOM 6333 N N . PHE A 1 786 ? -3.178 4.451 -9.943 1.00 94.25 786 PHE A N 1
ATOM 6334 C CA . PHE A 1 786 ? -4.543 4.972 -10.095 1.00 94.25 786 PHE A CA 1
ATOM 6335 C C . PHE A 1 786 ? -5.141 4.785 -11.491 1.00 94.25 786 PHE A C 1
ATOM 6337 O O . PHE A 1 786 ? -6.369 4.761 -11.618 1.00 94.25 786 PHE A O 1
ATOM 6344 N N . LEU A 1 787 ? -4.314 4.588 -12.524 1.00 93.62 787 LEU A N 1
ATOM 6345 C CA . LEU A 1 787 ? -4.790 4.237 -13.865 1.00 93.62 787 LEU A CA 1
ATOM 6346 C C . LEU A 1 787 ? -5.387 2.821 -13.928 1.00 93.62 787 LEU A C 1
ATOM 6348 O O . LEU A 1 787 ? -6.036 2.491 -14.913 1.00 93.62 787 LEU A O 1
ATOM 6352 N N . LYS A 1 788 ? -5.264 1.995 -12.878 1.00 89.94 788 LYS A N 1
ATOM 6353 C CA . LYS A 1 788 ? -6.007 0.725 -12.779 1.00 89.94 788 LYS A CA 1
ATOM 6354 C C . LYS A 1 788 ? -7.521 0.902 -12.735 1.00 89.94 788 LYS A C 1
ATOM 6356 O O . LYS A 1 788 ? -8.224 0.018 -13.210 1.00 89.94 788 LYS A O 1
ATOM 6361 N N . ASN A 1 789 ? -8.017 2.037 -12.239 1.00 87.75 789 ASN A N 1
ATOM 6362 C CA . ASN A 1 789 ? -9.449 2.347 -12.300 1.00 87.75 789 ASN A CA 1
ATOM 6363 C C . ASN A 1 789 ? -9.959 2.507 -13.737 1.00 87.75 789 ASN A C 1
ATOM 6365 O O . ASN A 1 789 ? -11.150 2.350 -13.981 1.00 87.75 789 ASN A O 1
ATOM 6369 N N . ASP A 1 790 ? -9.070 2.847 -14.673 1.00 88.19 790 ASP A N 1
ATOM 6370 C CA . ASP A 1 790 ? -9.401 3.046 -16.078 1.00 88.19 790 ASP A CA 1
ATOM 6371 C C . ASP A 1 790 ? -8.275 2.519 -16.975 1.00 88.19 790 ASP A C 1
ATOM 6373 O O . ASP A 1 790 ? -7.502 3.259 -17.595 1.00 88.19 790 ASP A O 1
ATOM 6377 N N . PHE A 1 791 ? -8.186 1.189 -17.045 1.00 92.50 791 PHE A N 1
ATOM 6378 C CA . PHE A 1 791 ? -7.200 0.513 -17.885 1.00 92.50 791 PHE A CA 1
ATOM 6379 C C . PHE A 1 791 ? -7.358 0.848 -19.381 1.00 92.50 791 PHE A C 1
ATOM 6381 O O . PHE A 1 791 ? -6.393 0.716 -20.138 1.00 92.50 791 PHE A O 1
ATOM 6388 N N . SER A 1 792 ? -8.525 1.346 -19.814 1.00 93.94 792 SER A N 1
ATOM 6389 C CA . SER A 1 792 ? -8.768 1.718 -21.214 1.00 93.94 792 SER A CA 1
ATOM 6390 C C . SER A 1 792 ? -7.789 2.792 -21.707 1.00 93.94 792 SER A C 1
ATOM 6392 O O . SER A 1 792 ? -7.393 2.796 -22.873 1.00 93.94 792 SER A O 1
ATOM 6394 N N . VAL A 1 793 ? -7.306 3.661 -20.811 1.00 93.94 793 VAL A N 1
ATOM 6395 C CA . VAL A 1 793 ? -6.272 4.659 -21.118 1.00 93.94 793 VAL A CA 1
ATOM 6396 C C . VAL A 1 793 ? -4.977 3.989 -21.579 1.00 93.94 793 VAL A C 1
ATOM 6398 O O . VAL A 1 793 ? -4.388 4.405 -22.578 1.00 93.94 793 VAL A O 1
ATOM 6401 N N . ILE A 1 794 ? -4.531 2.959 -20.857 1.00 96.69 794 ILE A N 1
ATOM 6402 C CA . ILE A 1 794 ? -3.315 2.203 -21.182 1.00 96.69 794 ILE A CA 1
ATOM 6403 C C . ILE A 1 794 ? -3.524 1.411 -22.469 1.00 96.69 794 ILE A C 1
ATOM 6405 O O . ILE A 1 794 ? -2.654 1.400 -23.339 1.00 96.69 794 ILE A O 1
ATOM 6409 N N . GLU A 1 795 ? -4.693 0.790 -22.606 1.00 96.19 795 GLU A N 1
ATOM 6410 C CA . GLU A 1 795 ? -5.057 -0.002 -23.773 1.00 96.19 795 GLU A CA 1
ATOM 6411 C C . GLU A 1 795 ? -5.025 0.823 -25.068 1.00 96.19 795 GLU A C 1
ATOM 6413 O O . GLU A 1 795 ? -4.360 0.437 -26.031 1.00 96.19 795 GLU A O 1
ATOM 6418 N N . ASN A 1 796 ? -5.646 2.003 -25.057 1.00 96.75 796 ASN A N 1
ATOM 6419 C CA . ASN A 1 796 ? -5.678 2.914 -26.201 1.00 96.75 796 ASN A CA 1
ATOM 6420 C C . ASN A 1 796 ? -4.280 3.424 -26.586 1.00 96.75 796 ASN A C 1
ATOM 6422 O O . ASN A 1 796 ? -3.954 3.530 -27.771 1.00 96.75 796 ASN A O 1
ATOM 6426 N N . LEU A 1 797 ? -3.433 3.741 -25.598 1.00 96.81 797 LEU A N 1
ATOM 6427 C CA . LEU A 1 797 ? -2.045 4.141 -25.854 1.00 96.81 797 LEU A CA 1
ATOM 6428 C C . LEU A 1 797 ? -1.234 2.997 -26.470 1.00 96.81 797 LEU A C 1
ATOM 6430 O O . LEU A 1 797 ? -0.467 3.228 -27.408 1.00 96.81 797 LEU A O 1
ATOM 6434 N N . LEU A 1 798 ? -1.429 1.773 -25.980 1.00 97.69 798 LEU A N 1
ATOM 6435 C CA . LEU A 1 798 ? -0.754 0.589 -26.496 1.00 97.69 798 LEU A CA 1
ATOM 6436 C C . LEU A 1 798 ? -1.136 0.315 -27.953 1.00 97.69 798 LEU A C 1
ATOM 6438 O O . LEU A 1 798 ? -0.244 0.170 -28.789 1.00 97.69 798 LEU A O 1
ATOM 6442 N N . ASP A 1 799 ? -2.427 0.318 -28.282 1.00 97.44 799 ASP A N 1
ATOM 6443 C CA . ASP A 1 799 ? -2.906 0.068 -29.648 1.00 97.44 799 ASP A CA 1
ATOM 6444 C C . ASP A 1 799 ? -2.430 1.151 -30.629 1.00 97.44 799 ASP A C 1
ATOM 6446 O O . ASP A 1 799 ? -1.994 0.853 -31.749 1.00 97.44 799 ASP A O 1
ATOM 6450 N N . LYS A 1 800 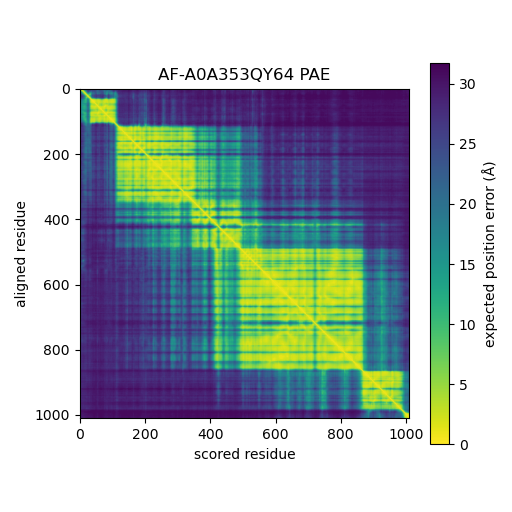? -2.406 2.414 -30.182 1.00 97.06 800 LYS A N 1
ATOM 6451 C CA . LYS A 1 800 ? -1.828 3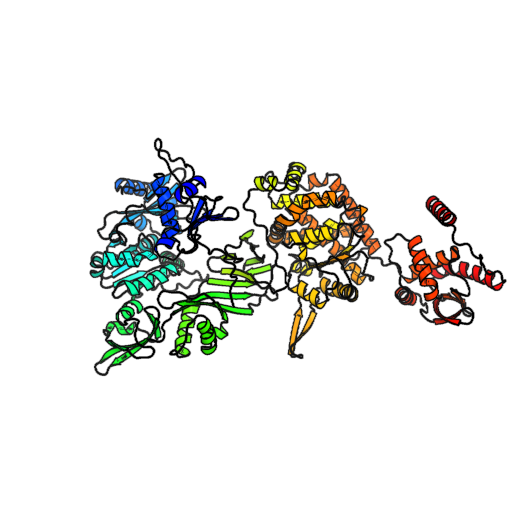.528 -30.945 1.00 97.06 800 LYS A CA 1
ATOM 6452 C C . LYS A 1 800 ? -0.337 3.321 -31.213 1.00 97.06 800 LYS A C 1
ATOM 6454 O O . LYS A 1 800 ? 0.119 3.542 -32.336 1.00 97.06 800 LYS A O 1
ATOM 6459 N N . ASN A 1 801 ? 0.427 2.909 -30.202 1.00 96.56 801 ASN A N 1
ATOM 6460 C CA . ASN A 1 801 ? 1.867 2.696 -30.328 1.00 96.56 801 ASN A CA 1
ATOM 6461 C C . ASN A 1 801 ? 2.204 1.478 -31.204 1.00 96.56 801 ASN A C 1
ATOM 6463 O O . ASN A 1 801 ? 3.147 1.560 -31.991 1.00 96.56 801 ASN A O 1
ATOM 6467 N N . ILE A 1 802 ? 1.416 0.397 -31.140 1.00 96.12 802 ILE A N 1
ATOM 6468 C CA . ILE A 1 802 ? 1.531 -0.751 -32.059 1.00 96.12 802 ILE A CA 1
ATOM 6469 C C . ILE A 1 802 ? 1.334 -0.274 -33.501 1.00 96.12 802 ILE A C 1
ATOM 6471 O O . ILE A 1 802 ? 2.238 -0.418 -34.326 1.00 96.12 802 ILE A O 1
ATOM 6475 N N . SER A 1 803 ? 0.213 0.400 -33.769 1.00 95.44 803 SER A N 1
ATOM 6476 C CA . SER A 1 803 ? -0.132 0.895 -35.109 1.00 95.44 803 SER A CA 1
ATOM 6477 C C . SER A 1 803 ? 0.932 1.849 -35.666 1.00 95.44 803 SER A C 1
ATOM 6479 O O . SER A 1 803 ? 1.285 1.790 -36.844 1.00 95.44 803 SER A O 1
ATOM 6481 N N . HIS A 1 804 ? 1.491 2.720 -34.817 1.00 93.00 804 HIS A N 1
ATOM 6482 C CA . HIS A 1 804 ? 2.542 3.661 -35.212 1.00 93.00 804 HIS A CA 1
ATOM 6483 C C . HIS A 1 804 ? 3.835 2.966 -35.660 1.00 93.00 804 HIS A C 1
ATOM 6485 O O . HIS A 1 804 ? 4.504 3.436 -36.584 1.00 93.00 804 HIS A O 1
ATOM 6491 N N . ILE A 1 805 ? 4.211 1.867 -35.004 1.00 91.75 805 ILE A N 1
ATOM 6492 C CA . ILE A 1 805 ? 5.414 1.104 -35.351 1.00 91.75 805 ILE A CA 1
ATOM 6493 C C . ILE A 1 805 ? 5.157 0.266 -36.611 1.00 91.75 805 ILE A C 1
ATOM 6495 O O . ILE A 1 805 ? 5.985 0.288 -37.522 1.00 91.75 805 ILE A O 1
ATOM 6499 N N . GLU A 1 806 ? 3.998 -0.394 -36.711 1.00 90.75 806 GLU A N 1
ATOM 6500 C CA . GLU A 1 806 ? 3.597 -1.193 -37.884 1.00 90.75 806 GLU A CA 1
ATOM 6501 C C . GLU A 1 806 ? 3.556 -0.358 -39.171 1.00 90.75 806 GLU A C 1
ATOM 6503 O O . GLU A 1 806 ? 4.042 -0.791 -40.220 1.00 90.75 806 GLU A O 1
ATOM 6508 N N . ALA A 1 807 ? 3.074 0.887 -39.089 1.00 88.81 807 ALA A N 1
ATOM 6509 C CA . ALA A 1 807 ? 2.998 1.804 -40.226 1.00 88.81 807 ALA A CA 1
ATOM 6510 C C . ALA A 1 807 ? 4.361 2.102 -40.884 1.00 88.81 807 ALA A C 1
ATOM 6512 O O . ALA A 1 807 ? 4.403 2.502 -42.049 1.00 88.81 807 ALA A O 1
ATOM 6513 N N . LYS A 1 808 ? 5.485 1.888 -40.182 1.00 84.62 808 LYS A N 1
ATOM 6514 C CA . LYS A 1 808 ? 6.838 2.105 -40.726 1.00 84.62 808 LYS A CA 1
ATOM 6515 C C . LYS A 1 808 ? 7.285 1.010 -41.709 1.00 84.62 808 LYS A C 1
ATOM 6517 O O . LYS A 1 808 ? 8.323 1.192 -42.339 1.00 84.62 808 LYS A O 1
ATOM 6522 N N . LYS A 1 809 ? 6.527 -0.092 -41.858 1.00 76.44 809 LYS A N 1
ATOM 6523 C CA . LYS A 1 809 ? 6.797 -1.214 -42.789 1.00 76.44 809 LYS A CA 1
ATOM 6524 C C . LYS A 1 809 ? 8.222 -1.788 -42.687 1.00 76.44 809 LYS A C 1
ATOM 6526 O O . LYS A 1 809 ? 8.837 -2.133 -43.693 1.00 76.44 809 LYS A O 1
ATOM 6531 N N . LEU A 1 810 ? 8.756 -1.863 -41.470 1.00 78.06 810 LEU A N 1
ATOM 6532 C CA . LEU A 1 810 ? 10.071 -2.447 -41.192 1.00 78.06 810 LEU A CA 1
ATOM 6533 C C . LEU A 1 810 ? 9.959 -3.975 -41.074 1.00 78.06 810 LEU A C 1
ATOM 6535 O O . LEU A 1 810 ? 8.897 -4.487 -40.719 1.00 78.06 810 LEU A O 1
ATOM 6539 N N . LYS A 1 811 ? 11.048 -4.708 -41.340 1.00 78.62 811 LYS A N 1
ATOM 6540 C CA . LYS A 1 811 ? 11.113 -6.173 -41.180 1.00 78.62 811 LYS A CA 1
ATOM 6541 C C . LYS A 1 811 ? 11.293 -6.557 -39.703 1.00 78.62 811 LYS A C 1
ATOM 6543 O O . LYS A 1 811 ? 12.291 -7.154 -39.322 1.00 78.62 811 LYS A O 1
ATOM 6548 N N . ILE A 1 812 ? 10.333 -6.180 -38.862 1.00 81.25 812 ILE A N 1
ATOM 6549 C CA . ILE A 1 812 ? 10.320 -6.491 -37.426 1.00 81.25 812 ILE A CA 1
ATOM 6550 C C . ILE A 1 812 ? 9.178 -7.468 -37.162 1.00 81.25 812 ILE A C 1
ATOM 6552 O O . ILE A 1 812 ? 8.068 -7.283 -37.662 1.00 81.25 812 ILE A O 1
ATOM 6556 N N . ASP A 1 813 ? 9.428 -8.508 -36.371 1.00 84.19 813 ASP A N 1
ATOM 6557 C CA . ASP A 1 813 ? 8.390 -9.470 -36.025 1.00 84.19 813 ASP A CA 1
ATOM 6558 C C . ASP A 1 813 ? 7.319 -8.858 -35.095 1.00 84.19 813 ASP A C 1
ATOM 6560 O O . ASP A 1 813 ? 7.569 -7.938 -34.310 1.00 84.19 813 ASP A O 1
ATOM 6564 N N . SER A 1 814 ? 6.096 -9.397 -35.157 1.00 87.50 814 SER A N 1
ATOM 6565 C CA . SER A 1 814 ? 4.949 -8.876 -34.394 1.00 87.50 814 SER A CA 1
ATOM 6566 C C . SER A 1 814 ? 5.182 -8.857 -32.876 1.00 87.50 814 SER A C 1
ATOM 6568 O O . SER A 1 814 ? 4.646 -7.989 -32.183 1.00 87.50 814 SER A O 1
ATOM 6570 N N . ARG A 1 815 ? 5.979 -9.791 -32.333 1.00 89.75 815 ARG A N 1
ATOM 6571 C CA . ARG A 1 815 ? 6.283 -9.841 -30.897 1.00 89.75 815 ARG A CA 1
ATOM 6572 C C . ARG A 1 815 ? 7.150 -8.650 -30.510 1.00 89.75 815 ARG A C 1
ATOM 6574 O O . ARG A 1 815 ? 6.815 -7.945 -29.560 1.00 89.75 815 ARG A O 1
ATOM 6581 N N . SER A 1 816 ? 8.208 -8.386 -31.268 1.00 90.06 816 SER A N 1
ATOM 6582 C CA . SER A 1 816 ? 9.080 -7.238 -31.031 1.00 90.06 816 SER A CA 1
ATOM 6583 C C . SER A 1 816 ? 8.366 -5.898 -31.195 1.00 90.06 816 SER A C 1
ATOM 6585 O O . SER A 1 816 ? 8.566 -5.010 -30.367 1.00 90.06 816 SER A O 1
ATOM 6587 N N . ILE A 1 817 ? 7.460 -5.762 -32.170 1.00 92.19 817 ILE A N 1
ATOM 6588 C CA . ILE A 1 817 ? 6.607 -4.566 -32.308 1.00 92.19 817 ILE A CA 1
ATOM 6589 C C . ILE A 1 817 ? 5.806 -4.318 -31.025 1.00 92.19 817 ILE A C 1
ATOM 6591 O O . ILE A 1 817 ? 5.852 -3.221 -30.463 1.00 92.19 817 ILE A O 1
ATOM 6595 N N . LYS A 1 818 ? 5.113 -5.347 -30.522 1.00 94.88 818 LYS A N 1
ATOM 6596 C CA . LYS A 1 818 ? 4.321 -5.262 -29.284 1.00 94.88 818 LYS A CA 1
ATOM 6597 C C . LYS A 1 818 ? 5.191 -4.931 -28.075 1.00 94.88 818 LYS A C 1
ATOM 6599 O O . LYS A 1 818 ? 4.801 -4.110 -27.252 1.00 94.88 818 LYS A O 1
ATOM 6604 N N . ASN A 1 819 ? 6.381 -5.518 -27.987 1.00 94.75 819 ASN A N 1
ATOM 6605 C CA . ASN A 1 819 ? 7.327 -5.257 -26.904 1.00 94.75 819 ASN A CA 1
ATOM 6606 C C . ASN A 1 819 ? 7.763 -3.786 -26.875 1.00 94.75 819 ASN A C 1
ATOM 6608 O O . ASN A 1 819 ? 7.651 -3.130 -25.840 1.00 94.75 819 ASN A O 1
ATOM 6612 N N . ILE A 1 820 ? 8.197 -3.244 -28.017 1.00 95.06 820 ILE A N 1
ATOM 6613 C CA . ILE A 1 820 ? 8.583 -1.830 -28.133 1.00 95.06 820 ILE A CA 1
ATOM 6614 C C . ILE A 1 820 ? 7.384 -0.927 -27.812 1.00 95.06 820 ILE A C 1
ATOM 6616 O O . ILE A 1 820 ? 7.540 0.067 -27.102 1.00 95.06 820 ILE A O 1
ATOM 6620 N N . ALA A 1 821 ? 6.183 -1.287 -28.275 1.00 96.88 821 ALA A N 1
ATOM 6621 C CA . ALA A 1 821 ? 4.966 -0.532 -27.998 1.00 96.88 821 ALA A CA 1
ATOM 6622 C C . ALA A 1 821 ? 4.614 -0.492 -26.502 1.00 96.88 821 ALA A C 1
ATOM 6624 O O . ALA A 1 821 ? 4.231 0.569 -26.011 1.00 96.88 821 ALA A O 1
ATOM 6625 N N . VAL A 1 822 ? 4.790 -1.588 -25.754 1.00 97.69 822 VAL A N 1
ATOM 6626 C CA . VAL A 1 822 ? 4.609 -1.601 -24.288 1.00 97.69 822 VAL A CA 1
ATOM 6627 C C . VAL A 1 822 ? 5.582 -0.627 -23.624 1.00 97.69 822 VAL A C 1
ATOM 6629 O O . VAL A 1 822 ? 5.146 0.274 -22.911 1.00 97.69 822 VAL A O 1
ATOM 6632 N N . ALA A 1 823 ? 6.882 -0.719 -23.915 1.00 97.25 823 ALA A N 1
ATOM 6633 C CA . ALA A 1 823 ? 7.870 0.199 -23.340 1.00 97.25 823 ALA A CA 1
ATOM 6634 C C . ALA A 1 823 ? 7.575 1.670 -23.681 1.00 97.25 823 ALA A C 1
ATOM 6636 O O . ALA A 1 823 ? 7.615 2.541 -22.809 1.00 97.25 823 ALA A O 1
ATOM 6637 N N . LYS A 1 824 ? 7.206 1.949 -24.938 1.00 96.88 824 LYS A N 1
ATOM 6638 C CA . LYS A 1 824 ? 6.825 3.292 -25.389 1.00 96.88 824 LYS A CA 1
ATOM 6639 C C . LYS A 1 824 ? 5.563 3.804 -24.691 1.00 96.88 824 LYS A C 1
ATOM 6641 O O . LYS A 1 824 ? 5.501 4.988 -24.365 1.00 96.88 824 LYS A O 1
ATOM 6646 N N . THR A 1 825 ? 4.601 2.922 -24.426 1.00 98.19 825 THR A N 1
ATOM 6647 C CA . THR A 1 825 ? 3.359 3.249 -23.712 1.00 98.19 825 THR A CA 1
ATOM 6648 C C . THR A 1 825 ? 3.642 3.659 -22.275 1.00 98.19 825 THR A C 1
ATOM 6650 O O . THR A 1 825 ? 3.085 4.646 -21.812 1.00 98.19 825 THR A O 1
ATOM 6653 N N . GLY A 1 826 ? 4.565 2.987 -21.586 1.00 97.31 826 GLY A N 1
ATOM 6654 C CA . GLY A 1 826 ? 4.970 3.407 -20.245 1.00 97.31 826 GLY A CA 1
ATOM 6655 C C . GLY A 1 826 ? 5.654 4.771 -20.226 1.00 97.31 826 GLY A C 1
ATOM 6656 O O . GLY A 1 826 ? 5.411 5.568 -19.323 1.00 97.31 826 GLY A O 1
ATOM 6657 N N . PHE A 1 827 ? 6.441 5.090 -21.257 1.00 95.50 827 PHE A N 1
ATOM 6658 C CA . PHE A 1 827 ? 6.973 6.443 -21.424 1.00 95.50 827 PHE A CA 1
ATOM 6659 C C . PHE A 1 827 ? 5.856 7.476 -21.669 1.00 95.50 827 PHE A C 1
ATOM 6661 O O . PHE A 1 827 ? 5.877 8.543 -21.061 1.00 95.50 827 PHE A O 1
ATOM 6668 N N . ASP A 1 828 ? 4.847 7.161 -22.491 1.00 95.69 828 ASP A N 1
ATOM 6669 C CA . ASP A 1 828 ? 3.680 8.041 -22.673 1.00 95.69 828 ASP A CA 1
ATOM 6670 C C . ASP A 1 828 ? 2.885 8.235 -21.372 1.00 95.69 828 ASP A C 1
ATOM 6672 O O . ASP A 1 828 ? 2.379 9.328 -21.125 1.00 95.69 828 ASP A O 1
ATOM 6676 N N . VAL A 1 829 ? 2.799 7.209 -20.519 1.00 96.44 829 VAL A N 1
ATOM 6677 C CA . VAL A 1 829 ? 2.179 7.305 -19.188 1.00 96.44 829 VAL A CA 1
ATOM 6678 C C . VAL A 1 829 ? 2.977 8.230 -18.276 1.00 96.44 829 VAL A C 1
ATOM 6680 O O . VAL A 1 829 ? 2.387 9.114 -17.661 1.00 96.44 829 VAL A O 1
ATOM 6683 N N . LEU A 1 830 ? 4.305 8.089 -18.226 1.00 95.62 830 LEU A N 1
ATOM 6684 C CA . LEU A 1 830 ? 5.165 8.991 -17.455 1.00 95.62 830 LEU A CA 1
ATOM 6685 C C . LEU A 1 830 ? 5.007 10.448 -17.919 1.00 95.62 830 LEU A C 1
ATOM 6687 O O . LEU A 1 830 ? 4.884 11.350 -17.095 1.00 95.62 830 LEU A O 1
ATOM 6691 N N . PHE A 1 831 ? 4.944 10.665 -19.235 1.00 93.69 831 PHE A N 1
ATOM 6692 C CA . PHE A 1 831 ? 4.696 11.982 -19.824 1.00 93.69 831 PHE A CA 1
ATOM 6693 C C . PHE A 1 831 ? 3.294 12.521 -19.505 1.00 93.69 831 PHE A C 1
ATOM 6695 O O . PHE A 1 831 ? 3.106 13.715 -19.305 1.00 93.69 831 PHE A O 1
ATOM 6702 N N . LYS A 1 832 ? 2.283 11.651 -19.434 1.00 92.88 832 LYS A N 1
ATOM 6703 C CA . LYS A 1 832 ? 0.932 12.048 -19.021 1.00 92.88 832 LYS A CA 1
ATOM 6704 C C . LYS A 1 832 ? 0.898 12.475 -17.551 1.00 92.88 832 LYS A C 1
ATOM 6706 O O . LYS A 1 832 ? 0.271 13.480 -17.236 1.00 92.88 832 LYS A O 1
ATOM 6711 N N . ILE A 1 833 ? 1.575 11.738 -16.667 1.00 94.12 833 ILE A N 1
ATOM 6712 C CA . ILE A 1 833 ? 1.640 12.036 -15.225 1.00 94.12 833 ILE A CA 1
ATOM 6713 C C . ILE A 1 833 ? 2.397 13.340 -14.959 1.00 94.12 833 ILE A C 1
ATOM 6715 O O . ILE A 1 833 ? 2.002 14.105 -14.079 1.00 94.12 833 ILE A O 1
ATOM 6719 N N . SER A 1 834 ? 3.433 13.639 -15.752 1.00 94.56 834 SER A N 1
ATOM 6720 C CA . SER A 1 834 ? 4.172 14.899 -15.626 1.00 94.56 834 SER A CA 1
ATOM 6721 C C . SER A 1 834 ? 3.327 16.138 -15.908 1.00 94.56 834 SER A C 1
ATOM 6723 O O . SER A 1 834 ? 3.720 17.238 -15.535 1.00 94.56 834 SER A O 1
ATOM 6725 N N . GLY A 1 835 ? 2.159 15.982 -16.540 1.00 92.81 835 GLY A N 1
ATOM 6726 C CA . GLY A 1 835 ? 1.257 17.091 -16.819 1.00 92.81 835 GLY A CA 1
ATOM 6727 C C . GLY A 1 835 ? 1.831 18.091 -17.823 1.00 92.81 835 GLY A C 1
ATOM 6728 O O . GLY A 1 835 ? 1.357 19.224 -17.864 1.00 92.81 835 GLY A O 1
ATOM 6729 N N . LEU A 1 836 ? 2.833 17.711 -18.619 1.00 91.94 836 LEU A N 1
ATOM 6730 C CA . LEU A 1 836 ? 3.393 18.560 -19.671 1.00 91.94 836 LEU A CA 1
ATOM 6731 C C . LEU A 1 836 ? 2.443 18.613 -20.883 1.00 91.94 836 LEU A C 1
ATOM 6733 O O . LEU A 1 836 ? 1.962 17.584 -21.362 1.00 91.94 836 LEU A O 1
ATOM 6737 N N . LYS A 1 837 ? 2.185 19.819 -21.401 1.00 88.38 837 LYS A N 1
ATOM 6738 C CA . LYS A 1 837 ? 1.428 20.091 -22.630 1.00 88.38 837 LYS A CA 1
ATOM 6739 C C . LYS A 1 837 ? 2.194 19.506 -23.803 1.00 88.38 837 LYS A C 1
ATOM 6741 O O . LYS A 1 837 ? 3.222 20.042 -24.222 1.00 88.38 837 LYS A O 1
ATOM 6746 N N . LYS A 1 838 ? 1.699 18.383 -24.317 1.00 79.50 838 LYS A N 1
ATOM 6747 C CA . LYS A 1 838 ? 2.382 17.605 -25.348 1.00 79.50 838 LYS A CA 1
ATOM 6748 C C . LYS A 1 838 ? 2.649 18.439 -26.596 1.00 79.50 838 LYS A C 1
ATOM 6750 O O . LYS A 1 838 ? 3.747 18.373 -27.124 1.00 79.50 838 LYS A O 1
ATOM 6755 N N . GLU A 1 839 ? 1.690 19.246 -27.028 1.00 80.88 839 GLU A N 1
ATOM 6756 C CA . GLU A 1 839 ? 1.778 20.046 -28.252 1.00 80.88 839 GLU A CA 1
ATOM 6757 C C . GLU A 1 839 ? 2.947 21.035 -28.197 1.00 80.88 839 GLU A C 1
ATOM 6759 O O . GLU A 1 839 ? 3.712 21.127 -29.147 1.00 80.88 839 GLU A O 1
ATOM 6764 N N . ILE A 1 840 ? 3.122 21.709 -27.057 1.00 80.12 840 ILE A N 1
ATOM 6765 C CA . ILE A 1 840 ? 4.157 22.733 -26.859 1.00 80.12 840 ILE A CA 1
ATOM 6766 C C . ILE A 1 840 ? 5.509 22.079 -26.565 1.00 80.12 840 ILE A C 1
ATOM 6768 O O . ILE A 1 840 ? 6.536 22.443 -27.133 1.00 80.12 840 ILE A O 1
ATOM 6772 N N . PHE A 1 841 ? 5.530 21.073 -25.690 1.00 80.56 841 PHE A N 1
ATOM 6773 C CA . PHE A 1 841 ? 6.773 20.409 -25.301 1.00 80.56 841 PHE A CA 1
ATOM 6774 C C . PHE A 1 841 ? 7.403 19.632 -26.464 1.00 80.56 841 PHE A C 1
ATOM 6776 O O . PHE A 1 841 ? 8.624 19.523 -26.559 1.00 80.56 841 PHE A O 1
ATOM 6783 N N . GLU A 1 842 ? 6.586 19.132 -27.394 1.00 81.75 842 GLU A N 1
ATOM 6784 C CA . GLU A 1 842 ? 7.059 18.489 -28.619 1.00 81.75 842 GLU A CA 1
ATOM 6785 C C . GLU A 1 842 ? 7.812 19.433 -29.565 1.00 81.75 842 GLU A C 1
ATOM 6787 O O . GLU A 1 842 ? 8.528 18.953 -30.451 1.00 81.75 842 GLU A O 1
ATOM 6792 N N . GLU A 1 843 ? 7.688 20.751 -29.391 1.00 83.94 843 GLU A N 1
ATOM 6793 C CA . GLU A 1 843 ? 8.433 21.736 -30.172 1.00 83.94 843 GLU A CA 1
ATOM 6794 C C . GLU A 1 843 ? 9.868 21.937 -29.672 1.00 83.94 843 GLU A C 1
ATOM 6796 O O . GLU A 1 843 ? 10.718 22.379 -30.458 1.00 83.94 843 GLU A O 1
ATOM 6801 N N . LYS A 1 844 ? 10.157 21.553 -28.420 1.00 86.69 844 LYS A N 1
ATOM 6802 C CA . LYS A 1 844 ? 11.490 21.653 -27.816 1.00 86.69 844 LYS A CA 1
ATOM 6803 C C . LYS A 1 844 ? 12.497 20.794 -28.591 1.00 86.69 844 LYS A C 1
ATOM 6805 O O . LYS A 1 844 ? 12.187 19.676 -29.024 1.00 86.69 844 LYS A O 1
ATOM 6810 N N . GLN A 1 845 ? 13.704 21.319 -28.799 1.00 89.31 845 GLN A N 1
ATOM 6811 C CA . GLN A 1 845 ? 14.715 20.691 -29.656 1.00 89.31 845 GLN A CA 1
ATOM 6812 C C . GLN A 1 845 ? 15.090 19.287 -29.163 1.00 89.31 845 GLN A C 1
ATOM 6814 O O . GLN A 1 845 ? 15.156 18.350 -29.958 1.00 89.31 845 GLN A O 1
ATOM 6819 N N . GLU A 1 846 ? 15.242 19.124 -27.853 1.00 88.12 846 GLU A N 1
ATOM 6820 C CA . GLU A 1 846 ? 15.592 17.866 -27.196 1.00 88.12 846 GLU A CA 1
ATOM 6821 C C . GLU A 1 846 ? 14.505 16.802 -27.407 1.00 88.12 846 GLU A C 1
ATOM 6823 O O . GLU A 1 846 ? 14.803 15.626 -27.613 1.00 88.12 846 GLU A O 1
ATOM 6828 N N . PHE A 1 847 ? 13.224 17.194 -27.433 1.00 86.75 847 PHE A N 1
ATOM 6829 C CA . PHE A 1 847 ? 12.130 16.250 -27.674 1.00 86.75 847 PHE A CA 1
ATOM 6830 C C . PHE A 1 847 ? 12.020 15.846 -29.149 1.00 86.75 847 PHE A C 1
ATOM 6832 O O . PHE A 1 847 ? 11.745 14.684 -29.468 1.00 86.75 847 PHE A O 1
ATOM 6839 N N . LYS A 1 848 ? 12.274 16.779 -30.076 1.00 90.12 848 LYS A N 1
ATOM 6840 C CA . LYS A 1 848 ? 12.403 16.470 -31.513 1.00 90.12 848 LYS A CA 1
ATOM 6841 C C . LYS A 1 848 ? 13.551 15.492 -31.763 1.00 90.12 848 LYS A C 1
ATOM 6843 O O . LYS A 1 848 ? 13.401 14.540 -32.539 1.00 90.12 848 LYS A O 1
ATOM 6848 N N . GLU A 1 849 ? 14.668 15.686 -31.071 1.00 92.69 849 GLU A N 1
ATOM 6849 C CA . GLU A 1 849 ? 15.796 14.761 -31.088 1.00 92.69 849 GLU A CA 1
ATOM 6850 C C . GLU A 1 849 ? 15.405 13.392 -30.518 1.00 92.69 849 GLU A C 1
ATOM 6852 O O . GLU A 1 849 ? 15.630 12.377 -31.176 1.00 92.69 849 GLU A O 1
ATOM 6857 N N . LEU A 1 850 ? 14.701 13.345 -29.383 1.00 91.31 850 LEU A N 1
ATOM 6858 C CA . LEU A 1 850 ? 14.204 12.103 -28.785 1.00 91.31 850 LEU A CA 1
ATOM 6859 C C . LEU A 1 850 ? 13.285 11.315 -29.740 1.00 91.31 850 LEU A C 1
ATOM 6861 O O . LEU A 1 850 ? 13.444 10.102 -29.903 1.00 91.31 850 LEU A O 1
ATOM 6865 N N . LYS A 1 851 ? 12.357 11.986 -30.441 1.00 90.00 851 LYS A N 1
ATOM 6866 C CA . LYS A 1 851 ? 11.500 11.367 -31.478 1.00 90.00 851 LYS A CA 1
ATOM 6867 C C . LYS A 1 851 ? 12.318 10.801 -32.644 1.00 90.00 851 LYS A C 1
ATOM 6869 O O . LYS A 1 851 ? 12.014 9.721 -33.168 1.00 90.00 851 LYS A O 1
ATOM 6874 N N . THR A 1 852 ? 13.357 11.524 -33.055 1.00 92.12 852 THR A N 1
ATOM 6875 C CA . THR A 1 852 ? 14.282 11.090 -34.111 1.00 92.12 852 THR A CA 1
ATOM 6876 C C . THR A 1 852 ? 15.072 9.863 -33.660 1.00 92.12 852 THR A C 1
ATOM 6878 O O . THR A 1 852 ? 15.144 8.872 -34.391 1.00 92.12 852 THR A O 1
ATOM 6881 N N . ASN A 1 853 ? 15.575 9.881 -32.426 1.00 91.62 853 ASN A N 1
ATOM 6882 C CA . ASN A 1 853 ? 16.297 8.780 -31.799 1.00 91.62 853 ASN A CA 1
ATOM 6883 C C . ASN A 1 853 ? 15.405 7.544 -31.631 1.00 91.62 853 ASN A C 1
ATOM 6885 O O . ASN A 1 853 ? 15.856 6.447 -31.945 1.00 91.62 853 ASN A O 1
ATOM 6889 N N . PHE A 1 854 ? 14.122 7.698 -31.284 1.00 92.62 854 PHE A N 1
ATOM 6890 C CA . PHE A 1 854 ? 13.157 6.590 -31.300 1.00 92.62 854 PHE A CA 1
ATOM 6891 C C . PHE A 1 854 ? 12.993 5.986 -32.697 1.00 92.62 854 PHE A C 1
ATOM 6893 O O . PHE A 1 854 ? 13.032 4.770 -32.864 1.00 92.62 854 PHE A O 1
ATOM 6900 N N . THR A 1 855 ? 12.863 6.814 -33.736 1.00 89.75 855 THR A N 1
ATOM 6901 C CA . THR A 1 855 ? 12.761 6.297 -35.111 1.00 89.75 855 THR A CA 1
ATOM 6902 C C . THR A 1 855 ? 14.039 5.573 -35.542 1.00 89.75 855 THR A C 1
ATOM 6904 O O . THR A 1 855 ? 13.949 4.541 -36.207 1.00 89.75 855 THR A O 1
ATOM 6907 N N . ARG A 1 856 ? 15.219 6.070 -35.146 1.00 89.00 856 ARG A N 1
ATOM 6908 C CA . ARG A 1 856 ? 16.503 5.395 -35.394 1.00 89.00 856 ARG A CA 1
ATOM 6909 C C . ARG A 1 856 ? 16.599 4.074 -34.633 1.00 89.00 856 ARG A C 1
ATOM 6911 O O . ARG A 1 856 ? 17.006 3.081 -35.223 1.00 89.00 856 ARG A O 1
ATOM 6918 N N . TYR A 1 857 ? 16.170 4.056 -33.375 1.00 90.62 857 TYR A N 1
ATOM 6919 C CA . TYR A 1 857 ? 16.116 2.863 -32.537 1.00 90.62 857 TYR A CA 1
ATOM 6920 C C . TYR A 1 857 ? 15.269 1.764 -33.182 1.00 90.62 857 TYR A C 1
ATOM 6922 O O . TYR A 1 857 ? 15.761 0.659 -33.376 1.00 90.62 857 TYR A O 1
ATOM 6930 N N . VAL A 1 858 ? 14.036 2.072 -33.604 1.00 88.56 858 VAL A N 1
ATOM 6931 C CA . VAL A 1 858 ? 13.148 1.078 -34.235 1.00 88.56 858 VAL A CA 1
ATOM 6932 C C . VAL A 1 858 ? 13.761 0.532 -35.533 1.00 88.56 858 VAL A C 1
ATOM 6934 O O . VAL A 1 858 ? 13.678 -0.666 -35.785 1.00 88.56 858 VAL A O 1
ATOM 6937 N N . LYS A 1 859 ? 14.431 1.375 -36.335 1.00 83.50 859 LYS A N 1
ATOM 6938 C CA . LYS A 1 859 ? 15.158 0.921 -37.535 1.00 83.50 859 LYS A CA 1
ATOM 6939 C C . LYS A 1 859 ? 16.321 -0.014 -37.182 1.00 83.50 859 LYS A C 1
ATOM 6941 O O . LYS A 1 859 ? 16.345 -1.130 -37.682 1.00 83.50 859 LYS A O 1
ATOM 6946 N N . LYS A 1 860 ? 17.210 0.394 -36.265 1.00 81.75 860 LYS A N 1
ATOM 6947 C CA . LYS A 1 860 ? 18.348 -0.423 -35.792 1.00 81.75 860 LYS A CA 1
ATOM 6948 C C . LYS A 1 860 ? 17.883 -1.751 -35.196 1.00 81.75 860 LYS A C 1
ATOM 6950 O O . LYS A 1 860 ? 18.545 -2.770 -35.360 1.00 81.75 860 LYS A O 1
ATOM 6955 N N . TYR A 1 861 ? 16.746 -1.750 -34.505 1.00 78.88 861 TYR A N 1
ATOM 6956 C CA . TYR A 1 861 ? 16.176 -2.954 -33.915 1.00 78.88 861 TYR A CA 1
ATOM 6957 C C . TYR A 1 861 ? 15.810 -3.990 -34.995 1.00 78.88 861 TYR A C 1
ATOM 6959 O O . TYR A 1 861 ? 16.053 -5.175 -34.789 1.00 78.88 861 TYR A O 1
ATOM 6967 N N . SER A 1 862 ? 15.322 -3.556 -36.167 1.00 68.81 862 SER A N 1
ATOM 6968 C CA . SER A 1 862 ? 15.107 -4.433 -37.333 1.00 68.81 862 SER A CA 1
ATOM 6969 C C . SER A 1 862 ? 16.391 -5.152 -37.756 1.00 68.81 862 SER A C 1
ATOM 6971 O O . SER A 1 862 ? 16.356 -6.352 -37.997 1.00 68.81 862 SER A O 1
ATOM 6973 N N . ASP A 1 863 ? 17.520 -4.440 -37.770 1.00 64.81 863 ASP A N 1
ATOM 6974 C CA . ASP A 1 863 ? 18.825 -4.996 -38.154 1.00 64.81 863 ASP A CA 1
ATOM 6975 C C . ASP A 1 863 ? 19.427 -5.888 -37.049 1.00 64.81 863 ASP A C 1
ATOM 6977 O O . ASP A 1 863 ? 20.207 -6.795 -37.318 1.00 64.81 863 ASP A O 1
ATOM 6981 N N . SER A 1 864 ? 19.071 -5.632 -35.784 1.00 61.41 864 SER A N 1
ATOM 6982 C CA . SER A 1 864 ? 19.641 -6.307 -34.605 1.00 61.41 864 SER A CA 1
ATOM 6983 C C . SER A 1 864 ? 18.986 -7.657 -34.290 1.00 61.41 864 SER A C 1
ATOM 6985 O O . SER A 1 864 ? 19.583 -8.482 -33.597 1.00 61.41 864 SER A O 1
ATOM 6987 N N . VAL A 1 865 ? 17.752 -7.883 -34.755 1.00 56.78 865 VAL A N 1
ATOM 6988 C CA . VAL A 1 865 ? 17.044 -9.168 -34.594 1.00 56.78 865 VAL A CA 1
ATOM 6989 C C . VAL A 1 865 ? 17.360 -10.137 -35.741 1.00 56.78 865 VAL A C 1
ATOM 6991 O O . VAL A 1 865 ? 17.248 -11.349 -35.553 1.00 56.78 865 VAL A O 1
ATOM 6994 N N . GLU A 1 866 ? 17.856 -9.642 -36.881 1.00 53.91 866 GLU A N 1
ATOM 6995 C CA . GLU A 1 866 ? 18.456 -10.475 -37.926 1.00 53.91 866 GLU A CA 1
ATOM 6996 C C . GLU A 1 866 ? 19.817 -11.015 -37.441 1.00 53.91 866 GLU A C 1
ATOM 6998 O O . GLU A 1 866 ? 20.872 -10.401 -37.602 1.00 53.91 866 GLU A O 1
ATOM 7003 N N . THR A 1 867 ? 19.828 -12.191 -36.806 1.00 54.31 867 THR A N 1
ATOM 7004 C CA . THR A 1 867 ? 21.089 -12.862 -36.461 1.00 54.31 867 THR A CA 1
ATOM 7005 C C . THR A 1 867 ? 21.834 -13.238 -37.742 1.00 54.31 867 THR A C 1
ATOM 7007 O O . THR A 1 867 ? 21.428 -14.177 -38.433 1.00 54.31 867 THR A O 1
ATOM 7010 N N . LYS A 1 868 ? 22.935 -12.538 -38.050 1.00 62.34 868 LYS A N 1
ATOM 7011 C CA . LYS A 1 868 ? 23.858 -12.935 -39.124 1.00 62.34 868 LYS A CA 1
ATOM 7012 C C . LYS A 1 868 ? 24.369 -14.354 -38.864 1.00 62.34 868 LYS A C 1
ATOM 7014 O O . LYS A 1 868 ? 24.741 -14.697 -37.740 1.00 62.34 868 LYS A O 1
ATOM 7019 N N . ASP A 1 869 ? 24.365 -15.193 -39.896 1.00 73.31 869 ASP A N 1
ATOM 7020 C CA . ASP A 1 869 ? 24.755 -16.592 -39.761 1.00 73.31 869 ASP A CA 1
ATOM 7021 C C . ASP A 1 869 ? 26.254 -16.718 -39.403 1.00 73.31 869 ASP A C 1
ATOM 7023 O O . ASP A 1 869 ? 27.132 -16.144 -40.050 1.00 73.31 869 ASP A O 1
ATOM 7027 N N . ALA A 1 870 ? 26.539 -17.452 -38.322 1.00 78.25 870 ALA A N 1
ATOM 7028 C CA . ALA A 1 870 ? 27.873 -17.563 -37.732 1.00 78.25 870 ALA A CA 1
ATOM 7029 C C . ALA A 1 870 ? 28.918 -18.171 -38.683 1.00 78.25 870 ALA A C 1
ATOM 7031 O O . ALA A 1 870 ? 30.104 -17.852 -38.577 1.00 78.25 870 ALA A O 1
ATOM 7032 N N . PHE A 1 871 ? 28.498 -19.055 -39.591 1.00 83.25 871 PHE A N 1
ATOM 7033 C CA . PHE A 1 871 ? 29.375 -19.645 -40.590 1.00 83.25 871 PHE A CA 1
ATOM 7034 C C . PHE A 1 871 ? 29.669 -18.658 -41.719 1.00 83.25 871 PHE A C 1
ATOM 7036 O O . PHE A 1 871 ? 30.834 -18.522 -42.080 1.00 83.25 871 PHE A O 1
ATOM 7043 N N . LEU A 1 872 ? 28.681 -17.904 -42.207 1.00 81.56 872 LEU A N 1
ATOM 7044 C CA . LEU A 1 872 ? 28.918 -16.868 -43.223 1.00 81.56 872 LEU A CA 1
ATOM 7045 C C . LEU A 1 872 ? 29.868 -15.768 -42.725 1.00 81.56 872 LEU A C 1
ATOM 7047 O O . LEU A 1 872 ? 30.850 -15.460 -43.396 1.00 81.56 872 LEU A O 1
ATOM 7051 N N . LEU A 1 873 ? 29.672 -15.278 -41.496 1.00 81.88 873 LEU A N 1
ATOM 7052 C CA . LEU A 1 873 ? 30.601 -14.336 -40.850 1.00 81.88 873 LEU A CA 1
ATOM 7053 C C . LEU A 1 873 ? 32.029 -14.894 -40.746 1.00 81.88 873 LEU A C 1
ATOM 7055 O O . LEU A 1 873 ? 33.019 -14.173 -40.909 1.00 81.88 873 LEU A O 1
ATOM 7059 N N . PHE A 1 874 ? 32.148 -16.193 -40.456 1.00 87.88 874 PHE A N 1
ATOM 7060 C CA . PHE A 1 874 ? 33.439 -16.868 -40.430 1.00 87.88 874 PHE A CA 1
ATOM 7061 C C . PHE A 1 874 ? 34.083 -16.924 -41.820 1.00 87.88 874 PHE A C 1
ATOM 7063 O O . PHE A 1 874 ? 35.267 -16.625 -41.933 1.00 87.88 874 PHE A O 1
ATOM 7070 N N . ILE A 1 875 ? 33.322 -17.266 -42.859 1.00 86.38 875 ILE A N 1
ATOM 7071 C CA . ILE A 1 875 ? 33.771 -17.332 -44.258 1.00 86.38 875 ILE A CA 1
ATOM 7072 C C . ILE A 1 875 ? 34.262 -15.963 -44.743 1.00 86.38 875 ILE A C 1
ATOM 7074 O O . ILE A 1 875 ? 35.364 -15.875 -45.283 1.00 86.38 875 ILE A O 1
ATOM 7078 N N . GLU A 1 876 ? 33.518 -14.890 -44.474 1.00 84.12 876 GLU A N 1
ATOM 7079 C CA . GLU A 1 876 ? 33.921 -13.513 -44.795 1.00 84.12 876 GLU A CA 1
ATOM 7080 C C . GLU A 1 876 ? 35.251 -13.142 -44.128 1.00 84.12 876 GLU A C 1
ATOM 7082 O O . GLU A 1 876 ? 36.200 -12.713 -44.785 1.00 84.12 876 GLU A O 1
ATOM 7087 N N . THR A 1 877 ? 35.362 -13.386 -42.822 1.00 86.00 877 THR A N 1
ATOM 7088 C CA . THR A 1 877 ? 36.583 -13.084 -42.061 1.00 86.00 877 THR A CA 1
ATOM 7089 C C . THR A 1 877 ? 37.756 -13.956 -42.505 1.00 86.00 877 THR A C 1
ATOM 7091 O O . THR A 1 877 ? 38.889 -13.488 -42.586 1.00 86.00 877 THR A O 1
ATOM 7094 N N . PHE A 1 878 ? 37.507 -15.234 -42.797 1.00 88.81 878 PHE A N 1
ATOM 7095 C CA . PHE A 1 878 ? 38.525 -16.159 -43.281 1.00 88.81 878 PHE A CA 1
ATOM 7096 C C . PHE A 1 878 ? 39.052 -15.733 -44.655 1.00 88.81 878 PHE A C 1
ATOM 7098 O O . PHE A 1 878 ? 40.255 -15.821 -44.892 1.00 88.81 878 PHE A O 1
ATOM 7105 N N . ASN A 1 879 ? 38.195 -15.195 -45.526 1.00 84.69 879 ASN A N 1
ATOM 7106 C CA . ASN A 1 879 ? 38.617 -14.605 -46.795 1.00 84.69 879 ASN A CA 1
ATOM 7107 C C . ASN A 1 879 ? 39.580 -13.425 -46.586 1.00 84.69 879 ASN A C 1
ATOM 7109 O O . ASN A 1 879 ? 40.620 -13.348 -47.238 1.00 84.69 879 ASN A O 1
ATOM 7113 N N . GLU A 1 880 ? 39.302 -12.546 -45.623 1.00 83.50 880 GLU A N 1
ATOM 7114 C CA . GLU A 1 880 ? 40.231 -11.465 -45.265 1.00 83.50 880 GLU A CA 1
ATOM 7115 C C . GLU A 1 880 ? 41.544 -11.998 -44.674 1.00 83.50 880 GLU A C 1
ATOM 7117 O O . GLU A 1 880 ? 42.626 -11.528 -45.026 1.00 83.50 880 GLU A O 1
ATOM 7122 N N . MET A 1 881 ? 41.489 -13.049 -43.849 1.00 87.38 881 MET A N 1
ATOM 7123 C CA . MET A 1 881 ? 42.695 -13.723 -43.348 1.00 87.38 881 MET A CA 1
ATOM 7124 C C . MET A 1 881 ? 43.552 -14.301 -44.484 1.00 87.38 881 MET A C 1
ATOM 7126 O O . MET A 1 881 ? 44.780 -14.265 -44.384 1.00 87.38 881 MET A O 1
ATOM 7130 N N . LEU A 1 882 ? 42.930 -14.812 -45.554 1.00 84.25 882 LEU A N 1
ATOM 7131 C CA . LEU A 1 882 ? 43.633 -15.277 -46.753 1.00 84.25 882 LEU A CA 1
ATOM 7132 C C . LEU A 1 882 ? 44.300 -14.112 -47.494 1.00 84.25 882 LEU A C 1
ATOM 7134 O O . LEU A 1 882 ? 45.493 -14.189 -47.780 1.00 84.25 882 LEU A O 1
ATOM 7138 N N . LYS A 1 883 ? 43.572 -13.015 -47.750 1.00 81.25 883 LYS A N 1
ATOM 7139 C CA . LYS A 1 883 ? 44.101 -11.821 -48.441 1.00 81.25 883 LYS A CA 1
ATOM 7140 C C . LYS A 1 883 ? 45.278 -11.186 -47.698 1.00 81.25 883 LYS A C 1
ATOM 7142 O O . LYS A 1 883 ? 46.254 -10.779 -48.324 1.00 81.25 883 LYS A O 1
ATOM 7147 N N . LEU A 1 884 ? 45.206 -11.149 -46.367 1.00 81.69 884 LEU A N 1
ATOM 7148 C CA . LEU A 1 884 ? 46.259 -10.630 -45.489 1.00 81.69 884 LEU A CA 1
ATOM 7149 C C . LEU A 1 884 ? 47.394 -11.641 -45.231 1.00 81.69 884 LEU A C 1
ATOM 7151 O O . LEU A 1 884 ? 48.328 -11.333 -44.494 1.00 81.69 884 LEU A O 1
ATOM 7155 N N . ASN A 1 885 ? 47.334 -12.842 -45.822 1.00 81.06 885 ASN A N 1
ATOM 7156 C CA . ASN A 1 885 ? 48.293 -13.938 -45.629 1.00 81.06 885 ASN A CA 1
ATOM 7157 C C . ASN A 1 885 ? 48.513 -14.321 -44.147 1.00 81.06 885 ASN A C 1
ATOM 7159 O O . ASN A 1 885 ? 49.614 -14.692 -43.740 1.00 81.06 885 ASN A O 1
ATOM 7163 N N . LEU A 1 886 ? 47.460 -14.249 -43.325 1.00 82.69 886 LEU A N 1
ATOM 7164 C CA . LEU A 1 886 ? 47.499 -14.591 -41.895 1.00 82.69 886 LEU A CA 1
ATOM 7165 C C . LEU A 1 886 ? 47.340 -16.098 -41.625 1.00 82.69 886 LEU A C 1
ATOM 7167 O O . LEU A 1 886 ? 47.483 -16.546 -40.484 1.00 82.69 886 LEU A O 1
ATOM 7171 N N . VAL A 1 887 ? 47.034 -16.879 -42.663 1.00 85.56 887 VAL A N 1
ATOM 7172 C CA . VAL A 1 887 ? 46.872 -18.339 -42.631 1.00 85.56 887 VAL A CA 1
ATOM 7173 C C . VAL A 1 887 ? 47.672 -18.994 -43.755 1.00 85.56 887 VAL A C 1
ATOM 7175 O O . VAL A 1 887 ? 47.756 -18.462 -44.860 1.00 85.56 887 VAL A O 1
ATOM 7178 N N . GLU A 1 888 ? 48.257 -20.164 -43.489 1.00 85.19 888 GLU A N 1
ATOM 7179 C CA . GLU A 1 888 ? 49.185 -20.847 -44.404 1.00 85.19 888 GLU A CA 1
ATOM 7180 C C . GLU A 1 888 ? 48.555 -22.093 -45.060 1.00 85.19 888 GLU A C 1
ATOM 7182 O O . GLU A 1 888 ? 48.041 -22.989 -44.374 1.00 85.19 888 GLU A O 1
ATOM 7187 N N . TYR A 1 889 ? 48.647 -22.178 -46.395 1.00 83.62 889 TYR A N 1
ATOM 7188 C CA . TYR A 1 889 ? 48.214 -23.348 -47.167 1.00 83.62 889 TYR A CA 1
ATOM 7189 C C . TYR A 1 889 ? 49.035 -24.594 -46.781 1.00 83.62 889 TYR A C 1
ATOM 7191 O O . TYR A 1 889 ? 50.251 -24.539 -46.605 1.00 83.62 889 TYR A O 1
ATOM 7199 N N . GLY A 1 890 ? 48.369 -25.733 -46.601 1.00 80.94 890 GLY A N 1
ATOM 7200 C CA . GLY A 1 890 ? 48.959 -27.001 -46.162 1.00 80.94 890 GLY A CA 1
ATOM 7201 C C . GLY A 1 890 ? 49.108 -27.153 -44.640 1.00 80.94 890 GLY A C 1
ATOM 7202 O O . GLY A 1 890 ? 49.119 -28.288 -44.154 1.00 80.94 890 GLY A O 1
ATOM 7203 N N . ARG A 1 891 ? 49.163 -26.051 -43.873 1.00 84.81 891 ARG A N 1
ATOM 7204 C CA . ARG A 1 891 ? 49.248 -26.054 -42.395 1.00 84.81 891 ARG A CA 1
ATOM 7205 C C . ARG A 1 891 ? 47.904 -25.774 -41.719 1.00 84.81 891 ARG A C 1
ATOM 7207 O O . ARG A 1 891 ? 47.516 -26.515 -40.807 1.00 84.81 891 ARG A O 1
ATOM 7214 N N . ASP A 1 892 ? 47.240 -24.710 -42.167 1.00 87.69 892 ASP A N 1
ATOM 7215 C CA . ASP A 1 892 ? 46.038 -24.132 -41.554 1.00 87.69 892 ASP A CA 1
ATOM 7216 C C . ASP A 1 892 ? 44.777 -24.443 -42.375 1.00 87.69 892 ASP A C 1
ATOM 7218 O O . ASP A 1 892 ? 43.707 -24.676 -41.813 1.00 87.69 892 ASP A O 1
ATOM 7222 N N . TYR A 1 893 ? 44.911 -24.511 -43.700 1.00 90.69 893 TYR A N 1
ATOM 7223 C CA . TYR A 1 893 ? 43.859 -24.919 -44.632 1.00 90.69 893 TYR A CA 1
ATOM 7224 C C . TYR A 1 893 ? 44.468 -25.617 -45.859 1.00 90.69 893 TYR A C 1
ATOM 7226 O O . TYR A 1 893 ? 45.654 -25.446 -46.135 1.00 90.69 893 TYR A O 1
ATOM 7234 N N . LYS A 1 894 ? 43.698 -26.441 -46.576 1.00 88.69 894 LYS A N 1
ATOM 7235 C CA . LYS A 1 894 ? 44.110 -27.046 -47.857 1.00 88.69 894 LYS A CA 1
ATOM 7236 C C . LYS A 1 894 ? 42.907 -27.515 -48.672 1.00 88.69 894 LYS A C 1
ATOM 7238 O O . LYS A 1 894 ? 41.832 -27.701 -48.105 1.00 88.69 894 LYS A O 1
ATOM 7243 N N . ILE A 1 895 ? 43.122 -27.804 -49.952 1.00 86.44 895 ILE A N 1
ATOM 7244 C CA . ILE A 1 895 ? 42.159 -28.547 -50.768 1.00 86.44 895 ILE A CA 1
ATOM 7245 C C . ILE A 1 895 ? 42.390 -30.063 -50.595 1.00 86.44 895 ILE A C 1
ATOM 7247 O O . ILE A 1 895 ? 43.531 -30.531 -50.527 1.00 86.44 895 ILE A O 1
ATOM 7251 N N . THR A 1 896 ? 41.314 -30.833 -50.418 1.00 83.81 896 THR A N 1
ATOM 7252 C CA . THR A 1 896 ? 41.337 -32.304 -50.338 1.00 83.81 896 THR A CA 1
ATOM 7253 C C . THR A 1 896 ? 41.360 -32.925 -51.735 1.00 83.81 896 THR A C 1
ATOM 7255 O O . THR A 1 896 ? 41.121 -32.257 -52.736 1.00 83.81 896 THR A O 1
ATOM 7258 N N . ASN A 1 897 ? 41.594 -34.237 -51.818 1.00 77.75 897 ASN A N 1
ATOM 7259 C CA . ASN A 1 897 ? 41.565 -34.962 -53.095 1.00 77.75 897 ASN A CA 1
ATOM 7260 C C . ASN A 1 897 ? 40.178 -34.942 -53.772 1.00 77.75 897 ASN A C 1
ATOM 7262 O O . ASN A 1 897 ? 40.077 -35.257 -54.952 1.00 77.75 897 ASN A O 1
ATOM 7266 N N . HIS A 1 898 ? 39.126 -34.578 -53.034 1.00 78.75 898 HIS A N 1
ATOM 7267 C CA . HIS A 1 898 ? 37.757 -34.434 -53.532 1.00 78.75 898 HIS A CA 1
ATOM 7268 C C . HIS A 1 898 ? 37.420 -32.983 -53.916 1.00 78.75 898 HIS A C 1
ATOM 7270 O O . HIS A 1 898 ? 36.251 -32.629 -54.022 1.00 78.75 898 HIS A O 1
ATOM 7276 N N . SER A 1 899 ? 38.436 -32.132 -54.090 1.00 80.19 899 SER A N 1
ATOM 7277 C CA . SER A 1 899 ? 38.290 -30.694 -54.344 1.00 80.19 899 SER A CA 1
ATOM 7278 C C . SER A 1 899 ? 37.583 -29.923 -53.222 1.00 80.19 899 SER A C 1
ATOM 7280 O O . SER A 1 899 ? 37.129 -28.806 -53.436 1.00 80.19 899 SER A O 1
ATOM 7282 N N . GLU A 1 900 ? 37.507 -30.470 -52.009 1.00 87.75 900 GLU A N 1
ATOM 7283 C CA . GLU A 1 900 ? 36.868 -29.798 -50.874 1.00 87.75 900 GLU A CA 1
ATOM 7284 C C . GLU A 1 900 ? 37.870 -28.927 -50.120 1.00 87.75 900 GLU A C 1
ATOM 7286 O O . GLU A 1 900 ? 39.039 -29.285 -49.961 1.00 87.75 900 GLU A O 1
ATOM 7291 N N . LEU A 1 901 ? 37.410 -27.809 -49.569 1.00 88.75 901 LEU A N 1
ATOM 7292 C CA . LEU A 1 901 ? 38.230 -26.960 -48.715 1.00 88.75 901 LEU A CA 1
ATOM 7293 C C . LEU A 1 901 ? 38.203 -27.476 -47.273 1.00 88.75 901 LEU A C 1
ATOM 7295 O O . LEU A 1 901 ? 37.171 -27.425 -46.609 1.00 88.75 901 LEU A O 1
ATOM 7299 N N . ALA A 1 902 ? 39.348 -27.911 -46.752 1.00 90.12 902 ALA A N 1
ATOM 7300 C CA . ALA A 1 902 ? 39.513 -28.295 -45.355 1.00 90.12 902 ALA A CA 1
ATOM 7301 C C . ALA A 1 902 ? 40.224 -27.197 -44.552 1.00 90.12 902 ALA A C 1
ATOM 7303 O O . ALA A 1 902 ? 41.358 -26.837 -44.865 1.00 90.12 902 ALA A O 1
ATOM 7304 N N . ILE A 1 903 ? 39.605 -26.730 -43.464 1.00 92.25 903 ILE A N 1
ATOM 7305 C CA . ILE A 1 903 ? 40.139 -25.687 -42.575 1.00 92.25 903 ILE A CA 1
ATOM 7306 C C . ILE A 1 903 ? 40.345 -26.243 -41.164 1.00 92.25 903 ILE A C 1
ATOM 7308 O O . ILE A 1 903 ? 39.423 -26.779 -40.539 1.00 92.25 903 ILE A O 1
ATOM 7312 N N . TYR A 1 904 ? 41.553 -26.095 -40.620 1.00 92.25 904 TYR A N 1
ATOM 7313 C CA . TYR A 1 904 ? 41.867 -26.438 -39.234 1.00 92.25 904 TYR A CA 1
ATOM 7314 C C . TYR A 1 904 ? 41.450 -25.305 -38.282 1.00 92.25 904 TYR A C 1
ATOM 7316 O O . TYR A 1 904 ? 42.275 -24.517 -37.819 1.00 92.25 904 TYR A O 1
ATOM 7324 N N . LEU A 1 905 ? 40.146 -25.243 -37.978 1.00 88.50 905 LEU A N 1
ATOM 7325 C CA . LEU A 1 905 ? 39.526 -24.191 -37.156 1.00 88.50 905 LEU A CA 1
ATOM 7326 C C . LEU A 1 905 ? 40.254 -23.921 -35.832 1.00 88.50 905 LEU A C 1
ATOM 7328 O O . LEU A 1 905 ? 40.417 -22.769 -35.445 1.00 88.50 905 LEU A O 1
ATOM 7332 N N . GLU A 1 906 ? 40.697 -24.971 -35.140 1.00 86.69 906 GLU A N 1
ATOM 7333 C CA . GLU A 1 906 ? 41.356 -24.842 -33.836 1.00 86.69 906 GLU A CA 1
ATOM 7334 C C . GLU A 1 906 ? 42.727 -24.163 -33.941 1.00 86.69 906 GLU A C 1
ATOM 7336 O O . GLU A 1 906 ? 43.083 -23.361 -33.080 1.00 86.69 906 GLU A O 1
ATOM 7341 N N . GLY A 1 907 ? 43.462 -24.397 -35.033 1.00 84.81 907 GLY A N 1
ATOM 7342 C CA . GLY A 1 907 ? 44.746 -23.738 -35.279 1.00 84.81 907 GLY A CA 1
ATOM 7343 C C . GLY A 1 907 ? 44.616 -22.261 -35.627 1.00 84.81 907 GLY A C 1
ATOM 7344 O O . GLY A 1 907 ? 45.509 -21.485 -35.305 1.00 84.81 907 GLY A O 1
ATOM 7345 N N . ILE A 1 908 ? 43.500 -21.862 -36.241 1.00 90.06 908 ILE A N 1
ATOM 7346 C CA . ILE A 1 908 ? 43.286 -20.482 -36.696 1.00 90.06 908 ILE A CA 1
ATOM 7347 C C . ILE A 1 908 ? 42.409 -19.654 -35.755 1.00 90.06 908 ILE A C 1
ATOM 7349 O O . ILE A 1 908 ? 42.277 -18.452 -35.962 1.00 90.06 908 ILE A O 1
ATOM 7353 N N . ALA A 1 909 ? 41.823 -20.249 -34.712 1.00 86.25 909 ALA A N 1
ATOM 7354 C CA . ALA A 1 909 ? 40.851 -19.585 -33.840 1.00 86.25 909 ALA A CA 1
ATOM 7355 C C . ALA A 1 909 ? 41.388 -18.297 -33.189 1.00 86.25 909 ALA A C 1
ATOM 7357 O O . ALA A 1 909 ? 40.656 -17.314 -33.057 1.00 86.25 909 ALA A O 1
ATOM 7358 N N . GLY A 1 910 ? 42.662 -18.289 -32.782 1.00 81.31 910 GLY A N 1
ATOM 7359 C CA . GLY A 1 910 ? 43.310 -17.105 -32.210 1.00 81.31 910 GLY A CA 1
ATOM 7360 C C . GLY A 1 910 ? 43.464 -15.973 -33.228 1.00 81.31 910 GLY A C 1
ATOM 7361 O O . GLY A 1 910 ? 43.150 -14.824 -32.920 1.00 81.31 910 GLY A O 1
ATOM 7362 N N . THR A 1 911 ? 43.896 -16.307 -34.444 1.00 85.44 911 THR A N 1
ATOM 7363 C CA . THR A 1 911 ? 44.046 -15.364 -35.560 1.00 85.44 911 THR A CA 1
ATOM 7364 C C . THR A 1 911 ? 42.691 -14.832 -36.010 1.00 85.44 911 THR A C 1
ATOM 7366 O O . THR A 1 911 ? 42.518 -13.623 -36.085 1.00 85.44 911 THR A O 1
ATOM 7369 N N . PHE A 1 912 ? 41.701 -15.712 -36.176 1.00 88.56 912 PHE A N 1
ATOM 7370 C CA . PHE A 1 912 ? 40.323 -15.356 -36.507 1.00 88.56 912 PHE A CA 1
ATOM 7371 C C . PHE A 1 912 ? 39.753 -14.318 -35.540 1.00 88.56 912 PHE A C 1
ATOM 7373 O O . PHE A 1 912 ? 39.273 -13.280 -35.975 1.00 88.56 912 PHE A O 1
ATOM 7380 N N . LYS A 1 913 ? 39.871 -14.538 -34.223 1.00 83.25 913 LYS A N 1
ATOM 7381 C CA . LYS A 1 913 ? 39.380 -13.576 -33.223 1.00 83.25 913 LYS A CA 1
ATOM 7382 C C . LYS A 1 913 ? 40.053 -12.208 -33.325 1.00 83.25 913 LYS A C 1
ATOM 7384 O O . LYS A 1 913 ? 39.398 -11.207 -33.057 1.00 83.25 913 LYS A O 1
ATOM 7389 N N . LYS A 1 914 ? 41.348 -12.162 -33.652 1.00 82.62 914 LYS A N 1
ATOM 7390 C CA . LYS A 1 914 ? 42.075 -10.898 -33.835 1.00 82.62 914 LYS A CA 1
ATOM 7391 C C . LYS A 1 914 ? 41.598 -10.189 -35.097 1.00 82.62 914 LYS A C 1
ATOM 7393 O O . LYS A 1 914 ? 41.152 -9.057 -34.998 1.00 82.62 914 LYS A O 1
ATOM 7398 N N . THR A 1 915 ? 41.598 -10.883 -36.235 1.00 82.69 915 THR A N 1
ATOM 7399 C CA . THR A 1 915 ? 41.166 -10.323 -37.521 1.00 82.69 915 THR A CA 1
ATOM 7400 C C . THR A 1 915 ? 39.714 -9.860 -37.474 1.00 82.69 915 THR A C 1
ATOM 7402 O O . THR A 1 915 ? 39.430 -8.749 -37.901 1.00 82.69 915 THR A O 1
ATOM 7405 N N . PHE A 1 916 ? 38.814 -10.643 -36.873 1.00 81.44 916 PHE A N 1
ATOM 7406 C CA . PHE A 1 916 ? 37.402 -10.285 -36.723 1.00 81.44 916 PHE A CA 1
ATOM 7407 C C . PHE A 1 916 ? 37.215 -8.954 -35.983 1.00 81.44 916 PHE A C 1
ATOM 7409 O O . PHE A 1 916 ? 36.411 -8.135 -36.411 1.00 81.44 916 PHE A O 1
ATOM 7416 N N . LYS A 1 917 ? 37.973 -8.722 -34.900 1.00 77.75 917 LYS A N 1
ATOM 7417 C CA . LYS A 1 917 ? 37.941 -7.462 -34.133 1.00 77.75 917 LYS A CA 1
ATOM 7418 C C . LYS A 1 917 ? 38.524 -6.274 -34.892 1.00 77.75 917 LYS A C 1
ATOM 7420 O O . LYS A 1 917 ? 38.199 -5.141 -34.571 1.00 77.75 917 LYS A O 1
ATOM 7425 N N . THR A 1 918 ? 39.425 -6.526 -35.836 1.00 77.12 918 THR A N 1
ATOM 7426 C CA . THR A 1 918 ? 40.030 -5.474 -36.655 1.00 77.12 918 THR A CA 1
ATOM 7427 C C . THR A 1 918 ? 39.093 -5.031 -37.776 1.00 77.12 918 THR A C 1
ATOM 7429 O O . THR A 1 918 ? 39.046 -3.845 -38.082 1.00 77.12 918 THR A O 1
ATOM 7432 N N . ILE A 1 919 ? 38.359 -5.968 -38.388 1.00 73.00 919 ILE A N 1
ATOM 7433 C CA . ILE A 1 919 ? 37.502 -5.691 -39.554 1.00 73.00 919 ILE A CA 1
ATOM 7434 C C . ILE A 1 919 ? 36.058 -5.320 -39.185 1.00 73.00 919 ILE A C 1
ATOM 7436 O O . ILE A 1 919 ? 35.400 -4.628 -39.955 1.00 73.00 919 ILE A O 1
ATOM 7440 N N . ASN A 1 920 ? 35.555 -5.768 -38.031 1.00 64.06 920 ASN A N 1
ATOM 7441 C CA . ASN A 1 920 ? 34.206 -5.455 -37.559 1.00 64.06 920 ASN A CA 1
ATOM 7442 C C . ASN A 1 920 ? 34.253 -4.448 -36.405 1.00 64.06 920 ASN A C 1
ATOM 7444 O O . ASN A 1 920 ? 35.206 -4.417 -35.629 1.00 64.06 920 ASN A O 1
ATOM 7448 N N . THR A 1 921 ? 33.199 -3.640 -36.264 1.00 55.09 921 THR A N 1
ATOM 7449 C CA . THR A 1 921 ? 33.037 -2.747 -35.109 1.00 55.09 921 THR A CA 1
ATOM 7450 C C . THR A 1 921 ? 32.950 -3.556 -33.808 1.00 55.09 921 THR A C 1
ATOM 7452 O O . THR A 1 921 ? 32.532 -4.717 -33.813 1.00 55.09 921 THR A O 1
ATOM 7455 N N . ASN A 1 922 ? 33.333 -2.945 -32.678 1.00 47.00 922 ASN A N 1
ATOM 7456 C CA . ASN A 1 922 ? 33.421 -3.600 -31.359 1.00 47.00 922 ASN A CA 1
ATOM 7457 C C . ASN A 1 922 ? 32.107 -4.250 -30.862 1.00 47.00 922 ASN A C 1
ATOM 7459 O O . ASN A 1 922 ? 32.142 -5.006 -29.892 1.00 47.00 922 ASN A O 1
ATOM 7463 N N . ASP A 1 923 ? 30.984 -4.011 -31.544 1.00 48.81 923 ASP A N 1
ATOM 7464 C CA . ASP A 1 923 ? 29.641 -4.454 -31.157 1.00 48.81 923 ASP A CA 1
ATOM 7465 C C . ASP A 1 923 ? 29.164 -5.727 -31.880 1.00 48.81 923 ASP A C 1
ATOM 7467 O O . ASP A 1 923 ? 28.078 -6.235 -31.593 1.00 48.81 923 ASP A O 1
ATOM 7471 N N . VAL A 1 924 ? 29.949 -6.271 -32.821 1.00 56.69 924 VAL A N 1
ATOM 7472 C CA . VAL A 1 924 ? 29.569 -7.488 -33.557 1.00 56.69 924 VAL A CA 1
ATOM 7473 C C . VAL A 1 924 ? 30.024 -8.737 -32.801 1.00 56.69 924 VAL A C 1
ATOM 7475 O O . VAL A 1 924 ? 31.201 -8.912 -32.479 1.00 56.69 924 VAL A O 1
ATOM 7478 N N . PHE A 1 925 ? 29.079 -9.643 -32.542 1.00 64.88 925 PHE A N 1
ATOM 7479 C CA . PHE A 1 925 ? 29.346 -10.938 -31.920 1.00 64.88 925 PHE A CA 1
ATOM 7480 C C . PHE A 1 925 ? 30.421 -11.719 -32.689 1.00 64.88 925 PHE A C 1
ATOM 7482 O O . PHE A 1 925 ? 30.270 -11.954 -33.884 1.00 64.88 925 PHE A O 1
ATOM 7489 N N . ILE A 1 926 ? 31.473 -12.165 -31.991 1.00 76.69 926 ILE A N 1
ATOM 7490 C CA . ILE A 1 926 ? 32.539 -12.994 -32.570 1.00 76.69 926 ILE A CA 1
ATOM 7491 C C . ILE A 1 926 ? 32.145 -14.473 -32.454 1.00 76.69 926 ILE A C 1
ATOM 7493 O O . ILE A 1 926 ? 32.148 -14.999 -31.333 1.00 76.69 926 ILE A O 1
ATOM 7497 N N . PRO A 1 927 ? 31.878 -15.177 -33.568 1.00 77.94 927 PRO A N 1
ATOM 7498 C CA . PRO A 1 927 ? 31.491 -16.581 -33.529 1.00 77.94 927 PRO A CA 1
ATOM 7499 C C . PRO A 1 927 ? 32.533 -17.476 -32.846 1.00 77.94 927 PRO A C 1
ATOM 7501 O O . PRO A 1 927 ? 33.723 -17.471 -33.167 1.00 77.94 927 PRO A O 1
ATOM 7504 N N . GLY A 1 928 ? 32.089 -18.301 -31.902 1.00 79.81 928 GLY A N 1
ATOM 7505 C CA . GLY A 1 928 ? 32.893 -19.371 -31.327 1.00 79.81 928 GLY A CA 1
ATOM 7506 C C . GLY A 1 928 ? 32.999 -20.573 -32.269 1.00 79.81 928 GLY A C 1
ATOM 7507 O O . GLY A 1 928 ? 32.115 -20.837 -33.078 1.00 79.81 928 GLY A O 1
ATOM 7508 N N . MET A 1 929 ? 34.046 -21.392 -32.113 1.00 81.81 929 MET A N 1
ATOM 7509 C CA . MET A 1 929 ? 34.259 -22.579 -32.964 1.00 81.81 929 MET A CA 1
ATOM 7510 C C . MET A 1 929 ? 33.066 -23.543 -32.990 1.00 81.81 929 MET A C 1
ATOM 7512 O O . MET A 1 929 ? 32.795 -24.160 -34.016 1.00 81.81 929 MET A O 1
ATOM 7516 N N . LYS A 1 930 ? 32.364 -23.698 -31.860 1.00 80.25 930 LYS A N 1
ATOM 7517 C CA . LYS A 1 930 ? 31.173 -24.550 -31.779 1.00 80.25 930 LYS A CA 1
ATOM 7518 C C . LYS A 1 930 ? 30.032 -23.997 -32.638 1.00 80.25 930 LYS A C 1
ATOM 7520 O O . LYS A 1 930 ? 29.407 -24.755 -33.364 1.00 80.25 930 LYS A O 1
ATOM 7525 N N . GLU A 1 931 ? 29.810 -22.689 -32.590 1.00 76.88 931 GLU A N 1
ATOM 7526 C CA . GLU A 1 931 ? 28.736 -22.018 -33.329 1.00 76.88 931 GLU A CA 1
ATOM 7527 C C . GLU A 1 931 ? 29.008 -22.035 -34.830 1.00 76.88 931 GLU A C 1
ATOM 7529 O O . GLU A 1 931 ? 28.111 -22.374 -35.591 1.00 76.88 931 GLU A O 1
ATOM 7534 N N . ILE A 1 932 ? 30.258 -21.787 -35.243 1.00 85.62 932 ILE A N 1
ATOM 7535 C CA . ILE A 1 932 ? 30.694 -21.926 -36.643 1.00 85.62 932 ILE A CA 1
ATOM 7536 C C . ILE A 1 932 ? 30.412 -23.350 -37.138 1.00 85.62 932 ILE A C 1
ATOM 7538 O O . ILE A 1 932 ? 29.825 -23.539 -38.200 1.00 85.62 932 ILE A O 1
ATOM 7542 N N . LYS A 1 933 ? 30.778 -24.371 -36.349 1.00 84.62 933 LYS A N 1
ATOM 7543 C CA . LYS A 1 933 ? 30.528 -25.780 -36.687 1.00 84.62 933 LYS A CA 1
ATOM 7544 C C . LYS A 1 933 ? 29.039 -26.102 -36.792 1.00 84.62 933 LYS A C 1
ATOM 7546 O O . LYS A 1 933 ? 28.637 -26.761 -37.746 1.00 84.62 933 LYS A O 1
ATOM 7551 N N . ASP A 1 934 ? 28.228 -25.666 -35.834 1.00 78.94 934 ASP A N 1
ATOM 7552 C CA . ASP A 1 934 ? 26.792 -25.952 -35.825 1.00 78.94 934 ASP A CA 1
ATOM 7553 C C . ASP A 1 934 ? 26.054 -25.234 -36.962 1.00 78.94 934 ASP A C 1
ATOM 7555 O O . ASP A 1 934 ? 25.206 -25.840 -37.612 1.00 78.94 934 ASP A O 1
ATOM 7559 N N . SER A 1 935 ? 26.432 -23.991 -37.259 1.00 80.69 935 SER A N 1
ATOM 7560 C CA . SER A 1 935 ? 25.880 -23.204 -38.363 1.00 80.69 935 SER A CA 1
ATOM 7561 C C . SER A 1 935 ? 26.312 -23.741 -39.738 1.00 80.69 935 SER A C 1
ATOM 7563 O O . SER A 1 935 ? 25.471 -23.866 -40.626 1.00 80.69 935 SER A O 1
ATOM 7565 N N . SER A 1 936 ? 27.558 -24.212 -39.890 1.00 83.88 936 SER A N 1
ATOM 7566 C CA . SER A 1 936 ? 28.062 -24.778 -41.155 1.00 83.88 936 SER A CA 1
ATOM 7567 C C . SER A 1 936 ? 27.267 -25.989 -41.667 1.00 83.88 936 SER A C 1
ATOM 7569 O O . SER A 1 936 ? 27.200 -26.221 -42.873 1.00 83.88 936 SER A O 1
ATOM 7571 N N . LYS A 1 937 ? 26.594 -26.732 -40.773 1.00 83.94 937 LYS A N 1
ATOM 7572 C CA . LYS A 1 937 ? 25.738 -27.875 -41.139 1.00 83.94 937 LYS A CA 1
ATOM 7573 C C . LYS A 1 937 ? 24.580 -27.473 -42.057 1.00 83.94 937 LYS A C 1
ATOM 7575 O O . LYS A 1 937 ? 24.156 -28.288 -42.866 1.00 83.94 937 LYS A O 1
ATOM 7580 N N . LYS A 1 938 ? 24.089 -26.228 -41.958 1.00 80.81 938 LYS A N 1
ATOM 7581 C CA . LYS A 1 938 ? 23.026 -25.692 -42.831 1.00 80.81 938 LYS A CA 1
ATOM 7582 C C . LYS A 1 938 ? 23.454 -25.607 -44.301 1.00 80.81 938 LYS A C 1
ATOM 7584 O O . LYS A 1 938 ? 22.601 -25.595 -45.176 1.00 80.81 938 LYS A O 1
ATOM 7589 N N . TYR A 1 939 ? 24.761 -25.552 -44.550 1.00 81.56 939 TYR A N 1
ATOM 7590 C CA . TYR A 1 939 ? 25.370 -25.358 -45.867 1.00 81.56 939 TYR A CA 1
ATOM 7591 C C . TYR A 1 939 ? 26.006 -26.649 -46.404 1.00 81.56 939 TYR A C 1
ATOM 7593 O O . TYR A 1 939 ? 26.899 -26.595 -47.245 1.00 81.56 939 TYR A O 1
ATOM 7601 N N . ASN A 1 940 ? 25.579 -27.811 -45.889 1.00 81.50 940 ASN A N 1
ATOM 7602 C CA . ASN A 1 940 ? 26.121 -29.133 -46.223 1.00 81.50 940 ASN A CA 1
ATOM 7603 C C . ASN A 1 940 ? 27.634 -29.289 -45.958 1.00 81.50 940 ASN A C 1
ATOM 7605 O O . ASN A 1 940 ? 28.296 -30.140 -46.550 1.00 81.50 940 ASN A O 1
ATOM 7609 N N . CYS A 1 941 ? 28.198 -28.497 -45.041 1.00 84.94 941 CYS A N 1
ATOM 7610 C CA . CYS A 1 941 ? 29.594 -28.631 -44.630 1.00 84.94 941 CYS A CA 1
ATOM 7611 C C . CYS A 1 941 ? 29.769 -29.750 -43.592 1.00 84.94 941 CYS A C 1
ATOM 7613 O O . CYS A 1 941 ? 28.893 -30.012 -42.765 1.00 84.94 941 CYS A O 1
ATOM 7615 N N . SER A 1 942 ? 30.953 -30.363 -43.573 1.00 86.81 942 SER A N 1
ATOM 7616 C CA . SER A 1 942 ? 31.341 -31.393 -42.606 1.00 86.81 942 SER A CA 1
ATOM 7617 C C . SER A 1 942 ? 32.166 -30.781 -41.459 1.00 86.81 942 SER A C 1
ATOM 7619 O O . SER A 1 942 ? 33.353 -30.506 -41.632 1.00 86.81 942 SER A O 1
ATOM 7621 N N . PRO A 1 943 ? 31.602 -30.581 -40.251 1.00 84.12 943 PRO A N 1
ATOM 7622 C CA . PRO A 1 943 ? 32.199 -29.729 -39.211 1.00 84.12 943 PRO A CA 1
ATOM 7623 C C . PRO A 1 943 ? 33.386 -30.337 -38.440 1.00 84.12 943 PRO A C 1
ATOM 7625 O O . PRO A 1 943 ? 33.979 -29.667 -37.588 1.00 84.12 943 PRO A O 1
ATOM 7628 N N . SER A 1 944 ? 33.696 -31.621 -38.646 1.00 82.69 944 SER A N 1
ATOM 7629 C CA . SER A 1 944 ? 34.723 -32.337 -37.870 1.00 82.69 944 SER A CA 1
ATOM 7630 C C . SER A 1 944 ? 35.272 -33.571 -38.602 1.00 82.69 944 SER A C 1
ATOM 7632 O O . SER A 1 944 ? 35.377 -34.670 -38.039 1.00 82.69 944 SER A O 1
ATOM 7634 N N . HIS A 1 945 ? 35.617 -33.405 -39.877 1.00 85.88 945 HIS A N 1
ATOM 7635 C CA . HIS A 1 945 ? 36.226 -34.469 -40.674 1.00 85.88 945 HIS A CA 1
ATOM 7636 C C . HIS A 1 945 ? 37.727 -34.582 -40.370 1.00 85.88 945 HIS A C 1
ATOM 7638 O O . HIS A 1 945 ? 38.377 -33.586 -40.049 1.00 85.88 945 HIS A O 1
ATOM 7644 N N . SER A 1 946 ? 38.289 -35.792 -40.412 1.00 87.69 946 SER A N 1
ATOM 7645 C CA . SER A 1 946 ? 39.723 -35.981 -40.170 1.00 87.69 946 SER A CA 1
ATOM 7646 C C . SER A 1 946 ? 40.496 -35.742 -41.460 1.00 87.69 946 SER A C 1
ATOM 7648 O O . SER A 1 946 ? 40.272 -36.424 -42.452 1.00 87.69 946 SER A O 1
ATOM 7650 N N . VAL A 1 947 ? 41.395 -34.763 -41.452 1.00 87.88 947 VAL A N 1
ATOM 7651 C CA . VAL A 1 947 ? 42.176 -34.372 -42.624 1.00 87.88 947 VAL A CA 1
ATOM 7652 C C . VAL A 1 947 ? 43.649 -34.245 -42.234 1.00 87.88 947 VAL A C 1
ATOM 7654 O O . VAL A 1 947 ? 43.986 -33.650 -41.211 1.00 87.88 947 VAL A O 1
ATOM 7657 N N . ASN A 1 948 ? 44.547 -34.807 -43.047 1.00 85.38 948 ASN A N 1
ATOM 7658 C CA . ASN A 1 948 ? 45.992 -34.750 -42.809 1.00 85.38 948 ASN A CA 1
ATOM 7659 C C . ASN A 1 948 ? 46.594 -33.410 -43.255 1.00 85.38 948 ASN A C 1
ATOM 7661 O O . ASN A 1 948 ? 46.625 -33.117 -44.450 1.00 85.38 948 ASN A O 1
ATOM 7665 N N . PHE A 1 949 ? 47.141 -32.635 -42.322 1.00 83.31 949 PHE A N 1
ATOM 7666 C CA . PHE A 1 949 ? 47.935 -31.430 -42.590 1.00 83.31 949 PHE A CA 1
ATOM 7667 C C . PHE A 1 949 ? 49.395 -31.737 -42.271 1.00 83.31 949 PHE A C 1
ATOM 7669 O O . PHE A 1 949 ? 49.696 -32.097 -41.133 1.00 83.31 949 PHE A O 1
ATOM 7676 N N . GLN A 1 950 ? 50.292 -31.629 -43.259 1.00 80.44 950 GLN A N 1
ATOM 7677 C CA . GLN A 1 950 ? 51.736 -31.885 -43.094 1.00 80.44 950 GLN A CA 1
ATOM 7678 C C . GLN A 1 950 ? 52.043 -33.184 -42.311 1.00 80.44 950 GLN A C 1
ATOM 7680 O O . GLN A 1 950 ? 52.805 -33.189 -41.347 1.00 80.44 950 GLN A O 1
ATOM 7685 N N . GLY A 1 951 ? 51.384 -34.289 -42.679 1.00 76.88 951 GLY A N 1
ATOM 7686 C CA . GLY A 1 951 ? 51.589 -35.603 -42.053 1.00 76.88 951 GLY A CA 1
ATOM 7687 C C . GLY A 1 951 ? 50.890 -35.829 -40.704 1.00 76.88 951 GLY A C 1
ATOM 7688 O O . GLY A 1 951 ? 51.043 -36.902 -40.130 1.00 76.88 951 GLY A O 1
ATOM 7689 N N . LYS A 1 952 ? 50.103 -34.869 -40.191 1.00 83.19 952 LYS A N 1
ATOM 7690 C CA . LYS A 1 952 ? 49.321 -35.022 -38.949 1.00 83.19 952 LYS A CA 1
ATOM 7691 C C . LYS A 1 952 ? 47.819 -34.939 -39.211 1.00 83.19 952 LYS A C 1
ATOM 7693 O O . LYS A 1 952 ? 47.344 -33.959 -39.786 1.00 83.19 952 LYS A O 1
ATOM 7698 N N . ALA A 1 953 ? 47.070 -35.927 -38.727 1.00 87.00 953 ALA A N 1
ATOM 7699 C CA . ALA A 1 953 ? 45.612 -35.937 -38.797 1.00 87.00 953 ALA A CA 1
ATOM 7700 C C . ALA A 1 953 ? 45.024 -34.887 -37.844 1.00 87.00 953 ALA A C 1
ATOM 7702 O O . ALA A 1 953 ? 45.267 -34.925 -36.638 1.00 87.00 953 ALA A O 1
ATOM 7703 N N . LYS A 1 954 ? 44.235 -33.953 -38.379 1.00 88.50 954 LYS A N 1
ATOM 7704 C CA . LYS A 1 954 ? 43.539 -32.915 -37.609 1.00 88.50 954 LYS A CA 1
ATOM 7705 C C . LYS A 1 954 ? 42.043 -32.955 -37.895 1.00 88.50 954 LYS A C 1
ATOM 7707 O O . LYS A 1 954 ? 41.621 -33.351 -38.979 1.00 88.50 954 LYS A O 1
ATOM 7712 N N . ARG A 1 955 ? 41.229 -32.565 -36.912 1.00 88.88 955 ARG A N 1
ATOM 7713 C CA . ARG A 1 955 ? 39.781 -32.402 -37.093 1.00 88.88 955 ARG A CA 1
ATOM 7714 C C . ARG A 1 955 ? 39.511 -31.042 -37.722 1.00 88.88 955 ARG A C 1
ATOM 7716 O O . ARG A 1 955 ? 39.828 -30.014 -37.125 1.00 88.88 955 ARG A O 1
ATOM 7723 N N . SER A 1 956 ? 38.910 -31.053 -38.900 1.00 90.06 956 SER A N 1
ATOM 7724 C CA . SER A 1 956 ? 38.734 -29.869 -39.733 1.00 90.06 956 SER A CA 1
ATOM 7725 C C . SER A 1 956 ? 37.287 -29.664 -40.138 1.00 90.06 956 SER A C 1
ATOM 7727 O O . SER A 1 956 ? 36.501 -30.610 -40.219 1.00 90.06 956 SER A O 1
ATOM 7729 N N . LEU A 1 957 ? 36.963 -28.399 -40.389 1.00 91.38 957 LEU A N 1
ATOM 7730 C CA . LEU A 1 957 ? 35.756 -28.005 -41.095 1.00 91.38 957 LEU A CA 1
ATOM 7731 C C . LEU A 1 957 ? 36.009 -28.212 -42.587 1.00 91.38 957 LEU A C 1
ATOM 7733 O O . LEU A 1 957 ? 36.941 -27.617 -43.125 1.00 91.38 957 LEU A O 1
ATOM 7737 N N . VAL A 1 958 ? 35.225 -29.075 -43.222 1.00 88.31 958 VAL A N 1
ATOM 7738 C CA . VAL A 1 958 ? 35.324 -29.378 -44.652 1.00 88.31 958 VAL A CA 1
ATOM 7739 C C . VAL A 1 958 ? 34.131 -28.770 -45.376 1.00 88.31 958 VAL A C 1
ATOM 7741 O O . VAL A 1 958 ? 32.984 -28.999 -44.991 1.00 88.31 958 VAL A O 1
ATOM 7744 N N . ILE A 1 959 ? 34.423 -27.969 -46.392 1.00 88.00 959 ILE A N 1
ATOM 7745 C CA . ILE A 1 959 ? 33.467 -27.202 -47.183 1.00 88.00 959 ILE A CA 1
ATOM 7746 C C . ILE A 1 959 ? 33.482 -27.782 -48.596 1.00 88.00 959 ILE A C 1
ATOM 7748 O O . ILE A 1 959 ? 34.510 -27.746 -49.277 1.00 88.00 959 ILE A O 1
ATOM 7752 N N . SER A 1 960 ? 32.345 -28.338 -49.013 1.00 81.19 960 SER A N 1
ATOM 7753 C CA . SER A 1 960 ? 32.184 -28.936 -50.340 1.00 81.19 960 SER A CA 1
ATOM 7754 C C . SER A 1 960 ? 32.092 -27.855 -51.432 1.00 81.19 960 SER A C 1
ATOM 7756 O O . SER A 1 960 ? 31.523 -26.791 -51.173 1.00 81.19 960 SER A O 1
ATOM 7758 N N . PRO A 1 961 ? 32.577 -28.107 -52.662 1.00 70.06 961 PRO A N 1
ATOM 7759 C CA . PRO A 1 961 ? 32.331 -27.248 -53.828 1.00 70.06 961 PRO A CA 1
ATOM 7760 C C . PRO A 1 961 ? 30.848 -27.054 -54.169 1.00 70.06 961 PRO A C 1
ATOM 7762 O O . PRO A 1 961 ? 30.498 -26.090 -54.845 1.00 70.06 961 PRO A O 1
ATOM 7765 N N . GLU A 1 962 ? 29.989 -27.970 -53.715 1.00 67.44 962 GLU A N 1
ATOM 7766 C CA . GLU A 1 962 ? 28.528 -27.905 -53.862 1.00 67.44 962 GLU A CA 1
ATOM 7767 C C . GLU A 1 962 ? 27.851 -27.045 -52.778 1.00 67.44 962 GLU A C 1
ATOM 7769 O O . GLU A 1 962 ? 26.626 -26.930 -52.749 1.00 67.44 962 GLU A O 1
ATOM 7774 N N . SER A 1 963 ? 28.627 -26.443 -51.867 1.00 69.31 963 SER A N 1
ATOM 7775 C CA . SER A 1 963 ? 28.110 -25.421 -50.949 1.00 69.31 963 SER A CA 1
ATOM 7776 C C . SER A 1 963 ? 27.599 -24.190 -51.721 1.00 69.31 963 SER A C 1
ATOM 7778 O O . SER A 1 963 ? 27.859 -24.034 -52.913 1.00 69.31 963 SER A O 1
ATOM 7780 N N . THR A 1 964 ? 26.818 -23.332 -51.055 1.00 68.19 964 THR A N 1
ATOM 7781 C CA . THR A 1 964 ? 26.115 -22.184 -51.664 1.00 68.19 964 THR A CA 1
ATOM 7782 C C . THR A 1 964 ? 26.983 -21.379 -52.636 1.00 68.19 964 THR A C 1
ATOM 7784 O O . THR A 1 964 ? 28.152 -21.111 -52.353 1.00 68.19 964 THR A O 1
ATOM 7787 N N . GLU A 1 965 ? 26.383 -20.934 -53.745 1.00 65.50 965 GLU A N 1
ATOM 7788 C CA . GLU A 1 965 ? 27.042 -20.211 -54.847 1.00 65.50 965 GLU A CA 1
ATOM 7789 C C . GLU A 1 965 ? 27.865 -18.996 -54.365 1.00 65.50 965 GLU A C 1
ATOM 7791 O O . GLU A 1 965 ? 28.957 -18.733 -54.868 1.00 65.50 965 GLU A O 1
ATOM 7796 N N . GLU A 1 966 ? 27.410 -18.331 -53.299 1.00 63.94 966 GLU A N 1
ATOM 7797 C CA . GLU A 1 966 ? 28.127 -17.255 -52.603 1.00 63.94 966 GLU A CA 1
ATOM 7798 C C . GLU A 1 966 ? 29.481 -17.704 -52.015 1.00 63.94 966 GLU A C 1
ATOM 7800 O O . GLU A 1 966 ? 30.498 -17.053 -52.235 1.00 63.94 966 GLU A O 1
ATOM 7805 N N . ILE A 1 967 ? 29.557 -18.847 -51.326 1.00 67.94 967 ILE A N 1
ATOM 7806 C CA . ILE A 1 967 ? 30.810 -19.348 -50.718 1.00 67.94 967 ILE A CA 1
ATOM 7807 C C . ILE A 1 967 ? 31.800 -19.757 -51.808 1.00 67.94 967 ILE A C 1
ATOM 7809 O O . ILE A 1 967 ? 33.004 -19.481 -51.720 1.00 67.94 967 ILE A O 1
ATOM 7813 N N . ARG A 1 968 ? 31.278 -20.396 -52.858 1.00 69.56 968 ARG A N 1
ATOM 7814 C CA . ARG A 1 968 ? 32.058 -20.850 -54.006 1.00 69.56 968 ARG A CA 1
ATOM 7815 C C . ARG A 1 968 ? 32.715 -19.680 -54.732 1.00 69.56 968 ARG A C 1
ATOM 7817 O O . ARG A 1 968 ? 33.917 -19.726 -54.973 1.00 69.56 968 ARG A O 1
ATOM 7824 N N . ASN A 1 969 ? 31.965 -18.619 -55.018 1.00 66.62 969 ASN A N 1
ATOM 7825 C CA . ASN A 1 969 ? 32.472 -17.474 -55.775 1.00 66.62 969 ASN A CA 1
ATOM 7826 C C . ASN A 1 969 ? 33.443 -16.596 -54.968 1.00 66.62 969 ASN A C 1
ATOM 7828 O O . ASN A 1 969 ? 34.337 -15.987 -55.553 1.00 66.62 969 ASN A O 1
ATOM 7832 N N . TYR A 1 970 ? 33.312 -16.554 -53.637 1.00 67.75 970 TYR A N 1
ATOM 7833 C CA . TYR A 1 970 ? 34.137 -15.687 -52.789 1.00 67.75 970 TYR A CA 1
ATOM 7834 C C . TYR A 1 970 ? 35.480 -16.292 -52.362 1.00 67.75 970 TYR A C 1
ATOM 7836 O O . TYR A 1 970 ? 36.454 -15.550 -52.237 1.00 67.75 970 TYR A O 1
ATOM 7844 N N . ILE A 1 971 ? 35.550 -17.606 -52.111 1.00 73.62 971 ILE A N 1
ATOM 7845 C CA . ILE A 1 971 ? 36.728 -18.226 -51.477 1.00 73.62 971 ILE A CA 1
ATOM 7846 C C . ILE A 1 971 ? 37.530 -19.117 -52.431 1.00 73.62 971 ILE A C 1
ATOM 7848 O O . ILE A 1 971 ? 38.761 -19.038 -52.454 1.00 73.62 971 ILE A O 1
ATOM 7852 N N . PHE A 1 972 ? 36.870 -19.968 -53.221 1.00 75.81 972 PHE A N 1
ATOM 7853 C CA . PHE A 1 972 ? 37.563 -20.994 -54.011 1.00 75.81 972 PHE A CA 1
ATOM 7854 C C . PHE A 1 972 ? 38.549 -20.430 -55.053 1.00 75.81 972 PHE A C 1
ATOM 7856 O O . PHE A 1 972 ? 39.668 -20.943 -55.103 1.00 75.81 972 PHE A O 1
ATOM 7863 N N . PRO A 1 973 ? 38.253 -19.338 -55.793 1.00 77.12 973 PRO A N 1
ATOM 7864 C CA . PRO A 1 973 ? 39.211 -18.758 -56.741 1.00 77.12 973 PRO A CA 1
ATOM 7865 C C . PRO A 1 973 ? 40.529 -18.320 -56.086 1.00 77.12 973 PRO A C 1
ATOM 7867 O O . PRO A 1 973 ? 41.610 -18.464 -56.662 1.00 77.12 973 PRO A O 1
ATOM 7870 N N . LEU A 1 974 ? 40.451 -17.795 -54.858 1.00 75.06 974 LEU A N 1
ATOM 7871 C CA . LEU A 1 974 ? 41.619 -17.351 -54.105 1.00 75.06 974 LEU A CA 1
ATOM 7872 C C . LEU A 1 974 ? 42.439 -18.558 -53.628 1.00 75.06 974 LEU A C 1
ATOM 7874 O O . LEU A 1 974 ? 43.661 -18.577 -53.757 1.00 75.06 974 LEU A O 1
ATOM 7878 N N . ILE A 1 975 ? 41.768 -19.596 -53.128 1.00 79.38 975 ILE A N 1
ATOM 7879 C CA . ILE A 1 975 ? 42.418 -20.811 -52.628 1.00 79.38 975 ILE A CA 1
ATOM 7880 C C . ILE A 1 975 ? 43.084 -21.603 -53.753 1.00 79.38 975 ILE A C 1
ATOM 7882 O O . ILE A 1 975 ? 44.209 -22.060 -53.567 1.00 79.38 975 ILE A O 1
ATOM 7886 N N . GLU A 1 976 ? 42.460 -21.714 -54.925 1.00 77.50 976 GLU A N 1
ATOM 7887 C CA . GLU A 1 976 ? 43.064 -22.358 -56.100 1.00 77.50 976 GLU A CA 1
ATOM 7888 C C . GLU A 1 976 ? 44.337 -21.632 -56.562 1.00 77.50 976 GLU A C 1
ATOM 7890 O O . GLU A 1 976 ? 45.320 -22.269 -56.951 1.00 77.50 976 GLU A O 1
ATOM 7895 N N . LYS A 1 977 ? 44.367 -20.294 -56.469 1.00 78.88 977 LYS A N 1
ATOM 7896 C CA . LYS A 1 977 ? 45.580 -19.497 -56.717 1.00 78.88 977 LYS A CA 1
ATOM 7897 C C . LYS A 1 977 ? 46.693 -19.845 -55.720 1.00 78.88 977 LYS A C 1
ATOM 7899 O O . LYS A 1 977 ? 47.838 -20.029 -56.132 1.00 78.88 977 LYS A O 1
ATOM 7904 N N . TYR A 1 978 ? 46.373 -19.955 -54.430 1.00 76.88 978 TYR A N 1
ATOM 7905 C CA . TYR A 1 978 ? 47.346 -20.308 -53.389 1.00 76.88 978 TYR A CA 1
ATOM 7906 C C . TYR A 1 978 ? 47.812 -21.768 -53.471 1.00 76.88 978 TYR A C 1
ATOM 7908 O O . TYR A 1 978 ? 48.991 -22.037 -53.240 1.00 76.88 978 TYR A O 1
ATOM 7916 N N . GLN A 1 979 ? 46.931 -22.690 -53.864 1.00 77.38 979 GLN A N 1
ATOM 7917 C CA . GLN A 1 979 ? 47.281 -24.082 -54.144 1.00 77.38 979 GLN A CA 1
ATOM 7918 C C . GLN A 1 979 ? 48.307 -24.168 -55.278 1.00 77.38 979 GLN A C 1
ATOM 7920 O O . GLN A 1 979 ? 49.362 -24.769 -55.095 1.00 77.38 979 GLN A O 1
ATOM 7925 N N . LYS A 1 980 ? 48.058 -23.496 -56.412 1.00 76.31 980 LYS A N 1
ATOM 7926 C CA . LYS A 1 980 ? 49.001 -23.466 -57.545 1.00 76.31 980 LYS A CA 1
ATOM 7927 C C . LYS A 1 980 ? 50.370 -22.905 -57.150 1.00 76.31 980 LYS A C 1
ATOM 7929 O O . LYS A 1 980 ? 51.384 -23.443 -57.579 1.00 76.31 980 LYS A O 1
ATOM 7934 N N . ALA A 1 981 ? 50.410 -21.860 -56.320 1.00 70.31 981 ALA A N 1
ATOM 7935 C CA . ALA A 1 981 ? 51.667 -21.301 -55.817 1.00 70.31 981 ALA A CA 1
ATOM 7936 C C . ALA A 1 981 ? 52.434 -22.293 -54.918 1.00 70.31 981 ALA A C 1
ATOM 7938 O O . ALA A 1 981 ? 53.652 -22.428 -55.037 1.00 70.31 981 ALA A O 1
ATOM 7939 N N . TYR A 1 982 ? 51.718 -23.023 -54.057 1.00 72.25 982 TYR A N 1
ATOM 7940 C CA . TYR A 1 982 ? 52.291 -24.041 -53.176 1.00 72.25 982 TYR A CA 1
ATOM 7941 C C . TYR A 1 982 ? 52.837 -25.250 -53.951 1.00 72.25 982 TYR A C 1
ATOM 7943 O O . TYR A 1 982 ? 53.974 -25.663 -53.716 1.00 72.25 982 TYR A O 1
ATOM 7951 N N . ASP A 1 983 ? 52.065 -25.772 -54.906 1.00 72.06 983 ASP A N 1
ATOM 7952 C CA . ASP A 1 983 ? 52.433 -26.937 -55.723 1.00 72.06 983 ASP A CA 1
ATOM 7953 C C . ASP A 1 983 ? 53.639 -26.646 -56.639 1.00 72.06 983 ASP A C 1
ATOM 7955 O O . ASP A 1 983 ? 54.411 -27.545 -56.964 1.00 72.06 983 ASP A O 1
ATOM 7959 N N . GLN A 1 984 ? 53.859 -25.376 -56.999 1.00 69.12 984 GLN A N 1
ATOM 7960 C CA . GLN A 1 984 ? 55.030 -24.905 -57.753 1.00 69.12 984 GLN A CA 1
ATOM 7961 C C . GLN A 1 984 ? 56.295 -24.723 -56.893 1.00 69.12 984 GLN A C 1
ATOM 7963 O O . GLN A 1 984 ? 57.305 -24.224 -57.385 1.00 69.12 984 GLN A O 1
ATOM 7968 N N . GLY A 1 985 ? 56.269 -25.097 -55.609 1.00 58.97 985 GLY A N 1
ATOM 7969 C CA . GLY A 1 985 ? 57.428 -24.974 -54.721 1.00 58.97 985 GLY A CA 1
ATOM 7970 C C . GLY A 1 985 ? 57.773 -23.532 -54.332 1.00 58.97 985 GLY A C 1
ATOM 7971 O O . GLY A 1 985 ? 58.838 -23.304 -53.762 1.00 58.97 985 GLY A O 1
ATOM 7972 N N . ASN A 1 986 ? 56.870 -22.577 -54.586 1.00 50.59 986 ASN A N 1
ATOM 7973 C CA . ASN A 1 986 ? 56.930 -21.201 -54.097 1.00 50.59 986 ASN A CA 1
ATOM 7974 C C . ASN A 1 986 ? 55.981 -21.057 -52.898 1.00 50.59 986 ASN A C 1
ATOM 7976 O O . ASN A 1 986 ? 54.891 -20.490 -53.033 1.00 50.59 986 ASN A O 1
ATOM 7980 N N . PRO A 1 987 ? 56.338 -21.559 -51.699 1.00 50.28 987 PRO A N 1
ATOM 7981 C CA . PRO A 1 987 ? 55.560 -21.225 -50.525 1.00 50.28 987 PRO A CA 1
ATOM 7982 C C . PRO A 1 987 ? 55.603 -19.703 -50.386 1.00 50.28 987 PRO A C 1
ATOM 7984 O O . PRO A 1 987 ? 56.685 -19.117 -50.323 1.00 50.28 987 PRO A O 1
ATOM 7987 N N . ILE A 1 988 ? 54.437 -19.059 -50.331 1.00 48.78 988 ILE A N 1
ATOM 7988 C CA . ILE A 1 988 ? 54.330 -17.652 -49.941 1.00 48.78 988 ILE A CA 1
ATOM 7989 C C . ILE A 1 988 ? 54.693 -17.592 -48.452 1.00 48.78 988 ILE A C 1
ATOM 7991 O O . ILE A 1 988 ? 53.849 -17.603 -47.563 1.00 48.78 988 ILE A O 1
ATOM 7995 N N . LYS A 1 989 ? 55.995 -17.642 -48.180 1.00 40.47 989 LYS A N 1
ATOM 7996 C CA . LYS A 1 989 ? 56.626 -17.444 -46.885 1.00 40.47 989 LYS A CA 1
ATOM 7997 C C . LYS A 1 989 ? 57.376 -16.134 -46.979 1.00 40.47 989 LYS A C 1
ATOM 7999 O O . LYS A 1 989 ? 58.473 -16.102 -47.529 1.00 40.47 989 LYS A O 1
ATOM 8004 N N . ASN A 1 990 ? 56.849 -15.087 -46.355 1.00 34.69 990 ASN A N 1
ATOM 8005 C CA . ASN A 1 990 ? 57.754 -14.079 -45.831 1.00 34.69 990 ASN A CA 1
ATOM 8006 C C . ASN A 1 990 ? 58.305 -14.593 -44.503 1.00 34.69 990 ASN A C 1
ATOM 8008 O O . ASN A 1 990 ? 57.595 -14.746 -43.509 1.00 34.69 990 ASN A O 1
ATOM 8012 N N . LYS A 1 991 ? 59.605 -14.900 -44.526 1.00 38.03 991 LYS A N 1
ATOM 8013 C CA . LYS A 1 991 ? 60.436 -14.976 -43.330 1.00 38.03 991 LYS A CA 1
ATOM 8014 C C . LYS A 1 991 ? 60.210 -13.703 -42.511 1.00 38.03 991 LYS A C 1
ATOM 8016 O O . LYS A 1 991 ? 60.396 -12.609 -43.025 1.00 38.03 991 LYS A O 1
ATOM 8021 N N . THR A 1 992 ? 59.830 -13.885 -41.249 1.00 41.19 992 THR A N 1
ATOM 8022 C CA . THR A 1 992 ? 60.204 -13.025 -40.116 1.00 41.19 992 THR A CA 1
ATOM 8023 C C . THR A 1 992 ? 60.366 -11.535 -40.432 1.00 41.19 992 THR A C 1
ATOM 8025 O O . THR A 1 992 ? 61.482 -11.029 -40.508 1.00 41.19 992 THR A O 1
ATOM 8028 N N . ALA A 1 993 ? 59.256 -10.813 -40.486 1.00 32.34 993 ALA A N 1
ATOM 8029 C CA . ALA A 1 993 ? 59.221 -9.488 -39.896 1.00 32.34 993 ALA A CA 1
ATOM 8030 C C . ALA A 1 993 ? 58.253 -9.590 -38.717 1.00 32.34 993 ALA A C 1
ATOM 8032 O O . ALA A 1 993 ? 57.098 -9.978 -38.890 1.00 32.34 993 ALA A O 1
ATOM 8033 N N . LYS A 1 994 ? 58.714 -9.267 -37.501 1.00 37.38 994 LYS A N 1
ATOM 8034 C CA . LYS A 1 994 ? 57.774 -8.704 -36.525 1.00 37.38 994 LYS A CA 1
ATOM 8035 C C . LYS A 1 994 ? 57.040 -7.573 -37.261 1.00 37.38 994 LYS A C 1
ATOM 8037 O O . LYS A 1 994 ? 57.725 -6.854 -37.994 1.00 37.38 994 LYS A O 1
ATOM 8042 N N . PRO A 1 995 ? 55.715 -7.414 -37.119 1.00 36.00 995 PRO A N 1
ATOM 8043 C CA . PRO A 1 995 ? 55.058 -6.241 -37.669 1.00 36.00 995 PRO A CA 1
ATOM 8044 C C . PRO A 1 995 ? 55.788 -5.037 -37.083 1.00 36.00 995 PRO A C 1
ATOM 8046 O O . PRO A 1 995 ? 55.866 -4.892 -35.862 1.00 36.00 995 PRO A O 1
ATOM 8049 N N . ASN A 1 996 ? 56.430 -4.247 -37.937 1.00 43.53 996 ASN A N 1
ATOM 8050 C CA . ASN A 1 996 ? 56.853 -2.927 -37.522 1.00 43.53 996 ASN A CA 1
ATOM 8051 C C . ASN A 1 996 ? 55.533 -2.172 -37.331 1.00 43.53 996 ASN A C 1
ATOM 8053 O O . ASN A 1 996 ? 54.769 -2.069 -38.294 1.00 43.53 996 ASN A O 1
ATOM 8057 N N . GLU A 1 997 ? 55.227 -1.727 -36.108 1.00 46.59 997 GLU A N 1
ATOM 8058 C CA . GLU A 1 997 ? 53.965 -1.039 -35.763 1.00 46.59 997 GLU A CA 1
ATOM 8059 C C . GLU A 1 997 ? 53.640 0.108 -36.736 1.00 46.59 997 GLU A C 1
ATOM 8061 O O . GLU A 1 997 ? 52.481 0.454 -36.940 1.00 46.59 997 GLU A O 1
ATOM 8066 N N . GLU A 1 998 ? 54.663 0.660 -37.384 1.00 39.97 998 GLU A N 1
ATOM 8067 C CA . GLU A 1 998 ? 54.588 1.701 -38.406 1.00 39.97 998 GLU A CA 1
ATOM 8068 C C . GLU A 1 998 ? 53.945 1.255 -39.730 1.00 39.97 998 GLU A C 1
ATOM 8070 O O . GLU A 1 998 ? 53.176 2.010 -40.318 1.00 39.97 998 GLU A O 1
ATOM 8075 N N . VAL A 1 999 ? 54.195 0.022 -40.184 1.00 46.94 999 VAL A N 1
ATOM 8076 C CA . VAL A 1 999 ? 53.637 -0.510 -41.444 1.00 46.94 999 VAL A CA 1
ATOM 8077 C C . VAL A 1 999 ? 52.180 -0.932 -41.251 1.00 46.94 999 VAL A C 1
ATOM 8079 O O . VAL A 1 999 ? 51.347 -0.725 -42.130 1.00 46.94 999 VAL A O 1
ATOM 8082 N N . GLU A 1 1000 ? 51.852 -1.465 -40.071 1.00 45.91 1000 GLU A N 1
ATOM 8083 C CA . GLU A 1 1000 ? 50.474 -1.778 -39.681 1.00 45.91 1000 GLU A CA 1
ATOM 8084 C C . GLU A 1 1000 ? 49.660 -0.484 -39.499 1.00 45.91 1000 GLU A C 1
ATOM 8086 O O . GLU A 1 1000 ? 48.550 -0.384 -40.016 1.00 45.91 1000 GLU A O 1
ATOM 8091 N N . LYS A 1 1001 ? 50.244 0.566 -38.896 1.00 46.34 1001 LYS A N 1
ATOM 8092 C CA . LYS A 1 1001 ? 49.647 1.915 -38.856 1.00 46.34 1001 LYS A CA 1
ATOM 8093 C C . LYS A 1 1001 ? 49.429 2.522 -40.240 1.00 46.34 1001 LYS A C 1
ATOM 8095 O O . LYS A 1 1001 ? 48.353 3.060 -40.476 1.00 46.34 1001 LYS A O 1
ATOM 8100 N N . GLN A 1 1002 ? 50.403 2.436 -41.147 1.00 44.16 1002 GLN A N 1
ATOM 8101 C CA . GLN A 1 1002 ? 50.278 3.002 -42.497 1.00 44.16 1002 GLN A CA 1
ATOM 8102 C C . GLN A 1 1002 ? 49.235 2.271 -43.348 1.00 44.16 1002 GLN A C 1
ATOM 8104 O O . GLN A 1 1002 ? 48.475 2.919 -44.066 1.00 44.16 1002 GLN A O 1
ATOM 8109 N N . ALA A 1 1003 ? 49.134 0.945 -43.230 1.00 43.72 1003 ALA A N 1
ATOM 8110 C CA . ALA A 1 1003 ? 48.080 0.177 -43.891 1.00 43.72 1003 ALA A CA 1
ATOM 8111 C C . ALA A 1 1003 ? 46.688 0.500 -43.313 1.00 43.72 1003 ALA A C 1
ATOM 8113 O O . ALA A 1 1003 ? 45.715 0.598 -44.060 1.00 43.72 1003 ALA A O 1
ATOM 8114 N N . ILE A 1 1004 ? 46.598 0.728 -41.997 1.00 47.12 1004 ILE A N 1
ATOM 8115 C CA . ILE A 1 1004 ? 45.366 1.155 -41.316 1.00 47.12 1004 ILE A CA 1
ATOM 8116 C C . ILE A 1 1004 ? 44.969 2.587 -41.713 1.00 47.12 1004 ILE A C 1
ATOM 8118 O O . ILE A 1 1004 ? 43.782 2.850 -41.894 1.00 47.12 1004 ILE A O 1
ATOM 8122 N N . GLU A 1 1005 ? 45.917 3.512 -41.883 1.00 46.00 1005 GLU A N 1
ATOM 8123 C CA . GLU A 1 1005 ? 45.628 4.868 -42.375 1.00 46.00 1005 GLU A CA 1
ATOM 8124 C C . GLU A 1 1005 ? 45.237 4.891 -43.856 1.00 46.00 1005 GLU A C 1
ATOM 8126 O O . GLU A 1 1005 ? 44.295 5.593 -44.214 1.00 46.00 1005 GLU A O 1
ATOM 8131 N N . GLN A 1 1006 ? 45.867 4.079 -44.709 1.00 41.16 1006 GLN A N 1
ATOM 8132 C CA . GLN A 1 1006 ? 45.451 3.954 -46.110 1.00 41.16 1006 GLN A CA 1
ATOM 8133 C C . GLN A 1 1006 ? 44.062 3.322 -46.255 1.00 41.16 1006 GLN A C 1
ATOM 8135 O O . GLN A 1 1006 ? 43.271 3.786 -47.070 1.00 41.16 1006 GLN A O 1
ATOM 8140 N N . ALA A 1 1007 ? 43.720 2.318 -45.442 1.00 38.78 1007 ALA A N 1
ATOM 8141 C CA . ALA A 1 1007 ? 42.380 1.730 -45.442 1.00 38.78 1007 ALA A CA 1
ATOM 8142 C C . ALA A 1 1007 ? 41.306 2.712 -44.935 1.00 38.78 1007 ALA A C 1
ATOM 8144 O O . ALA A 1 1007 ? 40.195 2.724 -45.458 1.00 38.78 1007 ALA A O 1
ATOM 8145 N N . LYS A 1 1008 ? 41.648 3.578 -43.969 1.00 41.38 1008 LYS A N 1
ATOM 8146 C CA . LYS A 1 1008 ? 40.783 4.672 -43.486 1.00 41.38 1008 LYS A CA 1
ATOM 8147 C C . LYS A 1 1008 ? 40.640 5.844 -44.459 1.00 41.38 1008 LYS A C 1
ATOM 8149 O O . LYS A 1 1008 ? 39.739 6.643 -44.267 1.00 41.38 1008 LYS A O 1
ATOM 8154 N N . ALA A 1 1009 ? 41.539 5.980 -45.433 1.00 35.66 1009 ALA A N 1
ATOM 8155 C CA . ALA A 1 1009 ? 41.479 7.018 -46.463 1.00 35.66 1009 ALA A CA 1
ATOM 8156 C C . ALA A 1 1009 ? 40.736 6.565 -47.736 1.00 35.66 1009 ALA A C 1
ATOM 8158 O O . ALA A 1 1009 ? 40.406 7.398 -48.578 1.00 35.66 1009 ALA A O 1
ATOM 8159 N N . ILE A 1 1010 ? 40.524 5.254 -47.902 1.00 39.06 1010 ILE A N 1
ATOM 8160 C CA . ILE A 1 1010 ? 39.789 4.652 -49.029 1.00 39.06 1010 ILE A CA 1
ATOM 8161 C C . ILE A 1 1010 ? 38.297 4.448 -48.693 1.00 39.06 1010 ILE A C 1
ATOM 8163 O O . ILE A 1 1010 ? 37.468 4.481 -49.602 1.00 39.06 1010 ILE A O 1
ATOM 8167 N N . LEU A 1 1011 ? 37.966 4.238 -47.413 1.00 32.72 1011 LEU A N 1
ATOM 8168 C CA . LEU A 1 1011 ? 36.605 4.320 -46.854 1.00 32.72 1011 LEU A CA 1
ATOM 8169 C C . LEU A 1 1011 ? 36.225 5.777 -46.582 1.00 32.72 1011 LEU A C 1
ATOM 8171 O O . LEU A 1 1011 ? 35.036 6.106 -46.795 1.00 32.72 1011 LEU A O 1
#

Nearest PDB structures (foldseek):
  6n9v-assembly1_F  TM=7.916E-01  e=2.342E-08  Escherichia phage T7
  6n9u-assembly1_F  TM=7.724E-01  e=4.376E-08  Escherichia phage T7
  6n9x-assembly1_C  TM=7.794E-01  e=1.240E-07  Escherichia phage T7
  1nui-assembly1_A  TM=6.289E-01  e=3.202E-08  Escherichia phage T7
  6n9w-assembly1_B  TM=6.020E-01  e=1.881E-07  Escherichia phage T7

Secondary structure (DSSP, 8-state):
-------PPP---PPPPPPEEEEETTEEEEEPPP---HHHHHHHH-S-SEEETTEEEE--HHHHHTT--SSS-SEEEETTTTEEEESS-HHHHHHHHHHHHHHTT----SS--------HHHHHHHHHHHHSS-HHHHHHHHHHH---HHHHHHTT-EEEE-SS-EEEEEEEEETT--EEEEEEEEEEETTEEEEEEEE-STTTT-TTTTEEEEEE-SS-SEEEEESSHHHHHHHHHHHHHTT-TTTEEEEEETT-GGGHHHHHHHTHHHHTT-SEEEEE--SSHHHHHHHHHHHHHSSS-EEEE-PPP---TT-----SHHHHHHHHHHTT-----TTTTEEE-HHHHHHHH--S-PPTT-EEEEE--GGGGGG--SEEEEETTEEEEEEEEE-TTS-EEEEEEE--SEEEEEEEEEEEE-TTTS-EEEEEEEEEEEETTEEPPPEEEEHHHHHSHHHHHHHHHTTT----S--HHHHHHHHHHHHHH---EEEEESS-EEEEETTEEEEE-SSEEEETTTTEEEEEEETTEEE-SSSEEEEE-PPTT----------S-HHHHHHH-HHHHHHHHHHGGGBSSSS--HHHHHHHHHHHHHHHHTTT-SHHHHHHHHHHTGGGHHHHHHHHS--PEEEEE--TTSSHHHHHHHHHHHTT--GGGSBPTT--HHHHHHHHHHSTTS-EEES---HHHHHHHHHHHHHHHTT-PEEEEEGGGTEEEEE---S-EEEEESS----SHHHHTTEEEEE--GGG--HHHHGGGHHHHHHHGGGHHHHHHHGGGGTHHHHHHHHHHHHHHHTT--S--HHHHHHHHHHHHHHHHHHHHTTB-HHHHTTSHHHHHHHHHHHHHHHHHHHHHS---HHHHHHHHHHHHHHTT-S-BTTTEEE-TTS-EEE-HHHHHHHHHHHHHHHS-TTS----HHHHHHHHGGGT-EEEEEEEETTEEEEEEEE-TTS-HHHHHHHHHHHHHHHHHHHTT--------PPPHHHHHHHHHHHHHH-

Sequence (1011 aa):
MERAGIYTPFLIQILPPLKNYSLNNGEYKMTEKFKLTKEMVIEEYGLSRKQTGYYMRYGCPQCHAIGMDKDNDHLTYDTKIGILCCHAEKEHSRIEFNKFLQKYGLKTNNKPKIQIEVDEEELKFTQNVLHTGNEKFIGILKENAGYTEETVKETGIGLSLSEDNQIFIIPMYNIENQLIGYEYREAETEKGTYKFSHKSSGYTDDPKNTLCLVHKGQNPKDILVMAGFKDAHIIYQYLKENNLQEDFTVVTCSNGEPNTLKALQQNKSFLKNFERVVLCLDKDAAGKTAREKIALGLGGKVYELKLPIVENEQEKKFKDFTDWYKLSKENGFSKCILPDNIHLLPLSILNGMVKGNEELDKSIFRNVNDESISYFEGGTYPIKGSYYLVMPKTADNDKIQLILIRKSNFILKIKKKVINSNIKFGTEKEYKLEISTIIGNKETKPFIITLDNLFELGKLHDALKRNGVHISTFKSAEFKSILEKELREATSTLRVFENAGPATIDSFDTWLYRNGIINVQSKQVLYDYKDGCIRFNNSTDILLDAPRGMKTPVLCETKDDLQNILEKYPYLKDTQEEYKDYFTNDNVTLNSLLAATVIKNTIEAYNCTIDPFLLIGNAILSPFVPEIVKKIKGYPISYAYGEAQSGKSNILELIANIFGYDSSFLGGGSDTSKNLLHNLEYYNCTPLLFQEVQDSLRKQFESNVKSIYDRTPRKIMQGYGNEQNVKAVNGTMHFASNEIIPKNEQTMSRLIFMDLLKSNFDYKKAIPFNKVRDELLSLILQDVIFLKNDFSVIENLLDKNISHIEAKKLKIDSRSIKNIAVAKTGFDVLFKISGLKKEIFEEKQEFKELKTNFTRYVKKYSDSVETKDAFLLFIETFNEMLKLNLVEYGRDYKITNHSELAIYLEGIAGTFKKTFKTINTNDVFIPGMKEIKDSSKKYNCSPSHSVNFQGKAKRSLVISPESTEEIRNYIFPLIEKYQKAYDQGNPIKNKTAKPNEEVEKQAIEQAKAIL

Mean predicted aligned error: 19.64 Å

Foldseek 3Di:
DDDDDPDDQDDDPDPPQDWDWDDDPPDTDTDDTDAAAPVLVCVVFNAAPDDDVQKGFAAQPVCVVVVNRPPGGQWIAGNVGRAIQGSPDRVSSVVVVVVSCVVVVHDDDPPPQPQPPDDPVVLVVQLVVCVPPPVVLVVLCCVPQNDDPVLCVLQSWGWDDDPVFTKIWGFWAFPVRDTQWTWIFGQADPVGGRHTDDIHRRDPVDLQRQKTWRAAAPQEQEEEEFQDPSLQSVVCVVCVVVVNRNHYTYIYGPVGLQCVLSSLQSCVVVVVSHNAYEYFHWPDPSRVVSVLCNLLRNQDWYKYQDQDDQDDPPPDDATGNSSSVVSCVVRVPDDDSPPVRIAIDVSSVVQVQDPLPDDAFDKDKDFDDPVCVVRDDQAWDCYQQFIWGWDWDQDPVSTIIIIIGTQAQKAKAFAAWEFEDEQLPRDRDFIKTFMWMGHRNDIFDTDIDTPVLQLPPVSVQVVCVVRVGHRDRDDSVRSVVSVVVNVVNRQAYEYEYQFFQWDADPNFIWGDFQFWIQGLVVLDIWGAPPDSWTDPDPRYIYHYDYPPPDDTFDFFDDPDDPVVVCVVAVLLVVQCVVCCVFFQDNDFDPLLSLLSSVVVLCCQFQVLAQQLLLVLLLQLCLSCQVVLCVVQQFRAAEEEEAAPQLCLLVSLQLSCLLQRHGSVQADEQCDALVVVLVCQSRNASGEHHHAEHDDRCLVCVQVSLVCLGNQPWDWDAPDVRPDIDTRTRGGHYYHYYHADRDQALSSLLRYDYGYRYNVRGDVVSNVSCVVVSNRHNNSNSSVSSNCVVPCVLLVVQLVVQLVVLVVVVFQRDSSNSSNSSSSVSSSVVSVVSSNGNCVVVCVDPSNVSSVVSSVVSSNVSSVVSPNDQLQVLLLVLVLVCLVVVVDFELAAWYQDPQRKIWGQCVVCVVVSVVSSPVVDPPRDDHDDLVSNLVSCVVQVWDSFDFDDRPNDTGTTTIGHCSGDPVSNVRHSVSRVVQNVCVVVVNGPDDPDDPPPVVVVVVVVVVVVVVD